Protein AF-A0A0S8FT26-F1 (afdb_monomer)

Structure (mmCIF, N/CA/C/O backbone):
data_AF-A0A0S8FT26-F1
#
_entry.id   AF-A0A0S8FT26-F1
#
loop_
_atom_site.group_PDB
_atom_site.id
_atom_site.type_symbol
_atom_site.label_atom_id
_atom_site.label_alt_id
_atom_site.label_comp_id
_atom_site.label_asym_id
_atom_site.label_entity_id
_atom_site.label_seq_id
_atom_site.pdbx_PDB_ins_code
_atom_site.Cartn_x
_atom_site.Cartn_y
_atom_site.Cartn_z
_atom_site.occupancy
_atom_site.B_iso_or_equiv
_atom_site.auth_seq_id
_atom_site.auth_comp_id
_atom_site.auth_asym_id
_atom_site.auth_atom_id
_atom_site.pdbx_PDB_model_num
ATOM 1 N N . ALA A 1 1 ? 29.404 -15.515 -12.990 1.00 63.25 1 ALA A N 1
ATOM 2 C CA . ALA A 1 1 ? 28.163 -16.103 -12.450 1.00 63.25 1 ALA A CA 1
ATOM 3 C C . ALA A 1 1 ? 27.074 -15.040 -12.361 1.00 63.25 1 ALA A C 1
ATOM 5 O O . ALA A 1 1 ? 26.160 -15.132 -13.162 1.00 63.25 1 ALA A O 1
ATOM 6 N N . ALA A 1 2 ? 27.235 -13.999 -11.527 1.00 69.50 2 ALA A N 1
ATOM 7 C CA . ALA A 1 2 ? 26.258 -12.911 -11.349 1.00 69.50 2 ALA A CA 1
ATOM 8 C C . ALA A 1 2 ? 25.700 -12.316 -12.660 1.00 69.50 2 ALA A C 1
ATOM 10 O O . ALA A 1 2 ? 24.502 -12.395 -12.868 1.00 69.50 2 ALA A O 1
ATOM 11 N N . TYR A 1 3 ? 26.560 -11.869 -13.591 1.00 80.81 3 TYR A N 1
ATOM 12 C CA . TYR A 1 3 ? 26.139 -11.350 -14.911 1.00 80.81 3 TYR A CA 1
ATOM 13 C C . TYR A 1 3 ? 25.117 -12.257 -15.625 1.00 80.81 3 TYR A C 1
ATOM 15 O O . TYR A 1 3 ? 24.054 -11.819 -16.036 1.00 80.81 3 TYR A O 1
ATOM 23 N N . ARG A 1 4 ? 25.397 -13.565 -15.711 1.00 79.81 4 ARG A N 1
ATOM 24 C CA . ARG A 1 4 ? 24.479 -14.516 -16.359 1.00 79.81 4 ARG A CA 1
ATOM 25 C C . ARG A 1 4 ? 23.239 -14.801 -15.512 1.00 79.81 4 ARG A C 1
ATOM 27 O O . ARG A 1 4 ? 22.174 -14.992 -16.074 1.00 79.81 4 ARG A O 1
ATOM 34 N N . ALA A 1 5 ? 23.389 -14.846 -14.188 1.00 74.00 5 ALA A N 1
ATOM 35 C CA . ALA A 1 5 ? 22.290 -15.108 -13.262 1.00 74.00 5 ALA A CA 1
ATOM 36 C C . ALA A 1 5 ? 21.260 -13.968 -13.226 1.00 74.00 5 ALA A C 1
ATOM 38 O O . ALA A 1 5 ? 20.099 -14.224 -12.952 1.00 74.00 5 ALA A O 1
ATOM 39 N N . HIS A 1 6 ? 21.672 -12.732 -13.513 1.00 72.88 6 HIS A N 1
ATOM 40 C CA . HIS A 1 6 ? 20.776 -11.575 -13.595 1.00 72.88 6 HIS A CA 1
ATOM 41 C C . HIS A 1 6 ? 20.150 -11.388 -14.989 1.00 72.88 6 HIS A C 1
ATOM 43 O O . HIS A 1 6 ? 19.424 -10.422 -15.205 1.00 72.88 6 HIS A O 1
ATOM 49 N N . GLY A 1 7 ? 20.460 -12.261 -15.957 1.00 74.38 7 GLY A N 1
ATOM 50 C CA . GLY A 1 7 ? 20.040 -12.070 -17.348 1.00 74.38 7 GLY A CA 1
ATOM 51 C C . GLY A 1 7 ? 20.713 -10.873 -18.038 1.00 74.38 7 GLY A C 1
ATOM 52 O O . GLY A 1 7 ? 20.240 -10.422 -19.091 1.00 74.38 7 GLY A O 1
ATOM 53 N N . ASP A 1 8 ? 21.818 -10.361 -17.475 1.00 82.69 8 ASP A N 1
ATOM 54 C CA . ASP A 1 8 ? 22.544 -9.224 -18.034 1.00 82.69 8 ASP A CA 1
ATOM 55 C C . ASP A 1 8 ? 23.086 -9.578 -19.419 1.00 82.69 8 ASP A C 1
ATOM 57 O O . ASP A 1 8 ? 23.632 -10.657 -19.669 1.00 82.69 8 ASP A O 1
ATOM 61 N N . ARG A 1 9 ? 22.950 -8.622 -20.336 1.00 83.81 9 ARG A N 1
ATOM 62 C CA . ARG A 1 9 ? 23.401 -8.737 -21.733 1.00 83.81 9 ARG A CA 1
ATOM 63 C C . ARG A 1 9 ? 24.252 -7.561 -22.180 1.00 83.81 9 ARG A C 1
ATOM 65 O O . ARG A 1 9 ? 24.762 -7.547 -23.295 1.00 83.81 9 ARG A O 1
ATOM 72 N N . PHE A 1 10 ? 24.420 -6.578 -21.302 1.00 86.81 10 PHE A N 1
ATOM 73 C CA . PHE A 1 10 ? 25.171 -5.369 -21.574 1.00 86.81 10 PHE A CA 1
ATOM 74 C C . PHE A 1 10 ? 25.684 -4.778 -20.262 1.00 86.81 10 PHE A C 1
ATOM 76 O O . PHE A 1 10 ? 24.894 -4.376 -19.414 1.00 86.81 10 PHE A O 1
ATOM 83 N N . HIS A 1 11 ? 27.004 -4.740 -20.084 1.00 88.25 11 HIS A N 1
ATOM 84 C CA . HIS A 1 11 ? 27.632 -4.280 -18.845 1.00 88.25 11 HIS A CA 1
ATOM 85 C C . HIS A 1 11 ? 28.187 -2.857 -18.959 1.00 88.25 11 HIS A C 1
ATOM 87 O O . HIS A 1 11 ? 28.677 -2.439 -20.012 1.00 88.25 11 HIS A O 1
ATOM 93 N N . ARG A 1 12 ? 28.192 -2.103 -17.857 1.00 87.69 12 ARG A N 1
ATOM 94 C CA . ARG A 1 12 ? 28.931 -0.834 -17.770 1.00 87.69 12 ARG A CA 1
ATOM 95 C C . ARG A 1 12 ? 30.356 -1.104 -17.292 1.00 87.69 12 ARG A C 1
ATOM 97 O O . ARG A 1 12 ? 30.591 -1.302 -16.104 1.00 87.69 12 ARG A O 1
ATOM 104 N N . ILE A 1 13 ? 31.328 -1.046 -18.198 1.00 88.31 13 ILE A N 1
ATOM 105 C CA . ILE A 1 13 ? 32.745 -1.231 -17.871 1.00 88.31 13 ILE A CA 1
ATOM 106 C C . ILE A 1 13 ? 33.342 0.125 -17.467 1.00 88.31 13 ILE A C 1
ATOM 108 O O . ILE A 1 13 ? 33.761 0.927 -18.306 1.00 88.31 13 ILE A O 1
ATOM 112 N N . ALA A 1 14 ? 33.344 0.390 -16.160 1.00 81.19 14 ALA A N 1
ATOM 113 C CA . ALA A 1 14 ? 33.815 1.636 -15.544 1.00 81.19 14 ALA A CA 1
ATOM 114 C C . ALA A 1 14 ? 35.090 1.452 -14.695 1.00 81.19 14 ALA A C 1
ATOM 116 O O . ALA A 1 14 ? 35.590 0.338 -14.534 1.00 81.19 14 ALA A O 1
ATOM 117 N N . SER A 1 15 ? 35.599 2.548 -14.127 1.00 74.31 15 SER A N 1
ATOM 118 C CA . SER A 1 15 ? 36.839 2.600 -13.335 1.00 74.31 15 SER A CA 1
ATOM 119 C C . SER A 1 15 ? 36.843 1.738 -12.069 1.00 74.31 15 SER A C 1
ATOM 121 O O . SER A 1 15 ? 37.915 1.354 -11.608 1.00 74.31 15 SER A O 1
ATOM 123 N N . ASP A 1 16 ? 35.685 1.377 -11.513 1.00 75.06 16 ASP A N 1
ATOM 124 C CA . ASP A 1 16 ? 35.623 0.505 -10.331 1.00 75.06 16 ASP A CA 1
ATOM 125 C C . ASP A 1 16 ? 36.179 -0.901 -10.601 1.00 75.06 16 ASP A C 1
ATOM 127 O O . ASP A 1 16 ? 36.764 -1.525 -9.715 1.00 75.06 16 ASP A O 1
ATOM 131 N N . HIS A 1 17 ? 36.102 -1.373 -11.848 1.00 81.75 17 HIS A N 1
ATOM 132 C CA . HIS A 1 17 ? 36.715 -2.636 -12.259 1.00 81.75 17 HIS A CA 1
ATOM 133 C C . HIS A 1 17 ? 38.247 -2.537 -12.215 1.00 81.75 17 HIS A C 1
ATOM 135 O O . HIS A 1 17 ? 38.922 -3.480 -11.813 1.00 81.75 17 HIS A O 1
ATOM 141 N N . ASP A 1 18 ? 38.821 -1.371 -12.507 1.00 80.94 18 ASP A N 1
ATOM 142 C CA . ASP A 1 18 ? 40.273 -1.178 -12.420 1.00 80.94 18 ASP A CA 1
ATOM 143 C C . ASP A 1 18 ? 40.769 -1.415 -10.989 1.00 80.94 18 ASP A C 1
ATOM 145 O O . ASP A 1 18 ? 41.869 -1.918 -10.795 1.00 80.94 18 ASP A O 1
ATOM 149 N N . ARG A 1 19 ? 39.946 -1.121 -9.974 1.00 77.56 19 ARG A N 1
ATOM 150 C CA . ARG A 1 19 ? 40.279 -1.406 -8.570 1.00 77.56 19 ARG A CA 1
ATOM 151 C C . ARG A 1 19 ? 40.225 -2.897 -8.253 1.00 77.56 19 ARG A C 1
ATOM 153 O O . ARG A 1 19 ? 41.081 -3.380 -7.519 1.00 77.56 19 ARG A O 1
ATOM 160 N N . LEU A 1 20 ? 39.242 -3.615 -8.799 1.00 83.31 20 LEU A N 1
ATOM 161 C CA . LEU A 1 20 ? 39.056 -5.044 -8.536 1.00 83.31 20 LEU A CA 1
ATOM 162 C C . LEU A 1 20 ? 40.100 -5.917 -9.259 1.00 83.31 20 LEU A C 1
ATOM 164 O O . LEU A 1 20 ? 40.584 -6.887 -8.683 1.00 83.31 20 LEU A O 1
ATOM 168 N N . TRP A 1 21 ? 40.490 -5.554 -10.486 1.00 84.75 21 TRP A N 1
ATOM 169 C CA . TRP A 1 21 ? 41.477 -6.289 -11.299 1.00 84.75 21 TRP A CA 1
ATOM 170 C C . TRP A 1 21 ? 42.876 -5.646 -11.324 1.00 84.75 21 TRP A C 1
ATOM 172 O O . TRP A 1 21 ? 43.796 -6.170 -11.950 1.00 84.75 21 TRP A O 1
ATOM 182 N N . GLY A 1 22 ? 43.058 -4.512 -10.647 1.00 87.12 22 GLY A N 1
ATOM 183 C CA . GLY A 1 22 ? 44.309 -3.750 -10.570 1.00 87.12 22 GLY A CA 1
ATOM 184 C C . GLY A 1 22 ? 44.547 -2.785 -11.740 1.00 87.12 22 GLY A C 1
ATOM 185 O O . GLY A 1 22 ? 45.150 -1.731 -11.536 1.00 87.12 22 GLY A O 1
ATOM 186 N N . TYR A 1 23 ? 44.089 -3.114 -12.954 1.00 87.50 23 TYR A N 1
ATOM 187 C CA . TYR A 1 23 ? 44.150 -2.238 -14.132 1.00 87.50 23 TYR A CA 1
ATOM 188 C C . TYR A 1 23 ? 43.130 -2.640 -15.212 1.00 87.50 23 TYR A C 1
ATOM 190 O O . TYR A 1 23 ? 42.612 -3.758 -15.218 1.00 87.50 23 TYR A O 1
ATOM 198 N N . ARG A 1 24 ? 42.865 -1.717 -16.147 1.00 90.31 24 ARG A N 1
ATOM 199 C CA . ARG A 1 24 ? 41.780 -1.819 -17.139 1.00 90.31 24 ARG A CA 1
ATOM 200 C C . ARG A 1 24 ? 41.914 -2.987 -18.112 1.00 90.31 24 ARG A C 1
ATOM 202 O O . ARG A 1 24 ? 40.934 -3.683 -18.350 1.00 90.31 24 ARG A O 1
ATOM 209 N N . GLU A 1 25 ? 43.105 -3.199 -18.664 1.00 92.88 25 GLU A N 1
ATOM 210 C CA . GLU A 1 25 ? 43.366 -4.275 -19.633 1.00 92.88 25 GLU A CA 1
ATOM 211 C C . GLU A 1 25 ? 43.026 -5.651 -19.037 1.00 92.88 25 GLU A C 1
ATOM 213 O O . GLU A 1 25 ? 42.312 -6.427 -19.658 1.00 92.88 25 GLU A O 1
ATOM 218 N N . ALA A 1 26 ? 43.427 -5.922 -17.788 1.00 93.38 26 ALA A N 1
ATOM 219 C CA . ALA A 1 26 ? 43.102 -7.183 -17.117 1.00 93.38 26 ALA A CA 1
ATOM 220 C C . ALA A 1 26 ? 41.588 -7.395 -16.939 1.00 93.38 26 ALA A C 1
ATOM 222 O O . ALA A 1 26 ? 41.102 -8.520 -17.073 1.00 93.38 26 ALA A O 1
ATOM 223 N N . ALA A 1 27 ? 40.833 -6.328 -16.655 1.00 92.31 27 ALA A N 1
ATOM 224 C CA . ALA A 1 27 ? 39.375 -6.405 -16.592 1.00 92.31 27 ALA A CA 1
ATOM 225 C C . ALA A 1 27 ? 38.770 -6.718 -17.975 1.00 92.31 27 ALA A C 1
ATOM 227 O O . ALA A 1 27 ? 37.893 -7.572 -18.086 1.00 92.31 27 ALA A O 1
ATOM 228 N N . LEU A 1 28 ? 39.264 -6.080 -19.040 1.00 94.75 28 LEU A N 1
ATOM 229 C CA . LEU A 1 28 ? 38.792 -6.309 -20.410 1.00 94.75 28 LEU A CA 1
ATOM 230 C C . LEU A 1 28 ? 39.144 -7.707 -20.933 1.00 94.75 28 LEU A C 1
ATOM 232 O O . LEU A 1 28 ? 38.274 -8.381 -21.475 1.00 94.75 28 LEU A O 1
ATOM 236 N N . GLU A 1 29 ? 40.359 -8.202 -20.687 1.00 95.44 29 GLU A N 1
ATOM 237 C CA . GLU A 1 29 ? 40.740 -9.587 -20.998 1.00 95.44 29 GLU A CA 1
ATOM 238 C C . GLU A 1 29 ? 39.828 -10.601 -20.293 1.00 95.44 29 GLU A C 1
ATOM 240 O O . GLU A 1 29 ? 39.476 -11.646 -20.854 1.00 95.44 29 GLU A O 1
ATOM 245 N N . PHE A 1 30 ? 39.431 -10.303 -19.051 1.00 93.62 30 PHE A N 1
ATOM 246 C CA . PHE A 1 30 ? 38.455 -11.111 -18.335 1.00 93.62 30 PHE A CA 1
ATOM 247 C C . PHE A 1 30 ? 37.093 -11.079 -19.039 1.00 93.62 30 PHE A C 1
ATOM 249 O O . PHE A 1 30 ? 36.515 -12.144 -19.267 1.00 93.62 30 PHE A O 1
ATOM 256 N N . PHE A 1 31 ? 36.587 -9.904 -19.411 1.00 94.50 31 PHE A N 1
ATOM 257 C CA . PHE A 1 31 ? 35.301 -9.783 -20.100 1.00 94.50 31 PHE A CA 1
ATOM 258 C C . PHE A 1 31 ? 35.296 -10.462 -21.472 1.00 94.50 31 PHE A C 1
ATOM 260 O O . PHE A 1 31 ? 34.348 -11.186 -21.781 1.00 94.50 31 PHE A O 1
ATOM 267 N N . ASP A 1 32 ? 36.375 -10.334 -22.244 1.00 96.12 32 ASP A N 1
ATOM 268 C CA . ASP A 1 32 ? 36.550 -11.017 -23.527 1.00 96.12 32 ASP A CA 1
ATOM 269 C C . ASP A 1 32 ? 36.473 -12.538 -23.364 1.00 96.12 32 ASP A C 1
ATOM 271 O O . ASP A 1 32 ? 35.710 -13.212 -24.057 1.00 96.12 32 ASP A O 1
ATOM 275 N N . ARG A 1 33 ? 37.231 -13.090 -22.406 1.00 95.56 33 ARG A N 1
ATOM 276 C CA . ARG A 1 33 ? 37.303 -14.541 -22.171 1.00 95.56 33 ARG A CA 1
ATOM 277 C C . ARG A 1 33 ? 35.963 -15.139 -21.745 1.00 95.56 33 ARG A C 1
ATOM 279 O O . ARG A 1 33 ? 35.708 -16.310 -22.018 1.00 95.56 33 ARG A O 1
ATOM 286 N N . HIS A 1 34 ? 35.126 -14.362 -21.060 1.00 92.69 34 HIS A N 1
ATOM 287 C CA . HIS A 1 34 ? 33.859 -14.841 -20.501 1.00 92.69 34 HIS A CA 1
ATOM 288 C C . HIS A 1 34 ? 32.625 -14.437 -21.319 1.00 92.69 34 HIS A C 1
ATOM 290 O O . HIS A 1 34 ? 31.519 -14.884 -20.986 1.00 92.69 34 HIS A O 1
ATOM 296 N N . GLY A 1 35 ? 32.812 -13.654 -22.387 1.00 91.12 35 GLY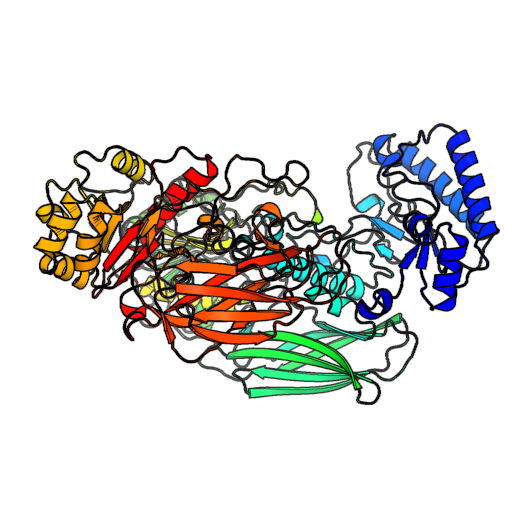 A N 1
ATOM 297 C CA . GLY A 1 35 ? 31.737 -13.173 -23.250 1.00 91.12 35 GLY A CA 1
ATOM 298 C C . GLY A 1 35 ? 30.814 -12.199 -22.526 1.00 91.12 35 GLY A C 1
ATOM 299 O O . GLY A 1 35 ? 29.605 -12.403 -22.522 1.00 91.12 35 GLY A O 1
ATOM 300 N N . ILE A 1 36 ? 31.386 -11.189 -21.868 1.00 92.44 36 ILE A N 1
ATOM 301 C CA . ILE A 1 36 ? 30.647 -10.140 -21.154 1.00 92.44 36 ILE A CA 1
ATOM 302 C C . ILE A 1 36 ? 30.734 -8.852 -21.984 1.00 92.44 36 ILE A C 1
ATOM 304 O O . ILE A 1 36 ? 31.684 -8.086 -21.822 1.00 92.44 36 ILE A O 1
ATOM 308 N N . PRO A 1 37 ? 29.803 -8.626 -22.925 1.00 91.44 37 PRO A N 1
ATOM 309 C CA . PRO A 1 37 ? 29.766 -7.398 -23.702 1.00 91.44 37 PRO A CA 1
ATOM 310 C C . PRO A 1 37 ? 29.329 -6.194 -22.863 1.00 91.44 37 PRO A C 1
ATOM 312 O O . PRO A 1 37 ? 28.535 -6.316 -21.926 1.00 91.44 37 PRO A O 1
ATOM 315 N N . GLY A 1 38 ? 29.789 -5.006 -23.244 1.00 91.69 38 GLY A N 1
ATOM 316 C CA . GLY A 1 38 ? 29.405 -3.780 -22.565 1.00 91.69 38 GLY A CA 1
ATOM 317 C C . GLY A 1 38 ? 29.852 -2.490 -23.237 1.00 91.69 38 GLY A C 1
ATOM 318 O O . GLY A 1 38 ? 30.436 -2.478 -24.323 1.00 91.69 38 GLY A O 1
ATOM 319 N N . ARG A 1 39 ? 29.591 -1.377 -22.550 1.00 92.50 39 ARG A N 1
ATOM 320 C CA . ARG A 1 39 ? 30.171 -0.068 -22.874 1.00 92.50 39 ARG A CA 1
ATOM 321 C C . ARG A 1 39 ? 31.450 0.158 -22.085 1.00 92.50 39 ARG A C 1
ATOM 323 O O . ARG A 1 39 ? 31.453 -0.061 -20.875 1.00 92.50 39 ARG A O 1
ATOM 330 N N . LEU A 1 40 ? 32.496 0.670 -22.734 1.00 94.25 40 LEU A N 1
ATOM 331 C CA . LEU A 1 40 ? 33.676 1.160 -22.022 1.00 94.25 40 LEU A CA 1
ATOM 332 C C . LEU A 1 40 ? 33.522 2.644 -21.701 1.00 94.25 40 LEU A C 1
ATOM 334 O O . LEU A 1 40 ? 33.454 3.470 -22.614 1.00 94.25 40 LEU A O 1
ATOM 338 N N . SER A 1 41 ? 33.512 2.987 -20.414 1.0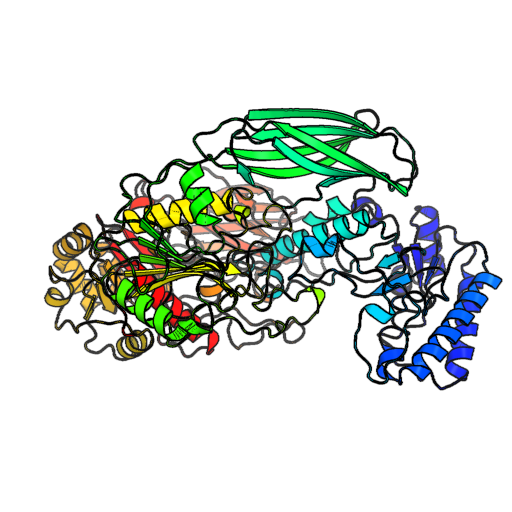0 91.69 41 SER A N 1
ATOM 339 C CA . SER A 1 41 ? 33.506 4.379 -19.964 1.00 91.69 41 SER A CA 1
ATOM 340 C C . SER A 1 41 ? 34.926 4.940 -19.876 1.00 91.69 41 SER A C 1
ATOM 342 O O . SER A 1 41 ? 35.835 4.302 -19.324 1.00 91.69 41 SER A O 1
ATOM 344 N N . THR A 1 42 ? 35.119 6.147 -20.414 1.00 92.44 42 THR A N 1
ATOM 345 C CA . THR A 1 42 ? 36.350 6.922 -20.198 1.00 92.44 42 THR A CA 1
ATOM 346 C C . THR A 1 42 ? 36.398 7.466 -18.757 1.00 92.44 42 THR A C 1
ATOM 348 O O . THR A 1 42 ? 35.547 7.153 -17.929 1.00 92.44 42 THR A O 1
ATOM 351 N N . CYS A 1 43 ? 37.407 8.284 -18.445 1.00 88.38 43 CYS A N 1
ATOM 352 C CA . CYS A 1 43 ? 37.570 8.910 -17.127 1.00 88.38 43 CYS A CA 1
ATOM 353 C C . CYS A 1 43 ? 37.063 10.360 -17.108 1.00 88.38 43 CYS A C 1
ATOM 355 O O . CYS A 1 43 ? 37.394 11.112 -16.194 1.00 88.38 43 CYS A O 1
ATOM 357 N N . ILE A 1 44 ? 36.334 10.778 -18.145 1.00 92.38 44 ILE A N 1
ATOM 358 C CA . ILE A 1 44 ? 35.686 12.087 -18.188 1.00 92.38 44 ILE A CA 1
ATOM 359 C C . ILE A 1 44 ? 34.400 11.960 -17.373 1.00 92.38 44 ILE A C 1
ATOM 361 O O . ILE A 1 44 ? 33.477 11.269 -17.796 1.00 92.38 44 ILE A O 1
ATOM 365 N N . ASP A 1 45 ? 34.352 12.587 -16.201 1.00 90.12 45 ASP A N 1
ATOM 366 C CA . ASP A 1 45 ? 33.255 12.435 -15.245 1.00 90.12 45 ASP A CA 1
ATOM 367 C C . ASP A 1 45 ? 32.822 13.797 -14.702 1.00 90.12 45 ASP A C 1
ATOM 369 O O . ASP A 1 45 ? 33.646 14.571 -14.224 1.00 90.12 45 ASP A O 1
ATOM 373 N N . GLY A 1 46 ? 31.529 14.087 -14.800 1.00 88.56 46 GLY A N 1
ATOM 374 C CA . GLY A 1 46 ? 30.915 15.328 -14.353 1.00 88.56 46 GLY A CA 1
ATOM 375 C C . GLY A 1 46 ? 30.175 15.229 -13.020 1.00 88.56 46 GLY A C 1
ATOM 376 O O . GLY A 1 46 ? 29.623 16.244 -12.595 1.00 88.56 46 GLY A O 1
ATOM 377 N N . MET A 1 47 ? 30.136 14.047 -12.393 1.00 83.69 47 MET A N 1
ATOM 378 C CA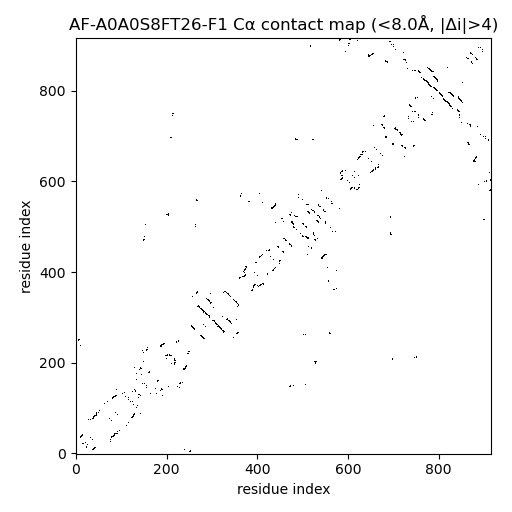 . MET A 1 47 ? 29.485 13.797 -11.103 1.00 83.69 47 MET A CA 1
ATOM 379 C C . MET A 1 47 ? 30.442 14.073 -9.944 1.00 83.69 47 MET A C 1
ATOM 381 O O . MET A 1 47 ? 30.105 14.776 -8.993 1.00 83.69 47 MET A O 1
ATOM 385 N N . PHE A 1 48 ? 31.656 13.533 -10.038 1.00 81.75 48 PHE A N 1
ATOM 386 C CA . PHE A 1 48 ? 32.693 13.639 -9.016 1.00 81.75 48 PHE A CA 1
ATOM 387 C C . PHE A 1 48 ? 33.683 14.778 -9.282 1.00 81.75 48 PHE A C 1
ATOM 389 O O . PHE A 1 48 ? 34.411 15.179 -8.370 1.00 81.75 48 PHE A O 1
ATOM 396 N N . ILE A 1 49 ? 33.739 15.295 -10.516 1.00 81.75 49 ILE A N 1
ATOM 397 C CA . ILE A 1 49 ? 34.659 16.362 -10.920 1.00 81.75 49 ILE A CA 1
ATOM 398 C C . ILE A 1 49 ? 33.887 17.474 -11.635 1.00 81.75 49 ILE A C 1
ATOM 400 O O . ILE A 1 49 ? 33.291 17.269 -12.686 1.00 81.75 49 ILE A O 1
ATOM 404 N N . THR A 1 50 ? 33.957 18.698 -11.109 1.00 81.38 50 THR A N 1
ATOM 405 C CA . THR A 1 50 ? 33.409 19.875 -11.797 1.00 81.38 50 THR A CA 1
ATOM 406 C C . THR A 1 50 ? 34.452 20.462 -12.742 1.00 81.38 50 THR A C 1
ATOM 408 O O . THR A 1 50 ? 35.457 21.031 -12.307 1.00 81.38 50 THR A O 1
ATOM 411 N N . HIS A 1 51 ? 34.217 20.363 -14.049 1.00 87.06 51 HIS A N 1
ATOM 412 C CA . HIS A 1 51 ? 35.104 20.936 -15.063 1.00 87.06 51 HIS A CA 1
ATOM 413 C C . HIS A 1 51 ? 34.715 22.372 -15.447 1.00 87.06 51 HIS A C 1
ATOM 415 O O . HIS A 1 51 ? 33.541 22.694 -15.604 1.00 87.06 51 HIS A O 1
ATOM 421 N N . ASN A 1 52 ? 35.707 23.235 -15.700 1.00 89.56 52 ASN A N 1
ATOM 422 C CA . ASN A 1 52 ? 35.466 24.518 -16.368 1.00 89.56 52 ASN A CA 1
ATOM 423 C C . ASN A 1 52 ? 35.411 24.314 -17.891 1.00 89.56 52 ASN A C 1
ATOM 425 O O . ASN A 1 52 ? 36.439 24.365 -18.567 1.00 89.56 52 ASN A O 1
ATOM 429 N N . LEU A 1 53 ? 34.210 24.115 -18.433 1.00 90.38 53 LEU A N 1
ATOM 430 C CA . LEU A 1 53 ? 33.995 23.835 -19.857 1.00 90.38 53 LEU A CA 1
ATOM 431 C C . LEU A 1 53 ? 34.245 25.041 -20.790 1.00 90.38 53 LEU A C 1
ATOM 433 O O . LEU A 1 53 ? 34.293 24.867 -22.013 1.00 90.38 53 LEU A O 1
ATOM 437 N N . HIS A 1 54 ? 34.467 26.249 -20.257 1.00 90.25 54 HIS A N 1
ATOM 438 C CA . HIS A 1 54 ? 34.948 27.388 -21.050 1.00 90.25 54 HIS A CA 1
ATOM 439 C C . HIS A 1 54 ? 36.453 27.318 -21.329 1.00 90.25 54 HIS A C 1
ATOM 441 O O . HIS A 1 54 ? 36.924 27.929 -22.287 1.00 90.25 54 HIS A O 1
ATOM 447 N N . ASN A 1 55 ? 37.215 26.580 -20.518 1.00 92.81 55 ASN A N 1
ATOM 448 C CA . ASN A 1 55 ? 38.652 26.449 -20.706 1.00 92.81 55 ASN A CA 1
ATOM 449 C C . ASN A 1 55 ? 38.944 25.504 -21.891 1.00 92.81 55 ASN A C 1
ATOM 451 O O . ASN A 1 55 ? 38.640 24.313 -21.797 1.00 92.81 55 ASN A O 1
ATOM 455 N N . PRO A 1 56 ? 39.554 25.979 -22.995 1.00 93.94 56 PRO A N 1
ATOM 456 C CA . PRO A 1 56 ? 39.860 25.124 -24.142 1.00 93.94 56 PRO A CA 1
ATOM 457 C C . PRO A 1 56 ? 40.789 23.956 -23.781 1.00 93.94 56 PRO A C 1
ATOM 459 O O . PRO A 1 56 ? 40.586 22.860 -24.292 1.00 93.94 56 PRO A O 1
ATOM 462 N N . LEU A 1 57 ? 41.700 24.131 -22.813 1.00 96.19 57 LEU A N 1
ATOM 463 C CA . LEU A 1 57 ? 42.606 23.064 -22.369 1.00 96.19 57 LEU A CA 1
ATOM 464 C C . LEU A 1 57 ? 41.865 21.851 -21.795 1.00 96.19 57 LEU A C 1
ATOM 466 O O . LEU A 1 57 ? 42.383 20.738 -21.841 1.00 96.19 57 LEU A O 1
ATOM 470 N N . VAL A 1 58 ? 40.668 22.046 -21.231 1.00 94.81 58 VAL A N 1
ATOM 471 C CA . VAL A 1 58 ? 39.838 20.933 -20.747 1.00 94.81 58 VAL A CA 1
ATOM 472 C C . VAL A 1 58 ? 39.407 20.060 -21.924 1.00 94.81 58 VAL A C 1
ATOM 474 O O . VAL A 1 58 ? 39.579 18.847 -21.870 1.00 94.81 58 VAL A O 1
ATOM 477 N N . TRP A 1 59 ? 38.936 20.675 -23.009 1.00 95.75 59 TRP A N 1
ATOM 478 C CA . TRP A 1 59 ? 38.520 19.963 -24.217 1.00 95.75 59 TRP A CA 1
ATOM 479 C C . TRP A 1 59 ? 39.700 19.320 -24.951 1.00 95.75 59 TRP A C 1
ATOM 481 O O . TRP A 1 59 ? 39.585 18.170 -25.364 1.00 95.75 59 TRP A O 1
ATOM 491 N N . ASP A 1 60 ? 40.853 19.994 -25.020 1.00 97.62 60 ASP A N 1
ATOM 492 C CA . ASP A 1 60 ? 42.083 19.413 -25.582 1.00 97.62 60 ASP A CA 1
ATOM 493 C C . ASP A 1 60 ? 42.513 18.159 -24.801 1.00 97.62 60 ASP A C 1
ATOM 495 O O . ASP A 1 60 ? 42.916 17.141 -25.372 1.00 97.62 60 ASP A O 1
ATOM 499 N N . ASN A 1 61 ? 42.406 18.209 -23.468 1.00 96.81 61 ASN A N 1
ATOM 500 C CA . ASN A 1 61 ? 42.698 17.066 -22.609 1.00 96.81 61 ASN A CA 1
ATOM 501 C C . ASN A 1 61 ? 41.670 15.941 -22.780 1.00 96.81 61 ASN A C 1
ATOM 503 O O . ASN A 1 61 ? 42.070 14.778 -22.791 1.00 96.81 61 ASN A O 1
ATOM 507 N N . PHE A 1 62 ? 40.382 16.265 -22.930 1.00 97.19 62 PHE A N 1
ATOM 508 C CA . PHE A 1 62 ? 39.336 15.281 -23.212 1.00 97.19 62 PHE A CA 1
ATOM 509 C C . PHE A 1 62 ? 39.577 14.572 -24.538 1.00 97.19 62 PHE A C 1
ATOM 511 O O . PHE A 1 62 ? 39.585 13.344 -24.565 1.00 97.19 62 PHE A O 1
ATOM 518 N N . GLU A 1 63 ? 39.858 15.313 -25.611 1.00 98.25 63 GLU A N 1
ATOM 519 C CA . GLU A 1 63 ? 40.188 14.717 -26.904 1.00 98.25 63 GLU A CA 1
ATOM 520 C C . GLU A 1 63 ? 41.407 13.798 -26.781 1.00 98.25 63 GLU A C 1
ATOM 522 O O . GLU A 1 63 ? 41.363 12.640 -27.203 1.00 98.25 63 GLU A O 1
ATOM 527 N N . ARG A 1 64 ? 42.489 14.278 -26.152 1.00 98.25 64 ARG A N 1
ATOM 528 C CA . ARG A 1 64 ? 43.690 13.461 -25.936 1.00 98.25 64 ARG A CA 1
ATOM 529 C C . ARG A 1 64 ? 43.363 12.174 -25.178 1.00 98.25 64 ARG A C 1
ATOM 531 O O . ARG A 1 64 ? 43.850 11.117 -25.573 1.00 98.25 64 ARG A O 1
ATOM 538 N N . HIS A 1 65 ? 42.543 12.258 -24.131 1.00 96.62 65 HIS A N 1
ATOM 539 C CA . HIS A 1 65 ? 42.129 11.104 -23.333 1.00 96.62 65 HIS A CA 1
ATOM 540 C C . HIS A 1 65 ? 41.300 10.107 -24.145 1.00 96.62 65 HIS A C 1
ATOM 542 O O . HIS A 1 65 ? 41.603 8.916 -24.137 1.00 96.62 65 HIS A O 1
ATOM 548 N N . VAL A 1 66 ? 40.312 10.580 -24.913 1.00 97.94 66 VAL A N 1
ATOM 549 C CA . VAL A 1 66 ? 39.514 9.734 -25.818 1.00 97.94 66 VAL A CA 1
ATOM 550 C C . VAL A 1 66 ? 40.427 9.000 -26.799 1.00 97.94 66 VAL A C 1
ATOM 552 O O . VAL A 1 66 ? 40.348 7.777 -26.915 1.00 97.94 66 VAL A O 1
ATOM 555 N N . ARG A 1 67 ? 41.377 9.706 -27.430 1.00 98.44 67 ARG A N 1
ATOM 556 C CA . ARG A 1 67 ? 42.348 9.079 -28.340 1.00 98.44 67 ARG A CA 1
ATOM 557 C C . ARG A 1 67 ? 43.201 8.018 -27.645 1.00 98.44 67 ARG A C 1
ATOM 559 O O . ARG A 1 67 ? 43.505 6.999 -28.259 1.00 98.44 67 ARG A O 1
ATOM 566 N N . GLN A 1 68 ? 43.612 8.252 -26.399 1.00 96.81 68 GLN A N 1
ATOM 567 C CA . GLN A 1 68 ? 44.394 7.291 -25.616 1.00 96.81 68 GLN A CA 1
ATOM 568 C C . GLN A 1 68 ? 43.583 6.032 -25.300 1.00 96.81 68 GLN A C 1
ATOM 570 O O . GLN A 1 68 ? 44.067 4.933 -25.552 1.00 96.81 68 GLN A O 1
ATOM 575 N N . VAL A 1 69 ? 42.355 6.190 -24.802 1.00 95.38 69 VAL A N 1
ATOM 576 C CA . VAL A 1 69 ? 41.474 5.079 -24.412 1.00 95.38 69 VAL A CA 1
ATOM 577 C C . VAL A 1 69 ? 41.095 4.220 -25.618 1.00 95.38 69 VAL A C 1
ATOM 579 O O . VAL A 1 69 ? 41.284 3.007 -25.572 1.00 95.38 69 VAL A O 1
ATOM 582 N N . VAL A 1 70 ? 40.631 4.829 -26.714 1.00 97.25 70 VAL A N 1
ATOM 583 C CA . VAL A 1 70 ? 40.198 4.078 -27.905 1.00 97.25 70 VAL A CA 1
ATOM 584 C C . VAL A 1 70 ? 41.369 3.320 -28.536 1.00 97.25 70 VAL A C 1
ATOM 586 O O . VAL A 1 70 ? 41.233 2.150 -28.882 1.00 97.25 70 VAL A O 1
ATOM 589 N N . ARG A 1 71 ? 42.558 3.936 -28.623 1.00 96.75 71 ARG A N 1
ATOM 590 C CA . ARG A 1 71 ? 43.756 3.258 -29.153 1.00 96.75 71 ARG A CA 1
ATOM 591 C C . ARG A 1 71 ? 44.255 2.134 -28.257 1.00 96.75 71 ARG A C 1
ATOM 593 O O . ARG A 1 71 ? 44.730 1.134 -28.781 1.00 96.75 71 ARG A O 1
ATOM 600 N N . ALA A 1 72 ? 44.208 2.325 -26.939 1.00 95.69 72 ALA A N 1
ATOM 601 C CA . ALA A 1 72 ? 44.668 1.314 -25.997 1.00 95.69 72 ALA A CA 1
ATOM 602 C C . ALA A 1 72 ? 43.775 0.071 -26.048 1.00 95.69 72 ALA A C 1
ATOM 604 O O . ALA A 1 72 ? 44.291 -1.036 -26.105 1.00 95.69 72 ALA A O 1
ATOM 605 N N . TYR A 1 73 ? 42.453 0.264 -26.095 1.00 96.12 73 TYR A N 1
ATOM 606 C CA . TYR A 1 73 ? 41.505 -0.813 -25.814 1.00 96.12 73 TYR A CA 1
ATOM 607 C C . TYR A 1 73 ? 40.640 -1.247 -27.008 1.00 96.12 73 TYR A C 1
ATOM 609 O O . TYR A 1 73 ? 39.871 -2.194 -26.886 1.00 96.12 73 TYR A O 1
ATOM 617 N N . GLY A 1 74 ? 40.751 -0.620 -28.184 1.00 95.38 74 GLY A N 1
ATOM 618 C CA . GLY A 1 74 ? 39.871 -0.897 -29.336 1.00 95.38 74 GLY A CA 1
ATOM 619 C C . GLY A 1 74 ? 39.922 -2.326 -29.904 1.00 95.38 74 GLY A C 1
ATOM 620 O O . GLY A 1 74 ? 39.041 -2.715 -30.675 1.00 95.38 74 GLY A O 1
ATOM 621 N N . ASN A 1 75 ? 40.911 -3.130 -29.500 1.00 96.12 75 ASN A N 1
ATOM 622 C CA . ASN A 1 75 ? 41.035 -4.535 -29.896 1.00 96.12 75 ASN A CA 1
ATOM 623 C C . ASN A 1 75 ? 40.201 -5.501 -29.037 1.00 96.12 75 ASN A C 1
ATOM 625 O O . ASN A 1 75 ? 40.088 -6.668 -29.407 1.00 96.12 75 ASN A O 1
ATOM 629 N N . HIS A 1 76 ? 39.606 -5.045 -27.931 1.00 97.19 76 HIS A N 1
ATOM 630 C CA . HIS A 1 76 ? 38.786 -5.902 -27.075 1.00 97.19 76 HIS A CA 1
ATOM 631 C C . HIS A 1 76 ? 37.380 -6.104 -27.670 1.00 97.19 76 HIS A C 1
ATOM 633 O O . HIS A 1 76 ? 36.636 -5.130 -27.845 1.00 97.19 76 HIS A O 1
ATOM 639 N N . PRO A 1 77 ? 36.971 -7.345 -27.997 1.00 95.62 77 PRO A N 1
ATOM 640 C CA . PRO A 1 77 ? 35.632 -7.632 -28.512 1.00 95.62 77 PRO A CA 1
ATOM 641 C C . PRO A 1 77 ? 34.512 -7.437 -27.480 1.00 95.62 77 PRO A C 1
ATOM 643 O O . PRO A 1 77 ? 33.367 -7.247 -27.880 1.00 95.62 77 PRO A O 1
ATOM 646 N N . SER A 1 78 ? 34.808 -7.459 -26.176 1.00 94.94 78 SER A N 1
ATOM 647 C CA . SER A 1 78 ? 33.825 -7.154 -25.121 1.00 94.94 78 SER A CA 1
ATOM 648 C C . SER A 1 78 ? 33.317 -5.711 -25.168 1.00 94.94 78 SER A C 1
ATOM 650 O O . SER A 1 78 ? 32.224 -5.424 -24.680 1.00 94.94 78 SER A O 1
ATOM 652 N N . ILE A 1 79 ? 34.060 -4.792 -25.787 1.00 95.94 79 ILE A N 1
ATOM 653 C CA . ILE A 1 79 ? 33.603 -3.418 -25.985 1.00 95.94 79 ILE A CA 1
ATOM 654 C C . ILE A 1 79 ? 32.637 -3.407 -27.168 1.00 95.94 79 ILE A C 1
ATOM 656 O O . ILE A 1 79 ? 33.035 -3.669 -28.299 1.00 95.94 79 ILE A O 1
ATOM 660 N N . MET A 1 80 ? 31.374 -3.069 -26.922 1.00 93.00 80 MET A N 1
ATOM 661 C CA . MET A 1 80 ? 30.372 -2.854 -27.971 1.00 93.00 80 MET A CA 1
ATOM 662 C C . MET A 1 80 ? 30.135 -1.372 -28.259 1.00 93.00 80 MET A C 1
ATOM 664 O O . MET A 1 80 ? 29.740 -1.020 -29.366 1.00 93.00 80 MET A O 1
ATOM 668 N N . MET A 1 81 ? 30.348 -0.503 -27.267 1.00 94.38 81 MET A N 1
ATOM 669 C CA . MET A 1 81 ? 30.085 0.934 -27.375 1.00 94.38 81 MET A CA 1
ATOM 670 C C . MET A 1 81 ? 31.093 1.748 -26.559 1.00 94.38 81 MET A C 1
ATOM 672 O O . MET A 1 81 ? 31.549 1.311 -25.498 1.00 94.38 81 MET A O 1
ATOM 676 N N . TRP A 1 82 ? 31.380 2.968 -27.009 1.00 95.88 82 TRP A N 1
ATOM 677 C CA . TRP A 1 82 ? 32.223 3.919 -26.283 1.00 95.88 82 TRP A CA 1
ATOM 678 C C . TRP A 1 82 ? 31.375 4.924 -25.494 1.00 95.88 82 TRP A C 1
ATOM 680 O O . TRP A 1 82 ? 30.652 5.733 -26.070 1.00 95.88 82 TRP A O 1
ATOM 690 N N . SER A 1 83 ? 31.495 4.912 -24.167 1.00 94.44 83 SER A N 1
ATOM 691 C CA . SER A 1 83 ? 30.890 5.911 -23.280 1.00 94.44 83 SER A CA 1
ATOM 692 C C . SER A 1 83 ? 31.922 7.002 -22.996 1.00 94.44 83 SER A C 1
ATOM 694 O O . SER A 1 83 ? 32.771 6.865 -22.112 1.00 94.44 83 SER A O 1
ATOM 696 N N . LEU A 1 84 ? 31.879 8.086 -23.767 1.00 95.06 84 LEU A N 1
ATOM 697 C CA . LEU A 1 84 ? 32.964 9.067 -23.831 1.00 95.06 84 LEU A CA 1
ATOM 698 C C . LEU A 1 84 ? 33.041 10.010 -22.634 1.00 95.06 84 LEU A C 1
ATOM 700 O O . LEU A 1 84 ? 34.120 10.528 -22.368 1.00 95.06 84 LEU A O 1
ATOM 704 N N . GLY A 1 85 ? 31.957 10.179 -21.889 1.00 91.38 85 GLY A N 1
ATOM 705 C CA . GLY A 1 85 ? 31.939 10.887 -20.615 1.00 91.38 85 GLY A CA 1
ATOM 706 C C . GLY A 1 85 ? 30.717 10.496 -19.796 1.00 91.38 85 GLY A C 1
ATOM 707 O O . GLY A 1 85 ? 29.722 10.060 -20.371 1.00 91.38 85 GLY A O 1
ATOM 708 N N . ASN A 1 86 ? 30.805 10.635 -18.476 1.00 91.25 86 ASN A N 1
ATOM 709 C CA . ASN A 1 86 ? 29.714 10.396 -17.537 1.00 91.25 86 ASN A CA 1
ATOM 710 C C . ASN A 1 86 ? 29.215 11.711 -16.949 1.00 91.25 86 ASN A C 1
ATOM 712 O O . ASN A 1 86 ? 30.019 12.471 -16.423 1.00 91.25 86 ASN A O 1
ATOM 716 N N . GLU A 1 87 ? 27.922 12.010 -17.061 1.00 89.25 87 GLU A N 1
ATOM 717 C CA . GLU A 1 87 ? 27.261 13.177 -16.451 1.00 89.25 87 GLU A CA 1
ATOM 718 C C . GLU A 1 87 ? 27.924 14.545 -16.717 1.00 89.25 87 GLU A C 1
ATOM 720 O O . GLU A 1 87 ? 27.578 15.559 -16.106 1.00 89.25 87 GLU A O 1
ATOM 725 N N . MET A 1 88 ? 28.828 14.624 -17.697 1.00 89.94 88 MET A N 1
ATOM 726 C CA . MET A 1 88 ? 29.439 15.878 -18.133 1.00 89.94 88 MET A CA 1
ATOM 727 C C . MET A 1 88 ? 28.354 16.823 -18.651 1.00 89.94 88 MET A C 1
ATOM 729 O O . MET A 1 88 ? 28.303 17.984 -18.255 1.00 89.94 88 MET A O 1
ATOM 733 N N . MET A 1 89 ? 27.454 16.310 -19.493 1.00 87.06 89 MET A N 1
ATOM 734 C CA . MET A 1 89 ? 26.315 17.069 -20.011 1.00 87.06 89 MET A CA 1
ATOM 735 C C . MET A 1 89 ? 25.153 17.137 -19.006 1.00 87.06 89 MET A C 1
ATOM 737 O O . MET A 1 89 ? 24.447 18.142 -18.949 1.00 87.06 89 MET A O 1
ATOM 741 N N . PHE A 1 90 ? 24.971 16.103 -18.178 1.00 83.31 90 PHE A N 1
ATOM 742 C CA . PHE A 1 90 ? 23.865 16.030 -17.218 1.00 83.31 90 PHE A CA 1
ATOM 743 C C . PHE A 1 90 ? 24.048 16.961 -16.002 1.00 83.31 90 PHE A C 1
ATOM 745 O O . PHE A 1 90 ? 23.108 17.655 -15.605 1.00 83.31 90 PHE A O 1
ATOM 752 N N . ILE A 1 91 ? 25.260 17.016 -15.434 1.00 83.06 91 ILE A N 1
ATOM 753 C CA . ILE A 1 91 ? 25.595 17.775 -14.217 1.00 83.06 91 ILE A CA 1
ATOM 754 C C . ILE A 1 91 ? 26.522 18.951 -14.519 1.00 83.06 91 ILE A C 1
ATOM 756 O O . ILE A 1 91 ? 26.151 20.097 -14.269 1.00 83.06 91 ILE A O 1
ATOM 760 N N . THR A 1 92 ? 27.727 18.710 -15.043 1.00 83.56 92 THR A N 1
ATOM 761 C CA . THR A 1 92 ? 28.757 19.767 -15.128 1.00 83.56 92 THR A CA 1
ATOM 762 C C . THR A 1 92 ? 28.351 20.901 -16.074 1.00 83.56 92 THR A C 1
ATOM 764 O O . THR A 1 92 ? 28.408 22.070 -15.698 1.00 83.56 92 THR A O 1
ATOM 767 N N . SER A 1 93 ? 27.872 20.561 -17.271 1.00 79.00 93 SER A N 1
ATOM 768 C CA . SER A 1 93 ? 27.291 21.493 -18.244 1.00 79.00 93 SER A CA 1
ATOM 769 C C . SER A 1 93 ? 26.152 22.295 -17.606 1.00 79.00 93 SER A C 1
ATOM 771 O O . SER A 1 93 ? 26.119 23.523 -17.637 1.00 79.00 93 SER A O 1
ATOM 773 N N . ARG A 1 94 ? 25.254 21.603 -16.907 1.00 71.44 94 ARG A N 1
ATOM 774 C CA . ARG A 1 94 ? 24.119 22.215 -16.220 1.00 71.44 94 ARG A CA 1
ATOM 775 C C . ARG A 1 94 ? 24.524 23.246 -15.160 1.00 71.44 94 ARG A C 1
ATOM 777 O O . ARG A 1 94 ? 23.865 24.274 -15.043 1.00 71.44 94 ARG A O 1
ATOM 784 N N . LEU A 1 95 ? 25.526 22.948 -14.335 1.00 68.94 95 LEU A N 1
ATOM 785 C CA . LEU A 1 95 ? 25.910 23.813 -13.213 1.00 68.94 95 LEU A CA 1
ATOM 786 C C . LEU A 1 95 ? 26.665 25.067 -13.665 1.00 68.94 95 LEU A C 1
ATOM 788 O O . LEU A 1 95 ? 26.705 26.049 -12.926 1.00 68.94 95 LEU A O 1
ATOM 792 N N . ALA A 1 96 ? 27.287 25.021 -14.844 1.00 61.38 96 ALA A N 1
ATOM 793 C CA . ALA A 1 96 ? 28.280 26.005 -15.240 1.00 61.38 96 ALA A CA 1
ATOM 794 C C . ALA A 1 96 ? 27.759 27.113 -16.173 1.00 61.38 96 ALA A C 1
ATOM 796 O O . ALA A 1 96 ? 28.347 28.195 -16.132 1.00 61.38 96 ALA A O 1
ATOM 797 N N . SER A 1 97 ? 26.698 26.909 -16.978 1.00 64.88 97 SER A N 1
ATOM 798 C CA . SER A 1 97 ? 26.373 27.891 -18.036 1.00 64.88 97 SER A CA 1
ATOM 799 C C . SER A 1 97 ? 24.914 28.010 -18.491 1.00 64.88 97 SER A C 1
ATOM 801 O O . SER A 1 97 ? 24.026 27.243 -18.129 1.00 64.88 97 SER A O 1
ATOM 803 N N . ASN A 1 98 ? 24.682 29.042 -19.310 1.00 75.94 98 ASN A N 1
ATOM 804 C CA . ASN A 1 98 ? 23.421 29.336 -19.981 1.00 75.94 98 ASN A CA 1
ATOM 805 C C . ASN A 1 98 ? 23.134 28.359 -21.145 1.00 75.94 98 ASN A C 1
ATOM 807 O O . ASN A 1 98 ? 23.951 27.524 -21.532 1.00 75.94 98 ASN A O 1
ATOM 811 N N . ALA A 1 99 ? 21.946 28.487 -21.731 1.00 74.81 99 ALA A N 1
ATOM 812 C CA . ALA A 1 99 ? 21.467 27.587 -22.771 1.00 74.81 99 ALA A CA 1
ATOM 813 C C . ALA A 1 99 ? 22.251 27.648 -24.104 1.00 74.81 99 ALA A C 1
ATOM 815 O O . ALA A 1 99 ? 22.322 26.632 -24.797 1.00 74.81 99 ALA A O 1
ATOM 816 N N . GLU A 1 100 ? 22.863 28.783 -24.463 1.00 80.25 100 GLU A N 1
ATOM 817 C CA . GLU A 1 100 ? 23.699 28.885 -25.671 1.00 80.25 100 GLU A CA 1
ATOM 818 C C . GLU A 1 100 ? 25.021 28.130 -25.507 1.00 80.25 100 GLU A C 1
ATOM 820 O O . GLU A 1 100 ? 25.456 27.422 -26.418 1.00 80.25 100 GLU A O 1
ATOM 825 N N . ASP A 1 101 ? 25.646 28.233 -24.334 1.00 85.19 101 ASP A N 1
ATOM 826 C CA . ASP A 1 101 ? 26.867 27.492 -24.018 1.00 85.19 101 ASP A CA 1
ATOM 827 C C . ASP A 1 101 ? 26.625 25.977 -24.029 1.00 85.19 101 ASP A C 1
ATOM 829 O O . ASP A 1 101 ? 27.441 25.236 -24.578 1.00 85.19 101 ASP A O 1
ATOM 833 N N . ASN A 1 102 ? 25.469 25.512 -23.539 1.00 83.12 102 ASN A N 1
ATOM 834 C CA . ASN A 1 102 ? 25.088 24.097 -23.615 1.00 83.12 102 ASN A CA 1
ATOM 835 C C . ASN A 1 102 ? 25.063 23.573 -25.061 1.00 83.12 102 ASN A C 1
ATOM 837 O O . ASN A 1 102 ? 25.591 22.491 -25.321 1.00 83.12 102 ASN A O 1
ATOM 841 N N . LEU A 1 103 ? 24.515 24.335 -26.018 1.00 85.31 103 LEU A N 1
ATOM 842 C CA . LEU A 1 103 ? 24.547 23.951 -27.437 1.00 85.31 103 LEU A CA 1
ATOM 843 C C . LEU A 1 103 ? 25.984 23.864 -27.971 1.00 85.31 103 LEU A C 1
ATOM 845 O O . LEU A 1 103 ? 26.327 22.899 -28.654 1.00 85.31 103 LEU A O 1
ATOM 849 N N . ARG A 1 104 ? 26.845 24.828 -27.620 1.00 88.62 104 ARG A N 1
ATOM 850 C CA . ARG A 1 104 ? 28.265 24.815 -28.016 1.00 88.62 104 ARG A CA 1
ATOM 851 C C . ARG A 1 104 ? 29.012 23.620 -27.431 1.00 88.62 104 ARG A C 1
ATOM 853 O O . ARG A 1 104 ? 29.882 23.050 -28.082 1.00 88.62 104 ARG A O 1
ATOM 860 N N . TRP A 1 105 ? 28.710 23.227 -26.200 1.00 90.62 105 TRP A N 1
ATOM 861 C CA . TRP A 1 105 ? 29.343 22.063 -25.589 1.00 90.62 105 TRP A CA 1
ATOM 862 C C . TRP A 1 105 ? 28.808 20.744 -26.128 1.00 90.62 105 TRP A C 1
ATOM 864 O O . TRP A 1 105 ? 29.591 19.811 -26.249 1.00 90.62 105 TRP A O 1
ATOM 874 N N . MET A 1 106 ? 27.536 20.669 -26.531 1.00 90.62 106 MET A N 1
ATOM 875 C CA . MET A 1 106 ? 27.030 19.525 -27.298 1.00 90.62 106 MET A CA 1
ATOM 876 C C . MET A 1 106 ? 27.789 19.352 -28.615 1.00 90.62 106 MET A C 1
ATOM 878 O O . MET A 1 106 ? 28.123 18.230 -28.976 1.00 90.62 106 MET A O 1
ATOM 882 N N . GLU A 1 107 ? 28.114 20.446 -29.311 1.00 93.31 107 GLU A N 1
ATOM 883 C CA . GLU A 1 107 ? 28.955 20.405 -30.517 1.00 93.31 107 GLU A CA 1
ATOM 884 C C . GLU A 1 107 ? 30.369 19.905 -30.216 1.00 93.31 107 GLU A C 1
ATOM 886 O O . GLU A 1 107 ? 30.887 19.045 -30.922 1.00 93.31 107 GLU A O 1
ATOM 891 N N . LYS A 1 108 ? 30.987 20.372 -29.127 1.00 95.25 108 LYS A N 1
ATOM 892 C CA . LYS A 1 108 ? 32.301 19.863 -28.707 1.00 95.25 108 LYS A CA 1
ATOM 893 C C . LYS A 1 108 ? 32.259 18.399 -28.259 1.00 95.25 108 LYS A C 1
ATOM 895 O O . LYS A 1 108 ? 33.189 17.649 -28.531 1.00 95.25 108 LYS A O 1
ATOM 900 N N . ALA A 1 109 ? 31.192 17.974 -27.591 1.00 95.06 109 ALA A N 1
ATOM 901 C CA . ALA A 1 109 ? 30.992 16.584 -27.200 1.00 95.06 109 ALA A CA 1
ATOM 902 C C . ALA A 1 109 ? 30.728 15.676 -28.416 1.00 95.06 109 ALA A C 1
ATOM 904 O O . ALA A 1 109 ? 31.147 14.516 -28.413 1.00 95.06 109 ALA A O 1
ATOM 905 N N . GLN A 1 110 ? 30.097 16.211 -29.468 1.00 96.19 110 GLN A N 1
ATOM 906 C CA . GLN A 1 110 ? 29.992 15.541 -30.762 1.00 96.19 110 GLN A CA 1
ATOM 907 C C . GLN A 1 110 ? 31.373 15.371 -31.393 1.00 96.19 110 GLN A C 1
ATOM 909 O O . GLN A 1 110 ? 31.699 14.268 -31.803 1.00 96.19 110 GLN A O 1
ATOM 914 N N . HIS A 1 111 ? 32.222 16.403 -31.373 1.00 97.38 111 HIS A N 1
ATOM 915 C CA . HIS A 1 111 ? 33.597 16.293 -31.879 1.00 97.38 111 HIS A CA 1
ATOM 916 C C . HIS A 1 111 ? 34.390 15.169 -31.191 1.00 97.38 111 HIS A C 1
ATOM 918 O O . HIS A 1 111 ? 35.119 14.431 -31.845 1.00 97.38 111 HIS A O 1
ATOM 924 N N . LEU A 1 112 ? 34.208 14.954 -29.881 1.00 97.69 112 LEU A N 1
ATOM 925 C CA . LEU A 1 112 ? 34.809 13.795 -29.199 1.00 97.69 112 LEU A CA 1
ATOM 926 C C . LEU A 1 112 ? 34.301 12.452 -29.753 1.00 97.69 112 LEU A C 1
ATOM 928 O O . LEU A 1 112 ? 35.067 11.490 -29.815 1.00 97.69 112 LEU A O 1
ATOM 932 N N . SER A 1 113 ? 33.029 12.397 -30.151 1.00 96.62 113 SER A N 1
ATOM 933 C CA . SER A 1 113 ? 32.407 11.226 -30.784 1.00 96.62 113 SER A CA 1
ATOM 934 C C . SER A 1 113 ? 32.969 10.990 -32.184 1.00 96.62 113 SER A C 1
ATOM 936 O O . SER A 1 113 ? 33.324 9.860 -32.513 1.00 96.62 113 SER A O 1
ATOM 938 N N . ASP A 1 114 ? 33.158 12.060 -32.960 1.00 97.44 114 ASP A N 1
ATOM 939 C CA . ASP A 1 114 ? 33.793 12.013 -34.280 1.00 97.44 114 ASP A CA 1
ATOM 940 C C . ASP A 1 114 ? 35.234 11.484 -34.167 1.00 97.44 114 ASP A C 1
ATOM 942 O O . ASP A 1 114 ? 35.626 10.569 -34.886 1.00 97.44 114 ASP A O 1
ATOM 946 N N . VAL A 1 115 ? 36.003 11.970 -33.184 1.00 97.88 115 VAL A N 1
ATOM 947 C CA . VAL A 1 115 ? 37.369 11.497 -32.896 1.00 97.88 115 VAL A CA 1
ATOM 948 C C . VAL A 1 115 ? 37.409 10.014 -32.516 1.00 97.88 115 VAL A C 1
ATOM 950 O O . VAL A 1 115 ? 38.343 9.307 -32.904 1.00 97.88 115 VAL A O 1
ATOM 953 N N . ALA A 1 116 ? 36.432 9.533 -31.743 1.00 97.50 116 ALA A N 1
ATOM 954 C CA . ALA A 1 116 ? 36.326 8.115 -31.419 1.00 97.50 116 ALA A CA 1
ATOM 955 C C . ALA A 1 116 ? 36.016 7.285 -32.675 1.00 97.50 116 ALA A C 1
ATOM 957 O O . ALA A 1 116 ? 36.709 6.300 -32.919 1.00 97.50 116 ALA A O 1
ATOM 958 N N . GLY A 1 117 ? 35.059 7.720 -33.503 1.00 96.88 117 GLY A N 1
ATOM 959 C CA . GLY A 1 117 ? 34.682 7.046 -34.750 1.00 96.88 117 GLY A CA 1
ATOM 960 C C . GLY A 1 117 ? 35.782 7.044 -35.819 1.00 96.88 117 GLY A C 1
ATOM 961 O O . GLY A 1 117 ? 35.924 6.071 -36.554 1.00 96.88 117 GLY A O 1
ATOM 962 N N . GLU A 1 118 ? 36.622 8.083 -35.878 1.00 97.31 118 GLU A N 1
ATOM 963 C CA . GLU A 1 118 ? 37.823 8.107 -36.729 1.00 97.31 118 GLU A CA 1
ATOM 964 C C . GLU A 1 118 ? 38.832 7.016 -36.346 1.00 97.31 118 GLU A C 1
ATOM 966 O O . GLU A 1 118 ? 39.516 6.460 -37.209 1.00 97.31 118 GLU A O 1
ATOM 971 N N . LEU A 1 119 ? 38.973 6.744 -35.046 1.00 97.69 119 LEU A N 1
ATOM 972 C CA . LEU A 1 119 ? 39.911 5.752 -34.522 1.00 97.69 119 LEU A CA 1
ATOM 973 C C . LEU A 1 119 ? 39.332 4.336 -34.524 1.00 97.69 119 LEU A C 1
ATOM 975 O O . LEU A 1 119 ? 40.080 3.381 -34.727 1.00 97.69 119 LEU A O 1
ATOM 979 N N . ASP A 1 120 ? 38.030 4.212 -34.290 1.00 97.50 120 ASP A N 1
ATOM 980 C CA . ASP A 1 120 ? 37.293 2.958 -34.271 1.00 97.50 120 ASP A CA 1
ATOM 981 C C . ASP A 1 120 ? 35.922 3.126 -34.950 1.00 97.50 120 ASP A C 1
ATOM 983 O O . ASP A 1 120 ? 34.916 3.362 -34.279 1.00 97.50 120 ASP A O 1
ATOM 987 N N . PRO A 1 121 ? 35.844 2.959 -36.283 1.00 95.19 121 PRO A N 1
ATOM 988 C CA . PRO A 1 121 ? 34.587 3.076 -37.019 1.00 95.19 121 PRO A CA 1
ATOM 989 C C . PRO A 1 121 ? 33.663 1.863 -36.826 1.00 95.19 121 PRO A C 1
ATOM 991 O O . PRO A 1 121 ? 32.605 1.793 -37.447 1.00 95.19 121 PRO A O 1
ATOM 994 N N . THR A 1 122 ? 34.066 0.864 -36.031 1.00 95.75 122 THR A N 1
ATOM 995 C CA . THR A 1 122 ? 33.308 -0.385 -35.864 1.00 95.75 122 THR A CA 1
ATOM 996 C C . THR A 1 122 ? 32.299 -0.329 -34.719 1.00 95.75 122 THR A C 1
ATOM 998 O O . THR A 1 122 ? 31.462 -1.226 -34.609 1.00 95.75 122 THR A O 1
ATOM 1001 N N . ARG A 1 123 ? 32.358 0.709 -33.872 1.00 94.94 123 ARG A N 1
ATOM 1002 C CA . ARG A 1 123 ? 31.547 0.824 -32.654 1.00 94.94 123 ARG A CA 1
ATOM 1003 C C . ARG A 1 123 ? 30.994 2.241 -32.484 1.00 94.94 123 ARG A C 1
ATOM 1005 O O . ARG A 1 123 ? 31.754 3.199 -32.619 1.00 94.94 123 ARG A O 1
ATOM 1012 N N . PRO A 1 124 ? 29.710 2.396 -32.120 1.00 95.12 124 PRO A N 1
ATOM 1013 C CA . PRO A 1 124 ? 29.141 3.705 -31.838 1.00 95.12 124 PRO A CA 1
ATOM 1014 C C . PRO A 1 124 ? 29.691 4.280 -30.528 1.00 95.12 124 PRO A C 1
ATOM 1016 O O . PRO A 1 124 ? 30.160 3.559 -29.636 1.00 95.12 124 PRO A O 1
ATOM 1019 N N . SER A 1 125 ? 29.570 5.598 -30.384 1.00 95.44 125 SER A N 1
ATOM 1020 C CA . SER A 1 125 ? 29.951 6.323 -29.173 1.00 95.44 125 SER A CA 1
ATOM 1021 C C . SER A 1 125 ? 28.842 7.262 -28.696 1.00 95.44 125 SER A C 1
ATOM 1023 O O . SER A 1 125 ? 27.974 7.663 -29.473 1.00 95.44 125 SER A O 1
ATOM 1025 N N . PHE A 1 126 ? 28.832 7.577 -27.400 1.00 95.31 126 PHE A N 1
ATOM 1026 C CA . PHE A 1 126 ? 27.864 8.499 -26.807 1.00 95.31 126 PHE A CA 1
ATOM 1027 C C . PHE A 1 126 ? 28.372 9.151 -25.520 1.00 95.31 126 PHE A C 1
ATOM 1029 O O . PHE A 1 126 ? 29.384 8.750 -24.945 1.00 95.31 126 PHE A O 1
ATOM 1036 N N . GLN A 1 127 ? 27.632 10.160 -25.057 1.00 93.25 127 GLN A N 1
ATOM 1037 C CA . GLN A 1 127 ? 27.825 10.814 -23.763 1.00 93.25 127 GLN A CA 1
ATOM 1038 C C . GLN A 1 127 ? 26.800 10.265 -22.766 1.00 93.25 127 GLN A C 1
ATOM 1040 O O . GLN A 1 127 ? 25.597 10.397 -22.996 1.00 93.25 127 GLN A O 1
ATOM 1045 N N . ASP A 1 128 ? 27.252 9.646 -21.677 1.00 91.06 128 ASP A N 1
ATOM 1046 C CA . ASP A 1 128 ? 26.379 9.066 -20.651 1.00 91.06 128 ASP A CA 1
ATOM 1047 C C . ASP A 1 128 ? 25.634 10.192 -19.916 1.00 91.06 128 ASP A C 1
ATOM 1049 O O . ASP A 1 128 ? 26.251 11.102 -19.351 1.00 91.06 128 ASP A O 1
ATOM 1053 N N . GLY A 1 129 ? 24.304 10.197 -20.026 1.00 89.25 129 GLY A N 1
ATOM 1054 C CA . GLY A 1 129 ? 23.453 11.289 -19.542 1.00 89.25 129 GLY A CA 1
ATOM 1055 C C . GLY A 1 129 ? 23.445 12.548 -20.425 1.00 89.25 129 GLY A C 1
ATOM 1056 O O . GLY A 1 129 ? 22.957 13.592 -19.995 1.00 89.25 129 GLY A O 1
ATOM 1057 N N . GLY A 1 130 ? 23.984 12.491 -21.650 1.00 89.06 130 GLY A N 1
ATOM 1058 C CA . GLY A 1 130 ? 24.021 13.622 -22.592 1.00 89.06 130 GLY A CA 1
ATOM 1059 C C . GLY A 1 130 ? 22.907 13.666 -23.641 1.00 89.06 130 GLY A C 1
ATOM 1060 O O . GLY A 1 130 ? 22.900 14.562 -24.491 1.00 89.06 130 GLY A O 1
ATOM 1061 N N . GLY A 1 131 ? 21.973 12.716 -23.604 1.00 90.31 131 GLY A N 1
ATOM 1062 C CA . GLY A 1 131 ? 20.961 12.500 -24.633 1.00 90.31 131 GLY A CA 1
ATOM 1063 C C . GLY A 1 131 ? 21.591 12.209 -25.993 1.00 90.31 131 GLY A C 1
ATOM 1064 O O . GLY A 1 131 ? 22.586 11.498 -26.081 1.00 90.31 131 GLY A O 1
ATOM 1065 N N . ASP A 1 132 ? 21.018 12.771 -27.058 1.00 91.00 132 ASP A N 1
ATOM 1066 C CA . ASP A 1 132 ? 21.521 12.661 -28.436 1.00 91.00 132 ASP A CA 1
ATOM 1067 C C . ASP A 1 132 ? 22.335 13.889 -28.893 1.00 91.00 132 ASP A C 1
ATOM 1069 O O . ASP A 1 132 ? 22.479 14.134 -30.094 1.00 91.00 132 ASP A O 1
ATOM 1073 N N . LEU A 1 133 ? 22.821 14.708 -27.949 1.00 90.94 133 LEU A N 1
ATOM 1074 C CA . LEU A 1 133 ? 23.547 15.958 -28.228 1.00 90.94 133 LEU A CA 1
ATOM 1075 C C . LEU A 1 133 ? 22.779 16.901 -29.172 1.00 90.94 133 LEU A C 1
ATOM 1077 O O . LEU A 1 133 ? 23.337 17.520 -30.086 1.00 90.94 133 LEU A O 1
ATOM 1081 N N . ASN A 1 134 ? 21.462 16.984 -28.954 1.00 88.69 134 ASN A N 1
ATOM 1082 C CA . ASN A 1 134 ? 20.524 17.727 -29.789 1.00 88.69 134 ASN A CA 1
ATOM 1083 C C . ASN A 1 134 ? 20.583 17.253 -31.254 1.00 88.69 134 ASN A C 1
ATOM 1085 O O . ASN A 1 134 ? 20.819 18.037 -32.174 1.00 88.69 134 ASN A O 1
ATOM 1089 N N . ARG A 1 135 ? 20.367 15.941 -31.432 1.00 89.44 135 ARG A N 1
ATOM 1090 C CA . ARG A 1 135 ? 20.322 15.190 -32.704 1.00 89.44 135 ARG A CA 1
ATOM 1091 C C . ARG A 1 135 ? 21.654 15.032 -33.445 1.00 89.44 135 ARG A C 1
ATOM 1093 O O . ARG A 1 135 ? 21.642 14.649 -34.616 1.00 89.44 135 ARG A O 1
ATOM 1100 N N . ARG A 1 136 ? 22.782 15.314 -32.795 1.00 90.94 136 ARG A N 1
ATOM 1101 C CA . ARG A 1 136 ? 24.121 15.149 -33.386 1.00 90.94 136 ARG A CA 1
ATOM 1102 C C . ARG A 1 136 ? 24.669 13.738 -33.175 1.00 90.94 136 ARG A C 1
ATOM 1104 O O . ARG A 1 136 ? 25.199 13.161 -34.116 1.00 90.94 136 ARG A O 1
ATOM 1111 N N . GLY A 1 137 ? 24.479 13.187 -31.976 1.00 90.50 137 GLY A N 1
ATOM 1112 C CA . GLY A 1 137 ? 24.997 11.874 -31.602 1.00 90.50 137 GLY A CA 1
ATOM 1113 C C . GLY A 1 137 ? 24.244 10.732 -32.277 1.00 90.50 137 GLY A C 1
ATOM 1114 O O . GLY A 1 137 ? 23.095 10.888 -32.690 1.00 90.50 137 GLY A O 1
ATOM 1115 N N . GLU A 1 138 ? 24.881 9.567 -32.372 1.00 91.69 138 GLU A N 1
ATOM 1116 C CA . GLU A 1 138 ? 24.294 8.358 -32.969 1.00 91.69 138 GLU A CA 1
ATOM 1117 C C . GLU A 1 138 ? 23.354 7.615 -32.010 1.00 91.69 138 GLU A C 1
ATOM 1119 O O . GLU A 1 138 ? 22.432 6.931 -32.449 1.00 91.69 138 GLU A O 1
ATOM 1124 N N . VAL A 1 139 ? 23.558 7.780 -30.700 1.00 94.19 139 VAL A N 1
ATOM 1125 C CA . VAL A 1 139 ? 22.804 7.130 -29.620 1.00 94.19 139 VAL A CA 1
ATOM 1126 C C . VAL A 1 139 ? 22.286 8.202 -28.670 1.00 94.19 139 VAL A C 1
ATOM 1128 O O . VAL A 1 139 ? 23.008 9.139 -28.331 1.00 94.19 139 VAL A O 1
ATOM 1131 N N . ASN A 1 140 ? 21.036 8.064 -28.232 1.00 93.50 140 ASN A N 1
ATOM 1132 C CA . ASN A 1 140 ? 20.465 8.906 -27.190 1.00 93.50 140 ASN A CA 1
ATOM 1133 C C . ASN A 1 140 ? 20.677 8.214 -25.835 1.00 93.50 140 ASN A C 1
ATOM 1135 O O . ASN A 1 140 ? 20.012 7.217 -25.569 1.00 93.50 140 ASN A O 1
ATOM 1139 N N . CYS A 1 141 ? 21.602 8.699 -24.999 1.00 93.19 141 CYS A N 1
ATOM 1140 C CA . CYS A 1 141 ? 21.812 8.139 -23.658 1.00 93.19 141 CYS A CA 1
ATOM 1141 C C . CYS A 1 141 ? 21.309 9.081 -22.559 1.00 93.19 141 CYS A C 1
ATOM 1143 O O . CYS A 1 141 ? 21.794 10.204 -22.426 1.00 93.19 141 CYS A O 1
ATOM 1145 N N . GLN A 1 142 ? 20.362 8.623 -21.743 1.00 90.06 142 GLN A N 1
ATOM 1146 C CA . GLN A 1 142 ? 19.686 9.429 -20.725 1.00 90.06 142 GLN A CA 1
ATOM 1147 C C . GLN A 1 142 ? 19.921 8.884 -19.324 1.00 90.06 142 GLN A C 1
ATOM 1149 O O . GLN A 1 142 ? 20.007 7.673 -19.133 1.00 90.06 142 GLN A O 1
ATOM 1154 N N . HIS A 1 143 ? 19.968 9.787 -18.347 1.00 88.62 143 HIS A N 1
ATOM 1155 C CA . HIS A 1 143 ? 19.987 9.456 -16.925 1.00 88.62 143 HIS A CA 1
ATOM 1156 C C . HIS A 1 143 ? 18.673 9.896 -16.277 1.00 88.62 143 HIS A C 1
ATOM 1158 O O . HIS A 1 143 ? 18.166 10.980 -16.576 1.00 88.62 143 HIS A O 1
ATOM 1164 N N . TYR A 1 144 ? 18.142 9.056 -15.388 1.00 84.56 144 TYR A N 1
ATOM 1165 C CA . TYR A 1 144 ? 16.949 9.315 -14.576 1.00 84.56 144 TYR A CA 1
ATOM 1166 C C . TYR A 1 144 ? 15.714 9.733 -15.400 1.00 84.56 144 TYR A C 1
ATOM 1168 O O . TYR A 1 144 ? 14.912 10.559 -14.968 1.00 84.56 144 TYR A O 1
ATOM 1176 N N . SER A 1 145 ? 15.552 9.145 -16.595 1.00 81.44 145 SER A N 1
ATOM 1177 C CA . SER A 1 145 ? 14.347 9.245 -17.439 1.00 81.44 145 SER A CA 1
ATOM 1178 C C . SER A 1 145 ? 13.354 8.104 -17.187 1.00 81.44 145 SER A C 1
ATOM 1180 O O . SER A 1 145 ? 12.660 7.644 -18.095 1.00 81.44 145 SER A O 1
ATOM 1182 N N . TRP A 1 146 ? 13.315 7.635 -15.941 1.00 85.06 146 TRP A N 1
ATOM 1183 C CA . TRP A 1 146 ? 12.342 6.661 -15.460 1.00 85.06 146 TRP A CA 1
ATOM 1184 C C . TRP A 1 146 ? 10.935 7.292 -15.430 1.00 85.06 146 TRP A C 1
ATOM 1186 O O . TRP A 1 146 ? 10.849 8.513 -15.249 1.00 85.06 146 TRP A O 1
ATOM 1196 N N . PRO A 1 147 ? 9.841 6.521 -15.615 1.00 83.06 147 PRO A N 1
ATOM 1197 C CA . PRO A 1 147 ? 8.479 7.032 -15.421 1.00 83.06 147 PRO A CA 1
ATOM 1198 C C . PRO A 1 147 ? 8.320 7.738 -14.064 1.00 83.06 147 PRO A C 1
ATOM 1200 O O . PRO A 1 147 ? 9.105 7.527 -13.144 1.00 83.06 147 PRO A O 1
ATOM 1203 N N . SER A 1 148 ? 7.336 8.629 -13.938 1.00 81.06 148 SER A N 1
ATOM 1204 C CA . SER A 1 148 ? 6.979 9.200 -12.633 1.00 81.06 148 SER A CA 1
ATOM 1205 C C . SER A 1 148 ? 6.018 8.254 -11.924 1.00 81.06 148 SER A C 1
ATOM 1207 O O . SER A 1 148 ? 5.082 7.770 -12.545 1.00 81.06 148 SER A O 1
ATOM 1209 N N . GLY A 1 149 ? 6.175 8.041 -10.617 1.00 76.25 149 GLY A N 1
ATOM 1210 C CA . GLY A 1 149 ? 5.302 7.122 -9.880 1.00 76.25 149 GLY A CA 1
ATOM 1211 C C . GLY A 1 149 ? 3.801 7.429 -10.014 1.00 76.25 149 GLY A C 1
ATOM 1212 O O . GLY A 1 149 ? 3.000 6.537 -10.260 1.00 76.25 149 GLY A O 1
ATOM 1213 N N . GLY A 1 150 ? 3.406 8.704 -9.946 1.00 73.69 150 GLY A N 1
ATOM 1214 C CA . GLY A 1 150 ? 1.999 9.130 -9.992 1.00 73.69 150 GLY A CA 1
ATOM 1215 C C . GLY A 1 150 ? 1.239 8.806 -11.283 1.00 73.69 150 GLY A C 1
ATOM 1216 O O . GLY A 1 150 ? 0.019 8.935 -11.311 1.00 73.69 150 GLY A O 1
ATOM 1217 N N . SER A 1 151 ? 1.940 8.393 -12.334 1.00 77.12 151 SER A N 1
ATOM 1218 C CA . SER A 1 151 ? 1.403 8.083 -13.661 1.00 77.12 151 SER A CA 1
ATOM 1219 C C . SER A 1 151 ? 1.661 6.632 -14.091 1.00 77.12 151 SER A C 1
ATOM 1221 O O . SER A 1 151 ? 1.347 6.255 -15.222 1.00 77.12 151 SER A O 1
ATOM 1223 N N . VAL A 1 152 ? 2.225 5.811 -13.200 1.00 88.31 152 VAL A N 1
ATOM 1224 C CA . VAL A 1 152 ? 2.385 4.361 -13.378 1.00 88.31 152 VAL A CA 1
ATOM 1225 C C . VAL A 1 152 ? 1.016 3.680 -13.232 1.00 88.31 152 VAL A C 1
ATOM 1227 O O . VAL A 1 152 ? 0.265 4.052 -12.329 1.00 88.31 152 VAL A O 1
ATOM 1230 N N . PRO A 1 153 ? 0.682 2.678 -14.070 1.00 91.19 153 PRO A N 1
ATOM 1231 C CA . PRO A 1 153 ? 1.542 2.058 -15.085 1.00 91.19 153 PRO A CA 1
ATOM 1232 C C . PRO A 1 153 ? 1.613 2.808 -16.422 1.00 91.19 153 PRO A C 1
ATOM 1234 O O . PRO A 1 153 ? 2.572 2.616 -17.167 1.00 91.19 153 PRO A O 1
ATOM 1237 N N . THR A 1 154 ? 0.665 3.694 -16.712 1.00 86.75 154 THR A N 1
ATOM 1238 C CA . THR A 1 154 ? 0.422 4.241 -18.055 1.00 86.75 154 THR A CA 1
ATOM 1239 C C . THR A 1 154 ? 1.637 4.909 -18.693 1.00 86.75 154 THR A C 1
ATOM 1241 O O . THR A 1 154 ? 1.978 4.616 -19.842 1.00 86.75 154 THR A O 1
ATOM 1244 N N . GLU A 1 155 ? 2.329 5.792 -17.968 1.00 83.88 155 GLU A N 1
ATOM 1245 C CA . GLU A 1 155 ? 3.493 6.507 -18.512 1.00 83.88 155 GLU A CA 1
ATOM 1246 C C . GLU A 1 155 ? 4.693 5.592 -18.778 1.00 83.88 155 GLU A C 1
ATOM 1248 O O . GLU A 1 155 ? 5.510 5.902 -19.649 1.00 83.88 155 GLU A O 1
ATOM 1253 N N . SER A 1 156 ? 4.770 4.428 -18.124 1.00 90.69 156 SER A N 1
ATOM 1254 C CA . SER A 1 156 ? 5.817 3.435 -18.394 1.00 90.69 156 SER A CA 1
ATOM 1255 C C . SER A 1 156 ? 5.758 2.920 -19.833 1.00 90.69 156 SER A C 1
ATOM 1257 O O . SER A 1 156 ? 6.788 2.540 -20.383 1.00 90.69 156 SER A O 1
ATOM 1259 N N . TYR A 1 157 ? 4.583 2.963 -20.470 1.00 91.06 157 TYR A N 1
ATOM 1260 C CA . TYR A 1 157 ? 4.348 2.520 -21.848 1.00 91.06 157 TYR A CA 1
ATOM 1261 C C . TYR A 1 157 ? 4.211 3.681 -22.851 1.00 91.06 157 TYR A C 1
ATOM 1263 O O . TYR A 1 157 ? 3.948 3.437 -24.030 1.00 91.06 157 TYR A O 1
ATOM 1271 N N . ALA A 1 158 ? 4.376 4.933 -22.408 1.00 85.38 158 ALA A N 1
ATOM 1272 C CA . ALA A 1 158 ? 4.090 6.135 -23.196 1.00 85.38 158 ALA A CA 1
ATOM 1273 C C . ALA A 1 158 ? 5.211 7.187 -23.095 1.00 85.38 158 ALA A C 1
ATOM 1275 O O . ALA A 1 158 ? 5.015 8.319 -22.651 1.00 85.38 158 ALA A O 1
ATOM 1276 N N . TYR A 1 159 ? 6.408 6.821 -23.541 1.00 83.25 159 TYR A N 1
ATOM 1277 C CA . TYR A 1 159 ? 7.565 7.700 -23.625 1.00 83.25 159 TYR A CA 1
ATOM 1278 C C . TYR A 1 159 ? 7.275 8.872 -24.564 1.00 83.25 159 TYR A C 1
ATOM 1280 O O . TYR A 1 159 ? 6.896 8.716 -25.729 1.00 83.25 159 TYR A O 1
ATOM 1288 N N . ARG A 1 160 ? 7.512 10.084 -24.066 1.00 78.19 160 ARG A N 1
ATOM 1289 C CA . ARG A 1 160 ? 7.275 11.312 -24.818 1.00 78.19 160 ARG A CA 1
ATOM 1290 C C . ARG A 1 160 ? 8.367 11.546 -25.863 1.00 78.19 160 ARG A C 1
ATOM 1292 O O . ARG A 1 160 ? 9.502 11.879 -25.522 1.00 78.19 160 ARG A O 1
ATOM 1299 N N . LEU A 1 161 ? 8.001 11.441 -27.139 1.00 84.62 161 LEU A N 1
ATOM 1300 C CA . LEU A 1 161 ? 8.908 11.720 -28.252 1.00 84.62 161 LEU A CA 1
ATOM 1301 C C . LEU A 1 161 ? 9.102 13.223 -28.499 1.00 84.62 161 LEU A C 1
ATOM 1303 O O . LEU A 1 161 ? 8.214 14.042 -28.253 1.00 84.62 161 LEU A O 1
ATOM 1307 N N . ARG A 1 162 ? 10.270 13.577 -29.040 1.00 83.62 162 ARG A N 1
ATOM 1308 C CA . ARG A 1 162 ? 10.633 14.940 -29.440 1.00 83.62 162 ARG A CA 1
ATOM 1309 C C . ARG A 1 162 ? 10.517 15.148 -30.951 1.00 83.62 162 ARG A C 1
ATOM 1311 O O . ARG A 1 162 ? 11.277 14.563 -31.724 1.00 83.62 162 ARG A O 1
ATOM 1318 N N . GLU A 1 163 ? 9.658 16.077 -31.371 1.00 78.56 163 GLU A N 1
ATOM 1319 C CA . GLU A 1 163 ? 9.416 16.384 -32.791 1.00 78.56 163 GLU A CA 1
ATOM 1320 C C . GLU A 1 163 ? 10.544 17.192 -33.463 1.00 78.56 163 GLU A C 1
ATOM 1322 O O . GLU A 1 163 ? 10.944 16.887 -34.594 1.00 78.56 163 GLU A O 1
ATOM 1327 N N . GLY A 1 164 ? 11.139 18.168 -32.764 1.00 80.31 164 GLY A N 1
ATOM 1328 C CA . GLY A 1 164 ? 12.170 19.089 -33.282 1.00 80.31 164 GLY A CA 1
ATOM 1329 C C . GLY A 1 164 ? 13.513 19.046 -32.532 1.00 80.31 164 GLY A C 1
ATOM 1330 O O . GLY A 1 164 ? 13.632 18.359 -31.523 1.00 80.31 164 GLY A O 1
ATOM 1331 N N . PRO A 1 165 ? 14.569 19.730 -33.012 1.00 79.38 165 PRO A N 1
ATOM 1332 C CA . PRO A 1 165 ? 15.719 20.014 -32.157 1.00 79.38 165 PRO A CA 1
ATOM 1333 C C . PRO A 1 165 ? 15.266 20.864 -30.964 1.00 79.38 165 PRO A C 1
ATOM 1335 O O . PRO A 1 165 ? 14.348 21.675 -31.086 1.00 79.38 165 PRO A O 1
ATOM 1338 N N . TRP A 1 166 ? 15.917 20.692 -29.819 1.00 80.44 166 TRP A N 1
ATOM 1339 C CA . TRP A 1 166 ? 15.653 21.539 -28.661 1.00 80.44 166 TRP A CA 1
ATOM 1340 C C . TRP A 1 166 ? 16.077 22.987 -28.950 1.00 80.44 166 TRP A C 1
ATOM 1342 O O . TRP A 1 166 ? 17.167 23.225 -29.484 1.00 80.44 166 TRP A O 1
ATOM 1352 N N . VAL A 1 167 ? 15.209 23.940 -28.590 1.00 74.25 167 VAL A N 1
ATOM 1353 C CA . VAL A 1 167 ? 15.424 25.383 -28.756 1.00 74.25 167 VAL A CA 1
ATOM 1354 C C . VAL A 1 167 ? 15.507 26.042 -27.373 1.00 74.25 167 VAL A C 1
ATOM 1356 O O . VAL A 1 167 ? 14.546 25.968 -26.610 1.00 74.25 167 VAL A O 1
ATOM 1359 N N . PRO A 1 168 ? 16.625 26.709 -27.039 1.00 70.31 168 PRO A N 1
ATOM 1360 C CA . PRO A 1 168 ? 16.764 27.502 -25.820 1.00 70.31 168 PRO A CA 1
ATOM 1361 C C . PRO A 1 168 ? 15.659 28.551 -25.622 1.00 70.31 168 PRO A C 1
ATOM 1363 O O . PRO A 1 168 ? 15.470 29.412 -26.477 1.00 70.31 168 PRO A O 1
ATOM 1366 N N . THR A 1 169 ? 14.990 28.556 -24.465 1.00 63.59 169 THR A N 1
ATOM 1367 C CA . THR A 1 169 ? 13.959 29.558 -24.106 1.00 63.59 169 THR A CA 1
ATOM 1368 C C . THR A 1 169 ? 14.437 30.618 -23.100 1.00 63.59 169 THR A C 1
ATOM 1370 O O . THR A 1 169 ? 13.647 31.425 -22.619 1.00 63.59 169 THR A O 1
ATOM 1373 N N . GLY A 1 170 ? 15.738 30.666 -22.789 1.00 55.12 170 GLY A N 1
ATOM 1374 C CA . GLY A 1 170 ? 16.353 31.705 -21.944 1.00 55.12 170 GLY A CA 1
ATOM 1375 C C . GLY A 1 170 ? 16.233 31.491 -20.428 1.00 55.12 170 GLY A C 1
ATOM 1376 O O . GLY A 1 170 ? 17.027 32.058 -19.680 1.00 55.12 170 GLY A O 1
ATOM 1377 N N . THR A 1 171 ? 15.332 30.626 -19.961 1.00 50.72 171 THR A N 1
ATOM 1378 C CA . THR A 1 171 ? 15.305 30.107 -18.585 1.00 50.72 171 THR A CA 1
ATOM 1379 C C . THR A 1 171 ? 15.568 28.606 -18.602 1.00 50.72 171 THR A C 1
ATOM 1381 O O . THR A 1 171 ? 15.012 27.864 -19.408 1.00 50.72 171 THR A O 1
ATOM 1384 N N . TRP A 1 172 ? 16.487 28.159 -17.746 1.00 48.00 172 TRP A N 1
ATOM 1385 C CA . TRP A 1 172 ? 16.900 26.761 -17.695 1.00 48.00 172 TRP A CA 1
ATOM 1386 C C . TRP A 1 172 ? 15.952 25.971 -16.779 1.00 48.00 172 TRP A C 1
ATOM 1388 O O . TRP A 1 172 ? 15.854 26.245 -15.583 1.00 48.00 172 TRP A O 1
ATOM 1398 N N . ASP A 1 173 ? 15.250 25.002 -17.359 1.00 49.00 173 ASP A N 1
ATOM 1399 C CA . ASP A 1 173 ? 14.365 24.031 -16.711 1.00 49.00 173 ASP A CA 1
ATOM 1400 C C . ASP A 1 173 ? 15.055 22.654 -16.786 1.00 49.00 173 ASP A C 1
ATOM 1402 O O . ASP A 1 173 ? 15.732 22.359 -17.770 1.00 49.00 173 ASP A O 1
ATOM 1406 N N . ARG A 1 174 ? 14.874 21.787 -15.776 1.00 51.94 174 ARG A N 1
ATOM 1407 C CA . ARG A 1 174 ? 15.207 20.347 -15.842 1.00 51.94 174 ARG A CA 1
ATOM 1408 C C . ARG A 1 174 ? 14.324 19.610 -16.879 1.00 51.94 174 ARG A C 1
ATOM 1410 O O . ARG A 1 174 ? 13.916 18.476 -16.623 1.00 51.94 174 ARG A O 1
ATOM 1417 N N . SER A 1 175 ? 13.956 20.232 -17.998 1.00 52.38 175 SER A N 1
ATOM 1418 C CA . SER A 1 175 ? 12.924 19.695 -18.870 1.00 52.38 175 SER A CA 1
ATOM 1419 C C . SER A 1 175 ? 13.452 18.445 -19.565 1.00 52.38 175 SER A C 1
ATOM 1421 O O . SER A 1 175 ? 14.511 18.442 -20.196 1.00 52.38 175 SER A O 1
ATOM 1423 N N . ALA A 1 176 ? 12.673 17.366 -19.476 1.00 58.53 176 ALA A N 1
ATOM 1424 C CA . ALA A 1 176 ? 12.905 16.135 -20.226 1.00 58.53 176 ALA A CA 1
ATOM 1425 C C . ALA A 1 176 ? 13.037 16.395 -21.741 1.00 58.53 176 ALA A C 1
ATOM 1427 O O . ALA A 1 176 ? 13.627 15.595 -22.456 1.00 58.53 176 ALA A O 1
ATOM 1428 N N . GLU A 1 177 ? 12.543 17.533 -22.237 1.00 63.59 177 GLU A N 1
ATOM 1429 C CA . GLU A 1 177 ? 12.539 17.911 -23.649 1.00 63.59 177 GLU A CA 1
ATOM 1430 C C . GLU A 1 177 ? 13.939 18.044 -24.277 1.00 63.59 177 GLU A C 1
ATOM 1432 O O . GLU A 1 177 ? 14.114 17.679 -25.440 1.00 63.59 177 GLU A O 1
ATOM 1437 N N . GLN A 1 178 ? 14.958 18.512 -23.544 1.00 71.75 178 GLN A N 1
ATOM 1438 C CA . GLN A 1 178 ? 16.322 18.631 -24.091 1.00 71.75 178 GLN A CA 1
ATOM 1439 C C . GLN A 1 178 ? 16.894 17.266 -24.500 1.00 71.75 178 GLN A C 1
ATOM 1441 O O . GLN A 1 178 ? 17.577 17.153 -25.523 1.00 71.75 178 GLN A O 1
ATOM 1446 N N . TYR A 1 179 ? 16.601 16.239 -23.704 1.00 77.62 179 TYR A N 1
ATOM 1447 C CA . TYR A 1 179 ? 17.131 14.893 -23.886 1.00 77.62 179 TYR A CA 1
ATOM 1448 C C . TYR A 1 179 ? 16.126 13.924 -24.510 1.00 77.62 179 TYR A C 1
ATOM 1450 O O . TYR A 1 179 ? 16.542 12.855 -24.947 1.00 77.62 179 TYR A O 1
ATOM 1458 N N . ALA A 1 180 ? 14.853 14.316 -24.629 1.00 82.12 180 ALA A N 1
ATOM 1459 C CA . ALA A 1 180 ? 13.766 13.493 -25.139 1.00 82.12 180 ALA A CA 1
ATOM 1460 C C . ALA A 1 180 ? 14.118 12.796 -26.460 1.00 82.12 180 ALA A C 1
ATOM 1462 O O . ALA A 1 180 ? 14.670 13.381 -27.399 1.00 82.12 180 ALA A O 1
ATOM 1463 N N . TRP A 1 181 ? 13.789 11.509 -26.499 1.00 88.50 181 TRP A N 1
ATOM 1464 C CA . TRP A 1 181 ? 14.056 10.626 -27.622 1.00 88.50 181 TRP A CA 1
ATOM 1465 C C . TRP A 1 181 ? 13.252 11.021 -28.862 1.00 88.50 181 TRP A C 1
ATOM 1467 O O . TRP A 1 181 ? 12.102 11.437 -28.766 1.00 88.50 181 TRP A O 1
ATOM 1477 N N . ASP A 1 182 ? 13.844 10.889 -30.046 1.00 86.88 182 ASP A N 1
ATOM 1478 C CA . ASP A 1 182 ? 13.177 11.188 -31.316 1.00 86.88 182 ASP A CA 1
ATOM 1479 C C . ASP A 1 182 ? 12.601 9.944 -32.012 1.00 86.88 182 ASP A C 1
ATOM 1481 O O . ASP A 1 182 ? 12.082 10.051 -33.123 1.00 86.88 182 ASP A O 1
ATOM 1485 N N . GLY A 1 183 ? 12.719 8.769 -31.382 1.00 88.44 183 GLY A N 1
ATOM 1486 C CA . GLY A 1 183 ? 12.230 7.494 -31.908 1.00 88.44 183 GLY A CA 1
ATOM 1487 C C . GLY A 1 183 ? 13.069 6.914 -33.051 1.00 88.44 183 GLY A C 1
ATOM 1488 O O . GLY A 1 183 ? 12.674 5.909 -33.634 1.00 88.44 183 GLY A O 1
ATOM 1489 N N . LYS A 1 184 ? 14.196 7.543 -33.423 1.00 88.38 184 LYS A N 1
ATOM 1490 C CA . LYS A 1 184 ? 14.993 7.145 -34.600 1.00 88.38 184 LYS A CA 1
ATOM 1491 C C . LYS A 1 184 ? 16.314 6.488 -34.232 1.00 88.38 184 LYS A C 1
ATOM 1493 O O . LYS A 1 184 ? 16.727 5.534 -34.883 1.00 88.38 184 LYS A O 1
ATOM 1498 N N . ARG A 1 185 ? 16.996 7.030 -33.225 1.00 91.31 185 ARG A N 1
ATOM 1499 C CA . ARG A 1 185 ? 18.286 6.519 -32.736 1.00 91.31 185 ARG A CA 1
ATOM 1500 C C . ARG A 1 185 ? 18.074 5.481 -31.637 1.00 91.31 185 ARG A C 1
ATOM 1502 O O . ARG A 1 185 ? 17.047 5.554 -30.972 1.00 91.31 185 ARG A O 1
ATOM 1509 N N . PRO A 1 186 ? 19.018 4.568 -31.373 1.00 93.31 186 PRO A N 1
ATOM 1510 C CA . PRO A 1 186 ? 18.973 3.752 -30.166 1.00 93.31 186 PRO A CA 1
ATOM 1511 C C . PRO A 1 186 ? 18.842 4.624 -28.909 1.00 93.31 186 PRO A C 1
ATOM 1513 O O . PRO A 1 186 ? 19.545 5.631 -28.777 1.00 93.31 186 PRO A O 1
ATOM 1516 N N . LEU A 1 187 ? 17.940 4.240 -28.005 1.00 92.88 187 LEU A N 1
ATOM 1517 C CA . LEU A 1 187 ? 17.766 4.876 -26.700 1.00 92.88 187 LEU A CA 1
ATOM 1518 C C . LEU A 1 187 ? 18.394 3.989 -25.628 1.00 92.88 187 LEU A C 1
ATOM 1520 O O . LEU A 1 187 ? 18.029 2.824 -25.491 1.00 92.88 187 LEU A O 1
ATOM 1524 N N . VAL A 1 188 ? 19.321 4.554 -24.863 1.00 92.94 188 VAL A N 1
ATOM 1525 C CA . VAL A 1 188 ? 19.940 3.914 -23.704 1.00 92.94 188 VAL A CA 1
ATOM 1526 C C . VAL A 1 188 ? 19.539 4.691 -22.456 1.00 92.94 188 VAL A C 1
ATOM 1528 O O . VAL A 1 188 ? 19.806 5.884 -22.332 1.00 92.94 188 VAL A O 1
ATOM 1531 N N . GLN A 1 189 ? 18.900 4.014 -21.514 1.00 91.88 189 GLN A N 1
ATOM 1532 C CA . GLN A 1 189 ? 18.711 4.492 -20.151 1.00 91.88 189 GLN A CA 1
ATOM 1533 C C . GLN A 1 189 ? 19.971 4.130 -19.358 1.00 91.88 189 GLN A C 1
ATOM 1535 O O . GLN A 1 189 ? 20.083 3.034 -18.818 1.00 91.88 189 GLN A O 1
ATOM 1540 N N . GLY A 1 190 ? 20.961 5.026 -19.385 1.00 90.31 190 GLY A N 1
ATOM 1541 C CA . GLY A 1 190 ? 22.334 4.773 -18.939 1.00 90.31 190 GLY A CA 1
ATOM 1542 C C . GLY A 1 190 ? 22.515 4.677 -17.428 1.00 90.31 190 GLY A C 1
ATOM 1543 O O . GLY A 1 190 ? 23.429 3.977 -16.991 1.00 90.31 190 GLY A O 1
ATOM 1544 N N . GLU A 1 191 ? 21.633 5.330 -16.671 1.00 89.19 191 GLU A N 1
ATOM 1545 C CA . GLU A 1 191 ? 21.474 5.221 -15.220 1.00 89.19 191 GLU A CA 1
ATOM 1546 C C . GLU A 1 191 ? 20.010 5.500 -14.871 1.00 89.19 191 GLU A C 1
ATOM 1548 O O . GLU A 1 191 ? 19.503 6.594 -15.131 1.00 89.19 191 GLU A O 1
ATOM 1553 N N . VAL A 1 192 ? 19.311 4.525 -14.295 1.00 89.44 192 VAL A N 1
ATOM 1554 C CA . VAL A 1 192 ? 17.906 4.669 -13.884 1.00 89.44 192 VAL A CA 1
ATOM 1555 C C . VAL A 1 192 ? 17.623 3.937 -12.577 1.00 89.44 192 VAL A C 1
ATOM 1557 O O . VAL A 1 192 ? 18.443 3.151 -12.111 1.00 89.44 192 VAL A O 1
ATOM 1560 N N . PHE A 1 193 ? 16.471 4.223 -11.971 1.00 88.88 193 PHE A N 1
ATOM 1561 C CA . PHE A 1 193 ? 15.925 3.487 -10.833 1.00 88.88 193 PHE A CA 1
ATOM 1562 C C . PHE A 1 193 ? 16.932 3.265 -9.689 1.00 88.88 193 PHE A C 1
ATOM 1564 O O . PHE A 1 193 ? 17.376 2.150 -9.409 1.00 88.88 193 PHE A O 1
ATOM 1571 N N . TYR A 1 194 ? 17.327 4.353 -9.026 1.00 87.25 194 TYR A N 1
ATOM 1572 C CA . TYR A 1 194 ? 18.134 4.253 -7.809 1.00 87.25 194 TYR A CA 1
ATOM 1573 C C . TYR A 1 194 ? 17.224 4.117 -6.594 1.00 87.25 194 TYR A C 1
ATOM 1575 O O . TYR A 1 194 ? 16.512 5.057 -6.236 1.00 87.25 194 TYR A O 1
ATOM 1583 N N . TYR A 1 195 ? 17.314 2.981 -5.913 1.00 87.31 195 TYR A N 1
ATOM 1584 C CA . TYR A 1 195 ? 16.560 2.708 -4.699 1.00 87.31 195 TYR A CA 1
ATOM 1585 C C . TYR A 1 195 ? 17.493 2.268 -3.569 1.00 87.31 195 TYR A C 1
ATOM 1587 O O . TYR A 1 195 ? 18.306 1.363 -3.737 1.00 87.31 195 TYR A O 1
ATOM 1595 N N . SER A 1 196 ? 17.372 2.912 -2.406 1.00 82.12 196 SER A N 1
ATOM 1596 C CA . SER A 1 196 ? 18.217 2.652 -1.231 1.00 82.12 196 SER A CA 1
ATOM 1597 C C . SER A 1 196 ? 17.454 2.104 -0.021 1.00 82.12 196 SER A C 1
ATOM 1599 O O . SER A 1 196 ? 18.040 1.969 1.056 1.00 82.12 196 SER A O 1
ATOM 1601 N N . GLY A 1 197 ? 16.165 1.772 -0.171 1.00 80.69 197 GLY A N 1
ATOM 1602 C CA . GLY A 1 197 ? 15.360 1.225 0.926 1.00 80.69 197 GLY A CA 1
ATOM 1603 C C . GLY A 1 197 ? 14.433 2.192 1.651 1.00 80.69 197 GLY A C 1
ATOM 1604 O O . GLY A 1 197 ? 14.054 1.889 2.776 1.00 80.69 197 GLY A O 1
ATOM 1605 N N . ASN A 1 198 ? 14.119 3.364 1.091 1.00 82.75 198 ASN A N 1
ATOM 1606 C CA . ASN A 1 198 ? 13.209 4.292 1.764 1.00 82.75 198 ASN A CA 1
ATOM 1607 C C . ASN A 1 198 ? 11.779 3.722 1.764 1.00 82.75 198 ASN A C 1
ATOM 1609 O O . ASN A 1 198 ? 11.251 3.366 0.709 1.00 82.75 198 ASN A O 1
ATOM 1613 N N . VAL A 1 199 ? 11.183 3.628 2.954 1.00 85.38 199 VAL A N 1
ATOM 1614 C CA . VAL A 1 199 ? 9.840 3.086 3.183 1.00 85.38 199 VAL A CA 1
ATOM 1615 C C . VAL A 1 199 ? 8.756 4.016 2.633 1.00 85.38 199 VAL A C 1
ATOM 1617 O O . VAL A 1 199 ? 7.931 3.582 1.830 1.00 85.38 199 VAL A O 1
ATOM 1620 N N . GLY A 1 200 ? 8.782 5.300 3.009 1.00 82.62 200 GLY A N 1
ATOM 1621 C CA . GLY A 1 200 ? 7.740 6.266 2.634 1.00 82.62 200 GLY A CA 1
ATOM 1622 C C . GLY A 1 200 ? 7.659 6.509 1.124 1.00 82.62 200 GLY A C 1
ATOM 1623 O O . GLY A 1 200 ? 6.564 6.608 0.567 1.00 82.62 200 GLY A O 1
ATOM 1624 N N . ASP A 1 201 ? 8.809 6.484 0.439 1.00 85.12 201 ASP A N 1
ATOM 1625 C CA . ASP A 1 201 ? 8.899 6.668 -1.018 1.00 85.12 201 ASP A CA 1
ATOM 1626 C C . ASP A 1 201 ? 8.144 5.587 -1.810 1.00 85.12 201 ASP A C 1
ATOM 1628 O O . ASP A 1 201 ? 7.795 5.818 -2.969 1.00 85.12 201 ASP A O 1
ATOM 1632 N N . MET A 1 202 ? 7.884 4.420 -1.209 1.00 91.00 202 MET A N 1
ATOM 1633 C CA . MET A 1 202 ? 7.229 3.283 -1.865 1.00 91.00 202 MET A CA 1
ATOM 1634 C C . MET A 1 202 ? 5.762 3.100 -1.466 1.00 91.00 202 MET A C 1
ATOM 1636 O O . MET A 1 202 ? 5.079 2.263 -2.053 1.00 91.00 202 MET A O 1
ATOM 1640 N N . ALA A 1 203 ? 5.239 3.887 -0.522 1.00 91.31 203 ALA A N 1
ATOM 1641 C CA . ALA A 1 203 ? 3.873 3.724 -0.016 1.00 91.31 203 ALA A CA 1
ATOM 1642 C C . ALA A 1 203 ? 2.794 3.879 -1.104 1.00 91.31 203 ALA A C 1
ATOM 1644 O O . ALA A 1 203 ? 1.764 3.216 -1.056 1.00 91.31 203 ALA A O 1
ATOM 1645 N N . TRP A 1 204 ? 3.041 4.703 -2.126 1.00 90.50 204 TRP A N 1
ATOM 1646 C CA . TRP A 1 204 ? 2.089 4.938 -3.219 1.00 90.50 204 TRP A CA 1
ATOM 1647 C C . TRP A 1 204 ? 1.877 3.721 -4.136 1.00 90.50 204 TRP A C 1
ATOM 1649 O O . TRP A 1 204 ? 0.866 3.670 -4.830 1.00 90.50 204 TRP A O 1
ATOM 1659 N N . ILE A 1 205 ? 2.810 2.759 -4.152 1.00 92.69 205 ILE A N 1
ATOM 1660 C CA . ILE A 1 205 ? 2.711 1.516 -4.940 1.00 92.69 205 ILE A CA 1
ATOM 1661 C C . ILE A 1 205 ? 2.610 0.261 -4.064 1.00 92.69 205 ILE A C 1
ATOM 1663 O O . ILE A 1 205 ? 1.982 -0.717 -4.466 1.00 92.69 205 ILE A O 1
ATOM 1667 N N . GLY A 1 206 ? 3.203 0.287 -2.870 1.00 92.88 206 GLY A N 1
ATOM 1668 C CA . GLY A 1 206 ? 3.181 -0.821 -1.914 1.00 92.88 206 GLY A CA 1
ATOM 1669 C C . GLY A 1 206 ? 2.074 -0.749 -0.867 1.00 92.88 206 GLY A C 1
ATOM 1670 O O . GLY A 1 206 ? 1.913 -1.696 -0.106 1.00 92.88 206 GLY A O 1
ATOM 1671 N N . GLY A 1 207 ? 1.334 0.358 -0.799 1.00 93.81 207 GLY A N 1
ATOM 1672 C CA . GLY A 1 207 ? 0.250 0.529 0.160 1.00 93.81 207 GLY A CA 1
ATOM 1673 C C . GLY A 1 207 ? 0.731 0.609 1.609 1.00 93.81 207 GLY A C 1
ATOM 1674 O O . GLY A 1 207 ? 1.907 0.888 1.866 1.00 93.81 207 GLY A O 1
ATOM 1675 N N . PRO A 1 208 ? -0.171 0.379 2.579 1.00 93.00 208 PRO A N 1
ATOM 1676 C CA . PRO A 1 208 ? 0.160 0.413 4.003 1.00 93.00 208 PRO A CA 1
ATOM 1677 C C . PRO A 1 208 ? 1.281 -0.546 4.418 1.00 93.00 208 PRO A C 1
ATOM 1679 O O . PRO A 1 208 ? 2.014 -0.258 5.362 1.00 93.00 208 PRO A O 1
ATOM 1682 N N . ASP A 1 209 ? 1.448 -1.662 3.709 1.00 92.31 209 ASP A N 1
ATOM 1683 C CA . ASP A 1 209 ? 2.394 -2.727 4.052 1.00 92.31 209 ASP A CA 1
ATOM 1684 C C . ASP A 1 209 ? 3.846 -2.265 4.082 1.00 92.31 209 ASP A C 1
ATOM 1686 O O . ASP A 1 209 ? 4.636 -2.816 4.846 1.00 92.31 209 ASP A O 1
ATOM 1690 N N . VAL A 1 210 ? 4.211 -1.223 3.327 1.00 93.50 210 VAL A N 1
ATOM 1691 C CA . VAL A 1 210 ? 5.590 -0.711 3.339 1.00 93.50 210 VAL A CA 1
ATOM 1692 C C . VAL A 1 210 ? 6.027 -0.279 4.741 1.00 93.50 210 VAL A C 1
ATOM 1694 O O . VAL A 1 210 ? 7.194 -0.439 5.094 1.00 93.50 210 VAL A O 1
ATOM 1697 N N . TYR A 1 211 ? 5.094 0.196 5.575 1.00 92.19 211 TYR A N 1
ATOM 1698 C CA . TYR A 1 211 ? 5.365 0.636 6.947 1.00 92.19 211 TYR A CA 1
ATOM 1699 C C . TYR A 1 211 ? 5.660 -0.517 7.915 1.00 92.19 211 TYR A C 1
ATOM 1701 O O . TYR A 1 211 ? 6.043 -0.274 9.059 1.00 92.19 211 TYR A O 1
ATOM 1709 N N . ARG A 1 212 ? 5.545 -1.771 7.464 1.00 89.31 212 ARG A N 1
ATOM 1710 C CA . ARG A 1 212 ? 5.981 -2.949 8.223 1.00 89.31 212 ARG A CA 1
ATOM 1711 C C . ARG A 1 212 ? 7.492 -3.190 8.145 1.00 89.31 212 ARG A C 1
ATOM 1713 O O . ARG A 1 212 ? 7.992 -4.011 8.903 1.00 89.31 212 ARG A O 1
ATOM 1720 N N . GLY A 1 213 ? 8.211 -2.503 7.252 1.00 88.56 213 GLY A N 1
ATOM 1721 C CA . GLY A 1 213 ? 9.675 -2.553 7.174 1.00 88.56 213 GLY A CA 1
ATOM 1722 C C . GLY A 1 213 ? 10.229 -2.441 5.753 1.00 88.56 213 GLY A C 1
ATOM 1723 O O . GLY A 1 213 ? 9.506 -2.544 4.756 1.00 88.56 213 GLY A O 1
ATOM 1724 N N . LYS A 1 214 ? 11.554 -2.285 5.639 1.00 88.19 214 LYS A N 1
ATOM 1725 C CA . LYS A 1 214 ? 12.254 -2.086 4.355 1.00 88.19 214 LYS A CA 1
ATOM 1726 C C . LYS A 1 214 ? 12.013 -3.226 3.371 1.00 88.19 214 LYS A C 1
ATOM 1728 O O . LYS A 1 214 ? 11.968 -2.989 2.164 1.00 88.19 214 LYS A O 1
ATOM 1733 N N . ARG A 1 215 ? 11.837 -4.457 3.854 1.00 87.81 215 ARG A N 1
ATOM 1734 C CA . ARG A 1 215 ? 11.540 -5.615 2.999 1.00 87.81 215 ARG A CA 1
ATOM 1735 C C . ARG A 1 215 ? 10.274 -5.397 2.164 1.00 87.81 215 ARG A C 1
ATOM 1737 O O . ARG A 1 215 ? 10.311 -5.595 0.954 1.00 87.81 215 ARG A O 1
ATOM 1744 N N . PHE A 1 216 ? 9.190 -4.937 2.785 1.00 91.19 216 PHE A N 1
ATOM 1745 C CA . PHE A 1 216 ? 7.922 -4.664 2.099 1.00 91.19 216 PHE A CA 1
ATOM 1746 C C . PHE A 1 216 ? 8.063 -3.496 1.118 1.00 91.19 216 PHE A C 1
ATOM 1748 O O . PHE A 1 216 ? 7.613 -3.571 -0.024 1.00 91.19 216 PHE A O 1
ATOM 1755 N N . ALA A 1 217 ? 8.784 -2.444 1.517 1.00 92.44 217 ALA A N 1
ATOM 1756 C CA . ALA A 1 217 ? 9.118 -1.344 0.617 1.00 92.44 217 ALA A CA 1
ATOM 1757 C C . ALA A 1 217 ? 9.979 -1.800 -0.580 1.00 92.44 217 ALA A C 1
ATOM 1759 O O . ALA A 1 217 ? 9.806 -1.299 -1.686 1.00 92.44 217 ALA A O 1
ATOM 1760 N N . THR A 1 218 ? 10.868 -2.778 -0.389 1.00 92.06 218 THR A N 1
ATOM 1761 C CA . THR A 1 218 ? 11.715 -3.334 -1.456 1.00 92.06 218 THR A CA 1
ATOM 1762 C C . THR A 1 218 ? 10.895 -4.152 -2.449 1.00 92.06 218 THR A C 1
ATOM 1764 O O . THR A 1 218 ? 11.111 -4.020 -3.648 1.00 92.06 218 THR A O 1
ATOM 1767 N N . GLN A 1 219 ? 9.904 -4.919 -1.988 1.00 92.69 219 GLN A N 1
ATOM 1768 C CA . GLN A 1 219 ? 8.958 -5.619 -2.868 1.00 92.69 219 GLN A CA 1
ATOM 1769 C C . GLN A 1 219 ? 8.132 -4.631 -3.702 1.00 92.69 219 GLN A C 1
ATOM 1771 O O . GLN A 1 219 ? 7.971 -4.798 -4.911 1.00 92.69 219 GLN A O 1
ATOM 1776 N N . ALA A 1 220 ? 7.670 -3.548 -3.077 1.00 94.19 220 ALA A N 1
ATOM 1777 C CA . ALA A 1 220 ? 6.973 -2.461 -3.756 1.00 94.19 220 ALA A CA 1
ATOM 1778 C C . ALA A 1 220 ? 7.872 -1.753 -4.792 1.00 94.19 220 ALA A C 1
ATOM 1780 O O . ALA A 1 220 ? 7.453 -1.506 -5.926 1.00 94.19 220 ALA A O 1
ATOM 1781 N N . ALA A 1 221 ? 9.137 -1.502 -4.443 1.00 94.00 221 ALA A N 1
ATOM 1782 C CA . ALA A 1 221 ? 10.144 -0.986 -5.364 1.00 94.00 221 ALA A CA 1
ATOM 1783 C C . ALA A 1 221 ? 10.404 -1.960 -6.522 1.00 94.00 221 ALA A C 1
ATOM 1785 O O . ALA A 1 221 ? 10.526 -1.524 -7.662 1.00 94.00 221 ALA A O 1
ATOM 1786 N N . ALA A 1 222 ? 10.438 -3.269 -6.270 1.00 94.50 222 ALA A N 1
ATOM 1787 C CA . ALA A 1 222 ? 10.623 -4.278 -7.306 1.00 94.50 222 ALA A CA 1
ATOM 1788 C C . ALA A 1 222 ? 9.441 -4.304 -8.282 1.00 94.50 222 ALA A C 1
ATOM 1790 O O . ALA A 1 222 ? 9.653 -4.318 -9.492 1.00 94.50 222 ALA A O 1
ATOM 1791 N N . ARG A 1 223 ? 8.202 -4.187 -7.784 1.00 94.19 223 ARG A N 1
ATOM 1792 C CA . ARG A 1 223 ? 7.012 -4.009 -8.631 1.00 94.19 223 ARG A CA 1
ATOM 1793 C C . ARG A 1 223 ? 7.136 -2.768 -9.516 1.00 94.19 223 ARG A C 1
ATOM 1795 O O . ARG A 1 223 ? 6.859 -2.837 -10.710 1.00 94.19 223 ARG A O 1
ATOM 1802 N N . TYR A 1 224 ? 7.596 -1.648 -8.959 1.00 94.12 224 TYR A N 1
ATOM 1803 C CA . TYR A 1 224 ? 7.802 -0.426 -9.736 1.00 94.12 224 TYR A CA 1
ATOM 1804 C C . TYR A 1 224 ? 8.904 -0.591 -10.796 1.00 94.12 224 TYR A C 1
ATOM 1806 O O . TYR A 1 224 ? 8.711 -0.237 -11.962 1.00 94.12 224 TYR A O 1
ATOM 1814 N N . ALA A 1 225 ? 10.041 -1.167 -10.401 1.00 93.94 225 ALA A N 1
ATOM 1815 C CA . ALA A 1 225 ? 11.158 -1.464 -11.287 1.00 93.94 225 ALA A CA 1
ATOM 1816 C C . ALA A 1 225 ? 10.689 -2.316 -12.470 1.00 93.94 225 ALA A C 1
ATOM 1818 O O . ALA A 1 225 ? 10.913 -1.959 -13.623 1.00 93.94 225 ALA A O 1
ATOM 1819 N N . ARG A 1 226 ? 9.963 -3.397 -12.173 1.00 95.06 226 ARG A N 1
ATOM 1820 C CA . ARG A 1 226 ? 9.401 -4.327 -13.149 1.00 95.06 226 ARG A CA 1
ATOM 1821 C C . ARG A 1 226 ? 8.534 -3.609 -14.184 1.00 95.06 226 ARG A C 1
ATOM 1823 O O . ARG A 1 226 ? 8.833 -3.696 -15.371 1.00 95.06 226 ARG A O 1
ATOM 1830 N N . ILE A 1 227 ? 7.542 -2.828 -13.746 1.00 95.31 227 ILE A N 1
ATOM 1831 C CA . ILE A 1 227 ? 6.650 -2.085 -14.655 1.00 95.31 227 ILE A CA 1
ATOM 1832 C C . ILE A 1 227 ? 7.445 -1.119 -15.548 1.00 95.31 227 ILE A C 1
ATOM 1834 O O . ILE A 1 227 ? 7.163 -0.994 -16.740 1.00 95.31 227 ILE A O 1
ATOM 1838 N N . GLY A 1 228 ? 8.448 -0.433 -14.991 1.00 93.94 228 GLY A N 1
ATOM 1839 C CA . GLY A 1 228 ? 9.280 0.487 -15.765 1.00 93.94 228 GLY A CA 1
ATOM 1840 C C . GLY A 1 228 ? 10.181 -0.219 -16.787 1.00 93.94 228 GLY A C 1
ATOM 1841 O O . GLY A 1 228 ? 10.292 0.261 -17.916 1.00 93.94 228 GLY A O 1
ATOM 1842 N N . VAL A 1 229 ? 10.772 -1.373 -16.446 1.00 94.31 229 VAL A N 1
ATOM 1843 C CA . VAL A 1 229 ? 11.574 -2.184 -17.384 1.00 94.31 229 VAL A CA 1
ATOM 1844 C C . VAL A 1 229 ? 10.698 -2.757 -18.495 1.00 94.31 229 VAL A C 1
ATOM 1846 O O . VAL A 1 229 ? 11.046 -2.632 -19.670 1.00 94.31 229 VAL A O 1
ATOM 1849 N N . GLU A 1 230 ? 9.556 -3.354 -18.151 1.00 95.44 230 GLU A N 1
ATOM 1850 C CA . GLU A 1 230 ? 8.600 -3.896 -19.123 1.00 95.44 230 GLU A CA 1
ATOM 1851 C C . GLU A 1 230 ? 8.134 -2.807 -20.090 1.00 95.44 230 GLU A C 1
ATOM 1853 O O . GLU A 1 230 ? 8.196 -2.988 -21.307 1.00 95.44 230 GLU A O 1
ATOM 1858 N N . GLY A 1 231 ? 7.764 -1.637 -19.563 1.00 94.75 231 GLY A N 1
ATOM 1859 C CA . GLY A 1 231 ? 7.381 -0.474 -20.352 1.00 94.75 231 GLY A CA 1
ATOM 1860 C C . GLY A 1 231 ? 8.500 0.042 -21.264 1.00 94.75 231 GLY A C 1
ATOM 1861 O O . GLY A 1 231 ? 8.268 0.319 -22.443 1.00 94.75 231 GLY A O 1
ATOM 1862 N N . ALA A 1 232 ? 9.742 0.102 -20.778 1.00 93.06 232 ALA A N 1
ATOM 1863 C CA . ALA A 1 232 ? 10.902 0.469 -21.590 1.00 93.06 232 ALA A CA 1
ATOM 1864 C C . ALA A 1 232 ? 11.143 -0.537 -22.735 1.00 93.06 232 ALA A C 1
ATOM 1866 O O . ALA A 1 232 ? 11.304 -0.136 -23.895 1.00 93.06 232 ALA A O 1
ATOM 1867 N N . ARG A 1 233 ? 11.087 -1.847 -22.453 1.00 94.19 233 ARG A N 1
ATOM 1868 C CA . ARG A 1 233 ? 11.188 -2.907 -23.476 1.00 94.19 233 ARG A CA 1
ATOM 1869 C C . ARG A 1 233 ? 10.042 -2.818 -24.480 1.00 94.19 233 ARG A C 1
ATOM 1871 O O . ARG A 1 233 ? 10.267 -2.913 -25.691 1.00 94.19 233 ARG A O 1
ATOM 1878 N N . TRP A 1 234 ? 8.818 -2.573 -24.012 1.00 95.12 234 TRP A N 1
ATOM 1879 C CA . TRP A 1 234 ? 7.633 -2.433 -24.861 1.00 95.12 234 TRP A CA 1
ATOM 1880 C C . TRP A 1 234 ? 7.824 -1.371 -25.944 1.00 95.12 234 TRP A C 1
ATOM 1882 O O . TRP A 1 234 ? 7.414 -1.563 -27.092 1.00 95.12 234 TRP A O 1
ATOM 1892 N N . GLN A 1 235 ? 8.512 -0.289 -25.594 1.00 91.75 235 GLN A N 1
ATOM 1893 C CA . GLN A 1 235 ? 8.760 0.864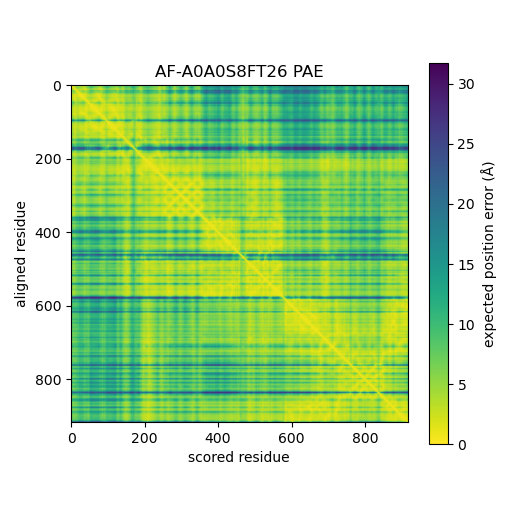 -26.452 1.00 91.75 235 GLN A CA 1
ATOM 1894 C C . GLN A 1 235 ? 10.033 0.756 -27.299 1.00 91.75 235 GLN A C 1
ATOM 1896 O O . GLN A 1 235 ? 10.304 1.632 -28.119 1.00 91.75 235 GLN A O 1
ATOM 1901 N N . GLY A 1 236 ? 10.802 -0.324 -27.143 1.00 91.56 236 GLY A N 1
ATOM 1902 C CA . GLY A 1 236 ? 12.028 -0.551 -27.905 1.00 91.56 236 GLY A CA 1
ATOM 1903 C C . GLY A 1 236 ? 13.238 0.227 -27.386 1.00 91.56 236 GLY A C 1
ATOM 1904 O O . GLY A 1 236 ? 14.154 0.504 -28.164 1.00 91.56 236 GLY A O 1
ATOM 1905 N N . VAL A 1 237 ? 13.265 0.576 -26.092 1.00 92.06 237 VAL A N 1
ATOM 1906 C CA . VAL A 1 237 ? 14.490 1.058 -25.434 1.00 92.06 237 VAL A CA 1
ATOM 1907 C C . VAL A 1 237 ? 15.585 0.007 -25.625 1.00 92.06 237 VAL A C 1
ATOM 1909 O O . VAL A 1 237 ? 15.383 -1.174 -25.360 1.00 92.06 237 VAL A O 1
ATOM 1912 N N . THR A 1 238 ? 16.741 0.432 -26.132 1.00 90.38 238 THR A N 1
ATOM 1913 C CA . THR A 1 238 ? 17.822 -0.463 -26.572 1.00 90.38 238 THR A CA 1
ATOM 1914 C C . THR A 1 238 ? 18.668 -0.984 -25.412 1.00 90.38 238 THR A C 1
ATOM 1916 O O . THR A 1 238 ? 19.151 -2.110 -25.469 1.00 90.38 238 THR A O 1
ATOM 1919 N N . GLY A 1 239 ? 18.863 -0.179 -24.366 1.00 90.50 239 GLY A N 1
ATOM 1920 C CA . GLY A 1 239 ? 19.614 -0.575 -23.174 1.00 90.50 239 GLY A CA 1
ATOM 1921 C C . GLY A 1 239 ? 19.044 0.072 -21.920 1.00 90.50 239 GLY A C 1
ATOM 1922 O O . GLY A 1 239 ? 18.696 1.252 -21.947 1.00 90.50 239 GLY A O 1
ATOM 1923 N N . ILE A 1 240 ? 18.949 -0.700 -20.839 1.00 91.81 240 ILE A N 1
ATOM 1924 C CA . ILE A 1 240 ? 18.392 -0.276 -19.552 1.00 91.81 240 ILE A CA 1
ATOM 1925 C C . ILE A 1 240 ? 19.416 -0.636 -18.478 1.00 91.81 240 ILE A C 1
ATOM 1927 O O . ILE A 1 240 ? 19.704 -1.811 -18.271 1.00 91.81 240 ILE A O 1
ATOM 1931 N N . CYS A 1 241 ? 19.976 0.372 -17.818 1.00 90.69 241 CYS A N 1
ATOM 1932 C CA . CYS A 1 241 ? 21.007 0.215 -16.798 1.00 90.69 241 CYS A CA 1
ATOM 1933 C C . CYS A 1 241 ? 20.472 0.728 -15.451 1.00 90.69 241 CYS A C 1
ATOM 1935 O O . CYS A 1 241 ? 20.744 1.879 -15.084 1.00 90.69 241 CYS A O 1
ATOM 1937 N N . PRO A 1 242 ? 19.670 -0.071 -14.723 1.00 90.06 242 PRO A N 1
ATOM 1938 C CA . PRO A 1 242 ? 19.221 0.322 -13.401 1.00 90.06 242 PRO A CA 1
ATOM 1939 C C . PRO A 1 242 ? 20.377 0.249 -12.394 1.00 90.06 242 PRO A C 1
ATOM 1941 O O . PRO A 1 242 ? 21.277 -0.580 -12.521 1.00 90.06 242 PRO A O 1
ATOM 1944 N N . TRP A 1 243 ? 20.344 1.091 -11.363 1.00 87.25 243 TRP A N 1
ATOM 1945 C CA . TRP A 1 243 ? 21.315 1.025 -10.263 1.00 87.25 243 TRP A CA 1
ATOM 1946 C C . TRP A 1 243 ? 21.178 -0.249 -9.429 1.00 87.25 243 TRP A C 1
ATOM 1948 O O . TRP A 1 243 ? 22.159 -0.724 -8.858 1.00 87.25 243 TRP A O 1
ATOM 1958 N N . VAL A 1 244 ? 19.959 -0.782 -9.341 1.00 85.69 244 VAL A N 1
ATOM 1959 C CA . VAL A 1 244 ? 19.644 -2.008 -8.612 1.00 85.69 244 VAL A CA 1
ATOM 1960 C C . VAL A 1 244 ? 18.735 -2.895 -9.454 1.00 85.69 244 VAL A C 1
ATOM 1962 O O . VAL A 1 244 ? 17.769 -2.417 -10.048 1.00 85.69 244 VAL A O 1
ATOM 1965 N N . ILE A 1 245 ? 19.027 -4.195 -9.479 1.00 83.44 245 ILE A N 1
ATOM 1966 C CA . ILE A 1 245 ? 18.093 -5.219 -9.953 1.00 83.44 245 ILE A CA 1
ATOM 1967 C C . ILE A 1 245 ? 17.542 -5.893 -8.705 1.00 83.44 245 ILE A C 1
ATOM 1969 O O . ILE A 1 245 ? 18.279 -6.538 -7.959 1.00 83.44 245 ILE A O 1
ATOM 1973 N N . LEU A 1 246 ? 16.258 -5.674 -8.445 1.00 88.81 246 LEU A N 1
ATOM 1974 C CA . LEU A 1 246 ? 15.571 -6.272 -7.306 1.00 88.81 246 LEU A CA 1
ATOM 1975 C C . LEU A 1 246 ? 15.068 -7.672 -7.700 1.00 88.81 246 LEU A C 1
ATOM 1977 O O . LEU A 1 246 ? 14.643 -7.831 -8.846 1.00 88.81 246 LEU A O 1
ATOM 1981 N N . PRO A 1 247 ? 15.110 -8.677 -6.804 1.00 83.88 247 PRO A N 1
ATOM 1982 C CA . PRO A 1 247 ? 14.794 -10.065 -7.150 1.00 83.88 247 PRO A CA 1
ATOM 1983 C C . PRO A 1 247 ? 13.455 -10.243 -7.876 1.00 83.88 247 PRO A C 1
ATOM 1985 O O . PRO A 1 247 ? 13.411 -10.862 -8.934 1.00 83.88 247 PRO A O 1
ATOM 1988 N N . GLU A 1 248 ? 12.382 -9.626 -7.383 1.00 86.00 248 GLU A N 1
ATOM 1989 C CA . GLU A 1 248 ? 11.038 -9.731 -7.966 1.00 86.00 248 GLU A CA 1
ATOM 1990 C C . GLU A 1 248 ? 10.894 -8.957 -9.293 1.00 86.00 248 GLU A C 1
ATOM 1992 O O . GLU A 1 248 ? 9.940 -9.162 -10.040 1.00 86.00 248 GLU A O 1
ATOM 1997 N N . ALA A 1 249 ? 11.854 -8.087 -9.617 1.00 91.56 249 ALA A N 1
ATOM 1998 C CA . ALA A 1 249 ? 11.932 -7.396 -10.900 1.00 91.56 249 ALA A CA 1
ATOM 1999 C C . ALA A 1 249 ? 12.826 -8.120 -11.915 1.00 91.56 249 ALA A C 1
ATOM 2001 O O . ALA A 1 249 ? 12.772 -7.791 -13.100 1.00 91.56 249 ALA A O 1
ATOM 2002 N N . ALA A 1 250 ? 13.644 -9.090 -11.492 1.00 88.81 250 ALA A N 1
ATOM 2003 C CA . ALA A 1 250 ? 14.639 -9.737 -12.350 1.00 88.81 250 ALA A CA 1
ATOM 2004 C C . ALA A 1 250 ? 14.008 -10.442 -13.561 1.00 88.81 250 ALA A C 1
ATOM 2006 O O . ALA A 1 250 ? 14.566 -10.389 -14.654 1.00 88.81 250 ALA A O 1
ATOM 2007 N N . VAL A 1 251 ? 12.796 -10.989 -13.407 1.00 90.56 251 VAL A N 1
ATOM 2008 C CA . VAL A 1 251 ? 12.032 -11.622 -14.498 1.00 90.56 251 VAL A CA 1
ATOM 2009 C C . VAL A 1 251 ? 11.811 -10.682 -15.697 1.00 90.56 251 VAL A C 1
ATOM 2011 O O . VAL A 1 251 ? 11.800 -11.114 -16.849 1.00 90.56 251 VAL A O 1
ATOM 2014 N N . SER A 1 252 ? 11.743 -9.363 -15.464 1.00 92.75 252 SER A N 1
ATOM 2015 C CA . SER A 1 252 ? 11.609 -8.362 -16.536 1.00 92.75 252 SER A CA 1
ATOM 2016 C C . SER A 1 252 ? 12.856 -8.229 -17.421 1.00 92.75 252 SER A C 1
ATOM 2018 O O . SER A 1 252 ? 12.780 -7.636 -18.501 1.00 92.75 252 SER A O 1
ATOM 2020 N N . PHE A 1 253 ? 13.989 -8.813 -17.014 1.00 91.44 253 PHE A N 1
ATOM 2021 C CA . PHE A 1 253 ? 15.240 -8.857 -17.773 1.00 91.44 253 PHE A CA 1
ATOM 2022 C C . PHE A 1 253 ? 15.452 -10.157 -18.553 1.00 91.44 253 PHE A C 1
ATOM 2024 O O . PHE A 1 253 ? 16.411 -10.221 -19.331 1.00 91.44 253 PHE A O 1
ATOM 2031 N N . GLU A 1 254 ? 14.556 -11.145 -18.440 1.00 92.38 254 GLU A N 1
ATOM 2032 C CA . GLU A 1 254 ? 14.681 -12.398 -19.188 1.00 92.38 254 GLU A CA 1
ATOM 2033 C C . GLU A 1 254 ? 14.769 -12.133 -20.706 1.00 92.38 254 GLU A C 1
ATOM 2035 O O . GLU A 1 254 ? 14.002 -11.326 -21.262 1.00 92.38 254 GLU A O 1
ATOM 2040 N N . PRO A 1 255 ? 15.727 -12.765 -21.414 1.00 92.06 255 PRO A N 1
ATOM 2041 C CA . PRO A 1 255 ? 16.038 -12.440 -22.803 1.00 92.06 255 PRO A CA 1
ATOM 2042 C C . PRO A 1 255 ? 14.935 -12.867 -23.769 1.00 92.06 255 PRO A C 1
ATOM 2044 O O . PRO A 1 255 ? 14.751 -12.243 -24.814 1.00 92.06 255 PRO A O 1
ATOM 2047 N N . ARG A 1 256 ? 14.201 -13.922 -23.424 1.00 94.62 256 ARG A N 1
ATOM 2048 C CA . ARG A 1 256 ? 13.004 -14.378 -24.124 1.00 94.62 256 ARG A CA 1
ATOM 2049 C C . ARG A 1 256 ? 11.878 -14.299 -23.119 1.00 94.62 256 ARG A C 1
ATOM 2051 O O . ARG A 1 256 ? 11.951 -14.972 -22.107 1.00 94.62 256 ARG A O 1
ATOM 2058 N N . ALA A 1 257 ? 10.904 -13.439 -23.364 1.00 96.75 257 ALA A N 1
ATOM 2059 C CA . ALA A 1 257 ? 9.876 -13.129 -22.380 1.00 96.75 257 ALA A CA 1
ATOM 2060 C C . ALA A 1 257 ? 8.551 -12.820 -23.066 1.00 96.75 257 ALA A C 1
ATOM 2062 O O . ALA A 1 257 ? 8.524 -12.452 -24.243 1.00 96.75 257 ALA A O 1
ATOM 2063 N N . VAL A 1 258 ? 7.459 -12.932 -22.322 1.00 98.12 258 VAL A N 1
ATOM 2064 C CA . VAL A 1 258 ? 6.146 -12.432 -22.724 1.00 98.12 258 VAL A CA 1
ATOM 2065 C C . VAL A 1 258 ? 5.608 -11.556 -21.602 1.00 98.12 258 VAL A C 1
ATOM 2067 O O . VAL A 1 258 ? 5.625 -11.960 -20.448 1.00 98.12 258 VAL A O 1
ATOM 2070 N N . PHE A 1 259 ? 5.143 -10.352 -21.930 1.00 97.81 259 PHE A N 1
ATOM 2071 C CA . PHE A 1 259 ? 4.547 -9.445 -20.944 1.00 97.81 259 PHE A CA 1
ATOM 2072 C C . PHE A 1 259 ? 3.143 -9.041 -21.363 1.00 97.81 259 PHE A C 1
ATOM 2074 O O . PHE A 1 259 ? 2.865 -8.920 -22.559 1.00 97.81 259 PHE A O 1
ATOM 2081 N N . VAL A 1 260 ? 2.289 -8.804 -20.370 1.00 97.12 260 VAL A N 1
ATOM 2082 C CA . VAL A 1 260 ? 0.938 -8.257 -20.525 1.00 97.12 260 VAL A CA 1
ATOM 2083 C C . VAL A 1 260 ? 0.996 -6.745 -20.344 1.00 97.12 260 VAL A C 1
ATOM 2085 O O . VAL A 1 260 ? 1.634 -6.253 -19.418 1.00 97.12 260 VAL A O 1
ATOM 2088 N N . ARG A 1 261 ? 0.334 -5.997 -21.231 1.00 95.31 261 ARG A N 1
ATOM 2089 C CA . ARG A 1 261 ? 0.309 -4.533 -21.155 1.00 95.31 261 ARG A CA 1
ATOM 2090 C C . ARG A 1 261 ? -0.622 -4.023 -20.064 1.00 95.31 261 ARG A C 1
ATOM 2092 O O . ARG A 1 261 ? -0.255 -3.094 -19.357 1.00 95.31 261 ARG A O 1
ATOM 2099 N N . GLU A 1 262 ? -1.841 -4.550 -20.006 1.00 94.56 262 GLU A N 1
ATOM 2100 C CA . GLU A 1 262 ? -2.895 -4.036 -19.134 1.00 94.56 262 GLU A CA 1
ATOM 2101 C C . GLU A 1 262 ? -2.717 -4.511 -17.687 1.00 94.56 262 GLU A C 1
ATOM 2103 O O . GLU A 1 262 ? -2.550 -5.704 -17.437 1.00 94.56 262 GLU A O 1
ATOM 2108 N N . HIS A 1 263 ? -2.819 -3.582 -16.731 1.00 94.56 263 HIS A N 1
ATOM 2109 C CA . HIS A 1 263 ? -2.618 -3.861 -15.299 1.00 94.56 263 HIS A CA 1
ATOM 2110 C C . HIS A 1 263 ? -3.910 -4.052 -14.495 1.00 94.56 263 HIS A C 1
ATOM 2112 O O . HIS A 1 263 ? -3.835 -4.461 -13.339 1.00 94.56 263 HIS A O 1
ATOM 2118 N N . ASN A 1 264 ? -5.085 -3.780 -15.077 1.00 94.75 264 ASN A N 1
ATOM 2119 C CA . ASN A 1 264 ? -6.364 -4.018 -14.401 1.00 94.75 264 ASN A CA 1
ATOM 2120 C C . ASN A 1 264 ? -6.561 -5.521 -14.173 1.00 94.75 264 ASN A C 1
ATOM 2122 O O . ASN A 1 264 ? -6.334 -6.299 -15.094 1.00 94.75 264 ASN A O 1
ATOM 2126 N N . SER A 1 265 ? -7.018 -5.948 -12.999 1.00 95.44 265 SER A N 1
ATOM 2127 C CA . SER A 1 265 ? -7.126 -7.374 -12.639 1.00 95.44 265 SER A CA 1
ATOM 2128 C C . SER A 1 265 ? -8.553 -7.926 -12.700 1.00 95.44 265 SER A C 1
ATOM 2130 O O . SER A 1 265 ? -8.728 -9.130 -12.871 1.00 95.44 265 SER A O 1
ATOM 2132 N N . CYS A 1 266 ? -9.573 -7.074 -12.601 1.00 96.31 266 CYS A N 1
ATOM 2133 C CA . CYS A 1 266 ? -10.956 -7.510 -12.431 1.00 96.31 266 CYS A CA 1
ATOM 2134 C C . CYS A 1 266 ? -11.816 -7.398 -13.694 1.00 96.31 266 CYS A C 1
ATOM 2136 O O . CYS A 1 266 ? -11.682 -6.476 -14.501 1.00 96.31 266 CYS A O 1
ATOM 2138 N N . PHE A 1 267 ? -12.729 -8.359 -13.837 1.00 96.56 267 PHE A N 1
ATOM 2139 C CA . PHE A 1 267 ? -13.653 -8.504 -14.957 1.00 96.56 267 PHE A CA 1
ATOM 2140 C C . PHE A 1 267 ? -15.053 -8.883 -14.490 1.00 96.56 267 PHE A C 1
ATOM 2142 O O . PHE A 1 267 ? -15.239 -9.448 -13.414 1.00 96.56 267 PHE A O 1
ATOM 2149 N N . ARG A 1 268 ? -16.055 -8.569 -15.312 1.00 95.44 268 ARG A N 1
ATOM 2150 C CA . ARG A 1 268 ? -17.436 -8.970 -15.049 1.00 95.44 268 ARG A CA 1
ATOM 2151 C C . ARG A 1 268 ? -17.608 -10.449 -15.393 1.00 95.44 268 ARG A C 1
ATOM 2153 O O . ARG A 1 268 ? -17.062 -10.920 -16.390 1.00 95.44 268 ARG A O 1
ATOM 2160 N N . ALA A 1 269 ? -18.403 -11.155 -14.599 1.00 95.50 269 ALA A N 1
ATOM 2161 C CA . ALA A 1 269 ? -18.908 -12.481 -14.933 1.00 95.50 269 ALA A CA 1
ATOM 2162 C C . ALA A 1 269 ? -19.488 -12.526 -16.358 1.00 95.50 269 ALA A C 1
ATOM 2164 O O . ALA A 1 269 ? -20.157 -11.584 -16.792 1.00 95.50 269 ALA A O 1
ATOM 2165 N N . GLY A 1 270 ? -19.182 -13.596 -17.094 1.00 94.25 270 GLY A N 1
ATOM 2166 C CA . GLY A 1 270 ? -19.625 -13.793 -18.478 1.00 94.25 270 GLY A CA 1
ATOM 2167 C C . GLY A 1 270 ? -18.975 -12.864 -19.516 1.00 94.25 270 GLY A C 1
ATOM 2168 O O . GLY A 1 270 ? -19.303 -12.945 -20.702 1.00 94.25 270 GLY A O 1
ATOM 2169 N N . ALA A 1 271 ? -18.069 -11.963 -19.113 1.00 94.94 271 ALA A N 1
ATOM 2170 C CA . ALA A 1 271 ? -17.385 -11.070 -20.043 1.00 94.94 271 ALA A CA 1
ATOM 2171 C C . ALA A 1 271 ? -16.280 -11.784 -20.840 1.00 94.94 271 ALA A C 1
ATOM 2173 O O . ALA A 1 271 ? -15.868 -12.904 -20.551 1.00 94.94 271 ALA A O 1
ATOM 2174 N N . GLU A 1 272 ? -15.758 -11.097 -21.851 1.00 95.31 272 GLU A N 1
ATOM 2175 C CA . GLU A 1 272 ? -14.566 -11.517 -22.581 1.00 95.31 272 GLU A CA 1
ATOM 2176 C C . GLU A 1 272 ? -13.342 -10.779 -22.022 1.00 95.31 272 GLU A C 1
ATOM 2178 O O . GLU A 1 272 ? -13.268 -9.549 -22.082 1.00 95.31 272 GLU A O 1
ATOM 2183 N N . MET A 1 273 ? -12.367 -11.521 -21.499 1.00 96.38 273 MET A N 1
ATOM 2184 C CA . MET A 1 273 ? -11.068 -10.976 -21.118 1.00 96.38 273 MET A CA 1
ATOM 2185 C C . MET A 1 273 ? -10.214 -10.747 -22.366 1.00 96.38 273 MET A C 1
ATOM 2187 O O . MET A 1 273 ? -10.067 -11.645 -23.197 1.00 96.38 273 MET A O 1
ATOM 2191 N N . LYS A 1 274 ? -9.582 -9.571 -22.453 1.00 97.00 274 LYS A N 1
ATOM 2192 C CA . LYS A 1 274 ? -8.564 -9.248 -23.464 1.00 97.00 274 LYS A CA 1
ATOM 2193 C C . LYS A 1 274 ? -7.280 -8.802 -22.793 1.00 97.00 274 LYS A C 1
ATOM 2195 O O . LYS A 1 274 ? -7.313 -7.880 -21.983 1.00 97.00 274 LYS A O 1
ATOM 2200 N N . ARG A 1 275 ? -6.162 -9.423 -23.169 1.00 97.69 275 ARG A N 1
ATOM 2201 C CA . ARG A 1 275 ? -4.812 -9.027 -22.750 1.00 97.69 275 ARG A CA 1
ATOM 2202 C C . ARG A 1 275 ? -3.929 -8.816 -23.957 1.00 97.69 275 ARG A C 1
ATOM 2204 O O . ARG A 1 275 ? -3.665 -9.763 -24.695 1.00 97.69 275 ARG A O 1
ATOM 2211 N N . THR A 1 276 ? -3.460 -7.591 -24.149 1.00 98.00 276 THR A N 1
ATOM 2212 C CA . THR A 1 276 ? -2.418 -7.314 -25.129 1.00 98.00 276 THR A CA 1
ATOM 2213 C C . THR A 1 276 ? -1.114 -7.861 -24.581 1.00 98.00 276 THR A C 1
ATOM 2215 O O . THR A 1 276 ? -0.647 -7.437 -23.523 1.00 98.00 276 THR A O 1
ATOM 2218 N N . ILE A 1 277 ? -0.509 -8.777 -25.322 1.00 98.50 277 ILE A N 1
ATOM 2219 C CA . ILE A 1 277 ? 0.789 -9.345 -24.988 1.00 98.50 277 ILE A CA 1
ATOM 2220 C C . ILE A 1 277 ? 1.841 -8.908 -25.992 1.00 98.50 277 ILE A C 1
ATOM 2222 O O . ILE A 1 277 ? 1.542 -8.599 -27.149 1.00 98.50 277 ILE A O 1
ATOM 2226 N N . LYS A 1 278 ? 3.098 -8.923 -25.563 1.00 98.56 278 LYS A N 1
ATOM 2227 C CA . LYS A 1 278 ? 4.236 -8.788 -26.466 1.00 98.56 278 LYS A CA 1
ATOM 2228 C C . LYS A 1 278 ? 5.265 -9.861 -26.150 1.00 98.56 278 LYS A C 1
ATOM 2230 O O . LYS A 1 278 ? 5.697 -9.981 -25.009 1.00 98.56 278 LYS A O 1
ATOM 2235 N N . VAL A 1 279 ? 5.621 -10.646 -27.163 1.00 98.44 279 VAL A N 1
ATOM 2236 C CA . VAL A 1 279 ? 6.614 -11.722 -27.095 1.00 98.44 279 VAL A CA 1
ATOM 2237 C C . VAL A 1 279 ? 7.949 -11.166 -27.569 1.00 98.44 279 VAL A C 1
ATOM 2239 O O . VAL A 1 279 ? 8.064 -10.684 -28.696 1.00 98.44 279 VAL A O 1
ATOM 2242 N N . PHE A 1 280 ? 8.956 -11.218 -26.708 1.00 97.56 280 PHE A N 1
ATOM 2243 C CA . PHE A 1 280 ? 10.283 -10.655 -26.928 1.00 97.56 280 PHE A CA 1
ATOM 2244 C C . PHE A 1 280 ? 11.290 -11.760 -27.235 1.00 97.56 280 PHE A C 1
ATOM 2246 O O . PHE A 1 280 ? 11.345 -12.770 -26.534 1.00 97.56 280 PHE A O 1
ATOM 2253 N N . ASN A 1 281 ? 12.132 -11.535 -28.244 1.00 96.19 281 ASN A N 1
ATOM 2254 C CA . ASN A 1 281 ? 13.353 -12.297 -28.458 1.00 96.19 281 ASN A CA 1
ATOM 2255 C C . ASN A 1 281 ? 14.535 -11.339 -28.510 1.00 96.19 281 ASN A C 1
ATOM 2257 O O . ASN A 1 281 ? 14.979 -10.924 -29.576 1.00 96.19 281 ASN A O 1
ATOM 2261 N N . ASP A 1 282 ? 15.085 -11.028 -27.352 1.00 92.19 282 ASP A N 1
ATOM 2262 C CA . ASP A 1 282 ? 16.274 -10.196 -27.241 1.00 92.19 282 ASP A CA 1
ATOM 2263 C C . ASP A 1 282 ? 17.565 -11.043 -27.163 1.00 92.19 282 ASP A C 1
ATOM 2265 O O . ASP A 1 282 ? 18.622 -10.558 -26.750 1.00 92.19 282 ASP A O 1
ATOM 2269 N N . GLY A 1 283 ? 17.473 -12.336 -27.498 1.00 88.31 283 GLY A N 1
ATOM 2270 C CA . GLY A 1 283 ? 18.615 -13.233 -27.643 1.00 88.31 283 GLY A CA 1
ATOM 2271 C C . GLY A 1 283 ? 19.267 -13.131 -29.026 1.00 88.31 283 GLY A C 1
ATOM 2272 O O . GLY A 1 283 ? 18.914 -12.291 -29.848 1.00 88.31 283 GLY A O 1
ATOM 2273 N N . HIS A 1 284 ? 20.221 -14.025 -29.304 1.00 87.44 284 HIS A N 1
ATOM 2274 C CA . HIS A 1 284 ? 20.953 -14.072 -30.583 1.00 87.44 284 HIS A CA 1
ATOM 2275 C C . HIS A 1 284 ? 20.465 -15.153 -31.554 1.00 87.44 284 HIS A C 1
ATOM 2277 O O . HIS A 1 284 ? 20.984 -15.257 -32.663 1.00 87.44 284 HIS A O 1
ATOM 2283 N N . ARG A 1 285 ? 19.513 -15.988 -31.131 1.00 91.44 285 ARG A N 1
ATOM 2284 C CA . ARG A 1 285 ? 19.001 -17.120 -31.911 1.00 91.44 285 ARG A CA 1
ATOM 2285 C C . ARG A 1 285 ? 17.535 -16.914 -32.244 1.00 91.44 285 ARG A C 1
ATOM 2287 O O . ARG A 1 285 ? 16.782 -16.419 -31.406 1.00 91.44 285 ARG A O 1
ATOM 2294 N N . ASP A 1 286 ? 17.148 -17.343 -33.432 1.00 94.00 286 ASP A N 1
ATOM 2295 C CA . ASP A 1 286 ? 15.803 -17.285 -34.003 1.00 94.00 286 ASP A CA 1
ATOM 2296 C C . ASP A 1 286 ? 15.018 -18.590 -33.791 1.00 94.00 286 ASP A C 1
ATOM 2298 O O . ASP A 1 286 ? 14.149 -18.928 -34.591 1.00 94.00 286 ASP A O 1
ATOM 2302 N N . ASP A 1 287 ? 15.311 -19.335 -32.720 1.00 95.56 287 ASP A N 1
ATOM 2303 C CA . ASP A 1 287 ? 14.528 -20.522 -32.365 1.00 95.56 287 ASP A CA 1
ATOM 2304 C C . ASP A 1 287 ? 13.033 -20.152 -32.217 1.00 95.56 287 ASP A C 1
ATOM 2306 O O . ASP A 1 287 ? 12.736 -19.106 -31.625 1.00 95.56 287 ASP A O 1
ATOM 2310 N N . PRO A 1 288 ? 12.089 -20.980 -32.709 1.00 97.38 288 PRO A N 1
ATOM 2311 C CA . PRO A 1 288 ? 10.661 -20.739 -32.512 1.00 97.38 288 PRO A CA 1
ATOM 2312 C C . PRO A 1 288 ? 10.303 -20.640 -31.024 1.00 97.38 288 PRO A C 1
ATOM 2314 O O . PRO A 1 288 ? 10.739 -21.469 -30.221 1.00 97.38 288 PRO A O 1
ATOM 2317 N N . LEU A 1 289 ? 9.482 -19.650 -30.668 1.00 98.44 289 LEU A N 1
ATOM 2318 C CA . LEU A 1 289 ? 9.019 -19.413 -29.299 1.00 98.44 289 LEU A CA 1
ATOM 2319 C C . LEU A 1 289 ? 7.565 -19.863 -29.177 1.00 98.44 289 LEU A C 1
ATOM 2321 O O . LEU A 1 289 ? 6.704 -19.304 -29.851 1.00 98.44 289 LEU A O 1
ATOM 2325 N N . THR A 1 290 ? 7.266 -20.849 -28.336 1.00 98.62 290 THR A N 1
ATOM 2326 C CA . THR A 1 290 ? 5.883 -21.311 -28.126 1.00 98.62 290 THR A CA 1
ATOM 2327 C C . THR A 1 290 ? 5.346 -20.776 -26.813 1.00 98.62 290 THR A C 1
ATOM 2329 O O . THR A 1 290 ? 5.823 -21.163 -25.753 1.00 98.62 290 THR A O 1
ATOM 2332 N N . LEU A 1 291 ? 4.362 -19.885 -26.879 1.00 98.69 291 LEU A N 1
ATOM 2333 C CA . LEU A 1 291 ? 3.611 -19.432 -25.717 1.00 98.69 291 LEU A CA 1
ATOM 2334 C C . LEU A 1 291 ? 2.524 -20.452 -25.399 1.00 98.69 291 LEU A C 1
ATOM 2336 O O . LEU A 1 291 ? 1.690 -20.740 -26.257 1.00 98.69 291 LEU A O 1
ATOM 2340 N N . ARG A 1 292 ? 2.497 -20.930 -24.160 1.00 98.62 292 ARG A N 1
ATOM 2341 C CA . ARG A 1 292 ? 1.347 -21.598 -23.554 1.00 98.62 292 ARG A CA 1
ATOM 2342 C C . ARG A 1 292 ? 0.809 -20.692 -22.459 1.00 98.62 292 ARG A C 1
ATOM 2344 O O . ARG A 1 292 ? 1.587 -20.136 -21.688 1.00 98.62 292 ARG A O 1
ATOM 2351 N N . TRP A 1 293 ? -0.502 -20.529 -22.401 1.00 98.62 293 TRP A N 1
ATOM 2352 C CA . TRP A 1 293 ? -1.148 -19.780 -21.333 1.00 98.62 293 TRP A CA 1
ATOM 2353 C C . TRP A 1 293 ? -2.317 -20.564 -20.759 1.00 98.62 293 TRP A C 1
ATOM 2355 O O . TRP A 1 293 ? -2.963 -21.350 -21.459 1.00 98.62 293 TRP A O 1
ATOM 2365 N N . ARG A 1 294 ? -2.587 -20.328 -19.478 1.00 98.25 294 ARG A N 1
ATOM 2366 C CA . ARG A 1 294 ? -3.669 -20.954 -18.726 1.00 98.25 294 ARG A CA 1
ATOM 2367 C C . ARG A 1 294 ? -4.320 -19.908 -17.836 1.00 98.25 294 ARG A C 1
ATOM 2369 O O . ARG A 1 294 ? -3.644 -19.212 -17.096 1.00 98.25 294 ARG A O 1
ATOM 2376 N N . LEU A 1 295 ? -5.635 -19.787 -17.926 1.00 98.50 295 LEU A N 1
ATOM 2377 C CA . LEU A 1 295 ? -6.441 -18.993 -17.013 1.00 98.50 295 LEU A CA 1
ATOM 2378 C C . LEU A 1 295 ? -7.019 -19.933 -15.958 1.00 98.50 295 LEU A C 1
ATOM 2380 O O . LEU A 1 295 ? -7.909 -20.732 -16.264 1.00 98.50 295 LEU A O 1
ATOM 2384 N N . ALA A 1 296 ? -6.518 -19.833 -14.732 1.00 97.62 296 ALA A N 1
ATOM 2385 C CA . ALA A 1 296 ? -7.072 -20.522 -13.578 1.00 97.62 296 ALA A CA 1
ATOM 2386 C C . ALA A 1 296 ? -7.993 -19.565 -12.811 1.00 97.62 296 ALA A C 1
ATOM 2388 O O . ALA A 1 296 ? -7.596 -18.440 -12.535 1.00 97.62 296 ALA A O 1
ATOM 2389 N N . LEU A 1 297 ? -9.210 -19.988 -12.464 1.00 96.94 297 LEU A N 1
ATOM 2390 C CA . LEU A 1 297 ? -10.181 -19.222 -11.675 1.00 96.94 297 LEU A CA 1
ATOM 2391 C C . LEU A 1 297 ? -10.836 -20.140 -10.642 1.00 96.94 297 LEU A C 1
ATOM 2393 O O . LEU A 1 297 ? -11.267 -21.243 -10.966 1.00 96.94 297 LEU A O 1
ATOM 2397 N N . GLY A 1 298 ? -10.905 -19.708 -9.382 1.00 92.12 298 GLY A N 1
ATOM 2398 C CA . GLY A 1 298 ? -11.486 -20.509 -8.300 1.00 92.12 298 GLY A CA 1
ATOM 2399 C C . GLY A 1 298 ? -10.764 -21.841 -8.048 1.00 92.12 298 GLY A C 1
ATOM 2400 O O . GLY A 1 298 ? -11.364 -22.760 -7.497 1.00 92.12 298 GLY A O 1
ATOM 2401 N N . GLY A 1 299 ? -9.496 -21.952 -8.463 1.00 89.94 299 GLY A N 1
ATOM 2402 C CA . GLY A 1 299 ? -8.700 -23.183 -8.400 1.00 89.94 299 GLY A CA 1
ATOM 2403 C C . GLY A 1 299 ? -8.899 -24.150 -9.577 1.00 89.94 299 GLY A C 1
ATOM 2404 O O . GLY A 1 299 ? -8.261 -25.201 -9.600 1.00 89.94 299 GLY A O 1
ATOM 2405 N N . GLU A 1 300 ? -9.736 -23.809 -10.559 1.00 92.31 300 GLU A N 1
ATOM 2406 C CA . GLU A 1 300 ? -10.003 -24.628 -11.747 1.00 92.31 300 GLU A CA 1
ATOM 2407 C C . GLU A 1 300 ? -9.507 -23.942 -13.026 1.00 92.31 300 GLU A C 1
ATOM 2409 O O . GLU A 1 300 ? -9.384 -22.723 -13.089 1.00 92.31 300 GLU A O 1
ATOM 2414 N N . GLU A 1 301 ? -9.211 -24.721 -14.068 1.00 96.38 301 GLU A N 1
ATOM 2415 C CA . GLU A 1 301 ? -8.870 -24.161 -15.379 1.00 96.38 301 GLU A CA 1
ATOM 2416 C C . GLU A 1 301 ? -10.134 -23.661 -16.085 1.00 96.38 301 GLU A C 1
ATOM 2418 O O . GLU A 1 301 ? -11.014 -24.452 -16.419 1.00 96.38 301 GLU A O 1
ATOM 2423 N N . ALA A 1 302 ? -10.204 -22.355 -16.335 1.00 96.19 302 ALA A N 1
ATOM 2424 C CA . ALA A 1 302 ? -11.301 -21.718 -17.056 1.00 96.19 302 ALA A CA 1
ATOM 2425 C C . ALA A 1 302 ? -11.039 -21.639 -18.569 1.00 96.19 302 ALA A C 1
ATOM 2427 O O . ALA A 1 302 ? -11.965 -21.773 -19.367 1.00 96.19 302 ALA A O 1
ATOM 2428 N N . ALA A 1 303 ? -9.784 -21.423 -18.973 1.00 97.50 303 ALA A N 1
ATOM 2429 C CA . ALA A 1 303 ? -9.372 -21.392 -20.375 1.00 97.50 303 ALA A CA 1
ATOM 2430 C C . ALA A 1 303 ? -7.869 -21.668 -20.515 1.00 97.50 303 ALA A C 1
ATOM 2432 O O . ALA A 1 303 ? -7.098 -21.448 -19.583 1.00 97.50 303 ALA A O 1
ATOM 2433 N N . SER A 1 304 ? -7.435 -22.089 -21.698 1.00 98.06 304 SER A N 1
ATOM 2434 C CA . SER A 1 304 ? -6.018 -22.237 -22.034 1.00 98.06 304 SER A CA 1
ATOM 2435 C C . SER A 1 304 ? -5.790 -22.042 -23.532 1.00 98.06 304 SER A C 1
ATOM 2437 O O . SER A 1 304 ? -6.725 -22.093 -24.339 1.00 98.06 304 SER A O 1
ATOM 2439 N N . GLY A 1 305 ? -4.541 -21.796 -23.921 1.00 98.12 305 GLY A N 1
ATOM 2440 C CA . GLY A 1 305 ? -4.172 -21.661 -25.323 1.00 98.12 305 GLY A CA 1
ATOM 2441 C C . GLY A 1 305 ? -2.683 -21.836 -25.574 1.00 98.12 305 GLY A C 1
ATOM 2442 O O . GLY A 1 305 ? -1.853 -21.708 -24.677 1.00 98.12 305 GLY A O 1
ATOM 2443 N N . GLU A 1 306 ? -2.353 -22.131 -26.829 1.00 98.31 306 GLU A N 1
ATOM 2444 C CA . GLU A 1 306 ? -0.984 -22.310 -27.304 1.00 98.31 306 GLU A CA 1
ATOM 2445 C C . GLU A 1 306 ? -0.798 -21.594 -28.645 1.00 98.31 306 GLU A C 1
ATOM 2447 O O . GLU A 1 306 ? -1.651 -21.686 -29.534 1.00 98.31 306 GLU A O 1
ATOM 2452 N N . LYS A 1 307 ? 0.322 -20.884 -28.803 1.00 98.50 307 LYS A N 1
ATOM 2453 C CA . LYS A 1 307 ? 0.716 -20.274 -30.076 1.00 98.50 307 LYS A CA 1
ATOM 2454 C C . LYS A 1 307 ? 2.233 -20.194 -30.212 1.00 98.50 307 LYS A C 1
ATOM 2456 O O . LYS A 1 307 ? 2.928 -19.763 -29.297 1.00 98.50 307 LYS A O 1
ATOM 2461 N N . THR A 1 308 ? 2.742 -20.563 -31.384 1.00 98.50 308 THR A N 1
ATOM 2462 C CA . THR A 1 308 ? 4.164 -20.441 -31.731 1.00 98.50 308 THR A CA 1
ATOM 2463 C C . THR A 1 308 ? 4.425 -19.180 -32.550 1.00 98.50 308 THR A C 1
ATOM 2465 O O . THR A 1 308 ? 3.708 -18.890 -33.508 1.00 98.50 308 THR A O 1
ATOM 2468 N N . TYR A 1 309 ? 5.488 -18.464 -32.193 1.00 98.31 309 TYR A N 1
ATOM 2469 C CA . TYR A 1 309 ? 5.952 -17.231 -32.816 1.00 98.31 309 TYR A CA 1
ATOM 2470 C C . TYR A 1 309 ? 7.348 -17.417 -33.408 1.00 98.31 309 TYR A C 1
ATOM 2472 O O . TYR A 1 309 ? 8.198 -18.113 -32.847 1.00 98.31 309 TYR A O 1
ATOM 2480 N N . GLN A 1 310 ? 7.600 -16.732 -34.523 1.00 97.56 310 GLN A N 1
ATOM 2481 C CA . GLN A 1 310 ? 8.906 -16.684 -35.175 1.00 97.56 310 GLN A CA 1
ATOM 2482 C C . GLN A 1 310 ? 9.484 -15.272 -35.035 1.00 97.56 310 GLN A C 1
ATOM 2484 O O . GLN A 1 310 ? 9.462 -14.478 -35.974 1.00 97.56 310 GLN A O 1
ATOM 2489 N N . VAL A 1 311 ? 9.985 -14.950 -33.841 1.00 97.44 311 VAL A N 1
ATOM 2490 C CA . VAL A 1 311 ? 10.484 -13.607 -33.510 1.00 97.44 311 VAL A CA 1
ATOM 2491 C C . VAL A 1 311 ? 11.993 -13.534 -33.774 1.00 97.44 311 VAL A C 1
ATOM 2493 O O . VAL A 1 311 ? 12.750 -14.256 -33.121 1.00 97.44 311 VAL A O 1
ATOM 2496 N N . PRO A 1 312 ? 12.481 -12.683 -34.697 1.00 97.06 312 PRO A N 1
ATOM 2497 C CA . PRO A 1 312 ? 13.917 -12.558 -34.942 1.00 97.06 312 PRO A CA 1
ATOM 2498 C C . PRO A 1 312 ? 14.694 -12.033 -33.716 1.00 97.06 312 PRO A C 1
ATOM 2500 O O . PRO A 1 312 ? 14.122 -11.310 -32.902 1.00 97.06 312 PRO A O 1
ATOM 2503 N N . PRO A 1 313 ? 16.007 -12.310 -33.616 1.00 94.81 313 PRO A N 1
ATOM 2504 C CA . PRO A 1 313 ? 16.898 -11.714 -32.621 1.00 94.81 313 PRO A CA 1
ATOM 2505 C C . PRO A 1 313 ? 16.779 -10.185 -32.527 1.00 94.81 313 PRO A C 1
ATOM 2507 O O . PRO A 1 313 ? 16.816 -9.484 -33.542 1.00 94.81 313 PRO A O 1
ATOM 2510 N N . GLY A 1 314 ? 16.658 -9.669 -31.305 1.00 91.25 314 GLY A N 1
ATOM 2511 C CA . GLY A 1 314 ? 16.474 -8.247 -30.998 1.00 91.25 314 GLY A CA 1
ATOM 2512 C C . GLY A 1 314 ? 15.118 -7.672 -31.422 1.00 91.25 314 GLY A C 1
ATOM 2513 O O . GLY A 1 314 ? 14.995 -6.454 -31.579 1.00 91.25 314 GLY A O 1
ATOM 2514 N N . ARG A 1 315 ? 14.117 -8.519 -31.691 1.00 95.31 315 ARG A N 1
ATOM 2515 C CA . ARG A 1 315 ? 12.766 -8.104 -32.096 1.00 95.31 315 ARG A CA 1
ATOM 2516 C C . ARG A 1 315 ? 11.724 -8.603 -31.105 1.00 95.31 315 ARG A C 1
ATOM 2518 O O . ARG A 1 315 ? 11.993 -9.416 -30.227 1.00 95.31 315 ARG A O 1
ATOM 2525 N N . ALA A 1 316 ? 10.514 -8.089 -31.270 1.00 97.12 316 ALA A N 1
ATOM 2526 C CA . ALA A 1 316 ? 9.361 -8.489 -30.492 1.00 97.12 316 ALA A CA 1
ATOM 2527 C C . ALA A 1 316 ? 8.101 -8.446 -31.362 1.00 97.12 316 ALA A C 1
ATOM 2529 O O . ALA A 1 316 ? 8.018 -7.638 -32.291 1.00 97.12 316 ALA A O 1
ATOM 2530 N N . GLU A 1 317 ? 7.130 -9.294 -31.047 1.00 98.06 317 GLU A N 1
ATOM 2531 C CA . GLU A 1 317 ? 5.850 -9.408 -31.746 1.00 98.06 317 GLU A CA 1
ATOM 2532 C C . GLU A 1 317 ? 4.703 -9.170 -30.760 1.00 98.06 317 GLU A C 1
ATOM 2534 O O . GLU A 1 317 ? 4.734 -9.682 -29.644 1.00 98.06 317 GLU A O 1
ATOM 2539 N N . GLN A 1 318 ? 3.719 -8.355 -31.146 1.00 98.38 318 GLN A N 1
ATOM 2540 C CA . GLN A 1 318 ? 2.548 -8.060 -30.319 1.00 98.38 318 GLN A CA 1
ATOM 2541 C C . GLN A 1 318 ? 1.370 -8.938 -30.745 1.00 98.38 318 GLN A C 1
ATOM 2543 O O . GLN A 1 318 ? 1.137 -9.122 -31.939 1.00 98.38 318 GLN A O 1
ATOM 2548 N N . ASP A 1 319 ? 0.607 -9.421 -29.772 1.00 98.38 319 ASP A N 1
ATOM 2549 C CA . ASP A 1 319 ? -0.584 -10.244 -29.974 1.00 98.38 319 ASP A CA 1
ATOM 2550 C C . ASP A 1 319 ? -1.633 -9.953 -28.888 1.00 98.38 319 ASP A C 1
ATOM 2552 O O . ASP A 1 319 ? -1.409 -9.115 -28.011 1.00 98.38 319 ASP A O 1
ATOM 2556 N N . VAL A 1 320 ? -2.790 -10.616 -28.942 1.00 98.50 320 VAL A N 1
ATOM 2557 C CA . VAL A 1 320 ? -3.848 -10.481 -27.932 1.00 98.50 320 VAL A CA 1
ATOM 2558 C C . VAL A 1 320 ? -4.339 -11.856 -27.489 1.00 98.50 320 VAL A C 1
ATOM 2560 O O . VAL A 1 320 ? -4.786 -12.655 -28.310 1.00 98.50 320 VAL A O 1
ATOM 2563 N N . ILE A 1 321 ? -4.311 -12.109 -26.180 1.00 98.50 321 ILE A N 1
ATOM 2564 C CA . ILE A 1 321 ? -5.017 -13.237 -25.568 1.00 98.50 321 ILE A CA 1
ATOM 2565 C C . ILE A 1 321 ? -6.476 -12.833 -25.380 1.00 98.50 321 ILE A C 1
ATOM 2567 O O . ILE A 1 321 ? -6.766 -11.771 -24.822 1.00 98.50 321 ILE A O 1
ATOM 2571 N N . VAL A 1 322 ? -7.381 -13.695 -25.837 1.00 97.88 322 VAL A N 1
ATOM 2572 C CA . VAL A 1 322 ? -8.827 -13.544 -25.676 1.00 97.88 322 VAL A CA 1
ATOM 2573 C C . VAL A 1 322 ? -9.364 -14.797 -24.998 1.00 97.88 322 VAL A C 1
ATOM 2575 O O . VAL A 1 322 ? -9.130 -15.902 -25.486 1.00 97.88 322 VAL A O 1
ATOM 2578 N N . ALA A 1 323 ? -10.077 -14.628 -23.888 1.00 97.38 323 ALA A N 1
ATOM 2579 C CA . ALA A 1 323 ? -10.698 -15.730 -23.160 1.00 97.38 323 ALA A CA 1
ATOM 2580 C C . ALA A 1 323 ? -12.101 -15.335 -22.694 1.00 97.38 323 ALA A C 1
ATOM 2582 O O . ALA A 1 323 ? -12.294 -14.256 -22.134 1.00 97.38 323 ALA A O 1
ATOM 2583 N N . ALA A 1 324 ? -13.077 -16.214 -22.914 1.00 95.88 324 ALA A N 1
ATOM 2584 C CA . ALA A 1 324 ? -14.399 -16.062 -22.321 1.00 95.88 324 ALA A CA 1
ATOM 2585 C C . ALA A 1 324 ? -14.314 -16.380 -20.825 1.00 95.88 324 ALA A C 1
ATOM 2587 O O . ALA A 1 324 ? -13.729 -17.393 -20.438 1.00 95.88 324 ALA A O 1
ATOM 2588 N N . LEU A 1 325 ? -14.883 -15.513 -19.997 1.00 96.81 325 LEU A N 1
ATOM 2589 C CA . LEU A 1 325 ? -14.939 -15.708 -18.557 1.00 96.81 325 LEU A CA 1
ATOM 2590 C C . LEU A 1 325 ? -16.233 -16.430 -18.179 1.00 96.81 325 LEU A C 1
ATOM 2592 O O . LEU A 1 325 ? -17.262 -16.215 -18.824 1.00 96.81 325 LEU A O 1
ATOM 2596 N N . PRO A 1 326 ? -16.200 -17.282 -17.144 1.00 94.75 326 PRO A N 1
ATOM 2597 C CA . PRO A 1 326 ? -17.396 -17.966 -16.688 1.00 94.75 326 PRO A CA 1
ATOM 2598 C C . PRO A 1 326 ? -18.418 -16.968 -16.133 1.00 94.75 326 PRO A C 1
ATOM 2600 O O . PRO A 1 326 ? -18.068 -15.907 -15.604 1.00 94.75 326 PRO A O 1
ATOM 2603 N N . ASP A 1 327 ? -19.692 -17.340 -16.212 1.00 94.19 327 ASP A N 1
ATOM 2604 C CA . ASP A 1 327 ? -20.706 -16.741 -15.352 1.00 94.19 327 ASP A CA 1
ATOM 2605 C C . ASP A 1 327 ? -20.392 -17.086 -13.888 1.00 94.19 327 ASP A C 1
ATOM 2607 O O . ASP A 1 327 ? -19.936 -18.189 -13.576 1.00 94.19 327 ASP A O 1
ATOM 2611 N N . ALA A 1 328 ? -20.633 -16.140 -12.984 1.00 93.19 328 ALA A N 1
ATOM 2612 C CA . ALA A 1 328 ? -20.372 -16.301 -11.563 1.00 93.19 328 ALA A CA 1
ATOM 2613 C C . ALA A 1 328 ? -21.358 -15.461 -10.744 1.00 93.19 328 ALA A C 1
ATOM 2615 O O . ALA A 1 328 ? -21.614 -14.297 -11.054 1.00 93.19 328 ALA A O 1
ATOM 2616 N N . ASP A 1 329 ? -21.892 -16.059 -9.683 1.00 92.06 329 ASP A N 1
ATOM 2617 C CA . ASP A 1 329 ? -22.759 -15.424 -8.683 1.00 92.06 329 ASP A CA 1
ATOM 2618 C C . ASP A 1 329 ? -21.973 -14.899 -7.468 1.00 92.06 329 ASP A C 1
ATOM 2620 O O . ASP A 1 329 ? -22.505 -14.176 -6.626 1.00 92.06 329 ASP A O 1
ATOM 2624 N N . ARG A 1 330 ? -20.681 -15.226 -7.401 1.00 92.75 330 ARG A N 1
ATOM 2625 C CA . ARG A 1 330 ? -19.728 -14.804 -6.376 1.00 92.75 330 ARG A CA 1
ATOM 2626 C C . ARG A 1 330 ? -18.386 -14.457 -7.007 1.00 92.75 330 ARG A C 1
ATOM 2628 O O . ARG A 1 330 ? -18.111 -14.833 -8.143 1.00 92.75 330 ARG A O 1
ATOM 2635 N N . ARG A 1 331 ? -17.529 -13.782 -6.240 1.00 95.12 331 ARG A N 1
ATOM 2636 C CA . ARG A 1 331 ? -16.144 -13.514 -6.638 1.00 95.12 331 ARG A CA 1
ATOM 2637 C C . ARG A 1 331 ? -15.400 -14.821 -6.937 1.00 95.12 331 ARG A C 1
ATOM 2639 O O . ARG A 1 331 ? -15.436 -15.748 -6.124 1.00 95.12 331 ARG A O 1
ATOM 2646 N N . LEU A 1 332 ? -14.703 -14.862 -8.071 1.00 96.62 332 LEU A N 1
ATOM 2647 C CA . LEU A 1 332 ? -13.719 -15.893 -8.403 1.00 96.62 332 LEU A CA 1
ATOM 2648 C C . LEU A 1 332 ? -12.348 -15.235 -8.560 1.00 96.62 332 LEU A C 1
ATOM 2650 O O . LEU A 1 332 ? -12.163 -14.409 -9.450 1.00 96.62 332 LEU A O 1
ATOM 2654 N N . ASP A 1 333 ? -11.401 -15.609 -7.708 1.00 97.12 333 ASP A N 1
ATOM 2655 C CA . ASP A 1 333 ? -10.002 -15.193 -7.815 1.00 97.12 333 ASP A CA 1
ATOM 2656 C C . ASP A 1 333 ? -9.178 -16.241 -8.563 1.00 97.12 333 ASP A C 1
ATOM 2658 O O . ASP A 1 333 ? -9.467 -17.441 -8.502 1.00 97.12 333 ASP A O 1
ATOM 2662 N N . GLY A 1 334 ? -8.135 -15.791 -9.249 1.00 96.94 334 GLY A N 1
ATOM 2663 C CA . GLY A 1 334 ? -7.196 -16.656 -9.936 1.00 96.94 334 GLY A CA 1
ATOM 2664 C C . GLY A 1 334 ? -6.144 -15.875 -10.713 1.00 96.94 334 GLY A C 1
ATOM 2665 O O . GLY A 1 334 ? -5.858 -14.718 -10.404 1.00 96.94 334 GLY A O 1
ATOM 2666 N N . GLU A 1 335 ? -5.539 -16.520 -11.705 1.00 97.94 335 GLU A N 1
ATOM 2667 C CA . GLU A 1 335 ? -4.376 -15.998 -12.419 1.00 97.94 335 GLU A CA 1
ATOM 2668 C C . GLU A 1 335 ? -4.399 -16.410 -13.896 1.00 97.94 335 GLU A C 1
ATOM 2670 O O . GLU A 1 335 ? -4.862 -17.494 -14.262 1.00 97.94 335 GLU A O 1
ATOM 2675 N N . LEU A 1 336 ? -3.882 -15.530 -14.754 1.00 98.44 336 LEU A N 1
ATOM 2676 C CA . LEU A 1 336 ? -3.455 -15.870 -16.106 1.00 98.44 336 LEU A CA 1
ATOM 2677 C C . LEU A 1 336 ? -1.965 -16.218 -16.053 1.00 98.44 336 LEU A C 1
ATOM 2679 O O . LEU A 1 336 ? -1.113 -15.332 -15.985 1.00 98.44 336 LEU A O 1
ATOM 2683 N N . GLU A 1 337 ? -1.683 -17.512 -16.091 1.00 98.44 337 GLU A N 1
ATOM 2684 C CA . GLU A 1 337 ? -0.350 -18.101 -16.151 1.00 98.44 337 GLU A CA 1
ATOM 2685 C C . GLU A 1 337 ? 0.165 -18.049 -17.599 1.00 98.44 337 GLU A C 1
ATOM 2687 O O . GLU A 1 337 ? -0.550 -18.400 -18.546 1.00 98.44 337 GLU A O 1
ATOM 2692 N N . LEU A 1 338 ? 1.412 -17.620 -17.781 1.00 98.56 338 LEU A N 1
ATOM 2693 C CA . LEU A 1 338 ? 2.101 -17.492 -19.062 1.00 98.56 338 LEU A CA 1
ATOM 2694 C C . LEU A 1 338 ? 3.409 -18.277 -19.002 1.00 98.56 338 LEU A C 1
ATOM 2696 O O . LEU A 1 338 ? 4.224 -18.049 -18.114 1.00 98.56 338 LEU A O 1
ATOM 2700 N N . ALA A 1 339 ? 3.650 -19.144 -19.981 1.00 98.50 339 ALA A N 1
ATOM 2701 C CA . ALA A 1 339 ? 4.902 -19.879 -20.106 1.00 98.50 339 ALA A CA 1
ATOM 2702 C C . ALA A 1 339 ? 5.395 -19.865 -21.556 1.00 98.50 339 ALA A C 1
ATOM 2704 O O . ALA A 1 339 ? 4.661 -20.202 -22.489 1.00 98.50 339 ALA A O 1
ATOM 2705 N N . LEU A 1 340 ? 6.650 -19.472 -21.761 1.00 98.25 340 LEU A N 1
ATOM 2706 C CA . LEU A 1 340 ? 7.289 -19.438 -23.073 1.00 98.25 340 LEU A CA 1
ATOM 2707 C C . LEU A 1 340 ? 8.279 -20.595 -23.190 1.00 98.25 340 LEU A C 1
ATOM 2709 O O . LEU A 1 340 ? 9.156 -20.752 -22.345 1.00 98.25 340 LEU A O 1
ATOM 2713 N N . TYR A 1 341 ? 8.173 -21.368 -24.265 1.00 98.44 341 TYR A N 1
ATOM 2714 C CA . TYR A 1 341 ? 8.976 -22.564 -24.499 1.00 98.44 341 TYR A CA 1
ATOM 2715 C C . TYR A 1 341 ? 9.872 -22.433 -25.724 1.00 98.44 341 TYR A C 1
ATOM 2717 O O . TYR A 1 341 ? 9.477 -21.868 -26.749 1.00 98.44 341 TYR A O 1
ATOM 2725 N N . VAL A 1 342 ? 11.050 -23.050 -25.643 1.00 96.69 342 VAL A N 1
ATOM 2726 C CA . VAL A 1 342 ? 11.957 -23.286 -26.770 1.00 96.69 342 VAL A CA 1
ATOM 2727 C C . VAL A 1 342 ? 12.341 -24.753 -26.773 1.00 96.69 342 VAL A C 1
ATOM 2729 O O . VAL A 1 342 ? 12.913 -25.234 -25.804 1.00 96.69 342 VAL A O 1
ATOM 2732 N N . ALA A 1 343 ? 12.029 -25.466 -27.858 1.00 93.88 343 ALA A N 1
ATOM 2733 C CA . ALA A 1 343 ? 12.250 -26.914 -27.947 1.00 93.88 343 ALA A CA 1
ATOM 2734 C C . ALA A 1 343 ? 11.709 -27.682 -26.714 1.00 93.88 343 ALA A C 1
ATOM 2736 O O . ALA A 1 343 ? 12.387 -28.553 -26.175 1.00 93.88 343 ALA A O 1
ATOM 2737 N N . ASP A 1 344 ? 10.497 -27.317 -26.273 1.00 92.69 344 ASP A N 1
ATOM 2738 C CA . ASP A 1 344 ? 9.786 -27.852 -25.098 1.00 92.69 344 ASP A CA 1
ATOM 2739 C C . ASP A 1 344 ? 10.428 -27.584 -23.721 1.00 92.69 344 ASP A C 1
ATOM 2741 O O . ASP A 1 344 ? 9.907 -28.040 -22.704 1.00 92.69 344 ASP A O 1
ATOM 2745 N N . GLU A 1 345 ? 11.487 -26.775 -23.646 1.00 96.69 345 GLU A N 1
ATOM 2746 C CA . GLU A 1 345 ? 12.036 -26.255 -22.388 1.00 96.69 345 GLU A CA 1
ATOM 2747 C C . GLU A 1 345 ? 11.424 -24.885 -22.070 1.00 96.69 345 GLU A C 1
ATOM 2749 O O . GLU A 1 345 ? 11.417 -23.998 -22.928 1.00 96.69 345 GLU A O 1
ATOM 2754 N N . ALA A 1 346 ? 10.893 -24.710 -20.855 1.00 96.69 346 ALA A N 1
ATOM 2755 C CA . ALA A 1 346 ? 10.382 -23.421 -20.395 1.00 96.69 346 ALA A CA 1
ATOM 2756 C C . ALA A 1 346 ? 11.554 -22.447 -20.207 1.00 96.69 346 ALA A C 1
ATOM 2758 O O . ALA A 1 346 ? 12.478 -22.714 -19.442 1.00 96.69 346 ALA A O 1
ATOM 2759 N N . VAL A 1 347 ? 11.522 -21.327 -20.927 1.00 95.31 347 VAL A N 1
ATOM 2760 C CA . VAL A 1 347 ? 12.548 -20.270 -20.864 1.00 95.31 347 VAL A CA 1
ATOM 2761 C C . VAL A 1 347 ? 12.056 -19.011 -20.157 1.00 95.31 347 VAL A C 1
ATOM 2763 O O . VAL A 1 347 ? 12.851 -18.111 -19.910 1.00 95.31 347 VAL A O 1
ATOM 2766 N N . PHE A 1 348 ? 10.756 -18.929 -19.877 1.00 96.81 348 PHE A N 1
ATOM 2767 C CA . PHE A 1 348 ? 10.123 -17.832 -19.158 1.00 96.81 348 PHE A CA 1
ATOM 2768 C C . PHE A 1 348 ? 8.785 -18.292 -18.601 1.00 96.81 348 PHE A C 1
ATOM 2770 O O . PHE A 1 348 ? 8.028 -18.957 -19.312 1.00 96.81 348 PHE A O 1
ATOM 2777 N N . GLU A 1 349 ? 8.488 -17.881 -17.376 1.00 97.38 349 GLU A N 1
ATOM 2778 C CA . GLU A 1 349 ? 7.210 -18.104 -16.711 1.00 97.38 349 GLU A CA 1
ATOM 2779 C C . GLU A 1 349 ? 6.816 -16.839 -15.952 1.00 97.38 349 GLU A C 1
ATOM 2781 O O . GLU A 1 349 ? 7.667 -16.155 -15.380 1.00 97.38 349 GLU A O 1
ATOM 2786 N N . ASP A 1 350 ? 5.527 -16.524 -15.970 1.00 96.81 350 ASP A N 1
ATOM 2787 C CA . ASP A 1 350 ? 4.951 -15.397 -15.248 1.00 96.81 350 ASP A CA 1
ATOM 2788 C C . ASP A 1 350 ? 3.460 -15.636 -15.001 1.00 96.81 350 ASP A C 1
ATOM 2790 O O . ASP A 1 350 ? 2.829 -16.450 -15.677 1.00 96.81 350 ASP A O 1
ATOM 2794 N N . ALA A 1 351 ? 2.886 -14.914 -14.045 1.00 96.31 351 ALA A N 1
ATOM 2795 C CA . ALA A 1 351 ? 1.464 -14.978 -13.746 1.00 96.31 351 ALA A CA 1
ATOM 2796 C C . ALA A 1 351 ? 0.934 -13.579 -13.436 1.00 96.31 351 ALA A C 1
ATOM 2798 O O . ALA A 1 351 ? 1.573 -12.799 -12.726 1.00 96.31 351 ALA A O 1
ATOM 2799 N N . VAL A 1 352 ? -0.247 -13.260 -13.969 1.00 95.56 352 VAL A N 1
ATOM 2800 C CA . VAL A 1 352 ? -0.944 -12.005 -13.665 1.00 95.56 352 VAL A CA 1
ATOM 2801 C C . VAL A 1 352 ? -2.283 -12.290 -12.988 1.00 95.56 352 VAL A C 1
ATOM 2803 O O . VAL A 1 352 ? -3.017 -13.166 -13.451 1.00 95.56 352 VAL A O 1
ATOM 2806 N N . PRO A 1 353 ? -2.639 -11.563 -11.915 1.00 96.31 353 PRO A N 1
ATOM 2807 C CA . PRO A 1 353 ? -3.883 -11.803 -11.197 1.00 96.31 353 PRO A CA 1
ATOM 2808 C C . PRO A 1 353 ? -5.096 -11.498 -12.079 1.00 96.31 353 PRO A C 1
ATOM 2810 O O . PRO A 1 353 ? -5.135 -10.493 -12.798 1.00 96.31 353 PRO A O 1
ATOM 2813 N N . VAL A 1 354 ? -6.105 -12.362 -11.990 1.00 97.12 354 VAL A N 1
ATOM 2814 C CA . VAL A 1 354 ? -7.403 -12.200 -12.644 1.00 97.12 354 VAL A CA 1
ATOM 2815 C C . VAL A 1 354 ? -8.508 -12.458 -11.630 1.00 97.12 354 VAL A C 1
ATOM 2817 O O . VAL A 1 354 ? -8.524 -13.470 -10.937 1.00 97.12 354 VAL A O 1
ATOM 2820 N N . CYS A 1 355 ? -9.455 -11.534 -11.566 1.00 97.12 355 CYS A N 1
ATOM 2821 C CA . CYS A 1 355 ? -10.618 -11.605 -10.700 1.00 97.12 355 CYS A CA 1
ATOM 2822 C C . CYS A 1 355 ? -11.888 -11.520 -11.554 1.00 97.12 355 CYS A C 1
ATOM 2824 O O . CYS A 1 355 ? -11.958 -10.741 -12.507 1.00 97.12 355 CYS A O 1
ATOM 2826 N N . VAL A 1 356 ? -12.903 -12.315 -11.220 1.00 97.56 356 VAL A N 1
ATOM 2827 C CA . VAL A 1 356 ? -14.239 -12.228 -11.818 1.00 97.56 356 VAL A CA 1
ATOM 2828 C C . VAL A 1 356 ? -15.225 -11.812 -10.738 1.00 97.56 356 VAL A C 1
ATOM 2830 O O . VAL A 1 356 ? -15.405 -12.527 -9.751 1.00 97.56 356 VAL A O 1
ATOM 2833 N N . LEU A 1 357 ? -15.857 -10.654 -10.924 1.00 96.69 357 LEU A N 1
ATOM 2834 C CA . LEU A 1 357 ? -16.908 -10.138 -10.053 1.00 96.69 357 LEU A CA 1
ATOM 2835 C C . LEU A 1 357 ? -18.292 -10.440 -10.643 1.00 96.69 357 LEU A C 1
ATOM 2837 O O . LEU A 1 357 ? -18.477 -10.338 -11.862 1.00 96.69 357 LEU A O 1
ATOM 2841 N N . PRO A 1 358 ? -19.282 -10.787 -9.801 1.00 93.50 358 PRO A N 1
ATOM 2842 C CA . PRO A 1 358 ? -20.647 -10.989 -10.262 1.00 93.50 358 PRO A CA 1
ATOM 2843 C C . PRO A 1 358 ? -21.212 -9.685 -10.836 1.00 93.50 358 PRO A C 1
ATOM 2845 O O . PRO A 1 358 ? -20.893 -8.598 -10.357 1.00 93.50 358 PRO A O 1
ATOM 2848 N N . ALA A 1 359 ? -22.086 -9.791 -11.840 1.00 82.19 359 ALA A N 1
ATOM 2849 C CA . ALA A 1 359 ? -22.709 -8.627 -12.480 1.00 82.19 359 ALA A CA 1
ATOM 2850 C C . ALA A 1 359 ? -23.608 -7.802 -11.531 1.00 82.19 359 ALA A C 1
ATOM 2852 O O . ALA A 1 359 ? -23.914 -6.654 -11.837 1.00 82.19 359 ALA A O 1
ATOM 2853 N N . GLY A 1 360 ? -23.988 -8.366 -10.377 1.00 80.88 360 GLY A N 1
ATOM 2854 C CA . GLY A 1 360 ? -24.907 -7.746 -9.424 1.00 80.88 360 GLY A CA 1
ATOM 2855 C C . GLY A 1 360 ? -26.363 -7.776 -9.896 1.00 80.88 360 GLY A C 1
ATOM 2856 O O . GLY A 1 360 ? -26.671 -8.204 -11.008 1.00 80.88 360 GLY A O 1
ATOM 2857 N N . GLY A 1 361 ? -27.265 -7.344 -9.019 1.00 87.75 361 GLY A N 1
ATOM 2858 C CA . GLY A 1 361 ? -28.684 -7.131 -9.302 1.00 87.75 361 GLY A CA 1
ATOM 2859 C C . GLY A 1 361 ? -29.169 -5.873 -8.585 1.00 87.75 361 GLY A C 1
ATOM 2860 O O . GLY A 1 361 ? -28.365 -5.187 -7.954 1.00 87.75 361 GLY A O 1
ATOM 2861 N N . ALA A 1 362 ? -30.462 -5.561 -8.685 1.00 92.81 362 ALA A N 1
ATOM 2862 C CA . ALA A 1 362 ? -31.047 -4.464 -7.916 1.00 92.81 362 ALA A CA 1
ATOM 2863 C C . ALA A 1 362 ? -30.757 -4.638 -6.414 1.00 92.81 362 ALA A C 1
ATOM 2865 O O . ALA A 1 362 ? -30.745 -5.757 -5.894 1.00 92.81 362 ALA A O 1
ATOM 2866 N N . VAL A 1 363 ? -30.525 -3.523 -5.730 1.00 92.50 363 VAL A N 1
ATOM 2867 C CA . VAL A 1 363 ? -30.314 -3.483 -4.287 1.00 92.50 363 VAL A CA 1
ATOM 2868 C C . VAL A 1 363 ? -31.624 -3.849 -3.601 1.00 92.50 363 VAL A C 1
ATOM 2870 O O . VAL A 1 363 ? -32.651 -3.198 -3.792 1.00 92.50 363 VAL A O 1
ATOM 2873 N N . GLU A 1 364 ? -31.594 -4.906 -2.794 1.00 89.19 364 GLU A N 1
ATOM 2874 C CA . GLU A 1 364 ? -32.775 -5.355 -2.063 1.00 89.19 364 GLU A CA 1
ATOM 2875 C C . GLU A 1 364 ? -33.252 -4.285 -1.070 1.00 89.19 364 GLU A C 1
ATOM 2877 O O . GLU A 1 364 ? -32.471 -3.776 -0.267 1.00 89.19 364 GLU A O 1
ATOM 2882 N N . GLY A 1 365 ? -34.554 -3.983 -1.098 1.00 85.69 365 GLY A N 1
ATOM 2883 C CA . GLY A 1 365 ? -35.200 -3.105 -0.120 1.00 85.69 365 GLY A CA 1
ATOM 2884 C C . GLY A 1 365 ? -34.970 -1.606 -0.318 1.00 85.69 365 GLY A C 1
ATOM 2885 O O . GLY A 1 365 ? -35.244 -0.863 0.614 1.00 85.69 365 GLY A O 1
ATOM 2886 N N . LEU A 1 366 ? -34.474 -1.175 -1.484 1.00 91.00 366 LEU A N 1
ATOM 2887 C CA . LEU A 1 366 ? -34.354 0.238 -1.845 1.00 91.00 366 LEU A CA 1
ATOM 2888 C C . LEU A 1 366 ? -35.338 0.571 -2.974 1.00 91.00 366 LEU A C 1
ATOM 2890 O O . LEU A 1 366 ? -35.133 0.163 -4.121 1.00 91.00 366 LEU A O 1
ATOM 2894 N N . GLU A 1 367 ? -36.408 1.292 -2.645 1.00 92.50 367 GLU A N 1
ATOM 2895 C CA . GLU A 1 367 ? -37.510 1.592 -3.569 1.00 92.50 367 GLU A CA 1
ATOM 2896 C C . GLU A 1 367 ? -37.290 2.898 -4.363 1.00 92.50 367 GLU A C 1
ATOM 2898 O O . GLU A 1 367 ? -36.399 3.703 -4.072 1.00 92.50 367 GLU A O 1
ATOM 2903 N N . ALA A 1 368 ? -38.119 3.133 -5.391 1.00 92.00 368 ALA A N 1
ATOM 2904 C CA . ALA A 1 368 ? -37.977 4.282 -6.294 1.00 92.00 368 ALA A CA 1
ATOM 2905 C C . ALA A 1 368 ? -38.058 5.633 -5.568 1.00 92.00 368 ALA A C 1
ATOM 2907 O O . ALA A 1 368 ? -37.364 6.579 -5.943 1.00 92.00 368 ALA A O 1
ATOM 2908 N N . GLU A 1 369 ? -38.932 5.738 -4.569 1.00 91.38 369 GLU A N 1
ATOM 2909 C CA . GLU A 1 369 ? -39.171 6.957 -3.798 1.00 91.38 369 GLU A CA 1
ATOM 2910 C C . GLU A 1 369 ? -38.030 7.267 -2.817 1.00 91.38 369 GLU A C 1
ATOM 2912 O O . GLU A 1 369 ? -37.830 8.428 -2.460 1.00 91.38 369 GLU A O 1
ATOM 2917 N N . GLU A 1 370 ? -37.276 6.244 -2.407 1.00 93.88 370 GLU A N 1
ATOM 2918 C CA . GLU A 1 370 ? -36.179 6.344 -1.441 1.00 93.88 370 GLU A CA 1
ATOM 2919 C C . GLU A 1 370 ? -34.857 6.720 -2.115 1.00 93.88 370 GLU A C 1
ATOM 2921 O O . GLU A 1 370 ? -34.076 7.487 -1.545 1.00 93.88 370 GLU A O 1
ATOM 2926 N N . LEU A 1 371 ? -34.619 6.215 -3.333 1.00 97.25 371 LEU A N 1
ATOM 2927 C CA . LEU A 1 371 ? -33.418 6.476 -4.124 1.00 97.25 371 LEU A CA 1
ATOM 2928 C C . LEU A 1 371 ? -33.634 7.601 -5.142 1.00 97.25 371 LEU A C 1
ATOM 2930 O O . LEU A 1 371 ? -34.205 7.393 -6.214 1.00 97.25 371 LEU A O 1
ATOM 2934 N N . CYS A 1 372 ? -33.078 8.776 -4.859 1.00 97.75 372 CYS A N 1
ATOM 2935 C CA . CYS A 1 372 ? -33.042 9.887 -5.806 1.00 97.75 372 CYS A CA 1
ATOM 2936 C C . CYS A 1 372 ? -31.686 10.016 -6.496 1.00 97.75 372 CYS A C 1
ATOM 2938 O O . CYS A 1 372 ? -30.636 9.810 -5.885 1.00 97.75 372 CYS A O 1
ATOM 2940 N N . VAL A 1 373 ? -31.699 10.451 -7.756 1.00 98.06 373 VAL A N 1
ATOM 2941 C CA . VAL A 1 373 ? -30.478 10.617 -8.554 1.00 98.06 373 VAL A CA 1
ATOM 2942 C C . VAL A 1 373 ? -30.446 11.993 -9.210 1.00 98.06 373 VAL A C 1
ATOM 2944 O O . VAL A 1 373 ? -31.329 12.330 -9.997 1.00 98.06 373 VAL A O 1
ATOM 2947 N N . VAL A 1 374 ? -29.403 12.771 -8.918 1.00 97.31 374 VAL A N 1
ATOM 2948 C CA . VAL A 1 374 ? -29.054 14.001 -9.645 1.00 97.31 374 VAL A CA 1
ATOM 2949 C C . VAL A 1 374 ? -27.824 13.690 -10.490 1.00 97.31 374 VAL A C 1
ATOM 2951 O O . VAL A 1 374 ? -26.701 13.693 -9.994 1.00 97.31 374 VAL A O 1
ATOM 2954 N N . ASP A 1 375 ? -28.041 13.374 -11.762 1.00 96.69 375 ASP A N 1
ATOM 2955 C CA . ASP A 1 375 ? -26.998 12.885 -12.668 1.00 96.69 375 ASP A CA 1
ATOM 2956 C C . ASP A 1 375 ? -27.194 13.474 -14.075 1.00 96.69 375 ASP A C 1
ATOM 2958 O O . ASP A 1 375 ? -27.868 12.866 -14.909 1.00 96.69 375 ASP A O 1
ATOM 2962 N N . PRO A 1 376 ? -26.673 14.685 -14.341 1.00 92.88 376 PRO A N 1
ATOM 2963 C CA . PRO A 1 376 ? -26.859 15.359 -15.622 1.00 92.88 376 PRO A CA 1
ATOM 2964 C C . PRO A 1 376 ? -26.104 14.684 -16.777 1.00 92.88 376 PRO A C 1
ATOM 2966 O O . PRO A 1 376 ? -26.481 14.886 -17.930 1.00 92.88 376 PRO A O 1
ATOM 2969 N N . GLU A 1 377 ? -25.055 13.899 -16.497 1.00 92.88 377 GLU A N 1
ATOM 2970 C CA . GLU A 1 377 ? -24.339 13.122 -17.521 1.00 92.88 377 GLU A CA 1
ATOM 2971 C C . GLU A 1 377 ? -25.070 11.816 -17.881 1.00 92.88 377 GLU A C 1
ATOM 2973 O O . GLU A 1 377 ? -24.925 11.323 -19.000 1.00 92.88 377 GLU A O 1
ATOM 2978 N N . GLY A 1 378 ? -25.891 11.285 -16.969 1.00 95.88 378 GLY A N 1
ATOM 2979 C CA . GLY A 1 378 ? -26.765 10.132 -17.196 1.00 95.88 378 GLY A CA 1
ATOM 2980 C C . GLY A 1 378 ? -26.089 8.766 -17.036 1.00 95.88 378 GLY A C 1
ATOM 2981 O O . GLY A 1 378 ? -26.734 7.748 -17.297 1.00 95.88 378 GLY A O 1
ATOM 2982 N N . SER A 1 379 ? -24.813 8.707 -16.630 1.00 96.19 379 SER A N 1
ATOM 2983 C CA . SER A 1 379 ? -24.094 7.435 -16.479 1.00 96.19 379 SER A CA 1
ATOM 2984 C C . SER A 1 379 ? -24.605 6.601 -15.304 1.00 96.19 379 SER A C 1
ATOM 2986 O O . SER A 1 379 ? -24.708 5.381 -15.426 1.00 96.19 379 SER A O 1
ATOM 2988 N N . VAL A 1 380 ? -24.988 7.241 -14.196 1.00 98.00 380 VAL A N 1
ATOM 2989 C CA . VAL A 1 380 ? -25.597 6.577 -13.035 1.00 98.00 380 VAL A CA 1
ATOM 2990 C C . VAL A 1 380 ? -27.004 6.114 -13.385 1.00 98.00 380 VAL A C 1
ATOM 2992 O O . VAL A 1 380 ? -27.342 4.962 -13.130 1.00 98.00 380 VAL A O 1
ATOM 2995 N N . GLN A 1 381 ? -27.815 6.980 -14.003 1.00 97.75 381 GLN A N 1
ATOM 2996 C CA . GLN A 1 381 ? -29.187 6.629 -14.392 1.00 97.75 381 GLN A CA 1
ATOM 2997 C C . GLN A 1 381 ? -29.202 5.437 -15.356 1.00 97.75 381 GLN A C 1
ATOM 2999 O O . GLN A 1 381 ? -29.889 4.451 -15.100 1.00 97.75 381 GLN A O 1
ATOM 3004 N N . GLY A 1 382 ? -28.377 5.472 -16.408 1.00 97.38 382 GLY A N 1
ATOM 3005 C CA . GLY A 1 382 ? -28.276 4.367 -17.365 1.00 97.38 382 GLY A CA 1
ATOM 3006 C C . GLY A 1 382 ? -27.765 3.065 -16.738 1.00 97.38 382 GLY A C 1
ATOM 3007 O O . GLY A 1 382 ? -28.203 1.980 -17.120 1.00 97.38 382 GLY A O 1
ATOM 3008 N N . TRP A 1 383 ? -26.874 3.153 -15.747 1.00 97.00 383 TRP A N 1
ATOM 3009 C CA . TRP A 1 383 ? -26.407 1.985 -15.001 1.00 97.00 383 TRP A CA 1
ATOM 3010 C C . TRP A 1 383 ? -27.502 1.382 -14.108 1.00 97.00 383 TRP A C 1
ATOM 3012 O O . TRP A 1 383 ? -27.695 0.167 -14.123 1.00 97.00 383 TRP A O 1
ATOM 3022 N N . LEU A 1 384 ? -28.270 2.210 -13.391 1.00 97.62 384 LEU A N 1
ATOM 3023 C CA . LEU A 1 384 ? -29.402 1.760 -12.569 1.00 97.62 384 LEU A CA 1
ATOM 3024 C C . LEU A 1 384 ? -30.498 1.110 -13.424 1.00 97.62 384 LEU A C 1
ATOM 3026 O O . LEU A 1 384 ? -31.013 0.053 -13.059 1.00 97.62 384 LEU A O 1
ATOM 3030 N N . GLU A 1 385 ? -30.808 1.689 -14.589 1.00 96.81 385 GLU A N 1
ATOM 3031 C CA . GLU A 1 385 ? -31.740 1.107 -15.564 1.00 96.81 385 GLU A CA 1
ATOM 3032 C C . GLU A 1 385 ? -31.271 -0.273 -16.044 1.00 96.81 385 GLU A C 1
ATOM 3034 O O . GLU A 1 385 ? -32.068 -1.212 -16.096 1.00 96.81 385 GLU A O 1
ATOM 3039 N N . ALA A 1 386 ? -29.978 -0.422 -16.353 1.00 94.88 386 ALA A N 1
ATOM 3040 C CA . ALA A 1 386 ? -29.397 -1.697 -16.770 1.00 94.88 386 ALA A CA 1
ATOM 3041 C C . ALA A 1 386 ? -29.428 -2.759 -15.656 1.00 94.88 386 ALA A C 1
ATOM 3043 O O . ALA A 1 386 ? -29.598 -3.944 -15.945 1.00 94.88 386 ALA A O 1
ATOM 3044 N N . LEU A 1 387 ? -29.297 -2.334 -14.397 1.00 93.38 387 LEU A N 1
ATOM 3045 C CA . LEU A 1 387 ? -29.398 -3.188 -13.212 1.00 93.38 387 LEU A CA 1
ATOM 3046 C C . LEU A 1 387 ? -30.852 -3.564 -12.867 1.00 93.38 387 LEU A C 1
ATOM 3048 O O . LEU A 1 387 ? -31.091 -4.507 -12.112 1.00 93.38 387 LEU A O 1
ATOM 3052 N N . GLY A 1 388 ? -31.828 -2.824 -13.405 1.00 95.62 388 GLY A N 1
ATOM 3053 C CA . GLY A 1 388 ? -33.233 -2.918 -13.012 1.00 95.62 388 GLY A CA 1
ATOM 3054 C C . GLY A 1 388 ? -33.520 -2.321 -11.631 1.00 95.62 388 GLY A C 1
ATOM 3055 O O . GLY A 1 388 ? -34.513 -2.697 -11.011 1.00 95.62 388 GLY A O 1
ATOM 3056 N N . GLN A 1 389 ? -32.665 -1.419 -11.140 1.00 96.56 389 GLN A N 1
ATOM 3057 C CA . GLN A 1 389 ? -32.856 -0.734 -9.863 1.00 96.56 389 GLN A CA 1
ATOM 3058 C C . GLN A 1 389 ? -33.886 0.396 -10.027 1.00 96.56 389 GLN A C 1
ATOM 3060 O O . GLN A 1 389 ? -33.650 1.309 -10.822 1.00 96.56 389 GLN A O 1
ATOM 3065 N N . PRO A 1 390 ? -35.009 0.389 -9.288 1.00 96.12 390 PRO A N 1
ATOM 3066 C CA . PRO A 1 390 ? -35.925 1.525 -9.269 1.00 96.12 390 PRO A CA 1
ATOM 3067 C C . PRO A 1 390 ? -35.260 2.765 -8.646 1.00 96.12 390 PRO A C 1
ATOM 3069 O O . PRO A 1 390 ? -34.572 2.663 -7.632 1.00 96.12 390 PRO A O 1
ATOM 3072 N N . PHE A 1 391 ? -35.470 3.937 -9.253 1.00 97.56 391 PHE A N 1
ATOM 3073 C CA . PHE A 1 391 ? -34.995 5.231 -8.748 1.00 97.56 391 PHE A CA 1
ATOM 3074 C C . PHE A 1 391 ? -35.878 6.384 -9.242 1.00 97.56 391 PHE A C 1
ATOM 3076 O O . PHE A 1 391 ? -36.576 6.260 -10.253 1.00 97.56 391 PHE A O 1
ATOM 3083 N N . THR A 1 392 ? -35.793 7.530 -8.566 1.00 97.44 392 THR A N 1
ATOM 3084 C CA . THR A 1 392 ? -36.420 8.784 -8.993 1.00 97.44 392 THR A CA 1
ATOM 3085 C C . THR A 1 392 ? -35.367 9.780 -9.497 1.00 97.44 392 THR A C 1
ATOM 3087 O O . THR A 1 392 ? -34.529 10.242 -8.717 1.00 97.44 392 THR A O 1
ATOM 3090 N N . PRO A 1 393 ? -35.383 10.178 -10.784 1.00 96.31 393 PRO A N 1
ATOM 3091 C CA . PRO A 1 393 ? -34.513 11.245 -11.264 1.00 96.31 393 PRO A CA 1
ATOM 3092 C C . PRO A 1 393 ? -34.940 12.592 -10.668 1.00 96.31 393 PRO A C 1
ATOM 3094 O O . PRO A 1 393 ? -36.122 12.943 -10.661 1.00 96.31 393 PRO A O 1
ATOM 3097 N N . ALA A 1 394 ? -33.969 13.375 -10.208 1.00 94.06 394 ALA A N 1
ATOM 3098 C CA . ALA A 1 394 ? -34.172 14.716 -9.678 1.00 94.06 394 ALA A CA 1
ATOM 3099 C C . ALA A 1 394 ? -33.358 15.737 -10.482 1.00 94.06 394 ALA A C 1
ATOM 3101 O O . ALA A 1 394 ? -32.204 15.505 -10.837 1.00 94.06 394 ALA A O 1
ATOM 3102 N N . ALA A 1 395 ? -33.959 16.898 -10.756 1.00 86.75 395 ALA A N 1
ATOM 3103 C CA . ALA A 1 395 ? -33.291 17.965 -11.504 1.00 86.75 395 ALA A CA 1
ATOM 3104 C C . ALA A 1 395 ? -32.197 18.667 -10.681 1.00 86.75 395 ALA A C 1
ATOM 3106 O O . ALA A 1 395 ? -31.214 19.138 -11.243 1.00 86.75 395 ALA A O 1
ATOM 3107 N N . SER A 1 396 ? -32.369 18.751 -9.358 1.00 87.38 396 SER A N 1
ATOM 3108 C CA . SER A 1 396 ? -31.377 19.300 -8.434 1.00 87.38 396 SER A CA 1
ATOM 3109 C C . SER A 1 396 ? -31.637 18.827 -7.004 1.00 87.38 396 SER A C 1
ATOM 3111 O O . SER A 1 396 ? -32.730 18.364 -6.670 1.00 87.38 396 SER A O 1
ATOM 3113 N N . VAL A 1 397 ? -30.648 19.014 -6.126 1.00 86.12 397 VAL A N 1
ATOM 3114 C CA . VAL A 1 397 ? -30.764 18.678 -4.694 1.00 86.12 397 VAL A CA 1
ATOM 3115 C C . VAL A 1 397 ? -31.795 19.552 -3.970 1.00 86.12 397 VAL A C 1
ATOM 3117 O O . VAL A 1 397 ? -32.318 19.178 -2.926 1.00 86.12 397 VAL A O 1
ATOM 3120 N N . ALA A 1 398 ? -32.132 20.719 -4.520 1.00 82.44 398 ALA A N 1
ATOM 3121 C CA . ALA A 1 398 ? -33.137 21.603 -3.935 1.00 82.44 398 ALA A CA 1
ATOM 3122 C C . ALA A 1 398 ? -34.585 21.140 -4.195 1.00 82.44 398 ALA A C 1
ATOM 3124 O O . ALA A 1 398 ? -35.508 21.691 -3.597 1.00 82.44 398 ALA A O 1
ATOM 3125 N N . ALA A 1 399 ? -34.791 20.162 -5.082 1.00 84.12 399 ALA A N 1
ATOM 3126 C CA . ALA A 1 399 ? -36.103 19.721 -5.553 1.00 84.12 399 ALA A CA 1
ATOM 3127 C C . ALA A 1 399 ? -36.280 18.196 -5.434 1.00 84.12 399 ALA A C 1
ATOM 3129 O O . ALA A 1 399 ? -36.739 17.544 -6.373 1.00 84.12 399 ALA A O 1
ATOM 3130 N N . LEU A 1 400 ? -35.894 17.625 -4.290 1.00 90.62 400 LEU A N 1
ATOM 3131 C CA . LEU A 1 400 ? -36.072 16.199 -4.009 1.00 90.62 400 LEU A CA 1
ATOM 3132 C C . LEU A 1 400 ? -37.535 15.878 -3.642 1.00 90.62 400 LEU A C 1
ATOM 3134 O O . LEU A 1 400 ? -38.179 16.690 -2.969 1.00 90.62 400 LEU A O 1
ATOM 3138 N N . PRO A 1 401 ? -38.070 14.719 -4.066 1.00 88.75 401 PRO A N 1
ATOM 3139 C CA . PRO A 1 401 ? -39.400 14.263 -3.672 1.00 88.75 401 PRO A CA 1
ATOM 3140 C C . PRO A 1 401 ? -39.480 13.956 -2.168 1.00 88.75 401 PRO A C 1
ATOM 3142 O O . PRO A 1 401 ? -38.484 13.620 -1.524 1.00 88.75 401 PRO A O 1
ATOM 3145 N N . GLU A 1 402 ? -40.691 14.042 -1.611 1.00 85.62 402 GLU A N 1
ATOM 3146 C CA . GLU A 1 402 ? -40.968 13.546 -0.258 1.00 85.62 402 GLU A CA 1
ATOM 3147 C C . GLU A 1 402 ? -40.732 12.025 -0.215 1.00 85.62 402 GLU A C 1
ATOM 3149 O O . GLU A 1 402 ? -41.271 11.303 -1.050 1.00 85.62 402 GLU A O 1
ATOM 3154 N N . GLY A 1 403 ? -39.931 11.546 0.744 1.00 88.75 403 GLY A N 1
ATOM 3155 C CA . GLY A 1 403 ? -39.571 10.125 0.889 1.00 88.75 403 GLY A CA 1
ATOM 3156 C C . GLY A 1 403 ? -38.130 9.778 0.504 1.00 88.75 403 GLY A C 1
ATOM 3157 O O . GLY A 1 403 ? -37.664 8.701 0.854 1.00 88.75 403 GLY A O 1
ATOM 3158 N N . CYS A 1 404 ? -37.404 10.702 -0.128 1.00 94.69 404 CYS A N 1
ATOM 3159 C CA . CYS A 1 404 ? -36.005 10.499 -0.493 1.00 94.69 404 CYS A CA 1
ATOM 3160 C C . CYS A 1 404 ? -35.108 10.331 0.747 1.00 94.69 404 CYS A C 1
ATOM 3162 O O . CYS A 1 404 ? -34.992 11.266 1.543 1.00 94.69 404 CYS A O 1
ATOM 3164 N N . THR A 1 405 ? -34.442 9.183 0.885 1.00 94.06 405 THR A N 1
ATOM 3165 C CA . THR A 1 405 ? -33.529 8.861 2.005 1.00 94.06 405 THR A CA 1
ATOM 3166 C C . THR A 1 405 ? -32.106 8.550 1.541 1.00 94.06 405 THR A C 1
ATOM 3168 O O . THR A 1 405 ? -31.143 8.710 2.299 1.00 94.06 405 THR A O 1
ATOM 3171 N N . VAL A 1 406 ? -31.947 8.184 0.268 1.00 96.44 406 VAL A N 1
ATOM 3172 C CA . VAL A 1 406 ? -30.664 7.953 -0.393 1.00 96.44 406 VAL A CA 1
ATOM 3173 C C . VAL A 1 406 ? -30.574 8.843 -1.627 1.00 96.44 406 VAL A C 1
ATOM 3175 O O . VAL A 1 406 ? -31.408 8.783 -2.526 1.00 96.44 406 VAL A O 1
ATOM 3178 N N . LEU A 1 407 ? -29.536 9.672 -1.689 1.00 97.69 407 LEU A N 1
ATOM 3179 C CA . LEU A 1 407 ? -29.293 10.577 -2.808 1.00 97.69 407 LEU A CA 1
ATOM 3180 C C . LEU A 1 407 ? -27.965 10.253 -3.480 1.00 97.69 407 LEU A C 1
ATOM 3182 O O . LEU A 1 407 ? -26.922 10.310 -2.832 1.00 97.69 407 LEU A O 1
ATOM 3186 N N . VAL A 1 408 ? -27.984 10.002 -4.787 1.00 98.44 408 VAL A N 1
ATOM 3187 C CA . VAL A 1 408 ? -26.765 9.923 -5.598 1.00 98.44 408 VAL A CA 1
ATOM 3188 C C . VAL A 1 408 ? -26.560 11.231 -6.347 1.00 98.44 408 VAL A C 1
ATOM 3190 O O . VAL A 1 408 ? -27.414 11.665 -7.120 1.00 98.44 408 VAL A O 1
ATOM 3193 N N . ILE A 1 409 ? -25.398 11.841 -6.134 1.00 98.12 409 ILE A N 1
ATOM 3194 C CA . ILE A 1 409 ? -24.901 12.966 -6.921 1.00 98.12 409 ILE A CA 1
ATOM 3195 C C . ILE A 1 409 ? -23.914 12.399 -7.934 1.00 98.12 409 ILE A C 1
ATOM 3197 O O . ILE A 1 409 ? -22.814 11.975 -7.572 1.00 98.12 409 ILE A O 1
ATOM 3201 N N . GLY A 1 410 ? -24.345 12.353 -9.193 1.00 97.44 410 GLY A N 1
ATOM 3202 C CA . GLY A 1 410 ? -23.559 11.872 -10.320 1.00 97.44 410 GLY A CA 1
ATOM 3203 C C . GLY A 1 410 ? -22.365 12.771 -10.627 1.00 97.44 410 GLY A C 1
ATOM 3204 O O . GLY A 1 410 ? -22.131 13.802 -9.986 1.00 97.44 410 GLY A O 1
ATOM 3205 N N . ARG A 1 411 ? -21.592 12.372 -11.633 1.00 95.44 411 ARG A N 1
ATOM 3206 C CA . ARG A 1 411 ? -20.392 13.100 -12.034 1.00 95.44 411 ARG A CA 1
ATOM 3207 C C . ARG A 1 411 ? -20.715 14.535 -12.437 1.00 95.44 411 ARG A C 1
ATOM 3209 O O . ARG A 1 411 ? -21.647 14.772 -13.198 1.00 95.44 411 ARG A O 1
ATOM 3216 N N . ASP A 1 412 ? -19.903 15.473 -11.948 1.00 93.94 412 ASP A N 1
ATOM 3217 C CA . ASP A 1 412 ? -19.985 16.900 -12.297 1.00 93.94 412 ASP A CA 1
ATOM 3218 C C . ASP A 1 412 ? -21.390 17.514 -12.100 1.00 93.94 412 ASP A C 1
ATOM 3220 O O . ASP A 1 412 ? -21.745 18.514 -12.726 1.00 93.94 412 ASP A O 1
ATOM 3224 N N . ALA A 1 413 ? -22.186 16.930 -11.201 1.00 95.00 413 ALA A N 1
ATOM 3225 C CA . ALA A 1 413 ? -23.560 17.324 -10.915 1.00 95.00 413 ALA A CA 1
ATOM 3226 C C . ALA A 1 413 ? -23.681 18.526 -9.962 1.00 95.00 413 ALA A C 1
ATOM 3228 O O . ALA A 1 413 ? -24.793 18.972 -9.695 1.00 95.00 413 ALA A O 1
ATOM 3229 N N . LEU A 1 414 ? -22.564 19.056 -9.447 1.00 92.50 414 LEU A N 1
ATOM 3230 C CA . LEU A 1 414 ? -22.515 20.254 -8.598 1.00 92.50 414 LEU A CA 1
ATOM 3231 C C . LEU A 1 414 ? -21.897 21.446 -9.357 1.00 92.50 414 LEU A C 1
ATOM 3233 O O . LEU A 1 414 ? -20.719 21.757 -9.138 1.00 92.50 414 LEU A O 1
ATOM 3237 N N . PRO A 1 415 ? -22.647 22.109 -10.258 1.00 88.75 415 PRO A N 1
ATOM 3238 C CA . PRO A 1 415 ? -22.132 23.221 -11.046 1.00 88.75 415 PRO A CA 1
ATOM 3239 C C . PRO A 1 415 ? -21.870 24.465 -10.182 1.00 88.75 415 PRO A C 1
ATOM 3241 O O . PRO A 1 415 ? -22.483 24.673 -9.135 1.00 88.75 415 PRO A O 1
ATOM 3244 N N . GLU A 1 416 ? -20.930 25.301 -10.628 1.00 87.00 416 GLU A N 1
ATOM 3245 C CA . GLU A 1 416 ? -20.418 26.442 -9.855 1.00 87.00 416 GLU A CA 1
ATOM 3246 C C . GLU A 1 416 ? -21.487 27.510 -9.566 1.00 87.00 416 GLU A C 1
ATOM 3248 O O . GLU A 1 416 ? -21.473 28.137 -8.511 1.00 87.00 416 GLU A O 1
ATOM 3253 N N . ASP A 1 417 ? -22.434 27.715 -10.480 1.00 87.81 417 ASP A N 1
ATOM 3254 C CA . ASP A 1 417 ? -23.478 28.739 -10.385 1.00 87.81 417 ASP A CA 1
ATOM 3255 C C . ASP A 1 417 ? -24.591 28.410 -9.375 1.00 87.81 417 ASP A C 1
ATOM 3257 O O . ASP A 1 417 ? -25.219 29.330 -8.849 1.00 87.81 417 ASP A O 1
ATOM 3261 N N . GLU A 1 418 ? -24.795 27.133 -9.040 1.00 87.25 418 GLU A N 1
ATOM 3262 C CA . GLU A 1 418 ? -25.776 26.679 -8.035 1.00 87.25 418 GLU A CA 1
ATOM 3263 C C . GLU A 1 418 ? -25.128 26.135 -6.751 1.00 87.25 418 GLU A C 1
ATOM 3265 O O . GLU A 1 418 ? -25.812 25.690 -5.822 1.00 87.25 418 GLU A O 1
ATOM 3270 N N . ARG A 1 419 ? -23.798 26.200 -6.674 1.00 89.50 419 ARG A N 1
ATOM 3271 C CA . ARG A 1 419 ? -22.981 25.481 -5.700 1.00 89.50 419 ARG A CA 1
ATOM 3272 C C . ARG A 1 419 ? -23.375 25.713 -4.248 1.00 89.50 419 ARG A C 1
ATOM 3274 O O . ARG A 1 419 ? -23.644 24.748 -3.535 1.00 89.50 419 ARG A O 1
ATOM 3281 N N . ASP A 1 420 ? -23.448 26.969 -3.819 1.00 88.00 420 ASP A N 1
ATOM 3282 C CA . ASP A 1 420 ? -23.787 27.307 -2.432 1.00 88.00 420 ASP A CA 1
ATOM 3283 C C . ASP A 1 420 ? -25.184 26.794 -2.061 1.00 88.00 420 ASP A C 1
ATOM 3285 O O . ASP A 1 420 ? -25.407 26.286 -0.960 1.00 88.00 420 ASP A O 1
ATOM 3289 N N . GLY A 1 421 ? -26.141 26.905 -2.984 1.00 89.19 421 GLY A N 1
ATOM 3290 C CA . GLY A 1 421 ? -27.502 26.413 -2.788 1.00 89.19 421 GLY A CA 1
ATOM 3291 C C . GLY A 1 421 ? -27.536 24.895 -2.628 1.00 89.19 421 GLY A C 1
ATOM 3292 O O . GLY A 1 421 ? -28.132 24.390 -1.674 1.00 89.19 421 GLY A O 1
ATOM 3293 N N . MET A 1 422 ? -26.852 24.175 -3.518 1.00 91.06 422 MET A N 1
ATOM 3294 C CA . MET A 1 422 ? -26.800 22.713 -3.513 1.00 91.06 422 MET A CA 1
ATOM 3295 C C . MET A 1 422 ? -26.024 22.156 -2.319 1.00 91.06 422 MET A C 1
ATOM 3297 O O . MET A 1 422 ? -26.508 21.225 -1.684 1.00 91.06 422 MET A O 1
ATOM 3301 N N . ALA A 1 423 ? -24.880 22.742 -1.956 1.00 91.56 423 ALA A N 1
ATOM 3302 C CA . ALA A 1 423 ? -24.112 22.336 -0.778 1.00 91.56 423 ALA A CA 1
ATOM 3303 C C . ALA A 1 423 ? -24.931 22.517 0.512 1.00 91.56 423 ALA A C 1
ATOM 3305 O O . ALA A 1 423 ? -24.994 21.621 1.352 1.00 91.56 423 ALA A O 1
ATOM 3306 N N . ASN A 1 424 ? -25.650 23.638 0.643 1.00 90.94 424 ASN A N 1
ATOM 3307 C CA . ASN A 1 424 ? -26.550 23.856 1.777 1.00 90.94 424 ASN A CA 1
ATOM 3308 C C . ASN A 1 424 ? -27.737 22.876 1.791 1.00 90.94 424 ASN A C 1
ATOM 3310 O O . ASN A 1 424 ? -28.153 22.443 2.867 1.00 90.94 424 ASN A O 1
ATOM 3314 N N . ALA A 1 425 ? -28.299 22.538 0.626 1.00 92.50 425 ALA A N 1
ATOM 3315 C CA . ALA A 1 425 ? -29.384 21.564 0.515 1.00 92.50 425 ALA A CA 1
ATOM 3316 C C . ALA A 1 425 ? -28.910 20.142 0.858 1.00 92.50 425 ALA A C 1
ATOM 3318 O O . ALA A 1 425 ? -29.572 19.465 1.639 1.00 92.50 425 ALA A O 1
ATOM 3319 N N . LEU A 1 426 ? -27.732 19.736 0.369 1.00 93.44 426 LEU A N 1
ATOM 3320 C CA . LEU A 1 426 ? -27.067 18.484 0.737 1.00 93.44 426 LEU A CA 1
ATOM 3321 C C . LEU A 1 426 ? -26.832 18.398 2.243 1.00 93.44 426 LEU A C 1
ATOM 3323 O O . LEU A 1 426 ? -27.183 17.396 2.863 1.00 93.44 426 LEU A O 1
ATOM 3327 N N . ARG A 1 427 ? -26.317 19.473 2.852 1.00 91.00 427 ARG A N 1
ATOM 3328 C CA . ARG A 1 427 ? -26.104 19.520 4.300 1.00 91.00 427 ARG A CA 1
ATOM 3329 C C . ARG A 1 427 ? -27.393 19.303 5.072 1.00 91.00 427 ARG A C 1
ATOM 3331 O O . ARG A 1 427 ? -27.411 18.445 5.942 1.00 91.00 427 ARG A O 1
ATOM 3338 N N . ARG A 1 428 ? -28.480 19.985 4.701 1.00 90.44 428 ARG A N 1
ATOM 3339 C CA . ARG A 1 428 ? -29.797 19.775 5.327 1.00 90.44 428 ARG A CA 1
ATOM 3340 C C . ARG A 1 428 ? -30.336 18.364 5.112 1.00 90.44 428 ARG A C 1
ATOM 3342 O O . ARG A 1 428 ? -30.929 17.807 6.026 1.00 90.44 428 ARG A O 1
ATOM 3349 N N . PHE A 1 429 ? -30.148 17.807 3.918 1.00 92.19 429 PHE A N 1
ATOM 3350 C CA . PHE A 1 429 ? -30.574 16.451 3.592 1.00 92.19 429 PHE A CA 1
ATOM 3351 C C . PHE A 1 429 ? -29.880 15.430 4.498 1.00 92.19 429 PHE A C 1
ATOM 3353 O O . PHE A 1 429 ? -30.551 14.610 5.117 1.00 92.19 429 PHE A O 1
ATOM 3360 N N . VAL A 1 430 ? -28.558 15.537 4.641 1.00 91.38 430 VAL A N 1
ATOM 3361 C CA . VAL A 1 430 ? -27.768 14.648 5.495 1.00 91.38 430 VAL A CA 1
ATOM 3362 C C . VAL A 1 430 ? -28.021 14.905 6.988 1.00 91.38 430 VAL A C 1
ATOM 3364 O O . VAL A 1 430 ? -28.171 13.959 7.755 1.00 91.38 430 VAL A O 1
ATOM 3367 N N . GLU A 1 431 ? -28.139 16.162 7.423 1.00 87.69 431 GLU A N 1
ATOM 3368 C CA . GLU A 1 431 ? -28.492 16.513 8.812 1.00 87.69 431 GLU A CA 1
ATOM 3369 C C . GLU A 1 431 ? -29.870 15.973 9.225 1.00 87.69 431 GLU A C 1
ATOM 3371 O O . GLU A 1 431 ? -30.095 15.730 10.409 1.00 87.69 431 GLU A O 1
ATOM 3376 N N . ALA A 1 432 ? -30.774 15.749 8.265 1.00 88.25 432 ALA A N 1
ATOM 3377 C CA . ALA A 1 432 ? -32.070 15.113 8.488 1.00 88.25 432 ALA A CA 1
ATOM 3378 C C . ALA A 1 432 ? -32.003 13.577 8.621 1.00 88.25 432 ALA A C 1
ATOM 3380 O O . ALA A 1 432 ? -33.049 12.943 8.684 1.00 88.25 432 ALA A O 1
ATOM 3381 N N . GLY A 1 433 ? -30.804 12.983 8.656 1.00 88.62 433 GLY A N 1
ATOM 3382 C CA . GLY A 1 433 ? -30.599 11.542 8.849 1.00 88.62 433 GLY A CA 1
ATOM 3383 C C . GLY A 1 433 ? -30.348 10.747 7.568 1.00 88.62 433 GLY A C 1
ATOM 3384 O O . GLY A 1 433 ? -30.040 9.559 7.637 1.00 88.62 433 GLY A O 1
ATOM 3385 N N . ASN A 1 434 ? -30.407 11.396 6.406 1.00 92.06 434 ASN A N 1
ATOM 3386 C CA . ASN A 1 434 ? -30.301 10.730 5.110 1.00 92.06 434 ASN A CA 1
ATOM 3387 C C . ASN A 1 434 ? -28.844 10.516 4.664 1.00 92.06 434 ASN A C 1
ATOM 3389 O O . ASN A 1 434 ? -27.899 11.088 5.223 1.00 92.06 434 ASN A O 1
ATOM 3393 N N . THR A 1 435 ? -28.656 9.706 3.618 1.00 94.31 435 THR A N 1
ATOM 3394 C CA . THR A 1 435 ? -27.327 9.389 3.073 1.00 94.31 435 THR A CA 1
ATOM 3395 C C . THR A 1 435 ? -27.138 9.958 1.670 1.00 94.31 435 THR A C 1
ATOM 3397 O O . THR A 1 435 ? -27.920 9.676 0.765 1.00 94.31 435 THR A O 1
ATOM 3400 N N . ALA A 1 436 ? -26.064 10.724 1.467 1.00 96.50 436 ALA A N 1
ATOM 3401 C CA . ALA A 1 436 ? -25.667 11.232 0.157 1.00 96.50 436 ALA A CA 1
ATOM 3402 C C . ALA A 1 436 ? -24.414 10.505 -0.362 1.00 96.50 436 ALA A C 1
ATOM 3404 O O . ALA A 1 436 ? -23.344 10.585 0.242 1.00 96.50 436 ALA A O 1
ATOM 3405 N N . VAL A 1 437 ? -24.523 9.830 -1.505 1.00 98.19 437 VAL A N 1
ATOM 3406 C CA . VAL A 1 437 ? -23.387 9.273 -2.251 1.00 98.19 437 VAL A CA 1
ATOM 3407 C C . VAL A 1 437 ? -22.970 10.298 -3.300 1.00 98.19 437 VAL A C 1
ATOM 3409 O O . VAL A 1 437 ? -23.668 10.509 -4.290 1.00 98.19 437 VAL A O 1
ATOM 3412 N N . VAL A 1 438 ? -21.842 10.968 -3.073 1.00 98.00 438 VAL A N 1
ATOM 3413 C CA . VAL A 1 438 ? -21.334 12.027 -3.953 1.00 98.00 438 VAL A CA 1
ATOM 3414 C C . VAL A 1 438 ? -20.165 11.486 -4.758 1.00 98.00 438 VAL A C 1
ATOM 3416 O O . VAL A 1 438 ? -19.088 11.249 -4.211 1.00 98.00 438 VAL A O 1
ATOM 3419 N N . LEU A 1 439 ? -20.393 11.276 -6.054 1.00 98.31 439 LEU A N 1
ATOM 3420 C CA . LEU A 1 439 ? -19.389 10.772 -6.989 1.00 98.31 439 LEU A CA 1
ATOM 3421 C C . LEU A 1 439 ? -18.476 11.906 -7.478 1.00 98.31 439 LEU A C 1
ATOM 3423 O O . LEU A 1 439 ? -18.623 13.062 -7.075 1.00 98.31 439 LEU A O 1
ATOM 3427 N N . GLU A 1 440 ? -17.506 11.577 -8.326 1.00 95.19 440 GLU A N 1
ATOM 3428 C CA . GLU A 1 440 ? -16.441 12.486 -8.766 1.00 95.19 440 GLU A CA 1
ATOM 3429 C C . GLU A 1 440 ? -16.927 13.874 -9.251 1.00 95.19 440 GLU A C 1
ATOM 3431 O O . GLU A 1 440 ? -17.881 13.995 -10.018 1.00 95.19 440 GLU A O 1
ATOM 3436 N N . GLN A 1 441 ? -16.241 14.952 -8.853 1.00 94.81 441 GLN A N 1
ATOM 3437 C CA . GLN A 1 441 ? -16.622 16.325 -9.224 1.00 94.81 441 GLN A CA 1
ATOM 3438 C C . GLN A 1 441 ? -15.392 17.111 -9.676 1.00 94.81 441 GLN A C 1
ATOM 3440 O O . GLN A 1 441 ? -14.335 17.016 -9.059 1.00 94.81 441 GLN A O 1
ATOM 3445 N N . ARG A 1 442 ? -15.537 17.992 -10.671 1.00 91.50 442 ARG A N 1
ATOM 3446 C CA . ARG A 1 442 ? -14.511 18.996 -11.031 1.00 91.50 442 ARG A CA 1
ATOM 3447 C C . ARG A 1 442 ? -14.138 19.931 -9.879 1.00 91.50 442 ARG A C 1
ATOM 3449 O O . ARG A 1 442 ? -13.014 20.426 -9.845 1.00 91.50 442 ARG A O 1
ATOM 3456 N N . ARG A 1 443 ? -15.072 20.173 -8.957 1.00 91.12 443 ARG A N 1
ATOM 3457 C CA . ARG A 1 443 ? -14.856 20.868 -7.682 1.00 91.12 443 ARG A CA 1
ATOM 3458 C C . ARG A 1 443 ? -15.448 19.995 -6.571 1.00 91.12 443 ARG A C 1
ATOM 3460 O O . ARG A 1 443 ? -16.653 20.073 -6.345 1.00 91.12 443 ARG A O 1
ATOM 3467 N N . PRO A 1 444 ? -14.673 19.124 -5.909 1.00 93.81 444 PRO A N 1
ATOM 3468 C CA . PRO A 1 444 ? -15.196 18.318 -4.803 1.00 93.81 444 PRO A CA 1
ATOM 3469 C C . PRO A 1 444 ? -15.710 19.199 -3.649 1.00 93.81 444 PRO A C 1
ATOM 3471 O O . PRO A 1 444 ? -15.329 20.365 -3.547 1.00 93.81 444 PRO A O 1
ATOM 3474 N N . LEU A 1 445 ? -16.620 18.679 -2.816 1.00 93.62 445 LEU A N 1
ATOM 3475 C CA . LEU A 1 445 ? -17.100 19.371 -1.605 1.00 93.62 445 LEU A CA 1
ATOM 3476 C C . LEU A 1 445 ? -15.983 19.457 -0.567 1.00 93.62 445 LEU A C 1
ATOM 3478 O O . LEU A 1 445 ? -15.373 18.429 -0.284 1.00 93.62 445 LEU A O 1
ATOM 3482 N N . GLU A 1 446 ? -15.740 20.627 0.021 1.00 91.75 446 GLU A N 1
ATOM 3483 C CA . GLU A 1 446 ? -14.692 20.812 1.034 1.00 91.75 446 GLU A CA 1
ATOM 3484 C C . GLU A 1 446 ? -15.014 21.911 2.057 1.00 91.75 446 GLU A C 1
ATOM 3486 O O . GLU A 1 446 ? -15.890 22.751 1.853 1.00 91.75 446 GLU A O 1
ATOM 3491 N N . GLY A 1 447 ? -14.280 21.917 3.173 1.00 88.19 447 GLY A N 1
ATOM 3492 C CA . GLY A 1 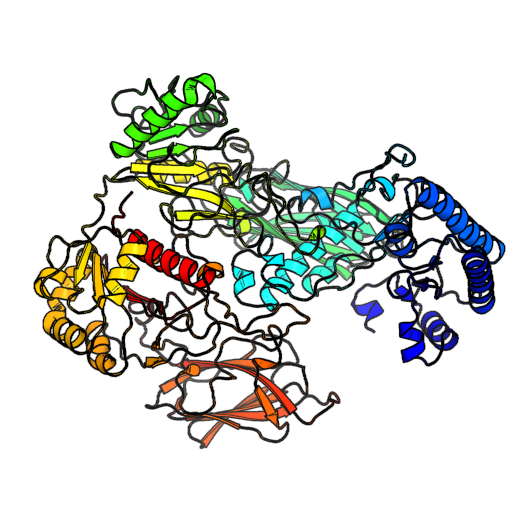447 ? -14.394 22.938 4.212 1.00 88.19 447 GLY A CA 1
ATOM 3493 C C . GLY A 1 447 ? -15.820 23.073 4.747 1.00 88.19 447 GLY A C 1
ATOM 3494 O O . GLY A 1 447 ? -16.461 22.081 5.086 1.00 88.19 447 GLY A O 1
ATOM 3495 N N . ASP A 1 448 ? -16.315 24.310 4.794 1.00 87.44 448 ASP A N 1
ATOM 3496 C CA . ASP A 1 448 ? -17.621 24.662 5.372 1.00 87.44 448 ASP A CA 1
ATOM 3497 C C . ASP A 1 448 ? -18.827 24.177 4.534 1.00 87.44 448 ASP A C 1
ATOM 3499 O O . ASP A 1 448 ? -19.984 24.302 4.951 1.00 87.44 448 ASP A O 1
ATOM 3503 N N . GLU A 1 449 ? -18.580 23.610 3.347 1.00 90.38 449 GLU A N 1
ATOM 3504 C CA . GLU A 1 449 ? -19.609 22.927 2.552 1.00 90.38 449 GLU A CA 1
ATOM 3505 C C . GLU A 1 449 ? -20.010 21.582 3.174 1.00 90.38 449 GLU A C 1
ATOM 3507 O O . GLU A 1 449 ? -21.079 21.053 2.869 1.00 90.38 449 GLU A O 1
ATOM 3512 N N . LEU A 1 450 ? -19.173 21.044 4.064 1.00 89.06 450 LEU A N 1
ATOM 3513 C CA . LEU A 1 450 ? -19.394 19.797 4.778 1.00 89.06 450 LEU A CA 1
ATOM 3514 C C . LEU A 1 450 ? -19.607 20.065 6.277 1.00 89.06 450 LEU A C 1
ATOM 3516 O O . LEU A 1 450 ? -19.073 21.022 6.833 1.00 89.06 450 LEU A O 1
ATOM 3520 N N . PRO A 1 451 ? -20.370 19.206 6.971 1.00 76.56 451 PRO A N 1
ATOM 3521 C CA . PRO A 1 451 ? -20.589 19.334 8.413 1.00 76.56 451 PRO A CA 1
ATOM 3522 C C . PRO A 1 451 ? -19.346 18.986 9.248 1.00 76.56 451 PRO A C 1
ATOM 3524 O O . PRO A 1 451 ? -19.261 19.377 10.409 1.00 76.56 451 PRO A O 1
ATOM 3527 N N . ALA A 1 452 ? -18.388 18.249 8.680 1.00 73.62 452 ALA A N 1
ATOM 3528 C CA . ALA A 1 452 ? -17.142 17.886 9.342 1.00 73.62 452 ALA A CA 1
ATOM 3529 C C . ALA A 1 452 ? -16.022 18.864 8.959 1.00 73.62 452 ALA A C 1
ATOM 3531 O O . ALA A 1 452 ? -15.584 18.907 7.807 1.00 73.62 452 ALA A O 1
ATOM 3532 N N . ALA A 1 453 ? -15.526 19.621 9.939 1.00 68.25 453 ALA A N 1
ATOM 3533 C CA . ALA A 1 453 ? -14.410 20.535 9.733 1.00 68.25 453 ALA A CA 1
ATOM 3534 C C . ALA A 1 453 ? -13.122 19.787 9.339 1.00 68.25 453 ALA A C 1
ATOM 3536 O O . ALA A 1 453 ? -12.811 18.727 9.881 1.00 68.25 453 ALA A O 1
ATOM 3537 N N . GLY A 1 454 ? -12.323 20.387 8.451 1.00 77.88 454 GLY A N 1
ATOM 3538 C CA . GLY A 1 454 ? -10.982 19.895 8.108 1.00 77.88 454 GLY A CA 1
ATOM 3539 C C . GLY A 1 454 ? -10.910 18.918 6.931 1.00 77.88 454 GLY A C 1
ATOM 3540 O O . GLY A 1 454 ? -9.816 18.454 6.615 1.00 77.88 454 GLY A O 1
ATOM 3541 N N . ILE A 1 455 ? -12.028 18.636 6.255 1.00 89.19 455 ILE A N 1
ATOM 3542 C CA . ILE A 1 455 ? -12.015 17.936 4.964 1.00 89.19 455 ILE A CA 1
ATOM 3543 C C . ILE A 1 455 ? -11.621 18.937 3.877 1.00 89.19 455 ILE A C 1
ATOM 3545 O O . ILE A 1 455 ? -12.293 19.950 3.691 1.00 89.19 455 ILE A O 1
ATOM 3549 N N . ALA A 1 456 ? -10.531 18.657 3.167 1.00 90.75 456 ALA A N 1
ATOM 3550 C CA . ALA A 1 456 ? -9.997 19.523 2.121 1.00 90.75 456 ALA A CA 1
ATOM 3551 C C . ALA A 1 456 ? -9.557 18.703 0.909 1.00 90.75 456 ALA A C 1
ATOM 3553 O O . ALA A 1 456 ? -9.010 17.602 1.055 1.00 90.75 456 ALA A O 1
ATOM 3554 N N . VAL A 1 457 ? -9.761 19.250 -0.288 1.00 91.44 457 VAL A N 1
ATOM 3555 C CA . VAL A 1 457 ? -9.179 18.685 -1.505 1.00 91.44 457 VAL A CA 1
ATOM 3556 C C . VAL A 1 457 ? -7.662 18.824 -1.420 1.00 91.44 457 VAL A C 1
ATOM 3558 O O . VAL A 1 457 ? -7.134 19.864 -1.018 1.00 91.44 457 VAL A O 1
ATOM 3561 N N . ALA A 1 458 ? -6.931 17.765 -1.766 1.00 88.94 458 ALA A N 1
ATOM 3562 C CA . ALA A 1 458 ? -5.480 17.837 -1.772 1.00 88.94 458 ALA A CA 1
ATOM 3563 C C . ALA A 1 458 ? -5.028 18.833 -2.849 1.00 88.94 458 ALA A C 1
ATOM 3565 O O . ALA A 1 458 ? -5.399 18.730 -4.020 1.00 88.94 458 ALA A O 1
ATOM 3566 N N . GLY A 1 459 ? -4.228 19.823 -2.446 1.00 77.81 459 GLY A N 1
ATOM 3567 C CA . GLY A 1 459 ? -3.728 20.834 -3.370 1.00 77.81 459 GLY A CA 1
ATOM 3568 C C . GLY A 1 459 ? -2.872 20.208 -4.479 1.00 77.81 459 GLY A C 1
ATOM 3569 O O . GLY A 1 459 ? -2.209 19.206 -4.234 1.00 77.81 459 GLY A O 1
ATOM 3570 N N . PRO A 1 460 ? -2.780 20.838 -5.666 1.00 63.19 460 PRO A N 1
ATOM 3571 C CA . PRO A 1 460 ? -2.033 20.323 -6.822 1.00 63.19 460 PRO A CA 1
ATOM 3572 C C . PRO A 1 460 ? -0.504 20.347 -6.633 1.00 63.19 460 PRO A C 1
ATOM 3574 O O . PRO A 1 460 ? 0.253 20.228 -7.601 1.00 63.19 460 PRO A O 1
ATOM 3577 N N . GLY A 1 461 ? -0.039 20.607 -5.408 1.00 56.31 461 GLY A N 1
ATOM 3578 C CA . GLY A 1 461 ? 1.371 20.667 -5.072 1.00 56.31 461 GLY A CA 1
ATOM 3579 C C . GLY A 1 461 ? 2.037 19.352 -5.447 1.00 56.31 461 GLY A C 1
ATOM 3580 O O . GLY A 1 461 ? 1.513 18.272 -5.193 1.00 56.31 461 GLY A O 1
ATOM 3581 N N . ARG A 1 462 ? 3.206 19.434 -6.082 1.00 52.72 462 ARG A N 1
ATOM 3582 C CA . ARG A 1 462 ? 4.013 18.236 -6.305 1.00 52.72 462 ARG A CA 1
ATOM 3583 C C . ARG A 1 462 ? 4.449 17.730 -4.939 1.00 52.72 462 ARG A C 1
ATOM 3585 O O . ARG A 1 462 ? 5.098 18.488 -4.219 1.00 52.72 462 ARG A O 1
ATOM 3592 N N . ASP A 1 463 ? 4.142 16.474 -4.631 1.00 56.00 463 ASP A N 1
ATOM 3593 C CA . ASP A 1 463 ? 4.698 15.813 -3.457 1.00 56.00 463 ASP A CA 1
ATOM 3594 C C . ASP A 1 463 ? 6.216 16.010 -3.423 1.00 56.00 463 ASP A C 1
ATOM 3596 O O . ASP A 1 463 ? 6.919 15.902 -4.443 1.00 56.00 463 ASP A O 1
ATOM 3600 N N . HIS A 1 464 ? 6.727 16.335 -2.238 1.00 56.22 464 HIS A N 1
ATOM 3601 C CA . HIS A 1 464 ? 8.153 16.498 -2.001 1.00 56.22 464 HIS A CA 1
ATOM 3602 C C . HIS A 1 464 ? 8.831 15.128 -1.883 1.00 56.22 464 HIS A C 1
ATOM 3604 O O . HIS A 1 464 ? 9.386 14.793 -0.848 1.00 56.22 464 HIS A O 1
ATOM 3610 N N . ALA A 1 465 ? 8.836 14.349 -2.966 1.00 59.34 465 ALA A N 1
ATOM 3611 C CA . ALA A 1 465 ? 9.737 13.208 -3.067 1.00 59.34 465 ALA A CA 1
ATOM 3612 C C . ALA A 1 465 ? 11.168 13.710 -3.358 1.00 59.34 465 ALA A C 1
ATOM 3614 O O . ALA A 1 465 ? 11.343 14.626 -4.181 1.00 59.34 465 ALA A O 1
ATOM 3615 N N . PRO A 1 466 ? 12.210 13.111 -2.749 1.00 59.78 466 PRO A N 1
ATOM 3616 C CA . PRO A 1 466 ? 13.602 13.498 -2.986 1.00 59.78 466 PRO A CA 1
ATOM 3617 C C . PRO A 1 466 ? 14.010 13.336 -4.459 1.00 59.78 466 PRO A C 1
ATOM 3619 O O . PRO A 1 466 ? 14.885 14.059 -4.946 1.00 59.78 466 PRO A O 1
ATOM 3622 N N . ARG A 1 467 ? 13.348 12.431 -5.199 1.00 68.06 467 ARG A N 1
ATOM 3623 C CA . ARG A 1 467 ? 13.569 12.197 -6.632 1.00 68.06 467 ARG A CA 1
ATOM 3624 C C . ARG A 1 467 ? 12.273 12.326 -7.440 1.00 68.06 467 ARG A C 1
ATOM 3626 O O . ARG A 1 467 ? 11.227 11.885 -6.970 1.00 68.06 467 ARG A O 1
ATOM 3633 N N . PRO A 1 468 ? 12.320 12.891 -8.666 1.00 70.69 468 PRO A N 1
ATOM 3634 C CA . PRO A 1 468 ? 11.146 13.008 -9.529 1.00 70.69 468 PRO A CA 1
ATOM 3635 C C . PRO A 1 468 ? 10.457 11.676 -9.848 1.00 70.69 468 PRO A C 1
ATOM 3637 O O . PRO A 1 468 ? 9.236 11.650 -9.875 1.00 70.69 468 PRO A O 1
ATOM 3640 N N . GLU A 1 469 ? 11.214 10.591 -10.036 1.00 73.69 469 GLU A N 1
ATOM 3641 C CA . GLU A 1 469 ? 10.679 9.256 -10.357 1.00 73.69 469 GLU A CA 1
ATOM 3642 C C . GLU A 1 469 ? 9.812 8.649 -9.238 1.00 73.69 469 GLU A C 1
ATOM 3644 O O . GLU A 1 469 ? 8.936 7.840 -9.519 1.00 73.69 469 GLU A O 1
ATOM 3649 N N . PHE A 1 470 ? 9.984 9.074 -7.982 1.00 77.94 470 PHE A N 1
ATOM 3650 C CA . PHE A 1 470 ? 9.163 8.630 -6.843 1.00 77.94 470 PHE A CA 1
ATOM 3651 C C . PHE A 1 470 ? 8.017 9.589 -6.511 1.00 77.94 470 PHE A C 1
ATOM 3653 O O . PHE A 1 470 ? 7.300 9.386 -5.532 1.00 77.94 470 PHE A O 1
ATOM 3660 N N . ARG A 1 471 ? 7.825 10.646 -7.311 1.00 77.38 471 ARG A N 1
ATOM 3661 C CA . ARG A 1 471 ? 6.675 11.536 -7.141 1.00 77.38 471 ARG A CA 1
ATOM 3662 C C . ARG A 1 471 ? 5.409 10.781 -7.499 1.00 77.38 471 ARG A C 1
ATOM 3664 O O . ARG A 1 471 ? 5.201 10.437 -8.664 1.00 77.38 471 ARG A O 1
ATOM 3671 N N . ALA A 1 472 ? 4.582 10.555 -6.491 1.00 74.81 472 ALA A N 1
ATOM 3672 C CA . ALA A 1 472 ? 3.246 10.018 -6.645 1.00 74.81 472 ALA A CA 1
ATOM 3673 C C . ALA A 1 472 ? 2.261 11.112 -7.095 1.00 74.81 472 ALA A C 1
ATOM 3675 O O . ALA A 1 472 ? 2.638 12.254 -7.379 1.00 74.81 472 ALA A O 1
ATOM 3676 N N . ALA A 1 473 ? 0.983 10.750 -7.171 1.00 70.06 473 ALA A N 1
ATOM 3677 C CA . ALA A 1 473 ? -0.091 11.704 -7.386 1.00 70.06 473 ALA A CA 1
ATOM 3678 C C . ALA A 1 473 ? -0.177 12.683 -6.200 1.00 70.06 473 ALA A C 1
ATOM 3680 O O . ALA A 1 473 ? -0.488 12.264 -5.092 1.00 70.06 473 ALA A O 1
ATOM 3681 N N . GLY A 1 474 ? 0.034 13.979 -6.450 1.00 61.19 474 GLY A N 1
ATOM 3682 C CA . GLY A 1 474 ? -0.153 15.062 -5.472 1.00 61.19 474 GLY A CA 1
ATOM 3683 C C . GLY A 1 474 ? -1.582 15.608 -5.495 1.00 61.19 474 GLY A C 1
ATOM 3684 O O . GLY A 1 474 ? -1.796 16.775 -5.794 1.00 61.19 474 GLY A O 1
ATOM 3685 N N . GLY A 1 475 ? -2.578 14.735 -5.335 1.00 61.09 475 GLY A N 1
ATOM 3686 C CA . GLY A 1 475 ? -3.999 15.110 -5.272 1.00 61.09 475 GLY A CA 1
ATOM 3687 C C . GLY A 1 475 ? -4.750 15.199 -6.606 1.00 61.09 475 GLY A C 1
ATOM 3688 O O . GLY A 1 475 ? -5.973 15.186 -6.601 1.00 61.09 475 GLY A O 1
ATOM 3689 N N . GLN A 1 476 ? -4.078 15.225 -7.763 1.00 74.12 476 GLN A N 1
ATOM 3690 C CA . GLN A 1 476 ? -4.761 15.460 -9.049 1.00 74.12 476 GLN A CA 1
ATOM 3691 C C . GLN A 1 476 ? -5.382 14.224 -9.707 1.00 74.12 476 GLN A C 1
ATOM 3693 O O . GLN A 1 476 ? -6.537 14.279 -10.110 1.00 74.12 476 GLN A O 1
ATOM 3698 N N . SER A 1 477 ? -4.647 13.132 -9.905 1.00 83.00 477 SER A N 1
ATOM 3699 C CA . SER A 1 477 ? -5.148 11.882 -10.506 1.00 83.00 477 SER A CA 1
ATOM 3700 C C . SER A 1 477 ? -4.141 10.768 -10.274 1.00 83.00 477 SER A C 1
ATOM 3702 O O . SER A 1 477 ? -2.947 11.053 -10.211 1.00 83.00 477 SER A O 1
ATOM 3704 N N . GLY A 1 478 ? -4.605 9.525 -10.184 1.00 89.31 478 GLY A N 1
ATOM 3705 C CA . GLY A 1 478 ? -3.731 8.364 -10.050 1.00 89.31 478 GLY A CA 1
ATOM 3706 C C . GLY A 1 478 ? -4.409 7.056 -10.446 1.00 89.31 478 GLY A C 1
ATOM 3707 O O . GLY A 1 478 ? -5.627 6.989 -10.632 1.00 89.31 478 GLY A O 1
ATOM 3708 N N . CYS A 1 479 ? -3.586 6.022 -10.599 1.00 91.88 479 CYS A N 1
ATOM 3709 C CA . CYS A 1 479 ? -4.007 4.680 -11.010 1.00 91.88 479 CYS A CA 1
ATOM 3710 C C . CYS A 1 479 ? -4.038 3.685 -9.843 1.00 91.88 479 CYS A C 1
ATOM 3712 O O . CYS A 1 479 ? -4.726 2.670 -9.916 1.00 91.88 479 CYS A O 1
ATOM 3714 N N . ILE A 1 480 ? -3.298 3.963 -8.767 1.00 94.19 480 ILE A N 1
ATOM 3715 C CA . ILE A 1 480 ? -3.067 3.022 -7.668 1.00 94.19 480 ILE A CA 1
ATOM 3716 C C . ILE A 1 480 ? -3.632 3.602 -6.376 1.00 94.19 480 ILE A C 1
ATOM 3718 O O . ILE A 1 480 ? -3.265 4.709 -5.971 1.00 94.19 480 ILE A O 1
ATOM 3722 N N . ALA A 1 481 ? -4.508 2.836 -5.738 1.00 94.81 481 ALA A N 1
ATOM 3723 C CA . ALA A 1 481 ? -5.094 3.148 -4.446 1.00 94.81 481 ALA A CA 1
ATOM 3724 C C . ALA A 1 481 ? -5.194 1.876 -3.587 1.00 94.81 481 ALA A C 1
ATOM 3726 O O . ALA A 1 481 ? -4.987 0.770 -4.080 1.00 94.81 481 ALA A O 1
ATOM 3727 N N . PHE A 1 482 ? -5.494 2.036 -2.299 1.00 95.31 482 PHE A N 1
ATOM 3728 C CA . PHE A 1 482 ? -5.500 0.953 -1.318 1.00 95.31 482 PHE A CA 1
ATOM 3729 C C . PHE A 1 482 ? -6.726 1.066 -0.409 1.00 95.31 482 PHE A C 1
ATOM 3731 O O . PHE A 1 482 ? -6.897 2.103 0.236 1.00 95.31 482 PHE A O 1
ATOM 3738 N N . PRO A 1 483 ? -7.580 0.036 -0.315 1.00 94.50 483 PRO A N 1
ATOM 3739 C CA . PRO A 1 483 ? -8.663 0.028 0.655 1.00 94.50 483 PRO A CA 1
ATOM 3740 C C . PRO A 1 483 ? -8.089 -0.086 2.075 1.00 94.50 483 PRO A C 1
ATOM 3742 O O . PRO A 1 483 ? -7.264 -0.952 2.353 1.00 94.50 483 PRO A O 1
ATOM 3745 N N . VAL A 1 484 ? -8.533 0.779 2.989 1.00 92.44 484 VAL A N 1
ATOM 3746 C CA . VAL A 1 484 ? -8.076 0.816 4.398 1.00 92.44 484 VAL A CA 1
ATOM 3747 C C . VAL A 1 484 ? -9.210 0.617 5.406 1.00 92.44 484 VAL A C 1
ATOM 3749 O O . VAL A 1 484 ? -9.010 0.688 6.616 1.00 92.44 484 VAL A O 1
ATOM 3752 N N . ALA A 1 485 ? -10.422 0.352 4.921 1.00 92.94 485 ALA A N 1
ATOM 3753 C CA . ALA A 1 485 ? -11.581 0.042 5.748 1.00 92.94 485 ALA A CA 1
ATOM 3754 C C . ALA A 1 485 ? -12.325 -1.183 5.203 1.00 92.94 485 ALA A C 1
ATOM 3756 O O . ALA A 1 485 ? -13.528 -1.123 4.994 1.00 92.94 485 ALA A O 1
ATOM 3757 N N . LEU A 1 486 ? -11.625 -2.299 4.962 1.00 90.06 486 LEU A N 1
ATOM 3758 C CA . LEU A 1 486 ? -12.205 -3.516 4.359 1.00 90.06 486 LEU A CA 1
ATOM 3759 C C . LEU A 1 486 ? -13.419 -4.087 5.120 1.00 90.06 486 LEU A C 1
ATOM 3761 O O . LEU A 1 486 ? -14.213 -4.814 4.540 1.00 90.06 486 LEU A O 1
ATOM 3765 N N . ALA A 1 487 ? -13.585 -3.748 6.402 1.00 91.44 487 ALA A N 1
ATOM 3766 C CA . ALA A 1 487 ? -14.772 -4.101 7.185 1.00 91.44 487 ALA A CA 1
ATOM 3767 C C . ALA A 1 487 ? -16.016 -3.248 6.855 1.00 91.44 487 ALA A C 1
ATOM 3769 O O . ALA A 1 487 ? -17.124 -3.580 7.275 1.00 91.44 487 ALA A O 1
ATOM 3770 N N . HIS A 1 488 ? -15.843 -2.123 6.159 1.00 93.00 488 HIS A N 1
ATOM 3771 C CA . HIS A 1 488 ? -16.925 -1.219 5.799 1.00 93.00 488 HIS A CA 1
ATOM 3772 C C . HIS A 1 488 ? -17.760 -1.829 4.661 1.00 93.00 488 HIS A C 1
ATOM 3774 O O . HIS A 1 488 ? -17.181 -2.195 3.638 1.00 93.00 488 HIS A O 1
ATOM 3780 N N . PRO A 1 489 ? -19.105 -1.869 4.753 1.00 93.75 489 PRO A N 1
ATOM 3781 C CA . PRO A 1 489 ? -19.945 -2.549 3.758 1.00 93.75 489 PRO A CA 1
ATOM 3782 C C . PRO A 1 489 ? -19.794 -2.040 2.318 1.00 93.75 489 PRO A C 1
ATOM 3784 O O . PRO A 1 489 ? -19.968 -2.798 1.373 1.00 93.75 489 PRO A O 1
ATOM 3787 N N . VAL A 1 490 ? -19.397 -0.776 2.134 1.00 95.69 490 VAL A N 1
ATOM 3788 C CA . VAL A 1 490 ? -19.067 -0.209 0.808 1.00 95.69 490 VAL A CA 1
ATOM 3789 C C . VAL A 1 490 ? -17.967 -1.009 0.088 1.00 95.69 490 VAL A C 1
ATOM 3791 O O . VAL A 1 490 ? -17.967 -1.097 -1.137 1.00 95.69 490 VAL A O 1
ATOM 3794 N N . LEU A 1 491 ? -17.046 -1.625 0.831 1.00 95.75 491 LEU A N 1
ATOM 3795 C CA . LEU A 1 491 ? -15.937 -2.415 0.294 1.00 95.75 491 LEU A CA 1
ATOM 3796 C C . LEU A 1 491 ? -16.219 -3.929 0.295 1.00 95.75 491 LEU A C 1
ATOM 3798 O O . LEU A 1 491 ? -15.318 -4.714 0.013 1.00 95.75 491 LEU A O 1
ATOM 3802 N N . ASP A 1 492 ? -17.452 -4.358 0.580 1.00 93.69 492 ASP A N 1
ATOM 3803 C CA . ASP A 1 492 ? -17.792 -5.778 0.675 1.00 93.69 492 ASP A CA 1
ATOM 3804 C C . ASP A 1 492 ? -17.537 -6.547 -0.637 1.00 93.69 492 ASP A C 1
ATOM 3806 O O . ASP A 1 492 ? -18.002 -6.169 -1.722 1.00 93.69 492 ASP A O 1
ATOM 3810 N N . GLY A 1 493 ? -16.813 -7.664 -0.528 1.00 92.50 493 GLY A N 1
ATOM 3811 C CA . GLY A 1 493 ? -16.382 -8.490 -1.660 1.00 92.50 493 GLY A CA 1
ATOM 3812 C C . GLY A 1 493 ? -15.194 -7.935 -2.462 1.00 92.50 493 GLY A C 1
ATOM 3813 O O . GLY A 1 493 ? -14.818 -8.545 -3.467 1.00 92.50 493 GLY A O 1
ATOM 3814 N N . LEU A 1 494 ? -14.603 -6.813 -2.034 1.00 95.19 494 LEU A N 1
ATOM 3815 C CA . LEU A 1 494 ? -13.411 -6.221 -2.642 1.00 95.19 494 LEU A CA 1
ATOM 3816 C C . LEU A 1 494 ? -12.151 -6.502 -1.812 1.00 95.19 494 LEU A C 1
ATOM 3818 O O . LEU A 1 494 ? -12.201 -6.705 -0.599 1.00 95.19 494 LEU A O 1
ATOM 3822 N N . THR A 1 495 ? -11.004 -6.501 -2.482 1.00 93.44 495 THR A N 1
ATOM 3823 C CA . THR A 1 495 ? -9.681 -6.777 -1.909 1.00 93.44 495 THR A CA 1
ATOM 3824 C C . THR A 1 495 ? -8.684 -5.675 -2.265 1.00 93.44 495 THR A C 1
ATOM 3826 O O . THR A 1 495 ? -8.952 -4.828 -3.117 1.00 93.44 495 THR A O 1
ATOM 3829 N N . GLU A 1 496 ? -7.502 -5.680 -1.639 1.00 90.94 496 GLU A N 1
ATOM 3830 C CA . GLU A 1 496 ? -6.445 -4.698 -1.927 1.00 90.94 496 GLU A CA 1
ATOM 3831 C C . GLU A 1 496 ? -6.033 -4.676 -3.413 1.00 90.94 496 GLU A C 1
ATOM 3833 O O . GLU A 1 496 ? -5.766 -3.608 -3.963 1.00 90.94 496 GLU A O 1
ATOM 3838 N N . GLY A 1 497 ? -6.037 -5.833 -4.088 1.00 91.31 497 GLY A N 1
ATOM 3839 C CA . GLY A 1 497 ? -5.632 -5.959 -5.493 1.00 91.31 497 GLY A CA 1
ATOM 3840 C C . GLY A 1 497 ? -6.585 -5.311 -6.504 1.00 91.31 497 GLY A C 1
ATOM 3841 O O . GLY A 1 497 ? -6.167 -5.024 -7.625 1.00 91.31 497 GLY A O 1
ATOM 3842 N N . ASP A 1 498 ? -7.831 -5.036 -6.115 1.00 95.56 498 ASP A N 1
ATOM 3843 C CA . ASP A 1 498 ? -8.883 -4.509 -7.003 1.00 95.56 498 ASP A CA 1
ATOM 3844 C C . ASP A 1 498 ? -8.716 -3.007 -7.306 1.00 95.56 498 ASP A C 1
ATOM 3846 O O . ASP A 1 498 ? -9.363 -2.442 -8.188 1.00 95.56 498 ASP A O 1
ATOM 3850 N N . PHE A 1 499 ? -7.838 -2.337 -6.559 1.00 95.44 499 PHE A N 1
ATOM 3851 C CA . PHE A 1 499 ? -7.581 -0.898 -6.654 1.00 95.44 499 PHE A CA 1
ATOM 3852 C C . PHE A 1 499 ? -6.257 -0.585 -7.370 1.00 95.44 499 PHE A C 1
ATOM 3854 O O . PHE A 1 499 ? -5.799 0.563 -7.381 1.00 95.44 499 PHE A O 1
ATOM 3861 N N . PHE A 1 500 ? -5.647 -1.600 -7.995 1.00 92.69 500 PHE A N 1
ATOM 3862 C CA . PHE A 1 500 ? -4.448 -1.460 -8.811 1.00 92.69 500 PHE A CA 1
ATOM 3863 C C . PHE A 1 500 ? -4.805 -1.349 -10.297 1.00 92.69 500 PHE A C 1
ATOM 3865 O O . PHE A 1 500 ? -4.925 -2.361 -10.976 1.00 92.69 500 PHE A O 1
ATOM 3872 N N . ALA A 1 501 ? -4.917 -0.111 -10.788 1.00 92.94 501 ALA A N 1
ATOM 3873 C CA . ALA A 1 501 ? -5.302 0.253 -12.152 1.00 92.94 501 ALA A CA 1
ATOM 3874 C C . ALA A 1 501 ? -6.686 -0.259 -12.600 1.00 92.94 501 ALA A C 1
ATOM 3876 O O . ALA A 1 501 ? -7.046 -1.418 -12.429 1.00 92.94 501 ALA A O 1
ATOM 3877 N N . TRP A 1 502 ? -7.477 0.605 -13.233 1.00 95.12 502 TRP A N 1
ATOM 3878 C CA . TRP A 1 502 ? -8.822 0.249 -13.713 1.00 95.12 502 TRP A CA 1
ATOM 3879 C C . TRP A 1 502 ? -8.909 0.222 -15.236 1.00 95.12 502 TRP A C 1
ATOM 3881 O O . TRP A 1 502 ? -8.166 0.919 -15.923 1.00 95.12 502 TRP A O 1
ATOM 3891 N N . ALA A 1 503 ? -9.842 -0.552 -15.783 1.00 93.31 503 ALA A N 1
ATOM 3892 C CA . ALA A 1 503 ? -10.025 -0.725 -17.220 1.00 93.31 503 ALA A CA 1
ATOM 3893 C C . ALA A 1 503 ? -10.096 0.613 -17.994 1.00 93.31 503 ALA A C 1
ATOM 3895 O O . ALA A 1 503 ? -10.568 1.637 -17.490 1.00 93.31 503 ALA A O 1
ATOM 3896 N N . GLY A 1 504 ? -9.623 0.613 -19.244 1.00 89.31 504 GLY A N 1
ATOM 3897 C CA . GLY A 1 504 ? -9.546 1.809 -20.088 1.00 89.31 504 GLY A CA 1
ATOM 3898 C C . GLY A 1 504 ? -8.187 2.502 -19.989 1.00 89.31 504 GLY A C 1
ATOM 3899 O O . GLY A 1 504 ? -7.202 1.992 -20.512 1.00 89.31 504 GLY A O 1
ATOM 3900 N N . ASP A 1 505 ? -8.135 3.673 -19.356 1.00 88.12 505 ASP A N 1
ATOM 3901 C CA . ASP A 1 505 ? -6.926 4.501 -19.228 1.00 88.12 505 ASP A CA 1
ATOM 3902 C C . ASP A 1 505 ? -6.105 4.236 -17.950 1.00 88.12 505 ASP A C 1
ATOM 3904 O O . ASP A 1 505 ? -5.276 5.064 -17.583 1.00 88.12 505 ASP A O 1
ATOM 3908 N N . GLU A 1 506 ? -6.353 3.117 -17.256 1.00 91.12 506 GLU A N 1
ATOM 3909 C CA . GLU A 1 506 ? -5.686 2.677 -16.013 1.00 91.12 506 GLU A CA 1
ATOM 3910 C C . GLU A 1 506 ? -5.942 3.543 -14.774 1.00 91.12 506 GLU A C 1
ATOM 3912 O O . GLU A 1 506 ? -5.704 3.091 -13.655 1.00 91.12 506 GLU A O 1
ATOM 3917 N N . ARG A 1 507 ? -6.493 4.750 -14.918 1.00 92.44 507 ARG A N 1
ATOM 3918 C CA . ARG A 1 507 ? -6.786 5.623 -13.776 1.00 92.44 507 ARG A CA 1
ATOM 3919 C C . ARG A 1 507 ? -7.919 5.069 -12.926 1.00 92.44 507 ARG A C 1
ATOM 3921 O O . ARG A 1 507 ? -8.900 4.554 -13.462 1.00 92.44 507 ARG A O 1
ATOM 3928 N N . SER A 1 508 ? -7.810 5.245 -11.613 1.00 94.00 508 SER A N 1
ATOM 3929 C CA . SER A 1 508 ? -8.831 4.843 -10.640 1.00 94.00 508 SER A CA 1
ATOM 3930 C C . SER A 1 508 ? -9.403 6.023 -9.854 1.00 94.00 508 SER A C 1
ATOM 3932 O O . SER A 1 508 ? -10.522 5.918 -9.363 1.00 94.00 508 SER A O 1
ATOM 3934 N N . PHE A 1 509 ? -8.718 7.174 -9.789 1.00 94.56 509 PHE A N 1
ATOM 3935 C CA . PHE A 1 509 ? -9.229 8.377 -9.115 1.00 94.56 509 PHE A CA 1
ATOM 3936 C C . PHE A 1 509 ? -8.699 9.701 -9.696 1.00 94.56 509 PHE A C 1
ATOM 3938 O O . PHE A 1 509 ? -7.678 9.734 -10.392 1.00 94.56 509 PHE A O 1
ATOM 3945 N N . ARG A 1 510 ? -9.369 10.813 -9.354 1.00 91.69 510 ARG A N 1
ATOM 3946 C CA . ARG A 1 510 ? -9.005 12.205 -9.700 1.00 91.69 510 ARG A CA 1
ATOM 3947 C C . ARG A 1 510 ? -9.414 13.198 -8.613 1.00 91.69 510 ARG A C 1
ATOM 3949 O O . ARG A 1 510 ? -10.431 12.991 -7.995 1.00 91.69 510 ARG A O 1
ATOM 3956 N N . LEU A 1 511 ? -8.677 14.290 -8.420 1.00 90.62 511 LEU A N 1
ATOM 3957 C CA . LEU A 1 511 ? -8.981 15.374 -7.469 1.00 90.62 511 LEU A CA 1
ATOM 3958 C C . LEU A 1 511 ? -9.244 14.874 -6.038 1.00 90.62 511 LEU A C 1
ATOM 3960 O O . LEU A 1 511 ? -10.193 15.289 -5.383 1.00 90.62 511 LEU A O 1
ATOM 3964 N N . SER A 1 512 ? -8.397 13.962 -5.557 1.00 93.56 512 SER A N 1
ATOM 3965 C CA . SER A 1 512 ? -8.558 13.322 -4.251 1.00 93.56 512 SER A CA 1
ATOM 3966 C C . SER A 1 512 ? -8.476 14.319 -3.094 1.00 93.56 512 SER A C 1
ATOM 3968 O O . SER A 1 512 ? -7.770 15.325 -3.147 1.00 93.56 512 SER A O 1
ATOM 3970 N N . TYR A 1 513 ? -9.118 13.967 -1.987 1.00 93.31 513 TYR A N 1
ATOM 3971 C CA . TYR A 1 513 ? -8.969 14.662 -0.717 1.00 93.31 513 TYR A CA 1
ATOM 3972 C C . TYR A 1 513 ? -7.618 14.379 -0.069 1.00 93.31 513 TYR A C 1
ATOM 3974 O O . TYR A 1 513 ? -7.036 13.313 -0.290 1.00 93.31 513 TYR A O 1
ATOM 3982 N N . ALA A 1 514 ? -7.140 15.310 0.757 1.00 91.19 514 ALA A N 1
ATOM 3983 C CA . ALA A 1 514 ? -6.069 15.027 1.705 1.00 91.19 514 ALA A CA 1
ATOM 3984 C C . ALA A 1 514 ? -6.605 14.100 2.806 1.00 91.19 514 ALA A C 1
ATOM 3986 O O . ALA A 1 514 ? -7.738 14.277 3.253 1.00 91.19 514 ALA A O 1
ATOM 3987 N N . THR A 1 515 ? -5.810 13.123 3.250 1.00 88.62 515 THR A N 1
ATOM 3988 C CA . THR A 1 515 ? -6.214 12.182 4.306 1.00 88.62 515 THR A CA 1
ATOM 3989 C C . THR A 1 515 ? -6.570 12.958 5.582 1.00 88.62 515 THR A C 1
ATOM 3991 O O . THR A 1 515 ? -5.686 13.594 6.167 1.00 88.62 515 THR A O 1
ATOM 3994 N N . PRO A 1 516 ? -7.840 12.932 6.024 1.00 83.12 516 PRO A N 1
ATOM 3995 C CA . PRO A 1 516 ? -8.294 13.716 7.157 1.00 83.12 516 PRO A CA 1
ATOM 3996 C C . PRO A 1 516 ? -7.777 13.113 8.462 1.00 83.12 516 PRO A C 1
ATOM 3998 O O . PRO A 1 516 ? -7.648 11.898 8.606 1.00 83.12 516 PRO A O 1
ATOM 4001 N N . THR A 1 517 ? -7.508 13.970 9.444 1.00 72.88 517 THR A N 1
ATOM 4002 C CA . THR A 1 517 ? -7.090 13.555 10.793 1.00 72.88 517 THR A CA 1
ATOM 4003 C C . THR A 1 517 ? -8.272 13.382 11.752 1.00 72.88 517 THR A C 1
ATOM 4005 O O . THR A 1 517 ? -8.116 12.815 12.834 1.00 72.88 517 THR A O 1
ATOM 4008 N N . SER A 1 518 ? -9.462 13.852 11.370 1.00 74.56 518 SER A N 1
ATOM 4009 C CA . SER A 1 518 ? -10.710 13.733 12.128 1.00 74.56 518 SER A CA 1
ATOM 4010 C C . SER A 1 518 ? -11.930 13.908 11.210 1.00 74.56 518 SER A C 1
ATOM 4012 O O . SER A 1 518 ? -11.791 14.207 10.028 1.00 74.56 518 SER A O 1
ATOM 4014 N N . GLY A 1 519 ? -13.138 13.676 11.735 1.00 77.69 519 GLY A N 1
ATOM 4015 C CA . GLY A 1 519 ? -14.399 13.955 11.029 1.00 77.69 519 GLY A CA 1
ATOM 4016 C C . GLY A 1 519 ? -14.830 12.940 9.961 1.00 77.69 519 GLY A C 1
ATOM 4017 O O . GLY A 1 519 ? -16.008 12.900 9.621 1.00 77.69 519 GLY A O 1
ATOM 4018 N N . ALA A 1 520 ? -13.927 12.080 9.484 1.00 87.31 520 ALA A N 1
ATOM 4019 C CA . ALA A 1 520 ? -14.225 11.089 8.452 1.00 87.31 520 ALA A CA 1
ATOM 4020 C C . ALA A 1 520 ? -13.470 9.769 8.662 1.00 87.31 520 ALA A C 1
ATOM 4022 O O . ALA A 1 520 ? -12.430 9.724 9.324 1.00 87.31 520 ALA A O 1
ATOM 4023 N N . ILE A 1 521 ? -14.001 8.699 8.073 1.00 90.12 521 ILE A N 1
ATOM 4024 C CA . ILE A 1 521 ? -13.346 7.397 7.934 1.00 90.12 521 ILE A CA 1
ATOM 4025 C C . ILE A 1 521 ? -12.847 7.301 6.496 1.00 90.12 521 ILE A C 1
ATOM 4027 O O . ILE A 1 521 ? -13.645 7.276 5.560 1.00 90.12 521 ILE A O 1
ATOM 4031 N N . SER A 1 522 ? -11.528 7.239 6.307 1.00 92.75 522 SER A N 1
ATOM 4032 C CA . SER A 1 522 ? -10.977 6.925 4.985 1.00 92.75 522 SER A CA 1
ATOM 4033 C C . SER A 1 522 ? -11.361 5.496 4.617 1.00 92.75 522 SER A C 1
ATOM 4035 O O . SER A 1 522 ? -11.089 4.577 5.384 1.00 92.75 522 SER A O 1
ATOM 4037 N N . LEU A 1 523 ? -11.989 5.309 3.458 1.00 95.62 523 LEU A N 1
ATOM 4038 C CA . LEU A 1 523 ? -12.294 3.981 2.924 1.00 95.62 523 LEU A CA 1
ATOM 4039 C C . LEU A 1 523 ? -11.160 3.505 2.017 1.00 95.62 523 LEU A C 1
ATOM 4041 O O . LEU A 1 523 ? -10.748 2.349 2.093 1.00 95.62 523 LEU A O 1
ATOM 4045 N N . VAL A 1 524 ? -10.617 4.419 1.211 1.00 95.94 524 VAL A N 1
ATOM 4046 C CA . VAL A 1 524 ? -9.526 4.171 0.265 1.00 95.94 524 VAL A CA 1
ATOM 4047 C C . VAL A 1 524 ? -8.463 5.254 0.437 1.00 95.94 524 VAL A C 1
ATOM 4049 O O . VAL A 1 524 ? -8.806 6.429 0.517 1.00 95.94 524 VAL A O 1
ATOM 4052 N N . GLN A 1 525 ? -7.185 4.877 0.470 1.00 94.44 525 GLN A N 1
ATOM 4053 C CA . GLN A 1 525 ? -6.037 5.787 0.518 1.00 94.44 525 GLN A CA 1
ATOM 4054 C C . GLN A 1 525 ? -5.162 5.677 -0.736 1.00 94.44 525 GLN A C 1
ATOM 4056 O O . GLN A 1 525 ? -5.135 4.644 -1.399 1.00 94.44 525 GLN A O 1
ATOM 4061 N N . ALA A 1 526 ? -4.432 6.741 -1.068 1.00 93.25 526 ALA A N 1
ATOM 4062 C CA . ALA A 1 526 ? -3.538 6.787 -2.224 1.00 93.25 526 ALA A CA 1
ATOM 4063 C C . ALA A 1 526 ? -2.431 7.847 -2.064 1.00 93.25 526 ALA A C 1
ATOM 4065 O O . ALA A 1 526 ? -2.367 8.576 -1.072 1.00 93.25 526 ALA A O 1
ATOM 4066 N N . GLY A 1 527 ? -1.584 7.972 -3.088 1.00 89.06 527 GLY A N 1
ATOM 4067 C CA . GLY A 1 527 ? -0.581 9.035 -3.187 1.00 89.06 527 GLY A CA 1
ATOM 4068 C C . GLY A 1 527 ? 0.650 8.819 -2.306 1.00 89.06 527 GLY A C 1
ATOM 4069 O O . GLY A 1 527 ? 0.827 7.768 -1.685 1.00 89.06 527 GLY A O 1
ATOM 4070 N N . HIS A 1 528 ? 1.542 9.811 -2.293 1.00 85.44 528 HIS A N 1
ATOM 4071 C CA . HIS A 1 528 ? 2.797 9.726 -1.551 1.00 85.44 528 HIS A CA 1
ATOM 4072 C C . HIS A 1 528 ? 2.509 9.602 -0.055 1.00 85.44 528 HIS A C 1
ATOM 4074 O O . HIS A 1 528 ? 1.681 10.338 0.486 1.00 85.44 528 HIS A O 1
ATOM 4080 N N . GLU A 1 529 ? 3.160 8.638 0.599 1.00 86.44 529 GLU A N 1
ATOM 4081 C CA . GLU A 1 529 ? 2.930 8.321 2.013 1.00 86.44 529 GLU A CA 1
ATOM 4082 C C . GLU A 1 529 ? 1.446 8.133 2.388 1.00 86.44 529 GLU A C 1
ATOM 4084 O O . GLU A 1 529 ? 1.070 8.415 3.522 1.00 86.44 529 GLU A O 1
ATOM 4089 N N . LEU A 1 530 ? 0.584 7.709 1.452 1.00 89.75 530 LEU A N 1
ATOM 4090 C CA . LEU A 1 530 ? -0.861 7.515 1.674 1.00 89.75 530 LEU A CA 1
ATOM 4091 C C . LEU A 1 530 ? -1.581 8.763 2.223 1.00 89.75 530 LEU A C 1
ATOM 4093 O O . LEU A 1 530 ? -2.511 8.684 3.033 1.00 89.75 530 LEU A O 1
ATOM 4097 N N . ARG A 1 531 ? -1.124 9.948 1.804 1.00 88.31 531 ARG A N 1
ATOM 4098 C CA . ARG A 1 531 ? -1.670 11.248 2.229 1.00 88.31 531 ARG A CA 1
ATOM 4099 C C . ARG A 1 531 ? -2.922 11.673 1.463 1.00 88.31 531 ARG A C 1
ATOM 4101 O O . ARG A 1 531 ? -3.439 12.757 1.732 1.00 88.31 531 ARG A O 1
ATOM 4108 N N . LEU A 1 532 ? -3.407 10.854 0.534 1.00 91.75 532 LEU A N 1
ATOM 4109 C CA . LEU A 1 532 ? -4.668 11.075 -0.161 1.00 91.75 532 LEU A CA 1
ATOM 4110 C C . LEU A 1 532 ? -5.730 10.077 0.286 1.00 91.75 532 LEU A C 1
ATOM 4112 O O . LEU A 1 532 ? -5.417 8.914 0.531 1.00 91.75 532 LEU A O 1
ATOM 4116 N N . THR A 1 533 ? -6.990 10.509 0.281 1.00 94.31 533 THR A N 1
ATOM 4117 C CA . THR A 1 533 ? -8.160 9.647 0.464 1.00 94.31 533 THR A CA 1
ATOM 4118 C C . THR A 1 533 ? -9.162 9.845 -0.684 1.00 94.31 533 THR A C 1
ATOM 4120 O O . THR A 1 533 ? -9.951 10.794 -0.694 1.00 94.31 533 THR A O 1
ATOM 4123 N N . PRO A 1 534 ? -9.101 9.010 -1.738 1.00 95.69 534 PRO A N 1
ATOM 4124 C CA . PRO A 1 534 ? -10.030 9.125 -2.858 1.00 95.69 534 PRO A CA 1
ATOM 4125 C C . PRO A 1 534 ? -11.477 8.792 -2.497 1.00 95.69 534 PRO A C 1
ATOM 4127 O O . PRO A 1 534 ? -12.380 9.172 -3.232 1.00 95.69 534 PRO A O 1
ATOM 4130 N N . MET A 1 535 ? -11.714 8.072 -1.398 1.00 97.25 535 MET A N 1
ATOM 4131 C CA . MET A 1 535 ? -13.058 7.706 -0.963 1.00 97.25 535 MET A CA 1
ATOM 4132 C C . MET A 1 535 ? -13.138 7.670 0.561 1.00 97.25 535 MET A C 1
ATOM 4134 O O . MET A 1 535 ? -12.304 7.035 1.211 1.00 97.25 535 MET A O 1
ATOM 4138 N N . MET A 1 536 ? -14.153 8.316 1.132 1.00 95.69 536 MET A N 1
ATOM 4139 C CA . MET A 1 536 ? -14.353 8.376 2.581 1.00 95.69 536 MET A CA 1
ATOM 4140 C C . MET A 1 536 ? -15.834 8.398 2.974 1.00 95.69 536 MET A C 1
ATOM 4142 O O . MET A 1 536 ? -16.687 8.831 2.201 1.00 95.69 536 MET A O 1
ATOM 4146 N N . ASP A 1 537 ? -16.112 7.975 4.205 1.00 93.25 537 ASP A N 1
ATOM 4147 C CA . ASP A 1 537 ? -17.403 8.133 4.882 1.00 93.25 537 ASP A CA 1
ATOM 4148 C C . ASP A 1 537 ? -17.311 9.296 5.883 1.00 93.25 537 ASP A C 1
ATOM 4150 O O . ASP A 1 537 ? -16.481 9.284 6.799 1.00 93.25 537 ASP A O 1
ATOM 4154 N N . VAL A 1 538 ? -18.158 10.310 5.703 1.00 90.50 538 VAL A N 1
ATOM 4155 C CA . VAL A 1 538 ? -18.272 11.479 6.583 1.00 90.50 538 VAL A CA 1
ATOM 4156 C C . VAL A 1 538 ? -19.581 11.390 7.350 1.00 90.50 538 VAL A C 1
ATOM 4158 O O . VAL A 1 538 ? -20.665 11.525 6.782 1.00 90.50 538 VAL A O 1
ATOM 4161 N N . ARG A 1 539 ? -19.490 11.207 8.667 1.00 81.94 539 ARG A N 1
ATOM 4162 C CA . ARG A 1 539 ? -20.665 11.111 9.540 1.00 81.94 539 ARG A CA 1
ATOM 4163 C C . ARG A 1 539 ? -21.139 12.493 9.973 1.00 81.94 539 ARG A C 1
ATOM 4165 O O . ARG A 1 539 ? -20.332 13.332 10.365 1.00 81.94 539 ARG A O 1
ATOM 4172 N N . ALA A 1 540 ? -22.452 12.701 9.943 1.00 79.38 540 ALA A N 1
ATOM 4173 C CA . ALA A 1 540 ? -23.079 13.972 10.284 1.00 79.38 540 ALA A CA 1
ATOM 4174 C C . ALA A 1 540 ? -24.408 13.730 11.006 1.00 79.38 540 ALA A C 1
ATOM 4176 O O . ALA A 1 540 ? -25.454 13.565 10.382 1.00 79.38 540 ALA A O 1
ATOM 4177 N N . GLY A 1 541 ? -24.351 13.662 12.339 1.00 74.94 541 GLY A N 1
ATOM 4178 C CA . GLY A 1 541 ? -25.491 13.208 13.136 1.00 74.94 541 GLY A CA 1
ATOM 4179 C C . GLY A 1 541 ? -25.903 11.790 12.730 1.00 74.94 541 GLY A C 1
ATOM 4180 O O . GLY A 1 541 ? -25.062 10.892 12.689 1.00 74.94 541 GLY A O 1
ATOM 4181 N N . GLN A 1 542 ? -27.180 11.611 12.399 1.00 77.88 542 GLN A N 1
ATOM 4182 C CA . GLN A 1 542 ? -27.734 10.336 11.934 1.00 77.88 542 GLN A CA 1
ATOM 4183 C C . GLN A 1 542 ? -27.407 10.037 10.458 1.00 77.88 542 GLN A C 1
ATOM 4185 O O . GLN A 1 542 ? -27.335 8.868 10.069 1.00 77.88 542 GLN A O 1
ATOM 4190 N N . GLY A 1 543 ? -27.134 11.065 9.648 1.00 87.06 543 GLY A N 1
ATOM 4191 C CA . GLY A 1 543 ? -26.840 10.921 8.224 1.00 87.06 543 GLY A CA 1
ATOM 4192 C C . GLY A 1 543 ? -25.365 10.673 7.908 1.00 87.06 543 GLY A C 1
ATOM 4193 O O . GLY A 1 543 ? -24.495 10.574 8.788 1.00 87.06 543 GLY A O 1
ATOM 4194 N N . SER A 1 544 ? -25.064 10.535 6.619 1.00 90.88 544 SER A N 1
ATOM 4195 C CA . SER A 1 544 ? -23.686 10.442 6.130 1.00 90.88 544 SER A CA 1
ATOM 4196 C C . SER A 1 544 ? -23.517 10.934 4.697 1.00 90.88 544 SER A C 1
ATOM 4198 O O . SER A 1 544 ? -24.445 10.906 3.888 1.00 90.88 544 SER A O 1
ATOM 4200 N N . TYR A 1 545 ? -22.287 11.336 4.392 1.00 94.62 545 TYR A N 1
ATOM 4201 C CA . TYR A 1 545 ? -21.780 11.378 3.034 1.00 94.62 545 TYR A CA 1
ATOM 4202 C C . TYR A 1 545 ? -20.865 10.190 2.759 1.00 94.62 545 TYR A C 1
ATOM 4204 O O . TYR A 1 545 ? -19.900 9.970 3.489 1.00 94.62 545 TYR A O 1
ATOM 4212 N N . VAL A 1 546 ? -21.069 9.528 1.624 1.00 96.56 546 VAL A N 1
ATOM 4213 C CA . VAL A 1 546 ? -19.999 8.785 0.951 1.00 96.56 546 VAL A CA 1
ATOM 4214 C C . VAL A 1 546 ? -19.423 9.714 -0.103 1.00 96.56 546 VAL A C 1
ATOM 4216 O O . VAL A 1 546 ? -20.018 9.901 -1.163 1.00 96.56 546 VAL A O 1
ATOM 4219 N N . LEU A 1 547 ? -18.288 10.337 0.206 1.00 97.50 547 LEU A N 1
ATOM 4220 C CA . LEU A 1 547 ? -17.586 11.202 -0.739 1.00 97.50 547 LEU A CA 1
ATOM 4221 C C . LEU A 1 547 ? -16.611 10.352 -1.542 1.00 97.50 547 LEU A C 1
ATOM 4223 O O . LEU A 1 547 ? -15.743 9.694 -0.965 1.00 97.50 547 LEU A O 1
ATOM 4227 N N . SER A 1 548 ? -16.737 10.384 -2.865 1.00 97.81 548 SER A N 1
ATOM 4228 C CA . SER A 1 548 ? -15.874 9.637 -3.767 1.00 97.81 548 SER A CA 1
ATOM 4229 C C . SER A 1 548 ? -15.323 10.519 -4.876 1.00 97.81 548 SER A C 1
ATOM 4231 O O . SER A 1 548 ? -16.027 11.266 -5.546 1.00 97.81 548 SER A O 1
ATOM 4233 N N . GLN A 1 549 ? -14.021 10.404 -5.053 1.00 97.06 549 GLN A N 1
ATOM 4234 C CA . GLN A 1 549 ? -13.219 10.915 -6.152 1.00 97.06 549 GLN A CA 1
ATOM 4235 C C . GLN A 1 549 ? -12.546 9.761 -6.918 1.00 97.06 549 GLN A C 1
ATOM 4237 O O . GLN A 1 549 ? -11.745 9.983 -7.832 1.00 97.06 549 GLN A O 1
ATOM 4242 N N . MET A 1 550 ? -12.903 8.518 -6.572 1.00 97.75 550 MET A N 1
ATOM 4243 C CA . MET A 1 550 ? -12.719 7.363 -7.445 1.00 97.75 550 MET A CA 1
ATOM 4244 C C . MET A 1 550 ? -13.532 7.576 -8.729 1.00 97.75 550 MET A C 1
ATOM 4246 O O . MET A 1 550 ? -14.599 8.183 -8.688 1.00 97.75 550 MET A O 1
ATOM 4250 N N . LEU A 1 551 ? -13.052 7.065 -9.862 1.00 96.75 551 LEU A N 1
ATOM 4251 C CA . LEU A 1 551 ? -13.689 7.197 -11.181 1.00 96.75 551 LEU A CA 1
ATOM 4252 C C . LEU A 1 551 ? -14.893 6.255 -11.336 1.00 96.75 551 LEU A C 1
ATOM 4254 O O . LEU A 1 551 ? -14.968 5.495 -12.298 1.00 96.75 551 LEU A O 1
ATOM 4258 N N . ILE A 1 552 ? -15.797 6.251 -10.354 1.00 97.94 552 ILE A N 1
ATOM 4259 C CA . ILE A 1 552 ? -16.935 5.333 -10.310 1.00 97.94 552 ILE A CA 1
ATOM 4260 C C . ILE A 1 552 ? -17.873 5.655 -11.467 1.00 97.94 552 ILE A C 1
ATOM 4262 O O . ILE A 1 552 ? -18.051 4.812 -12.340 1.00 97.94 552 ILE A O 1
ATOM 4266 N N . ALA A 1 553 ? -18.415 6.876 -11.523 1.00 97.38 553 ALA A N 1
ATOM 4267 C CA . ALA A 1 553 ? -19.411 7.257 -12.525 1.00 97.38 553 ALA A CA 1
ATOM 4268 C C . ALA A 1 553 ? -18.851 7.230 -13.953 1.00 97.38 553 ALA A C 1
ATOM 4270 O O . ALA A 1 553 ? -19.584 6.915 -14.888 1.00 97.38 553 ALA A O 1
ATOM 4271 N N . GLU A 1 554 ? -17.566 7.549 -14.134 1.00 96.25 554 GLU A N 1
ATOM 4272 C CA . GLU A 1 554 ? -16.892 7.452 -15.430 1.00 96.25 554 GLU A CA 1
ATOM 4273 C C . GLU A 1 554 ? -16.708 6.009 -15.916 1.00 96.25 554 GLU A C 1
ATOM 4275 O O . GLU A 1 554 ? -16.660 5.790 -17.127 1.00 96.25 554 GLU A O 1
ATOM 4280 N N . LYS A 1 555 ? -16.599 5.033 -15.004 1.00 96.25 555 LYS A N 1
ATOM 4281 C CA . LYS A 1 555 ? -16.288 3.638 -15.353 1.00 96.25 555 LYS A CA 1
ATOM 4282 C C . LYS A 1 555 ? -17.420 2.645 -15.094 1.00 96.25 555 LYS A C 1
ATOM 4284 O O . LYS A 1 555 ? -17.205 1.448 -15.289 1.00 96.25 555 LYS A O 1
ATOM 4289 N N . LEU A 1 556 ? -18.622 3.106 -14.744 1.00 95.75 556 LEU A N 1
ATOM 4290 C CA . LEU A 1 556 ? -19.814 2.253 -14.671 1.00 95.75 556 LEU A CA 1
ATOM 4291 C C . LEU A 1 556 ? -20.032 1.503 -15.989 1.00 95.75 556 LEU A C 1
ATOM 4293 O O . LEU A 1 556 ? -19.904 2.057 -17.082 1.00 95.75 556 LEU A O 1
ATOM 4297 N N . GLY A 1 557 ? -20.333 0.211 -15.892 1.00 92.00 557 GLY A N 1
ATOM 4298 C CA . GLY A 1 557 ? -20.502 -0.658 -17.053 1.00 92.00 557 GLY A CA 1
ATOM 4299 C C . GLY A 1 557 ? -19.189 -1.119 -17.704 1.00 92.00 557 GLY A C 1
ATOM 4300 O O . GLY A 1 557 ? -19.223 -2.088 -18.471 1.00 92.00 557 GLY A O 1
ATOM 4301 N N . VAL A 1 558 ? -18.042 -0.524 -17.357 1.00 93.06 558 VAL A N 1
ATOM 4302 C CA . VAL A 1 558 ? -16.713 -0.848 -17.908 1.00 93.06 558 VAL A CA 1
ATOM 4303 C C . VAL A 1 558 ? -15.817 -1.526 -16.873 1.00 93.06 558 VAL A C 1
ATOM 4305 O O . VAL A 1 558 ? -15.248 -2.573 -17.171 1.00 93.06 558 VAL A O 1
ATOM 4308 N N . GLU A 1 559 ? -15.697 -0.947 -15.676 1.00 96.12 559 GLU A N 1
ATOM 4309 C CA . GLU A 1 559 ? -14.884 -1.457 -14.569 1.00 96.12 559 GLU A CA 1
ATOM 4310 C C . GLU A 1 559 ? -15.786 -2.120 -13.510 1.00 96.12 559 GLU A C 1
ATOM 4312 O O . GLU A 1 559 ? -16.524 -1.425 -12.809 1.00 96.12 559 GLU A O 1
ATOM 4317 N N . PRO A 1 560 ? -15.729 -3.451 -13.344 1.00 96.19 560 PRO A N 1
ATOM 4318 C CA . PRO A 1 560 ? -16.544 -4.172 -12.364 1.00 96.19 560 PRO A CA 1
ATOM 4319 C C . PRO A 1 560 ? -16.344 -3.709 -10.918 1.00 96.19 560 PRO A C 1
ATOM 4321 O O . PRO A 1 560 ? -17.274 -3.782 -10.117 1.00 96.19 560 PRO A O 1
ATOM 4324 N N . VAL A 1 561 ? -15.151 -3.219 -10.567 1.00 97.62 561 VAL A N 1
ATOM 4325 C CA . VAL A 1 561 ? -14.897 -2.665 -9.228 1.00 97.62 561 VAL A CA 1
ATOM 4326 C C . VAL A 1 561 ? -15.699 -1.377 -9.013 1.00 97.62 561 VAL A C 1
ATOM 4328 O O . VAL A 1 561 ? -16.253 -1.179 -7.932 1.00 97.62 561 VAL A O 1
ATOM 4331 N N . ALA A 1 562 ? -15.837 -0.531 -10.040 1.00 97.44 562 ALA A N 1
ATOM 4332 C CA . ALA A 1 562 ? -16.677 0.666 -9.990 1.00 97.44 562 ALA A CA 1
ATOM 4333 C C . ALA A 1 562 ? -18.165 0.306 -9.838 1.00 97.44 562 ALA A C 1
ATOM 4335 O O . ALA A 1 562 ? -18.842 0.885 -8.985 1.00 97.44 562 ALA A O 1
ATOM 4336 N N . ASP A 1 563 ? -18.644 -0.692 -10.593 1.00 96.69 563 ASP A N 1
ATOM 4337 C CA . ASP A 1 563 ? -20.011 -1.221 -10.466 1.00 96.69 563 ASP A CA 1
ATOM 4338 C C . ASP A 1 563 ? -20.278 -1.704 -9.028 1.00 96.69 563 ASP A C 1
ATOM 4340 O O . ASP A 1 563 ? -21.272 -1.326 -8.401 1.00 96.69 563 ASP A O 1
ATOM 4344 N N . ARG A 1 564 ? -19.357 -2.507 -8.472 1.00 97.19 564 ARG A N 1
ATOM 4345 C CA . ARG A 1 564 ? -19.476 -3.063 -7.119 1.00 97.19 564 ARG A CA 1
ATOM 4346 C C . ARG A 1 564 ? -19.436 -1.979 -6.043 1.00 97.19 564 ARG A C 1
ATOM 4348 O O . ARG A 1 564 ? -20.223 -2.054 -5.103 1.00 97.19 564 ARG A O 1
ATOM 4355 N N . LEU A 1 565 ? -18.571 -0.970 -6.174 1.00 97.75 565 LEU A N 1
ATOM 4356 C CA . LEU A 1 565 ? -18.487 0.146 -5.226 1.00 97.75 565 LEU A CA 1
ATOM 4357 C C . LEU A 1 565 ? -19.798 0.932 -5.148 1.00 97.75 565 LEU A C 1
ATOM 4359 O O . LEU A 1 565 ? -20.268 1.206 -4.043 1.00 97.75 565 LEU A O 1
ATOM 4363 N N . LEU A 1 566 ? -20.401 1.279 -6.293 1.00 97.81 566 LEU A N 1
ATOM 4364 C CA . LEU A 1 566 ? -21.675 1.999 -6.293 1.00 97.81 566 LEU A CA 1
ATOM 4365 C C . LEU A 1 566 ? -22.805 1.123 -5.750 1.00 97.81 566 LEU A C 1
ATOM 4367 O O . LEU A 1 566 ? -23.545 1.569 -4.877 1.00 97.81 566 LEU A O 1
ATOM 4371 N N . HIS A 1 567 ? -22.895 -0.133 -6.195 1.00 97.00 567 HIS A N 1
ATOM 4372 C CA . HIS A 1 567 ? -23.869 -1.091 -5.672 1.00 97.00 567 HIS A CA 1
ATOM 4373 C C . HIS A 1 567 ? -23.781 -1.212 -4.142 1.00 97.00 567 HIS A C 1
ATOM 4375 O O . HIS A 1 567 ? -24.782 -1.078 -3.442 1.00 97.00 567 HIS A O 1
ATOM 4381 N N . ASN A 1 568 ? -22.578 -1.423 -3.605 1.00 96.69 568 ASN A N 1
ATOM 4382 C CA . ASN A 1 568 ? -22.365 -1.555 -2.168 1.00 96.69 568 ASN A CA 1
ATOM 4383 C C . ASN A 1 568 ? -22.665 -0.257 -1.410 1.00 96.69 568 ASN A C 1
ATOM 4385 O O . ASN A 1 568 ? -23.188 -0.313 -0.300 1.00 96.69 568 ASN A O 1
ATOM 4389 N N . ALA A 1 569 ? -22.350 0.908 -1.986 1.00 96.94 569 ALA A N 1
ATOM 4390 C CA . ALA A 1 569 ? -22.693 2.195 -1.389 1.00 96.94 569 ALA A CA 1
ATOM 4391 C C . ALA A 1 569 ? -24.208 2.401 -1.297 1.00 96.94 569 ALA A C 1
ATOM 4393 O O . ALA A 1 569 ? -24.683 2.867 -0.264 1.00 96.94 569 ALA A O 1
ATOM 4394 N N . LEU A 1 570 ? -24.962 1.995 -2.322 1.00 96.56 570 LEU A N 1
ATOM 4395 C CA . LEU A 1 570 ? -26.425 2.023 -2.313 1.00 96.56 570 LEU A CA 1
ATOM 4396 C C . LEU A 1 570 ? -27.013 1.027 -1.310 1.00 96.56 570 LEU A C 1
ATOM 4398 O O . LEU A 1 570 ? -27.865 1.407 -0.514 1.00 96.56 570 LEU A O 1
ATOM 4402 N N . ALA A 1 571 ? -26.519 -0.214 -1.291 1.00 94.62 571 ALA A N 1
ATOM 4403 C CA . ALA A 1 571 ? -26.949 -1.232 -0.332 1.00 94.62 571 ALA A CA 1
ATOM 4404 C C . ALA A 1 571 ? -26.688 -0.803 1.114 1.00 94.62 571 ALA A C 1
ATOM 4406 O O . ALA A 1 571 ? -27.553 -0.921 1.978 1.00 94.62 571 ALA A O 1
ATOM 4407 N N . TRP A 1 572 ? -25.509 -0.241 1.372 1.00 92.81 572 TRP A N 1
ATOM 4408 C CA . TRP A 1 572 ? -25.168 0.306 2.674 1.00 92.81 572 TRP A CA 1
ATOM 4409 C C . TRP A 1 572 ? -26.039 1.510 3.051 1.00 92.81 572 TRP A C 1
ATOM 4411 O O . TRP A 1 572 ? -26.475 1.599 4.196 1.00 92.81 572 TRP A O 1
ATOM 4421 N N . ALA A 1 573 ? -26.306 2.416 2.106 1.00 92.19 573 ALA A N 1
ATOM 4422 C CA . ALA A 1 573 ? -27.135 3.593 2.337 1.00 92.19 573 ALA A CA 1
ATOM 4423 C C . ALA A 1 573 ? -28.603 3.227 2.616 1.00 92.19 573 ALA A C 1
ATOM 4425 O O . ALA A 1 573 ? -29.184 3.776 3.546 1.00 92.19 573 ALA A O 1
ATOM 4426 N N . GLY A 1 574 ? -29.177 2.284 1.860 1.00 89.50 574 GLY A N 1
ATOM 4427 C CA . GLY A 1 574 ? -30.562 1.826 2.024 1.00 89.50 574 GLY A CA 1
ATOM 4428 C C . GLY A 1 574 ? -30.782 0.959 3.266 1.00 89.50 574 GLY A C 1
ATOM 4429 O O . GLY A 1 574 ? -31.811 1.060 3.922 1.00 89.50 574 GLY A O 1
ATOM 4430 N N . ALA A 1 575 ? -29.791 0.150 3.655 1.00 86.62 575 ALA A N 1
ATOM 4431 C CA . ALA A 1 575 ? -29.868 -0.674 4.866 1.00 86.62 575 ALA A CA 1
ATOM 4432 C C . ALA A 1 575 ? -29.560 0.099 6.161 1.00 86.62 575 ALA A C 1
ATOM 4434 O O . ALA A 1 575 ? -29.631 -0.465 7.260 1.00 86.62 575 ALA A O 1
ATOM 4435 N N . ARG A 1 576 ? -29.160 1.370 6.062 1.00 75.56 576 ARG A N 1
ATOM 4436 C CA . ARG A 1 576 ? -28.774 2.165 7.223 1.00 75.56 576 ARG A CA 1
ATOM 4437 C C . ARG A 1 576 ? -30.009 2.513 8.048 1.00 75.56 576 ARG A C 1
ATOM 4439 O O . ARG A 1 576 ? -30.784 3.393 7.695 1.00 75.56 576 ARG A O 1
ATOM 4446 N N . ALA A 1 577 ? -30.145 1.862 9.198 1.00 58.84 577 ALA A N 1
ATOM 4447 C CA . ALA A 1 577 ? -31.065 2.320 10.229 1.00 58.84 577 ALA A CA 1
ATOM 4448 C C . ALA A 1 577 ? -30.644 3.712 10.735 1.00 58.84 577 ALA A C 1
ATOM 4450 O O . ALA A 1 577 ? -29.446 4.010 10.789 1.00 58.84 577 ALA A O 1
ATOM 4451 N N . GLU A 1 578 ? -31.617 4.529 11.153 1.00 56.62 578 GLU A N 1
ATOM 4452 C CA . GLU A 1 578 ? -31.394 5.731 11.967 1.00 56.62 578 GLU A CA 1
ATOM 4453 C C . GLU A 1 578 ? -30.647 5.327 13.252 1.00 56.62 578 GLU A C 1
ATOM 4455 O O . GLU A 1 578 ? -31.240 4.975 14.270 1.00 56.62 578 GLU A O 1
ATOM 4460 N N . ALA A 1 579 ? -29.318 5.279 13.191 1.00 55.78 579 ALA A N 1
ATOM 4461 C CA . ALA A 1 579 ? -28.487 4.998 14.345 1.00 55.78 579 ALA A CA 1
ATOM 4462 C C . ALA A 1 579 ? -28.187 6.332 15.025 1.00 55.78 579 ALA A C 1
ATOM 4464 O O . ALA A 1 579 ? -27.425 7.150 14.502 1.00 55.78 579 ALA A O 1
ATOM 4465 N N . GLU A 1 580 ? -28.809 6.554 16.181 1.00 63.41 580 GLU A N 1
ATOM 4466 C CA . GLU A 1 580 ? -28.438 7.660 17.057 1.00 63.41 580 GLU A CA 1
ATOM 4467 C C . GLU A 1 580 ? -26.954 7.540 17.426 1.00 63.41 580 GLU A C 1
ATOM 4469 O O . GLU A 1 580 ? -26.494 6.439 17.754 1.00 63.41 580 GLU A O 1
ATOM 4474 N N . PRO A 1 581 ? -26.183 8.642 17.386 1.00 70.62 581 PRO A N 1
ATOM 4475 C CA . PRO A 1 581 ? -24.834 8.643 17.921 1.00 70.62 581 PRO A CA 1
ATOM 4476 C C . PRO A 1 581 ? -24.853 8.136 19.364 1.00 70.62 581 PRO A C 1
ATOM 4478 O O . PRO A 1 581 ? -25.606 8.643 20.199 1.00 70.62 581 PRO A O 1
ATOM 4481 N N . GLY A 1 582 ? -24.015 7.143 19.652 1.00 80.44 582 GLY A N 1
ATOM 4482 C CA . GLY A 1 582 ? -24.009 6.484 20.945 1.00 80.44 582 GLY A CA 1
ATOM 4483 C C . GLY A 1 582 ? -23.649 7.454 22.066 1.00 80.44 582 GLY A C 1
ATOM 4484 O O . GLY A 1 582 ? -22.703 8.251 21.961 1.00 80.44 582 GLY A O 1
ATOM 4485 N N . ARG A 1 583 ? -24.383 7.378 23.175 1.00 91.94 583 ARG A N 1
ATOM 4486 C CA . ARG A 1 583 ? -24.096 8.167 24.370 1.00 91.94 583 ARG A CA 1
ATOM 4487 C C . ARG A 1 583 ? -22.776 7.695 24.961 1.00 91.94 583 ARG A C 1
ATOM 4489 O O . ARG A 1 583 ? -22.643 6.557 25.417 1.00 91.94 583 ARG A O 1
ATOM 4496 N N . THR A 1 584 ? -21.795 8.595 24.964 1.00 95.12 584 THR A N 1
ATOM 4497 C CA . THR A 1 584 ? -20.475 8.331 25.539 1.00 95.12 584 THR A CA 1
ATOM 4498 C C . THR A 1 584 ? -20.387 8.888 26.952 1.00 95.12 584 THR A C 1
ATOM 4500 O O . THR A 1 584 ? -20.657 10.067 27.182 1.00 95.12 584 THR A O 1
ATOM 4503 N N . VAL A 1 585 ? -19.952 8.061 27.896 1.00 96.94 585 VAL A N 1
ATOM 4504 C CA . VAL A 1 585 ? -19.669 8.453 29.280 1.00 96.94 585 VAL A CA 1
ATOM 4505 C C . VAL A 1 585 ? -18.191 8.237 29.594 1.00 96.94 585 VAL A C 1
ATOM 4507 O O . VAL A 1 585 ? -17.574 7.280 29.127 1.00 96.94 585 VAL A O 1
ATOM 4510 N N . ALA A 1 586 ? -17.594 9.128 30.383 1.00 97.00 586 ALA A N 1
ATOM 4511 C CA . ALA A 1 586 ? -16.191 9.014 30.767 1.00 97.00 586 ALA A CA 1
ATOM 4512 C C . ALA A 1 586 ? -15.979 9.273 32.261 1.00 97.00 586 ALA A C 1
ATOM 4514 O O . ALA A 1 586 ? -16.371 10.318 32.784 1.00 97.00 586 ALA A O 1
ATOM 4515 N N . LEU A 1 587 ? -15.313 8.346 32.952 1.00 96.81 587 LEU A N 1
ATOM 4516 C CA . LEU A 1 587 ? -14.906 8.517 34.349 1.00 96.81 587 LEU A CA 1
ATOM 4517 C C . LEU A 1 587 ? -13.485 9.098 34.382 1.00 96.81 587 LEU A C 1
ATOM 4519 O O . LEU A 1 587 ? -12.505 8.383 34.187 1.00 96.81 587 LEU A O 1
ATOM 4523 N N . LEU A 1 588 ? -13.393 10.414 34.598 1.00 93.50 588 LEU A N 1
ATOM 4524 C CA . LEU A 1 588 ? -12.152 11.200 34.468 1.00 93.50 588 LEU A CA 1
ATOM 4525 C C . LEU A 1 588 ? -11.742 11.926 35.761 1.00 93.50 588 LEU A C 1
ATOM 4527 O O . LEU A 1 588 ? -10.945 12.865 35.727 1.00 93.50 588 LEU A O 1
ATOM 4531 N N . ALA A 1 589 ? -12.325 11.564 36.906 1.00 90.12 589 ALA A N 1
ATOM 4532 C CA . ALA A 1 589 ? -11.980 12.185 38.182 1.00 90.12 589 ALA A CA 1
ATOM 4533 C C . ALA A 1 589 ? -10.503 11.912 38.527 1.00 90.12 589 ALA A C 1
ATOM 4535 O O . ALA A 1 589 ? -10.127 10.766 38.747 1.00 90.12 589 ALA A O 1
ATOM 4536 N N . GLY A 1 590 ? -9.678 12.966 38.571 1.00 89.31 590 GLY A N 1
ATOM 4537 C CA . GLY A 1 590 ? -8.235 12.863 38.827 1.00 89.31 590 GLY A CA 1
ATOM 4538 C C . GLY A 1 590 ? -7.372 12.548 37.597 1.00 89.31 590 GLY A C 1
ATOM 4539 O O . GLY A 1 590 ? -6.156 12.463 37.732 1.00 89.31 590 GLY A O 1
ATOM 4540 N N . GLU A 1 591 ? -7.962 12.430 36.403 1.00 93.69 591 GLU A N 1
ATOM 4541 C CA . GLU A 1 591 ? -7.295 11.955 35.179 1.00 93.69 591 GLU A CA 1
ATOM 4542 C C . GLU A 1 591 ? -7.176 13.059 34.111 1.00 93.69 591 GLU A C 1
ATOM 4544 O O . GLU A 1 591 ? -7.662 12.935 32.982 1.00 93.69 591 GLU A O 1
ATOM 4549 N N . GLU A 1 592 ? -6.517 14.171 34.451 1.00 94.19 592 GLU A N 1
ATOM 4550 C CA . GLU A 1 592 ? -6.568 15.380 33.609 1.00 94.19 592 GLU A CA 1
ATOM 4551 C C . GLU A 1 592 ? -5.774 15.282 32.306 1.00 94.19 592 GLU A C 1
ATOM 4553 O O . GLU A 1 592 ? -6.142 15.916 31.316 1.00 94.19 592 GLU A O 1
ATOM 4558 N N . ALA A 1 593 ? -4.741 14.437 32.264 1.00 94.31 593 ALA A N 1
ATOM 4559 C CA . ALA A 1 593 ? -4.033 14.134 31.022 1.00 94.31 593 ALA A CA 1
ATOM 4560 C C . ALA A 1 593 ? -4.950 13.412 30.021 1.00 94.31 593 ALA A C 1
ATOM 4562 O O . ALA A 1 593 ? -4.996 13.786 28.849 1.00 94.31 593 ALA A O 1
ATOM 4563 N N . LEU A 1 594 ? -5.730 12.426 30.488 1.00 95.12 594 LEU A N 1
ATOM 4564 C CA . LEU A 1 594 ? -6.688 11.712 29.643 1.00 95.12 594 LEU A CA 1
ATOM 4565 C C . LEU A 1 594 ? -7.822 12.644 29.207 1.00 95.12 594 LEU A C 1
ATOM 4567 O O . LEU A 1 594 ? -8.150 12.677 28.026 1.00 95.12 594 LEU A O 1
ATOM 4571 N N . ARG A 1 595 ? -8.366 13.457 30.125 1.00 95.88 595 ARG A N 1
ATOM 4572 C CA . ARG A 1 595 ? -9.377 14.477 29.800 1.00 95.88 595 ARG A CA 1
ATOM 4573 C C . ARG A 1 595 ? -8.898 15.412 28.691 1.00 95.88 595 ARG A C 1
ATOM 4575 O O . ARG A 1 595 ? -9.562 15.538 27.668 1.00 95.88 595 ARG A O 1
ATOM 4582 N N . SER A 1 596 ? -7.720 16.014 28.872 1.00 94.81 596 SER A N 1
ATOM 4583 C CA . SER A 1 596 ? -7.138 16.935 27.894 1.00 94.81 596 SER A CA 1
ATOM 4584 C C . SER A 1 596 ? -6.929 16.267 26.536 1.00 94.81 596 SER A C 1
ATOM 4586 O O . SER A 1 596 ? -7.176 16.877 25.495 1.00 94.81 596 SER A O 1
ATOM 4588 N N . PHE A 1 597 ? -6.509 15.002 26.531 1.00 94.25 597 PHE A N 1
ATOM 4589 C CA . PHE A 1 597 ? -6.327 14.253 25.299 1.00 94.25 597 PHE A CA 1
ATOM 4590 C C . PHE A 1 597 ? -7.657 13.954 24.592 1.00 94.25 597 PHE A C 1
ATOM 4592 O O . PHE A 1 597 ? -7.776 14.212 23.396 1.00 94.25 597 PHE A O 1
ATOM 4599 N N . LEU A 1 598 ? -8.681 13.489 25.319 1.00 94.69 598 LEU A N 1
ATOM 4600 C CA . LEU A 1 598 ? -10.017 13.241 24.763 1.00 94.69 598 LEU A CA 1
ATOM 4601 C C . LEU A 1 598 ? -10.644 14.524 24.199 1.00 94.69 598 LEU A C 1
ATOM 4603 O O . LEU A 1 598 ? -11.185 14.497 23.095 1.00 94.69 598 LEU A O 1
ATOM 4607 N N . ASP A 1 599 ? -10.496 15.663 24.878 1.00 93.62 599 ASP A N 1
ATOM 4608 C CA . ASP A 1 599 ? -10.977 16.954 24.370 1.00 93.62 599 ASP A CA 1
ATOM 4609 C C . ASP A 1 599 ? -10.323 17.327 23.028 1.00 93.62 599 ASP A C 1
ATOM 4611 O O . ASP A 1 599 ? -10.996 17.816 22.118 1.00 93.62 599 ASP A O 1
ATOM 4615 N N . ARG A 1 600 ? -9.028 17.029 22.849 1.00 91.50 600 ARG A N 1
ATOM 4616 C CA . ARG A 1 600 ? -8.312 17.255 21.579 1.00 91.50 600 ARG A CA 1
ATOM 4617 C C . ARG A 1 600 ? -8.792 16.348 20.447 1.00 91.50 600 ARG A C 1
ATOM 4619 O O . ARG A 1 600 ? -8.690 16.745 19.290 1.00 91.50 600 ARG A O 1
ATOM 4626 N N . THR A 1 601 ? -9.344 15.172 20.758 1.00 89.69 601 THR A N 1
ATOM 4627 C CA . THR A 1 601 ? -10.014 14.319 19.755 1.00 89.69 601 THR A CA 1
ATOM 4628 C C . THR A 1 601 ? -11.388 14.853 19.342 1.00 89.69 601 THR A C 1
ATOM 4630 O O . THR A 1 601 ? -11.955 14.354 18.376 1.00 89.69 601 THR A O 1
ATOM 4633 N N . ARG A 1 602 ? -11.916 15.871 20.044 1.00 88.88 602 ARG A N 1
ATOM 4634 C CA . ARG A 1 602 ? -13.287 16.399 19.924 1.00 88.88 602 ARG A CA 1
ATOM 4635 C C . ARG A 1 602 ? -14.386 15.399 20.295 1.00 88.88 602 ARG A C 1
ATOM 4637 O O . ARG A 1 602 ? -15.525 15.555 19.858 1.00 88.88 602 ARG A O 1
ATOM 4644 N N . LEU A 1 603 ? -14.074 14.394 21.112 1.00 91.00 603 LEU A N 1
ATOM 4645 C CA . LEU A 1 603 ? -15.067 13.454 21.627 1.00 91.00 603 LEU A CA 1
ATOM 4646 C C . LEU A 1 603 ? -16.184 14.204 22.375 1.00 91.00 603 LEU A C 1
ATOM 4648 O O . LEU A 1 603 ? -15.927 15.046 23.242 1.00 91.00 603 LEU A O 1
ATOM 4652 N N . SER A 1 604 ? -17.437 13.888 22.060 1.00 91.19 604 SER A N 1
ATOM 4653 C CA . SER A 1 604 ? -18.580 14.312 22.864 1.00 91.19 604 SER A CA 1
ATOM 4654 C C . SER A 1 604 ? -18.836 13.261 23.938 1.00 91.19 604 SER A C 1
ATOM 4656 O O . SER A 1 604 ? -19.102 12.110 23.610 1.00 91.19 604 SER A O 1
ATOM 4658 N N . TYR A 1 605 ? -18.722 13.631 25.214 1.00 94.56 605 TYR A N 1
ATOM 4659 C CA . TYR A 1 605 ? -18.910 12.706 26.328 1.00 94.56 605 TYR A CA 1
ATOM 4660 C C . TYR A 1 605 ? -19.497 13.405 27.556 1.00 94.56 605 TYR A C 1
ATOM 4662 O O . TYR A 1 605 ? -19.285 14.601 27.774 1.00 94.56 605 TYR A O 1
ATOM 4670 N N . GLU A 1 606 ? -20.192 12.633 28.386 1.00 95.50 606 GLU A N 1
ATOM 4671 C CA . GLU A 1 606 ? -20.686 13.050 29.696 1.00 95.50 606 GLU A CA 1
ATOM 4672 C C . GLU A 1 606 ? -19.756 12.542 30.811 1.00 95.50 606 GLU A C 1
ATOM 4674 O O . GLU A 1 606 ? -19.304 11.394 30.769 1.00 95.50 606 GLU A O 1
ATOM 4679 N N . PRO A 1 607 ? -19.446 13.353 31.836 1.00 94.88 607 PRO A N 1
ATOM 4680 C CA . PRO A 1 607 ? -18.650 12.886 32.962 1.00 94.88 607 PRO A CA 1
ATOM 4681 C C . PRO A 1 607 ? -19.455 11.908 33.831 1.00 94.88 607 PRO A C 1
ATOM 4683 O O . PRO A 1 607 ? -20.517 12.252 34.348 1.00 94.88 607 PRO A O 1
ATOM 4686 N N . ALA A 1 608 ? -18.914 10.711 34.052 1.00 96.00 608 ALA A N 1
ATOM 4687 C CA . ALA A 1 608 ? -19.426 9.766 35.038 1.00 96.00 608 ALA A CA 1
ATOM 4688 C C . ALA A 1 608 ? -18.856 10.093 36.430 1.00 96.00 608 ALA A C 1
ATOM 4690 O O . ALA A 1 608 ? -17.663 10.370 36.569 1.00 96.00 608 ALA A O 1
ATOM 4691 N N . ALA A 1 609 ? -19.704 10.065 37.463 1.00 93.69 609 ALA A N 1
ATOM 4692 C CA . ALA A 1 609 ? -19.289 10.341 38.842 1.00 93.69 609 ALA A CA 1
ATOM 4693 C C . ALA A 1 609 ? -18.630 9.127 39.525 1.00 93.69 609 ALA A C 1
ATOM 4695 O O . ALA A 1 609 ? -17.770 9.296 40.388 1.00 93.69 609 ALA A O 1
ATOM 4696 N N . ASP A 1 610 ? -19.031 7.916 39.138 1.00 95.31 610 ASP A N 1
ATOM 4697 C CA . ASP A 1 610 ? -18.557 6.642 39.677 1.00 95.31 610 ASP A CA 1
ATOM 4698 C C . ASP A 1 610 ? -18.693 5.512 38.632 1.00 95.31 610 ASP A C 1
ATOM 4700 O O . ASP A 1 610 ? -19.057 5.750 37.477 1.00 95.31 610 ASP A O 1
ATOM 4704 N N . LEU A 1 611 ? -18.365 4.276 39.025 1.00 96.50 611 LEU A N 1
ATOM 4705 C CA . LEU A 1 611 ? -18.420 3.103 38.143 1.00 96.50 611 LEU A CA 1
ATOM 4706 C C . LEU A 1 611 ? -19.844 2.672 37.778 1.00 96.50 611 LEU A C 1
ATOM 4708 O O . LEU A 1 611 ? -20.033 2.066 36.728 1.00 96.50 611 LEU A O 1
ATOM 4712 N N . ASP A 1 612 ? -20.831 2.956 38.625 1.00 94.50 612 ASP A N 1
ATOM 4713 C CA . ASP A 1 612 ? -22.217 2.579 38.353 1.00 94.50 612 ASP A CA 1
ATOM 4714 C C . ASP A 1 612 ? -22.818 3.543 37.312 1.00 94.50 612 ASP A C 1
ATOM 4716 O O . ASP A 1 612 ? -23.479 3.100 36.375 1.00 94.50 612 ASP A O 1
ATOM 4720 N N . ALA A 1 613 ? -22.479 4.837 37.386 1.00 94.38 613 ALA A N 1
ATOM 4721 C CA . ALA A 1 613 ? -22.773 5.823 36.344 1.00 94.38 613 ALA A CA 1
ATOM 4722 C C . ALA A 1 613 ? -21.996 5.572 35.037 1.00 94.38 613 ALA A C 1
ATOM 4724 O O . ALA A 1 613 ? -22.514 5.840 33.955 1.00 94.38 613 ALA A O 1
ATOM 4725 N N . LEU A 1 614 ? -20.766 5.049 35.115 1.00 95.25 614 LEU A N 1
ATOM 4726 C CA . LEU A 1 614 ? -19.972 4.668 33.938 1.00 95.25 614 LEU A CA 1
ATOM 4727 C C . LEU A 1 614 ? -20.614 3.505 33.161 1.00 95.25 614 LEU A C 1
ATOM 4729 O O . LEU A 1 614 ? -20.518 3.456 31.940 1.00 95.25 614 LEU A O 1
ATOM 4733 N N . LEU A 1 615 ? -21.252 2.568 33.868 1.00 94.50 615 LEU A N 1
ATOM 4734 C CA . LEU A 1 615 ? -21.896 1.379 33.296 1.00 94.50 615 LEU A CA 1
ATOM 4735 C C . LEU A 1 615 ? -23.415 1.547 33.125 1.00 94.50 615 LEU A C 1
ATOM 4737 O O . LEU A 1 615 ? -24.129 0.549 32.965 1.00 94.50 615 LEU A O 1
ATOM 4741 N N . ASP A 1 616 ? -23.903 2.791 33.161 1.00 88.06 616 ASP A N 1
ATOM 4742 C CA . ASP A 1 616 ? -25.318 3.132 33.023 1.00 88.06 616 ASP A CA 1
ATOM 4743 C C . ASP A 1 616 ? -25.956 2.430 31.813 1.00 88.06 616 ASP A C 1
ATOM 4745 O O . ASP A 1 616 ? -25.331 2.242 30.767 1.00 88.06 616 ASP A O 1
ATOM 4749 N N . ALA A 1 617 ? -27.218 2.025 31.951 1.00 77.94 617 ALA A N 1
ATOM 4750 C CA . ALA A 1 617 ? -27.953 1.282 30.932 1.00 77.94 617 ALA A CA 1
ATOM 4751 C C . ALA A 1 617 ? -28.128 2.073 29.627 1.00 77.94 617 ALA A C 1
ATOM 4753 O O . ALA A 1 617 ? -28.221 1.463 28.565 1.00 77.94 617 ALA A O 1
ATOM 4754 N N . GLY A 1 618 ? -28.154 3.406 29.711 1.00 85.12 618 GLY A N 1
ATOM 4755 C CA . GLY A 1 618 ? -28.275 4.296 28.559 1.00 85.12 618 GLY A CA 1
ATOM 4756 C C . GLY A 1 618 ? -26.949 4.734 27.936 1.00 85.12 618 GLY A C 1
ATOM 4757 O O . GLY A 1 618 ? -26.976 5.646 27.121 1.00 85.12 618 GLY A O 1
ATOM 4758 N N . ALA A 1 619 ? -25.804 4.192 28.361 1.00 92.62 619 ALA A N 1
ATOM 4759 C CA . ALA A 1 619 ? -24.512 4.460 27.732 1.00 92.62 619 ALA A CA 1
ATOM 4760 C C . ALA A 1 619 ? -24.153 3.374 26.704 1.00 92.62 619 ALA A C 1
ATOM 4762 O O . ALA A 1 619 ? -24.363 2.182 26.961 1.00 92.62 619 ALA A O 1
ATOM 4763 N N . ASP A 1 620 ? -23.554 3.803 25.593 1.00 94.25 620 ASP A N 1
ATOM 4764 C CA . ASP A 1 620 ? -23.085 2.950 24.493 1.00 94.25 620 ASP A CA 1
ATOM 4765 C C . ASP A 1 620 ? -21.561 2.827 24.493 1.00 94.25 620 ASP A C 1
ATOM 4767 O O . ASP A 1 620 ? -21.013 1.763 24.218 1.00 94.25 620 ASP A O 1
ATOM 4771 N N . VAL A 1 621 ? -20.858 3.900 24.866 1.00 96.75 621 VAL A N 1
ATOM 4772 C CA . VAL A 1 621 ? -19.396 3.911 24.981 1.00 96.75 621 VAL A CA 1
ATOM 4773 C C . VAL A 1 621 ? -18.999 4.432 26.355 1.00 96.75 621 VAL A C 1
ATOM 4775 O O . VAL A 1 621 ? -19.438 5.494 26.787 1.00 96.75 621 VAL A O 1
ATOM 4778 N N . ALA A 1 622 ? -18.140 3.693 27.044 1.00 97.94 622 ALA A N 1
ATOM 4779 C CA . ALA A 1 622 ? -17.595 4.043 28.344 1.00 97.94 622 ALA A CA 1
ATOM 4780 C C . ALA A 1 622 ? -16.070 4.150 28.250 1.00 97.94 622 ALA A C 1
ATOM 4782 O O . ALA A 1 622 ? -15.407 3.217 27.800 1.00 97.94 622 ALA A O 1
ATOM 4783 N N . VAL A 1 623 ? -15.495 5.270 28.691 1.00 98.12 623 VAL A N 1
ATOM 4784 C CA . VAL A 1 623 ? -14.039 5.490 28.692 1.00 98.12 623 VAL A CA 1
ATOM 4785 C C . VAL A 1 623 ? -13.540 5.708 30.114 1.00 98.12 623 VAL A C 1
ATOM 4787 O O . VAL A 1 623 ? -14.067 6.544 30.850 1.00 98.12 623 VAL A O 1
ATOM 4790 N N . VAL A 1 624 ? -12.502 4.977 30.517 1.00 98.00 624 VAL A N 1
ATOM 4791 C CA . VAL A 1 624 ? -11.910 5.131 31.850 1.00 98.00 624 VAL A CA 1
ATOM 4792 C C . VAL A 1 624 ? -10.423 4.786 31.859 1.00 98.00 624 VAL A C 1
ATOM 4794 O O . VAL A 1 624 ? -9.952 3.931 31.105 1.00 98.00 624 VAL A O 1
ATOM 4797 N N . ARG A 1 625 ? -9.666 5.440 32.745 1.00 97.56 625 ARG A N 1
ATOM 4798 C CA . ARG A 1 625 ? -8.290 5.049 33.063 1.00 97.56 625 ARG A CA 1
ATOM 4799 C C . ARG A 1 625 ? -8.274 3.711 33.809 1.00 97.56 625 ARG A C 1
ATOM 4801 O O . ARG A 1 625 ? -8.957 3.542 34.813 1.00 97.56 625 ARG A O 1
ATOM 4808 N N . ALA A 1 626 ? -7.440 2.780 33.364 1.00 97.38 626 ALA A N 1
ATOM 4809 C CA . ALA A 1 626 ? -7.290 1.454 33.956 1.00 97.38 626 ALA A CA 1
ATOM 4810 C C . ALA A 1 626 ? -6.382 1.460 35.209 1.00 97.38 626 ALA A C 1
ATOM 4812 O O . ALA A 1 626 ? -5.365 0.764 35.255 1.00 97.38 626 ALA A O 1
ATOM 4813 N N . THR A 1 627 ? -6.718 2.268 36.221 1.00 97.38 627 THR A N 1
ATOM 4814 C CA . THR A 1 627 ? -6.005 2.269 37.513 1.00 97.38 627 THR A CA 1
ATOM 4815 C C . THR A 1 627 ? -6.338 1.012 38.331 1.00 97.38 627 THR A C 1
ATOM 4817 O O . THR A 1 627 ? -7.395 0.410 38.111 1.00 97.38 627 THR A O 1
ATOM 4820 N N . PRO A 1 628 ? -5.485 0.594 39.290 1.00 98.00 628 PRO A N 1
ATOM 4821 C CA . PRO A 1 628 ? -5.780 -0.552 40.154 1.00 98.00 628 PRO A CA 1
ATOM 4822 C C . PRO A 1 628 ? -7.135 -0.438 40.866 1.00 98.00 628 PRO A C 1
ATOM 4824 O O . PRO A 1 628 ? -7.893 -1.403 40.912 1.00 98.00 628 PRO A O 1
ATOM 4827 N N . GLU A 1 629 ? -7.488 0.751 41.359 1.00 97.12 629 GLU A N 1
ATOM 4828 C CA . GLU A 1 629 ? -8.748 1.001 42.061 1.00 97.12 629 GLU A CA 1
ATOM 4829 C C . GLU A 1 629 ? -9.961 0.837 41.134 1.00 97.12 629 GLU A C 1
ATOM 4831 O O . GLU A 1 629 ? -10.947 0.192 41.505 1.00 97.12 629 GLU A O 1
ATOM 4836 N N . VAL A 1 630 ? -9.882 1.380 39.913 1.00 97.75 630 VAL A N 1
ATOM 4837 C CA . VAL A 1 630 ? -10.937 1.245 38.898 1.00 97.75 630 VAL A CA 1
ATOM 4838 C C . VAL A 1 630 ? -11.101 -0.214 38.485 1.00 97.75 630 VAL A C 1
ATOM 4840 O O . VAL A 1 630 ? -12.221 -0.723 38.472 1.00 97.75 630 VAL A O 1
ATOM 4843 N N . LEU A 1 631 ? -10.002 -0.907 38.178 1.00 98.44 631 LEU A N 1
ATOM 4844 C CA . LEU A 1 631 ? -10.033 -2.300 37.729 1.00 98.44 631 LEU A CA 1
ATOM 4845 C C . LEU A 1 631 ? -10.579 -3.228 38.812 1.00 98.44 631 LEU A C 1
ATOM 4847 O O . LEU A 1 631 ? -11.407 -4.085 38.507 1.00 98.44 631 LEU A O 1
ATOM 4851 N N . SER A 1 632 ? -10.201 -3.014 40.073 1.00 98.25 632 SER A N 1
ATOM 4852 C CA . SER A 1 632 ? -10.762 -3.758 41.202 1.00 98.25 632 SER A CA 1
ATOM 4853 C C . SER A 1 632 ? -12.272 -3.552 41.322 1.00 98.25 632 SER A C 1
ATOM 4855 O O . SER A 1 632 ? -13.037 -4.510 41.463 1.00 98.25 632 SER A O 1
ATOM 4857 N N . GLY A 1 633 ? -12.724 -2.301 41.188 1.00 98.00 633 GLY A N 1
ATOM 4858 C CA . GLY A 1 633 ? -14.141 -1.954 41.225 1.00 98.00 633 GLY A CA 1
ATOM 4859 C C . GLY A 1 633 ? -14.951 -2.517 40.050 1.00 98.00 633 GLY A C 1
ATOM 4860 O O . GLY A 1 633 ? -16.090 -2.943 40.262 1.00 98.00 633 GLY A O 1
ATOM 4861 N N . LEU A 1 634 ? -14.374 -2.556 38.843 1.00 98.12 634 LEU A N 1
ATOM 4862 C CA . LEU A 1 634 ? -14.971 -3.168 37.650 1.00 98.12 634 LEU A CA 1
ATOM 4863 C C . LEU A 1 634 ? -15.008 -4.697 37.756 1.00 98.12 634 LEU A C 1
ATOM 4865 O O . LEU A 1 634 ? -16.034 -5.302 37.456 1.00 98.12 634 LEU A O 1
ATOM 4869 N N . ALA A 1 635 ? -13.937 -5.329 38.242 1.00 97.44 635 ALA A N 1
ATOM 4870 C CA . ALA A 1 635 ? -13.880 -6.775 38.461 1.00 97.44 635 ALA A CA 1
ATOM 4871 C C . ALA A 1 635 ? -14.901 -7.229 39.519 1.00 97.44 635 ALA A C 1
ATOM 4873 O O . ALA A 1 635 ? -15.560 -8.255 39.349 1.00 97.44 635 ALA A O 1
ATOM 4874 N N . ALA A 1 636 ? -15.108 -6.434 40.575 1.00 97.50 636 ALA A N 1
ATOM 4875 C CA . ALA A 1 636 ? -16.177 -6.656 41.552 1.00 97.50 636 ALA A CA 1
ATOM 4876 C C . ALA A 1 636 ? -17.594 -6.503 40.955 1.00 97.50 636 ALA A C 1
ATOM 4878 O O . ALA A 1 636 ? -18.560 -7.000 41.531 1.00 97.50 636 ALA A O 1
ATOM 4879 N N . ARG A 1 637 ? -17.717 -5.847 39.793 1.00 97.06 637 ARG A N 1
ATOM 4880 C CA . ARG A 1 637 ? -18.954 -5.617 39.028 1.00 97.06 637 ARG A CA 1
ATOM 4881 C C . ARG A 1 637 ? -18.956 -6.355 37.684 1.00 97.06 637 ARG A C 1
ATOM 4883 O O . ARG A 1 637 ? -19.616 -5.917 36.743 1.00 97.06 637 ARG A O 1
ATOM 4890 N N . ALA A 1 638 ? -18.245 -7.478 37.572 1.00 95.81 638 ALA A N 1
ATOM 4891 C CA . ALA A 1 638 ? -18.065 -8.171 36.294 1.00 95.81 638 ALA A CA 1
ATOM 4892 C C . ALA A 1 638 ? -19.391 -8.529 35.587 1.00 95.81 638 ALA A C 1
ATOM 4894 O O . ALA A 1 638 ? -19.459 -8.473 34.363 1.00 95.81 638 ALA A O 1
ATOM 4895 N N . ASP A 1 639 ? -20.460 -8.845 36.329 1.00 95.75 639 ASP A N 1
ATOM 4896 C CA . ASP A 1 639 ? -21.791 -9.085 35.747 1.00 95.75 639 ASP A CA 1
ATOM 4897 C C . ASP A 1 639 ? -22.408 -7.826 35.123 1.00 95.75 639 ASP A C 1
ATOM 4899 O O . ASP A 1 639 ? -23.021 -7.909 34.059 1.00 95.75 639 ASP A O 1
ATOM 4903 N N . ALA A 1 640 ? -22.210 -6.655 35.733 1.00 96.62 640 ALA A N 1
ATOM 4904 C CA . ALA A 1 640 ? -22.666 -5.385 35.175 1.00 96.62 640 ALA A CA 1
ATOM 4905 C C . ALA A 1 640 ? -21.872 -5.022 33.914 1.00 96.62 640 ALA A C 1
ATOM 4907 O O . ALA A 1 640 ? -22.475 -4.638 32.917 1.00 96.62 640 ALA A O 1
ATOM 4908 N N . VAL A 1 641 ? -20.549 -5.231 33.915 1.00 97.25 641 VAL A N 1
ATOM 4909 C CA . VAL A 1 641 ? -19.712 -5.041 32.715 1.00 97.25 641 VAL A CA 1
ATOM 4910 C C . VAL A 1 641 ? -20.142 -5.992 31.597 1.00 97.25 641 VAL A C 1
ATOM 4912 O O . VAL A 1 641 ? -20.314 -5.562 30.459 1.00 97.25 641 VAL A O 1
ATOM 4915 N N . ARG A 1 642 ? -20.389 -7.272 31.909 1.00 96.31 642 ARG A N 1
ATOM 4916 C CA . ARG A 1 642 ? -20.908 -8.241 30.931 1.00 96.31 642 ARG A CA 1
ATOM 4917 C C . ARG A 1 642 ? -22.270 -7.835 30.388 1.00 96.31 642 ARG A C 1
ATOM 4919 O O . ARG A 1 642 ? -22.473 -7.938 29.184 1.00 96.31 642 ARG A O 1
ATOM 4926 N N . SER A 1 643 ? -23.182 -7.379 31.242 1.00 96.06 643 SER A N 1
ATOM 4927 C CA . SER A 1 643 ? -24.505 -6.894 30.832 1.00 96.06 643 SER A CA 1
ATOM 4928 C C . SER A 1 643 ? -24.394 -5.663 29.926 1.00 96.06 643 SER A C 1
ATOM 4930 O O . SER A 1 643 ? -25.027 -5.617 28.874 1.00 96.06 643 SER A O 1
ATOM 4932 N N . PHE A 1 644 ? -23.521 -4.716 30.288 1.00 96.81 644 PHE A N 1
ATOM 4933 C CA . PHE A 1 644 ? -23.184 -3.537 29.492 1.00 96.81 644 PHE A CA 1
ATOM 4934 C C . PHE A 1 644 ? -22.664 -3.897 28.104 1.00 96.81 644 PHE A C 1
ATOM 4936 O O . PHE A 1 644 ? -23.190 -3.410 27.108 1.00 96.81 644 PHE A O 1
ATOM 4943 N N . CYS A 1 645 ? -21.705 -4.816 28.021 1.00 96.56 645 CYS A N 1
ATOM 4944 C CA . CYS A 1 645 ? -21.153 -5.205 26.732 1.00 96.56 645 CYS A CA 1
ATOM 4945 C C . CYS A 1 645 ? -22.126 -6.064 25.912 1.00 96.56 645 CYS A C 1
ATOM 4947 O O . CYS A 1 645 ? -22.266 -5.873 24.706 1.00 96.56 645 CYS A O 1
ATOM 4949 N N . SER A 1 646 ? -22.860 -6.979 26.559 1.00 95.44 646 SER A N 1
ATOM 4950 C CA . SER A 1 646 ? -23.728 -7.936 25.858 1.00 95.44 646 SER A CA 1
ATOM 4951 C C . SER A 1 646 ? -24.847 -7.263 25.067 1.00 95.44 646 SER A C 1
ATOM 4953 O O . SER A 1 646 ? -25.246 -7.792 24.032 1.00 95.44 646 SER A O 1
ATOM 4955 N N . ARG A 1 647 ? -25.320 -6.099 25.528 1.00 92.88 647 ARG A N 1
ATOM 4956 C CA . ARG A 1 647 ? -26.330 -5.278 24.841 1.00 92.88 647 ARG A CA 1
ATOM 4957 C C . ARG A 1 647 ? -25.763 -4.339 23.762 1.00 92.88 647 ARG A C 1
ATOM 4959 O O . ARG A 1 647 ? -26.531 -3.561 23.216 1.00 92.88 647 ARG A O 1
ATOM 4966 N N . GLY A 1 648 ? -24.451 -4.368 23.506 1.00 93.19 648 GLY A N 1
ATOM 4967 C CA . GLY A 1 648 ? -23.783 -3.536 22.495 1.00 93.19 648 GLY A CA 1
ATOM 4968 C C . GLY A 1 648 ? -22.781 -2.511 23.035 1.00 93.19 648 GLY A C 1
ATOM 4969 O O . GLY A 1 648 ? -22.072 -1.903 22.241 1.00 93.19 648 GLY A O 1
ATOM 4970 N N . GLY A 1 649 ? -22.679 -2.331 24.357 1.00 96.19 649 GLY A N 1
ATOM 4971 C CA . GLY A 1 649 ? -21.807 -1.316 24.949 1.00 96.19 649 GLY A CA 1
ATOM 4972 C C . GLY A 1 649 ? -20.308 -1.614 24.802 1.00 96.19 649 GLY A C 1
ATOM 4973 O O . GLY A 1 649 ? -19.867 -2.761 24.911 1.00 96.19 649 GLY A O 1
ATOM 4974 N N . TRP A 1 650 ? -19.500 -0.573 24.616 1.00 97.81 650 TRP A N 1
ATOM 4975 C CA . TRP A 1 650 ? -18.042 -0.663 24.532 1.00 97.81 650 TRP A CA 1
ATOM 4976 C C . TRP A 1 650 ? -17.347 0.007 25.712 1.00 97.81 650 TRP A C 1
ATOM 4978 O O . TRP A 1 650 ? -17.536 1.195 25.958 1.00 97.81 650 TRP A O 1
ATOM 4988 N N . LEU A 1 651 ? -16.517 -0.741 26.442 1.00 98.31 651 LEU A N 1
ATOM 4989 C CA . LEU A 1 651 ? -15.698 -0.218 27.538 1.00 98.31 651 LEU A CA 1
ATOM 4990 C C . LEU A 1 651 ? -14.239 -0.080 27.091 1.00 98.31 651 LEU A C 1
ATOM 4992 O O . LEU A 1 651 ? -13.524 -1.074 26.969 1.00 98.31 651 LEU A O 1
ATOM 4996 N N . MET A 1 652 ? -13.770 1.151 26.894 1.00 98.56 652 MET A N 1
ATOM 4997 C CA . MET A 1 652 ? -12.362 1.448 26.644 1.00 98.56 652 MET A CA 1
ATOM 4998 C C . MET A 1 652 ? -11.604 1.646 27.962 1.00 98.56 652 MET A C 1
ATOM 5000 O O . MET A 1 652 ? -11.868 2.578 28.725 1.00 98.56 652 MET A O 1
ATOM 5004 N N . LEU A 1 653 ? -10.606 0.794 28.186 1.00 98.50 653 LEU A N 1
ATOM 5005 C CA . LEU A 1 653 ? -9.668 0.852 29.301 1.00 98.50 653 LEU A CA 1
ATOM 5006 C C . LEU A 1 653 ? -8.351 1.480 28.832 1.00 98.50 653 LEU A C 1
ATOM 5008 O O . LEU A 1 653 ? -7.596 0.869 28.073 1.00 98.50 653 LEU A O 1
ATOM 5012 N N . ALA A 1 654 ? -8.078 2.705 29.283 1.00 97.94 654 ALA A N 1
ATOM 5013 C CA . ALA A 1 654 ? -6.883 3.452 28.909 1.00 97.94 654 ALA A CA 1
ATOM 5014 C C . ALA A 1 654 ? -5.713 3.153 29.859 1.00 97.94 654 ALA A C 1
ATOM 5016 O O . ALA A 1 654 ? -5.807 3.368 31.068 1.00 97.94 654 ALA A O 1
ATOM 5017 N N . GLY A 1 655 ? -4.612 2.697 29.267 1.00 96.06 655 GLY A N 1
ATOM 5018 C CA . GLY A 1 655 ? -3.305 2.375 29.837 1.00 96.06 655 GLY A CA 1
ATOM 5019 C C . GLY A 1 655 ? -3.264 1.538 31.122 1.00 96.06 655 GLY A C 1
ATOM 5020 O O . GLY A 1 655 ? -2.959 2.035 32.206 1.00 96.06 655 GLY A O 1
ATOM 5021 N N . LEU A 1 656 ? -3.517 0.240 30.989 1.00 98.06 656 LEU A N 1
ATOM 5022 C CA . LEU A 1 656 ? -3.341 -0.742 32.059 1.00 98.06 656 LEU A CA 1
ATOM 5023 C C . LEU A 1 656 ? -1.879 -0.793 32.537 1.00 98.06 656 LEU A C 1
ATOM 5025 O O . LEU A 1 656 ? -0.970 -1.002 31.735 1.00 98.06 656 LEU A O 1
ATOM 5029 N N . GLY A 1 657 ? -1.670 -0.673 33.850 1.00 97.06 657 GLY A N 1
ATOM 5030 C CA . GLY A 1 657 ? -0.380 -0.920 34.505 1.00 97.06 657 GLY A CA 1
ATOM 5031 C C . GLY A 1 657 ? -0.307 -2.287 35.196 1.00 97.06 657 GLY A C 1
ATOM 5032 O O . GLY A 1 657 ? -1.330 -2.910 35.479 1.00 97.06 657 GLY A O 1
ATOM 5033 N N . GLU A 1 658 ? 0.908 -2.727 35.536 1.00 96.44 658 GLU A N 1
ATOM 5034 C CA . GLU A 1 658 ? 1.173 -4.034 36.166 1.00 96.44 658 GLU A CA 1
ATOM 5035 C C . GLU A 1 658 ? 0.391 -4.253 37.470 1.00 96.44 658 GLU A C 1
ATOM 5037 O O . GLU A 1 658 ? -0.190 -5.317 37.675 1.00 96.44 658 GLU A O 1
ATOM 5042 N N . ALA A 1 659 ? 0.275 -3.220 38.310 1.00 97.44 659 ALA A N 1
ATOM 5043 C CA . ALA A 1 659 ? -0.455 -3.292 39.578 1.00 97.44 659 ALA A CA 1
ATOM 5044 C C . ALA A 1 659 ? -1.959 -3.607 39.421 1.00 97.44 659 ALA A C 1
ATOM 5046 O O . ALA A 1 659 ? -2.575 -4.103 40.359 1.00 97.44 659 ALA A O 1
ATOM 5047 N N . GLY A 1 660 ? -2.551 -3.330 38.253 1.00 97.56 660 GLY A N 1
ATOM 5048 C CA . GLY A 1 660 ? -3.956 -3.618 37.948 1.00 97.56 660 GLY A CA 1
ATOM 5049 C C . GLY A 1 660 ? -4.189 -4.934 37.196 1.00 97.56 660 GLY A C 1
ATOM 5050 O O . GLY A 1 660 ? -5.339 -5.327 36.998 1.00 97.56 660 GLY A O 1
ATOM 5051 N N . LEU A 1 661 ? -3.125 -5.628 36.772 1.00 98.06 661 LEU A N 1
ATOM 5052 C CA . LEU A 1 661 ? -3.206 -6.765 35.848 1.00 98.06 661 LEU A CA 1
ATOM 5053 C C . LEU A 1 661 ? -4.075 -7.910 36.374 1.00 98.06 661 LEU A C 1
ATOM 5055 O O . LEU A 1 661 ? -4.854 -8.484 35.621 1.00 98.06 661 LEU A O 1
ATOM 5059 N N . ALA A 1 662 ? -3.971 -8.238 37.663 1.00 97.94 662 ALA A N 1
ATOM 5060 C CA . ALA A 1 662 ? -4.740 -9.336 38.245 1.00 97.94 662 ALA A CA 1
ATOM 5061 C C . ALA A 1 662 ? -6.257 -9.099 38.123 1.00 97.94 662 ALA A C 1
ATOM 5063 O O . ALA A 1 662 ? -7.003 -10.009 37.761 1.00 97.94 662 ALA A O 1
ATOM 5064 N N . ASP A 1 663 ? -6.713 -7.872 38.374 1.00 98.56 663 ASP A N 1
ATOM 5065 C CA . ASP A 1 663 ? -8.129 -7.504 38.283 1.00 98.56 663 ASP A CA 1
ATOM 5066 C C . ASP A 1 663 ? -8.596 -7.385 36.835 1.00 98.56 663 ASP A C 1
ATOM 5068 O O . ASP A 1 663 ? -9.684 -7.855 36.499 1.00 98.56 663 ASP A O 1
ATOM 5072 N N . PHE A 1 664 ? -7.736 -6.865 35.961 1.00 98.44 664 PHE A N 1
ATOM 5073 C CA . PHE A 1 664 ? -7.960 -6.881 34.521 1.00 98.44 664 PHE A CA 1
ATOM 5074 C C . PHE A 1 664 ? -8.141 -8.308 33.978 1.00 98.44 664 PHE A C 1
ATOM 5076 O O . PHE A 1 664 ? -9.132 -8.579 33.305 1.00 98.44 664 PHE A O 1
ATOM 5083 N N . ASN A 1 665 ? -7.256 -9.242 34.336 1.00 97.56 665 ASN A N 1
ATOM 5084 C CA . ASN A 1 665 ? -7.323 -10.643 33.912 1.00 97.56 665 ASN A CA 1
ATOM 5085 C C . ASN A 1 665 ? -8.629 -11.316 34.359 1.00 97.56 665 ASN A C 1
ATOM 5087 O O . ASN A 1 665 ? -9.247 -12.058 33.593 1.00 97.56 665 ASN A O 1
ATOM 5091 N N . ARG A 1 666 ? -9.093 -11.023 35.585 1.00 96.69 666 ARG A N 1
ATOM 5092 C CA . ARG A 1 666 ? -10.406 -11.484 36.072 1.00 96.69 666 ARG A CA 1
ATOM 5093 C C . ARG A 1 666 ? -11.560 -10.910 35.251 1.00 96.69 666 ARG A C 1
ATOM 5095 O O . ARG A 1 666 ? -12.538 -11.617 35.021 1.00 96.69 666 ARG A O 1
ATOM 5102 N N . LEU A 1 667 ? -11.454 -9.650 34.830 1.00 96.44 667 LEU A N 1
ATOM 5103 C CA . LEU A 1 667 ? -12.484 -8.959 34.059 1.00 96.44 667 LEU A CA 1
ATOM 5104 C C . LEU A 1 667 ? -12.602 -9.501 32.628 1.00 96.44 667 LEU A C 1
ATOM 5106 O O . LEU A 1 667 ? -13.713 -9.784 32.183 1.00 96.44 667 LEU A O 1
ATOM 5110 N N . VAL A 1 668 ? -11.476 -9.668 31.926 1.00 95.88 668 VAL A N 1
ATOM 5111 C CA . VAL A 1 668 ? -11.455 -10.118 30.519 1.00 95.88 668 VAL A CA 1
ATOM 5112 C C . VAL A 1 668 ? -11.482 -11.641 30.359 1.00 95.88 668 VAL A C 1
ATOM 5114 O O . VAL A 1 668 ? -11.678 -12.145 29.258 1.00 95.88 668 VAL A O 1
ATOM 5117 N N . GLY A 1 669 ? -11.307 -12.391 31.451 1.00 93.19 669 GLY A N 1
ATOM 5118 C CA . GLY A 1 669 ? -11.374 -13.854 31.439 1.00 93.19 669 GLY A CA 1
ATOM 5119 C C . GLY A 1 669 ? -10.166 -14.531 30.785 1.00 93.19 669 GLY A C 1
ATOM 5120 O O . GLY A 1 669 ? -10.258 -15.692 30.387 1.00 93.19 669 GLY A O 1
ATOM 5121 N N . PHE A 1 67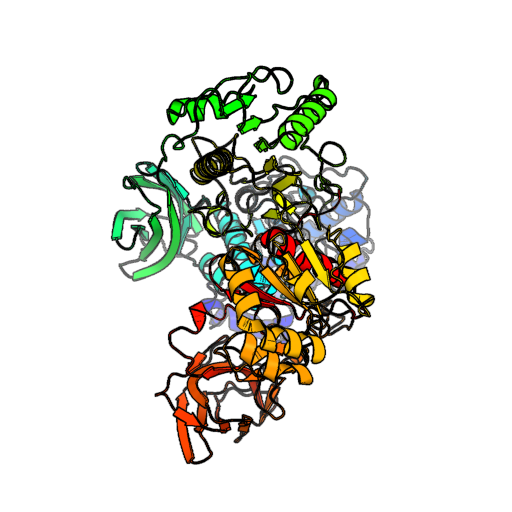0 ? -9.039 -13.827 30.678 1.00 94.25 670 PHE A N 1
ATOM 5122 C CA . PHE A 1 670 ? -7.773 -14.367 30.194 1.00 94.25 670 PHE A CA 1
ATOM 5123 C C . PHE A 1 670 ? -6.624 -13.890 31.082 1.00 94.25 670 PHE A C 1
ATOM 5125 O O . PHE A 1 670 ? -6.573 -12.729 31.483 1.00 94.25 670 PHE A O 1
ATOM 5132 N N . GLU A 1 671 ? -5.706 -14.798 31.407 1.00 94.25 671 GLU A N 1
ATOM 5133 C CA . GLU A 1 671 ? -4.562 -14.496 32.261 1.00 94.25 671 GLU A CA 1
ATOM 5134 C C . GLU A 1 671 ? -3.406 -13.925 31.432 1.00 94.25 671 GLU A C 1
ATOM 5136 O O . GLU A 1 671 ? -2.467 -14.634 31.070 1.00 94.25 671 GLU A O 1
ATOM 5141 N N . HIS A 1 672 ? -3.496 -12.632 31.116 1.00 95.94 672 HIS A N 1
ATOM 5142 C CA . HIS A 1 672 ? -2.424 -11.927 30.429 1.00 95.94 672 HIS A CA 1
ATOM 5143 C C . HIS A 1 672 ? -1.186 -11.758 31.304 1.00 95.94 672 HIS A C 1
ATOM 5145 O O . HIS A 1 672 ? -1.264 -11.633 32.530 1.00 95.94 672 HIS A O 1
ATOM 5151 N N . ARG A 1 673 ? -0.047 -11.650 30.625 1.00 95.50 673 ARG A N 1
ATOM 5152 C CA . ARG A 1 673 ? 1.179 -11.024 31.119 1.00 95.50 673 ARG A CA 1
ATOM 5153 C C . ARG A 1 673 ? 1.263 -9.613 30.562 1.00 95.50 673 ARG A C 1
ATOM 5155 O O . ARG A 1 673 ? 0.789 -9.345 29.461 1.00 95.50 673 ARG A O 1
ATOM 5162 N N . ILE A 1 674 ? 1.908 -8.723 31.304 1.00 97.12 674 ILE A N 1
ATOM 5163 C CA . ILE A 1 674 ? 2.154 -7.349 30.873 1.00 97.12 674 ILE A CA 1
ATOM 5164 C C . ILE A 1 674 ? 3.629 -7.012 31.013 1.00 97.12 674 ILE A C 1
ATOM 5166 O O . ILE A 1 674 ? 4.313 -7.508 31.907 1.00 97.12 674 ILE A O 1
ATOM 5170 N N . ARG A 1 675 ? 4.112 -6.144 30.133 1.00 96.06 675 ARG A N 1
ATOM 5171 C CA . ARG A 1 675 ? 5.422 -5.512 30.264 1.00 96.06 675 ARG A CA 1
ATOM 5172 C C . ARG A 1 675 ? 5.376 -4.077 29.747 1.00 96.06 675 ARG A C 1
ATOM 5174 O O . ARG A 1 675 ? 4.510 -3.771 28.922 1.00 96.06 675 ARG A O 1
ATOM 5181 N N . PRO A 1 676 ? 6.329 -3.219 30.145 1.00 97.06 676 PRO A N 1
ATOM 5182 C CA . PRO A 1 676 ? 6.541 -1.947 29.471 1.00 97.06 676 PRO A CA 1
ATOM 5183 C C . PRO A 1 676 ? 6.736 -2.143 27.963 1.00 97.06 676 PRO A C 1
ATOM 5185 O O . PRO A 1 676 ? 7.343 -3.131 27.515 1.00 97.06 676 PRO A O 1
ATOM 5188 N N . PHE A 1 677 ? 6.206 -1.204 27.184 1.00 97.12 677 PHE A N 1
ATOM 5189 C CA . PHE A 1 677 ? 6.538 -1.102 25.769 1.00 97.12 677 PHE A CA 1
ATOM 5190 C C . PHE A 1 677 ? 8.000 -0.673 25.629 1.00 97.12 677 PHE A C 1
ATOM 5192 O O . PHE A 1 677 ? 8.557 -0.015 26.511 1.00 97.12 677 PHE A O 1
ATOM 5199 N N . ARG A 1 678 ? 8.651 -1.117 24.558 1.00 94.94 678 ARG A N 1
ATOM 5200 C CA . ARG A 1 678 ? 10.062 -0.833 24.284 1.00 94.94 678 ARG A CA 1
ATOM 5201 C C . ARG A 1 678 ? 10.191 -0.281 22.867 1.00 94.94 678 ARG A C 1
ATOM 5203 O O . ARG A 1 678 ? 9.202 -0.104 22.168 1.00 94.94 678 ARG A O 1
ATOM 5210 N N . ARG A 1 679 ? 11.416 -0.021 22.420 1.00 93.50 679 ARG A N 1
ATOM 5211 C CA . ARG A 1 679 ? 11.695 0.264 21.010 1.00 93.50 679 ARG A CA 1
ATOM 5212 C C . ARG A 1 679 ? 11.466 -1.002 20.177 1.00 93.50 679 ARG A C 1
ATOM 5214 O O . ARG A 1 679 ? 12.351 -1.846 20.079 1.00 93.50 679 ARG A O 1
ATOM 5221 N N . GLU A 1 680 ? 10.264 -1.145 19.632 1.00 93.81 680 GLU A N 1
ATOM 5222 C CA . GLU A 1 680 ? 9.830 -2.319 18.874 1.00 93.81 680 GLU A CA 1
ATOM 5223 C C . GLU A 1 680 ? 8.836 -1.951 17.762 1.00 93.81 680 GLU A C 1
ATOM 5225 O O . GLU A 1 680 ? 8.160 -0.923 17.830 1.00 93.81 680 GLU A O 1
ATOM 5230 N N . ALA A 1 681 ? 8.773 -2.775 16.717 1.00 94.06 681 ALA A N 1
ATOM 5231 C CA . ALA A 1 681 ? 7.909 -2.565 15.568 1.00 94.06 681 ALA A CA 1
ATOM 5232 C C . ALA A 1 681 ? 6.442 -2.751 15.969 1.00 94.06 681 ALA A C 1
ATOM 5234 O O . ALA A 1 681 ? 6.092 -3.689 16.688 1.00 94.06 681 ALA A O 1
ATOM 5235 N N . VAL A 1 682 ? 5.579 -1.865 15.473 1.00 95.31 682 VAL A N 1
ATOM 5236 C CA . VAL A 1 682 ? 4.134 -1.921 15.697 1.00 95.31 682 VAL A CA 1
ATOM 5237 C C . VAL A 1 682 ? 3.434 -2.084 14.358 1.00 95.31 682 VAL A C 1
ATOM 5239 O O . VAL A 1 682 ? 3.650 -1.284 13.452 1.00 95.31 682 VAL A O 1
ATOM 5242 N N . GLY A 1 683 ? 2.574 -3.095 14.254 1.00 95.00 683 GLY A N 1
ATOM 5243 C CA . GLY A 1 683 ? 1.738 -3.303 13.074 1.00 95.00 683 GLY A CA 1
ATOM 5244 C C . GLY A 1 683 ? 0.338 -3.804 13.410 1.00 95.00 683 GLY A C 1
ATOM 5245 O O . GLY A 1 683 ? 0.131 -4.492 14.415 1.00 95.00 683 GLY A O 1
ATOM 5246 N N . LEU A 1 684 ? -0.629 -3.481 12.556 1.00 94.62 684 LEU A N 1
ATOM 5247 C CA . LEU A 1 684 ? -2.007 -3.958 12.637 1.00 94.62 684 LEU A CA 1
ATOM 5248 C C . LEU A 1 684 ? -2.082 -5.450 12.294 1.00 94.62 684 LEU A C 1
ATOM 5250 O O . LEU A 1 684 ? -1.499 -5.904 11.306 1.00 94.62 684 LEU A O 1
ATOM 5254 N N . GLN A 1 685 ? -2.820 -6.209 13.107 1.00 91.75 685 GLN A N 1
ATOM 5255 C CA . GLN A 1 685 ? -3.006 -7.658 12.937 1.00 91.75 685 GLN A CA 1
ATOM 5256 C C . GLN A 1 685 ? -4.399 -8.001 12.403 1.00 91.75 685 GLN A C 1
ATOM 5258 O O . GLN A 1 685 ? -4.523 -8.778 11.462 1.00 91.75 685 GLN A O 1
ATOM 5263 N N . ALA A 1 686 ? -5.446 -7.390 12.957 1.00 89.19 686 ALA A N 1
ATOM 5264 C CA . ALA A 1 686 ? -6.835 -7.683 12.612 1.00 89.19 686 ALA A CA 1
ATOM 5265 C C . ALA A 1 686 ? -7.415 -6.637 11.643 1.00 89.19 686 ALA A C 1
ATOM 5267 O O . ALA A 1 686 ? -8.419 -6.011 11.950 1.00 89.19 686 ALA A O 1
ATOM 5268 N N . ARG A 1 687 ? -6.776 -6.403 10.486 1.00 84.75 687 ARG A N 1
ATOM 5269 C CA . ARG A 1 687 ? -7.126 -5.302 9.551 1.00 84.75 687 ARG A CA 1
ATOM 5270 C C . ARG A 1 687 ? -8.588 -5.283 9.075 1.00 84.75 687 ARG A C 1
ATOM 5272 O O . ARG A 1 687 ? -9.083 -4.240 8.669 1.00 84.75 687 ARG A O 1
ATOM 5279 N N . THR A 1 688 ? -9.272 -6.423 9.119 1.00 88.62 688 THR A N 1
ATOM 5280 C CA . THR A 1 688 ? -10.697 -6.555 8.780 1.00 88.62 688 THR A CA 1
ATOM 5281 C C . THR A 1 688 ? -11.620 -6.400 9.994 1.00 88.62 688 THR A C 1
ATOM 5283 O O . THR A 1 688 ? -12.824 -6.607 9.873 1.00 88.62 688 THR A O 1
ATOM 5286 N N . ASP A 1 689 ? -11.092 -6.080 11.179 1.00 93.31 689 ASP A N 1
ATOM 5287 C CA . ASP A 1 689 ? -11.909 -5.796 12.356 1.00 93.31 689 ASP A CA 1
ATOM 5288 C C . ASP A 1 689 ? -12.575 -4.418 12.204 1.00 93.31 689 ASP A C 1
ATOM 5290 O O . ASP A 1 689 ? -11.879 -3.432 11.939 1.00 93.31 689 ASP A O 1
ATOM 5294 N N . PRO A 1 690 ? -13.898 -4.306 12.424 1.00 92.56 690 PRO A N 1
ATOM 5295 C CA . PRO A 1 690 ? -14.609 -3.034 12.334 1.00 92.56 690 PRO A CA 1
ATOM 5296 C C . PRO A 1 690 ? -14.025 -1.915 13.207 1.00 92.56 690 PRO A C 1
ATOM 5298 O O . PRO A 1 690 ? -14.130 -0.748 12.843 1.00 92.56 690 PRO A O 1
ATOM 5301 N N . LEU A 1 691 ? -13.366 -2.232 14.331 1.00 94.00 691 LEU A N 1
ATOM 5302 C CA . LEU A 1 691 ? -12.743 -1.204 15.172 1.00 94.00 691 LEU A CA 1
ATOM 5303 C C . LEU A 1 691 ? -11.559 -0.502 14.497 1.00 94.00 691 LEU A C 1
ATOM 5305 O O . LEU A 1 691 ? -11.246 0.630 14.864 1.00 94.00 691 LEU A O 1
ATOM 5309 N N . LEU A 1 692 ? -10.924 -1.131 13.506 1.00 93.38 692 LEU A N 1
ATOM 5310 C CA . LEU A 1 692 ? -9.775 -0.579 12.786 1.00 93.38 692 LEU A CA 1
ATOM 5311 C C . LEU A 1 692 ? -10.149 0.135 11.481 1.00 93.38 692 LEU A C 1
ATOM 5313 O O . LEU A 1 692 ? -9.249 0.564 10.766 1.00 93.38 692 LEU A O 1
ATOM 5317 N N . MET A 1 693 ? -11.439 0.306 11.162 1.00 90.44 693 MET A N 1
ATOM 5318 C CA . MET A 1 693 ? -11.845 1.030 9.952 1.00 90.44 693 MET A CA 1
ATOM 5319 C C . MET A 1 693 ? -11.203 2.422 9.890 1.00 90.44 693 MET A C 1
ATOM 5321 O O . MET A 1 693 ? -11.324 3.213 10.830 1.00 90.44 693 MET A O 1
ATOM 5325 N N . GLY A 1 694 ? -10.535 2.706 8.769 1.00 86.75 694 GLY A N 1
ATOM 5326 C CA . GLY A 1 694 ? -9.834 3.966 8.527 1.00 86.75 694 GLY A CA 1
ATOM 5327 C C . GLY A 1 694 ? -8.432 4.046 9.135 1.00 86.75 694 GLY A C 1
ATOM 5328 O O . GLY A 1 694 ? -7.802 5.095 9.011 1.00 86.75 694 GLY A O 1
ATOM 5329 N N . LEU A 1 695 ? -7.945 2.973 9.769 1.00 90.31 695 LEU A N 1
ATOM 5330 C CA . LEU A 1 695 ? -6.580 2.849 10.278 1.00 90.31 695 LEU A CA 1
ATOM 5331 C C . LEU A 1 695 ? -5.765 1.876 9.427 1.00 90.31 695 LEU A C 1
ATOM 5333 O O . LEU A 1 695 ? -6.244 0.838 8.976 1.00 90.31 695 LEU A O 1
ATOM 5337 N N . SER A 1 696 ? -4.492 2.200 9.262 1.00 91.56 696 SER A N 1
ATOM 5338 C CA . SER A 1 696 ? -3.530 1.452 8.463 1.00 91.56 696 SER A CA 1
ATOM 5339 C C . SER A 1 696 ? -2.191 1.320 9.202 1.00 91.56 696 SER A C 1
ATOM 5341 O O . SER A 1 696 ? -1.968 1.952 10.238 1.00 91.56 696 SER A O 1
ATOM 5343 N N . ASP A 1 697 ? -1.258 0.524 8.670 1.00 92.94 697 ASP A N 1
ATOM 5344 C CA . ASP A 1 697 ? 0.083 0.398 9.265 1.00 92.94 697 ASP A CA 1
ATOM 5345 C C . ASP A 1 697 ? 0.869 1.722 9.281 1.00 92.94 697 ASP A C 1
ATOM 5347 O O . ASP A 1 697 ? 1.726 1.919 10.140 1.00 92.94 697 ASP A O 1
ATOM 5351 N N . ARG A 1 698 ? 0.519 2.681 8.412 1.00 90.88 698 ARG A N 1
ATOM 5352 C CA . ARG A 1 698 ? 1.051 4.051 8.459 1.00 90.88 698 ARG A CA 1
ATOM 5353 C C . ARG A 1 698 ? 0.749 4.751 9.785 1.00 90.88 698 ARG A C 1
ATOM 5355 O O . ARG A 1 698 ? 1.572 5.527 10.276 1.00 90.88 698 ARG A O 1
ATOM 5362 N N . ASP A 1 699 ? -0.446 4.521 10.325 1.00 90.56 699 ASP A N 1
ATOM 5363 C CA . ASP A 1 699 ? -0.961 5.249 11.484 1.00 90.56 699 ASP A CA 1
ATOM 5364 C C . ASP A 1 699 ? -0.331 4.740 12.782 1.00 90.56 699 ASP A C 1
ATOM 5366 O O . ASP A 1 699 ? -0.051 5.526 13.684 1.00 90.56 699 ASP A O 1
ATOM 5370 N N . VAL A 1 700 ? -0.059 3.435 12.869 1.00 93.56 700 VAL A N 1
ATOM 5371 C CA . VAL A 1 700 ? 0.555 2.820 14.057 1.00 93.56 700 VAL A CA 1
ATOM 5372 C C . VAL A 1 700 ? 2.084 2.799 14.016 1.00 93.56 700 VAL A C 1
ATOM 5374 O O . VAL A 1 700 ? 2.709 2.656 15.068 1.00 93.56 700 VAL A O 1
ATOM 5377 N N . ASN A 1 701 ? 2.700 2.986 12.844 1.00 92.06 701 ASN A N 1
ATOM 5378 C CA . ASN A 1 701 ? 4.148 3.133 12.723 1.00 92.06 701 ASN A CA 1
ATOM 5379 C C . ASN A 1 701 ? 4.583 4.569 13.078 1.00 92.06 701 ASN A C 1
ATOM 5381 O O . ASN A 1 701 ? 4.247 5.539 12.391 1.00 92.06 701 ASN A O 1
ATOM 5385 N N . MET A 1 702 ? 5.334 4.702 14.173 1.00 93.12 702 MET A N 1
ATOM 5386 C CA . MET A 1 702 ? 5.797 5.979 14.723 1.00 93.12 702 MET A CA 1
ATOM 5387 C C . MET A 1 702 ? 7.323 5.989 14.831 1.00 93.12 702 MET A C 1
ATOM 5389 O O . MET A 1 702 ? 7.922 5.037 15.333 1.00 93.12 702 MET A O 1
ATOM 5393 N N . VAL A 1 703 ? 7.953 7.081 14.400 1.00 91.75 703 VAL A N 1
ATOM 5394 C CA . VAL A 1 703 ? 9.412 7.288 14.462 1.00 91.75 703 VAL A CA 1
ATOM 5395 C C . VAL A 1 703 ? 9.746 8.393 15.458 1.00 91.75 703 VAL A C 1
ATOM 5397 O O . VAL A 1 703 ? 8.976 9.339 15.609 1.00 91.75 703 VAL A O 1
ATOM 5400 N N . SER A 1 704 ? 10.860 8.275 16.174 1.00 91.88 704 SER A N 1
ATOM 5401 C CA . SER A 1 704 ? 11.321 9.309 17.101 1.00 91.88 704 SER A CA 1
ATOM 5402 C C . SER A 1 704 ? 12.028 10.455 16.365 1.00 91.88 704 SER A C 1
ATOM 5404 O O . SER A 1 704 ? 12.256 10.412 15.158 1.00 91.88 704 SER A O 1
ATOM 5406 N N . ASP A 1 705 ? 12.406 11.493 17.105 1.00 90.88 705 ASP A N 1
ATOM 5407 C CA . ASP A 1 705 ? 13.293 12.568 16.652 1.00 90.88 705 ASP A CA 1
ATOM 5408 C C . ASP A 1 705 ? 14.789 12.200 16.755 1.00 90.88 705 ASP A C 1
ATOM 5410 O O . ASP A 1 705 ? 15.658 12.955 16.309 1.00 90.88 705 ASP A O 1
ATOM 5414 N N . GLU A 1 706 ? 15.110 11.024 17.303 1.00 92.81 706 GLU A N 1
ATOM 5415 C CA . GLU A 1 706 ? 16.478 10.538 17.448 1.00 92.81 706 GLU A CA 1
ATOM 5416 C C . GLU A 1 706 ? 16.987 9.974 16.114 1.00 92.81 706 GLU A C 1
ATOM 5418 O O . GLU A 1 706 ? 16.456 9.004 15.568 1.00 92.81 706 GLU A O 1
ATOM 5423 N N . ILE A 1 707 ? 18.065 10.561 15.594 1.00 89.94 707 ILE A N 1
ATOM 5424 C CA . ILE A 1 707 ? 18.670 10.138 14.330 1.00 89.94 707 ILE A CA 1
ATOM 5425 C C . ILE A 1 707 ? 19.373 8.787 14.509 1.00 89.94 707 ILE A C 1
ATOM 5427 O O . ILE A 1 707 ? 20.359 8.669 15.238 1.00 89.94 707 ILE A O 1
ATOM 5431 N N . LEU A 1 708 ? 18.933 7.789 13.747 1.00 89.94 708 LEU A N 1
ATOM 5432 C CA . LEU A 1 708 ? 19.592 6.491 13.633 1.00 89.94 708 LEU A CA 1
ATOM 5433 C C . LEU A 1 708 ? 20.819 6.574 12.711 1.00 89.94 708 LEU A C 1
ATOM 5435 O O . LEU A 1 708 ? 21.902 6.093 13.057 1.00 89.94 708 LEU A O 1
ATOM 5439 N N . ALA A 1 709 ? 20.655 7.198 11.541 1.00 88.12 709 ALA A N 1
ATOM 5440 C CA . ALA A 1 709 ? 21.702 7.334 10.530 1.00 88.12 709 ALA A CA 1
ATOM 5441 C C . ALA A 1 709 ? 21.520 8.625 9.705 1.00 88.12 709 ALA A C 1
ATOM 5443 O O . ALA A 1 709 ? 20.697 8.653 8.785 1.00 88.12 709 ALA A O 1
ATOM 5444 N N . PRO A 1 710 ? 22.299 9.695 9.970 1.00 85.00 710 PRO A N 1
ATOM 5445 C CA . PRO A 1 710 ? 22.087 10.999 9.333 1.00 85.00 710 PRO A CA 1
ATOM 5446 C C . PRO A 1 710 ? 22.315 10.978 7.818 1.00 85.00 710 PRO A C 1
ATOM 5448 O O . PRO A 1 710 ? 21.621 11.674 7.088 1.00 85.00 710 PRO A O 1
ATOM 5451 N N . TRP A 1 711 ? 23.250 10.156 7.330 1.00 80.44 711 TRP A N 1
ATOM 5452 C CA . TRP A 1 711 ? 23.546 10.018 5.895 1.00 80.44 711 TRP A CA 1
ATOM 5453 C C . TRP A 1 711 ? 22.436 9.316 5.100 1.00 80.44 711 TRP A C 1
ATOM 5455 O O . TRP A 1 711 ? 22.456 9.357 3.874 1.00 80.44 711 TRP A O 1
ATOM 5465 N N . ALA A 1 712 ? 21.503 8.653 5.785 1.00 74.25 712 ALA A N 1
ATOM 5466 C CA . ALA A 1 712 ? 20.373 7.951 5.186 1.00 74.25 712 ALA A CA 1
ATOM 5467 C C . ALA A 1 712 ? 19.021 8.581 5.564 1.00 74.25 712 ALA A C 1
ATOM 5469 O O . ALA A 1 712 ? 17.988 8.052 5.169 1.00 74.25 712 ALA A O 1
ATOM 5470 N N . HIS A 1 713 ? 19.025 9.686 6.323 1.00 76.38 713 HIS A N 1
ATOM 5471 C CA . HIS A 1 713 ? 17.821 10.324 6.869 1.00 76.38 713 HIS A CA 1
ATOM 5472 C C . HIS A 1 713 ? 16.913 9.353 7.648 1.00 76.38 713 HIS A C 1
ATOM 5474 O O . HIS A 1 713 ? 15.692 9.454 7.591 1.00 76.38 713 HIS A O 1
ATOM 5480 N N . LEU A 1 714 ? 17.519 8.406 8.374 1.00 84.25 714 LEU A N 1
ATOM 5481 C CA . LEU A 1 714 ? 16.792 7.426 9.180 1.00 84.25 714 LEU A CA 1
ATOM 5482 C C . LEU A 1 714 ? 16.735 7.856 10.643 1.00 84.25 714 LEU A C 1
ATOM 5484 O O . LEU A 1 714 ? 17.736 8.315 11.207 1.00 84.25 714 LEU A O 1
ATOM 5488 N N . TYR A 1 715 ? 15.582 7.614 11.252 1.00 89.56 715 TYR A N 1
ATOM 5489 C CA . TYR A 1 715 ? 15.283 7.868 12.656 1.00 89.56 715 TYR A CA 1
ATOM 5490 C C . TYR A 1 715 ? 14.990 6.552 13.366 1.00 89.56 715 TYR A C 1
ATOM 5492 O O . TYR A 1 715 ? 14.612 5.565 12.732 1.00 89.56 715 TYR A O 1
ATOM 5500 N N . TRP A 1 716 ? 15.186 6.524 14.679 1.00 92.44 716 TRP A N 1
ATOM 5501 C CA . TRP A 1 716 ? 14.795 5.368 15.475 1.00 92.44 716 TRP A CA 1
ATOM 5502 C C . TRP A 1 716 ? 13.270 5.203 15.494 1.00 92.44 716 TRP A C 1
ATOM 5504 O O . TRP A 1 716 ? 12.524 6.173 15.376 1.00 92.44 716 TRP A O 1
ATOM 5514 N N . ILE A 1 717 ? 12.791 3.970 15.680 1.00 92.56 717 ILE A N 1
ATOM 5515 C CA . ILE A 1 717 ? 11.364 3.729 15.936 1.00 92.56 717 ILE A CA 1
ATOM 5516 C C . ILE A 1 717 ? 11.031 4.299 17.317 1.00 92.56 717 ILE A C 1
ATOM 5518 O O . ILE A 1 717 ? 11.855 4.236 18.236 1.00 92.56 717 ILE A O 1
ATOM 5522 N N . SER A 1 718 ? 9.841 4.880 17.457 1.00 94.38 718 SER A N 1
ATOM 5523 C CA . SER A 1 718 ? 9.406 5.485 18.710 1.00 94.38 718 SER A CA 1
ATOM 5524 C C . SER A 1 718 ? 9.200 4.425 19.792 1.00 94.38 718 SER A C 1
ATOM 5526 O O . SER A 1 718 ? 8.470 3.455 19.613 1.00 94.38 718 SER A O 1
ATOM 5528 N N . GLU A 1 719 ? 9.808 4.648 20.954 1.00 94.75 719 GLU A N 1
ATOM 5529 C CA . GLU A 1 719 ? 9.530 3.908 22.194 1.00 94.75 719 GLU A CA 1
ATOM 5530 C C . GLU A 1 719 ? 8.345 4.500 22.977 1.00 94.75 719 GLU A C 1
ATOM 5532 O O . GLU A 1 719 ? 8.014 4.026 24.058 1.00 94.75 719 GLU A O 1
ATOM 5537 N N . LYS A 1 720 ? 7.707 5.544 22.432 1.00 95.62 720 LYS A N 1
ATOM 5538 C CA . LYS A 1 720 ? 6.624 6.314 23.060 1.00 95.62 720 LYS A CA 1
ATOM 5539 C C . LYS A 1 720 ? 5.258 6.020 22.430 1.00 95.62 720 LYS A C 1
ATOM 5541 O O . LYS A 1 720 ? 4.337 6.829 22.541 1.00 95.62 720 LYS A O 1
ATOM 5546 N N . THR A 1 721 ? 5.124 4.901 21.718 1.00 96.69 721 THR A N 1
ATOM 5547 C CA . THR A 1 721 ? 3.865 4.510 21.065 1.00 96.69 721 THR A CA 1
ATOM 5548 C C . THR A 1 721 ? 2.850 4.024 22.096 1.00 96.69 721 THR A C 1
ATOM 5550 O O . THR A 1 721 ? 1.747 4.562 22.176 1.00 96.69 721 THR A O 1
ATOM 5553 N N . TYR A 1 722 ? 3.239 3.051 22.923 1.00 97.94 722 TYR A N 1
ATOM 5554 C CA . TYR A 1 722 ? 2.424 2.501 24.005 1.00 97.94 722 TYR A CA 1
ATOM 5555 C C . TYR A 1 722 ? 3.111 2.692 25.358 1.00 97.94 722 TYR A C 1
ATOM 5557 O O . TYR A 1 722 ? 4.328 2.802 25.432 1.00 97.94 722 TYR A O 1
ATOM 5565 N N . THR A 1 723 ? 2.333 2.669 26.437 1.00 97.38 723 THR A N 1
ATOM 5566 C CA . THR A 1 723 ? 2.863 2.635 27.813 1.00 97.38 723 THR A CA 1
ATOM 5567 C C . THR A 1 723 ? 3.295 1.219 28.215 1.00 97.38 723 THR A C 1
ATOM 5569 O O . THR A 1 723 ? 4.349 1.010 28.818 1.00 97.38 723 THR A O 1
ATOM 5572 N N . ALA A 1 724 ? 2.494 0.221 27.847 1.00 97.81 724 ALA A N 1
ATOM 5573 C CA . ALA A 1 724 ? 2.727 -1.193 28.104 1.00 97.81 724 ALA A CA 1
ATOM 5574 C C . ALA A 1 724 ? 2.063 -2.050 27.020 1.00 97.81 724 ALA A C 1
ATOM 5576 O O . ALA A 1 724 ? 1.254 -1.560 26.236 1.00 97.81 724 ALA A O 1
ATOM 5577 N N . VAL A 1 725 ? 2.385 -3.339 26.975 1.00 98.19 725 VAL A N 1
ATOM 5578 C CA . VAL A 1 725 ? 1.750 -4.303 26.065 1.00 98.19 725 VAL A CA 1
ATOM 5579 C C . VAL A 1 725 ? 1.413 -5.589 26.797 1.00 98.19 725 VAL A C 1
ATOM 5581 O O . VAL A 1 725 ? 2.121 -5.979 27.731 1.00 98.19 725 VAL A O 1
ATOM 5584 N N . VAL A 1 726 ? 0.336 -6.240 26.362 1.00 97.88 726 VAL A N 1
ATOM 5585 C CA . VAL A 1 726 ? -0.070 -7.559 26.857 1.00 97.88 726 VAL A CA 1
ATOM 5586 C C . VAL A 1 726 ? 0.268 -8.659 25.856 1.00 97.88 726 VAL A C 1
ATOM 5588 O O . VAL A 1 726 ? 0.442 -8.409 24.660 1.00 97.88 726 VAL A O 1
ATOM 5591 N N . ASP A 1 727 ? 0.434 -9.872 26.368 1.00 95.94 727 ASP A N 1
ATOM 5592 C CA . ASP A 1 727 ? 0.828 -11.048 25.595 1.00 95.94 727 ASP A CA 1
ATOM 5593 C C . ASP A 1 727 ? -0.323 -11.647 24.773 1.00 95.94 727 ASP A C 1
ATOM 5595 O O . ASP A 1 727 ? -1.501 -11.354 24.976 1.00 95.94 727 ASP A O 1
ATOM 5599 N N . GLY A 1 728 ? 0.031 -12.526 23.836 1.00 93.88 728 GLY A N 1
ATOM 5600 C CA . GLY A 1 728 ? -0.921 -13.278 23.028 1.00 93.88 728 GLY A CA 1
ATOM 5601 C C . GLY A 1 728 ? -0.530 -14.744 22.902 1.00 93.88 728 GLY A C 1
ATOM 5602 O O . GLY A 1 728 ? -0.104 -15.382 23.870 1.00 93.88 728 GLY A O 1
ATOM 5603 N N . ARG A 1 729 ? -0.688 -15.292 21.692 1.00 94.25 729 ARG A N 1
ATOM 5604 C CA . ARG A 1 729 ? -0.167 -16.624 21.348 1.00 94.25 729 ARG A CA 1
ATOM 5605 C C . ARG A 1 729 ? 1.358 -16.611 21.199 1.00 94.25 729 ARG A C 1
ATOM 5607 O O . ARG A 1 729 ? 2.010 -17.558 21.621 1.00 94.25 729 ARG A O 1
ATOM 5614 N N . GLU A 1 730 ? 1.903 -15.551 20.607 1.00 95.56 730 GLU A N 1
ATOM 5615 C CA . GLU A 1 730 ? 3.342 -15.265 20.593 1.00 95.56 730 GLU A CA 1
ATOM 5616 C C . GLU A 1 730 ? 3.736 -14.668 21.956 1.00 95.56 730 GLU A C 1
ATOM 5618 O O . GLU A 1 730 ? 3.017 -13.808 22.476 1.00 95.56 730 GLU A O 1
ATOM 5623 N N . ILE A 1 731 ? 4.816 -15.167 22.565 1.00 96.12 731 ILE A N 1
ATOM 5624 C CA . ILE A 1 731 ? 5.204 -14.818 23.938 1.00 96.12 731 ILE A CA 1
ATOM 5625 C C . ILE A 1 731 ? 6.707 -14.561 24.129 1.00 96.12 731 ILE A C 1
ATOM 5627 O O . ILE A 1 731 ? 7.107 -14.190 25.231 1.00 96.12 731 ILE A O 1
ATOM 5631 N N . ALA A 1 732 ? 7.562 -14.707 23.111 1.00 97.06 732 ALA A N 1
ATOM 5632 C CA . ALA A 1 732 ? 9.016 -14.583 23.274 1.00 97.06 732 ALA A CA 1
ATOM 5633 C C . ALA A 1 732 ? 9.418 -13.239 23.898 1.00 97.06 732 ALA A C 1
ATOM 5635 O O . ALA A 1 732 ? 10.239 -13.206 24.817 1.00 97.06 732 ALA A O 1
ATOM 5636 N N . SER A 1 733 ? 8.772 -12.139 23.487 1.00 95.88 733 SER A N 1
ATOM 5637 C CA . SER A 1 733 ? 9.055 -10.797 24.025 1.00 95.88 733 SER A CA 1
ATOM 5638 C C . SER A 1 733 ? 8.698 -10.619 25.513 1.00 95.88 733 SER A C 1
ATOM 5640 O O . SER A 1 733 ? 9.074 -9.613 26.119 1.00 95.88 733 SER A O 1
ATOM 5642 N N . PHE A 1 734 ? 7.999 -11.581 26.126 1.00 96.12 734 PHE A N 1
ATOM 5643 C CA . PHE A 1 734 ? 7.652 -11.614 27.555 1.00 96.12 734 PHE A CA 1
ATOM 5644 C C . PHE A 1 734 ? 8.593 -12.499 28.383 1.00 96.12 734 PHE A C 1
ATOM 5646 O O . PHE A 1 734 ? 8.383 -12.664 29.589 1.00 96.12 734 PHE A O 1
ATOM 5653 N N . ALA A 1 735 ? 9.626 -13.080 27.771 1.00 96.19 735 ALA A N 1
ATOM 5654 C CA . ALA A 1 735 ? 10.681 -13.745 28.515 1.00 96.19 735 ALA A CA 1
ATOM 5655 C C . ALA A 1 735 ? 11.519 -12.738 29.325 1.00 96.19 735 ALA A C 1
ATOM 5657 O O . ALA A 1 735 ? 11.727 -11.586 28.935 1.00 96.19 735 ALA A O 1
ATOM 5658 N N . ARG A 1 736 ? 12.021 -13.192 30.474 1.00 90.75 736 ARG A N 1
ATOM 5659 C CA . ARG A 1 736 ? 12.989 -12.471 31.303 1.00 90.75 736 ARG A CA 1
ATOM 5660 C C . ARG A 1 736 ? 14.376 -12.567 30.672 1.00 90.75 736 ARG A C 1
ATOM 5662 O O . ARG A 1 736 ? 14.735 -13.604 30.126 1.00 90.75 736 ARG A O 1
ATOM 5669 N N . GLY A 1 737 ? 15.171 -11.511 30.831 1.00 81.75 737 GLY A N 1
ATOM 5670 C CA . GLY A 1 737 ? 16.553 -11.448 30.352 1.00 81.75 737 GLY A CA 1
ATOM 5671 C C . GLY A 1 737 ? 16.752 -10.471 29.194 1.00 81.75 737 GLY A C 1
ATOM 5672 O O . GLY A 1 737 ? 15.893 -9.644 28.884 1.00 81.75 737 GLY A O 1
ATOM 5673 N N . SER A 1 738 ? 17.925 -10.548 28.566 1.00 86.12 738 SER A N 1
ATOM 5674 C CA . SER A 1 738 ? 18.292 -9.720 27.413 1.00 86.12 738 SER A CA 1
ATOM 5675 C C . SER A 1 738 ? 17.765 -10.371 26.132 1.00 86.12 738 SER A C 1
ATOM 5677 O O . SER A 1 738 ? 18.507 -11.014 25.399 1.00 86.12 738 SER A O 1
ATOM 5679 N N . VAL A 1 739 ? 16.454 -10.252 25.910 1.00 91.81 739 VAL A N 1
ATOM 5680 C CA . VAL A 1 739 ? 15.765 -10.769 24.709 1.00 91.81 739 VAL A CA 1
ATOM 5681 C C . VAL A 1 739 ? 15.182 -9.660 23.833 1.00 91.81 739 VAL A C 1
ATOM 5683 O O . VAL A 1 739 ? 14.683 -9.942 22.750 1.00 91.81 739 VAL A O 1
ATOM 5686 N N . ALA A 1 740 ? 15.235 -8.399 24.285 1.00 91.94 740 ALA A N 1
ATOM 5687 C CA . ALA A 1 740 ? 14.623 -7.262 23.590 1.00 91.94 740 ALA A CA 1
ATOM 5688 C C . ALA A 1 740 ? 15.106 -7.167 22.137 1.00 91.94 740 ALA A C 1
ATOM 5690 O O . ALA A 1 740 ? 14.293 -7.148 21.226 1.00 91.94 740 ALA A O 1
ATOM 5691 N N . ASP A 1 741 ? 16.419 -7.228 21.933 1.00 90.12 741 ASP A N 1
ATOM 5692 C CA . ASP A 1 741 ? 17.057 -7.004 20.630 1.00 90.12 741 ASP A CA 1
ATOM 5693 C C . ASP A 1 741 ? 16.834 -8.141 19.617 1.00 90.12 741 ASP A C 1
ATOM 5695 O O . ASP A 1 741 ? 17.268 -8.033 18.480 1.00 90.12 741 ASP A O 1
ATOM 5699 N N . VAL A 1 742 ? 16.177 -9.230 20.033 1.00 93.50 742 VAL A N 1
ATOM 5700 C CA . VAL A 1 742 ? 15.797 -10.368 19.175 1.00 93.50 742 VAL A CA 1
ATOM 5701 C C . VAL A 1 742 ? 14.298 -10.666 19.244 1.00 93.50 742 VAL A C 1
ATOM 5703 O O . VAL A 1 742 ? 13.866 -11.723 18.810 1.00 93.50 742 VAL A O 1
ATOM 5706 N N . THR A 1 743 ? 13.498 -9.790 19.853 1.00 95.62 743 THR A N 1
ATOM 5707 C CA . THR A 1 743 ? 12.027 -9.925 19.939 1.00 95.62 743 THR A CA 1
ATOM 5708 C C . THR A 1 743 ? 11.325 -8.601 19.645 1.00 95.62 743 THR A C 1
ATOM 5710 O O . THR A 1 743 ? 10.170 -8.394 20.016 1.00 95.62 743 THR A O 1
ATOM 5713 N N . ASN A 1 744 ? 12.046 -7.676 19.014 1.00 94.12 744 ASN A N 1
ATOM 5714 C CA . ASN A 1 744 ? 11.608 -6.309 18.775 1.00 94.12 744 ASN A CA 1
ATOM 5715 C C . ASN A 1 744 ? 10.850 -6.157 17.443 1.00 94.12 744 ASN A C 1
ATOM 5717 O O . ASN A 1 744 ? 10.271 -5.105 17.198 1.00 94.12 744 ASN A O 1
ATOM 5721 N N . GLY A 1 745 ? 10.814 -7.179 16.582 1.00 92.81 745 GLY A N 1
ATOM 5722 C CA . GLY A 1 745 ? 10.090 -7.118 15.308 1.00 92.81 745 GLY A CA 1
ATOM 5723 C C . GLY A 1 745 ? 10.833 -6.435 14.156 1.00 92.81 745 GLY A C 1
ATOM 5724 O O . GLY A 1 745 ? 10.271 -6.373 13.067 1.00 92.81 745 GLY A O 1
ATOM 5725 N N . MET A 1 746 ? 12.058 -5.941 14.361 1.00 91.69 746 MET A N 1
ATOM 5726 C CA . MET A 1 746 ? 12.907 -5.401 13.291 1.00 91.69 746 MET A CA 1
ATOM 5727 C C . MET A 1 746 ? 13.878 -6.460 12.784 1.00 91.69 746 MET A C 1
ATOM 5729 O O . MET A 1 746 ? 14.223 -7.403 13.493 1.00 91.69 746 MET A O 1
ATOM 5733 N N . VAL A 1 747 ? 14.344 -6.283 11.552 1.00 91.12 747 VAL A N 1
ATOM 5734 C CA . VAL A 1 747 ? 15.344 -7.155 10.929 1.00 91.12 747 VAL A CA 1
ATOM 5735 C C . VAL A 1 747 ? 16.536 -6.352 10.413 1.00 91.12 747 VAL A C 1
ATOM 5737 O O . VAL A 1 747 ? 16.506 -5.122 10.338 1.00 91.12 747 VAL A O 1
ATOM 5740 N N . ASN A 1 748 ? 17.611 -7.038 10.029 1.00 88.56 748 ASN A N 1
ATOM 5741 C CA . ASN A 1 748 ? 18.825 -6.401 9.520 1.00 88.56 748 ASN A CA 1
ATOM 5742 C C . ASN A 1 748 ? 18.566 -5.589 8.246 1.00 88.56 748 ASN A C 1
ATOM 5744 O O . ASN A 1 748 ? 19.248 -4.589 8.009 1.00 88.56 748 ASN A O 1
ATOM 5748 N N . ASP A 1 749 ? 17.570 -6.002 7.453 1.00 85.81 749 ASP A N 1
ATOM 5749 C CA . ASP A 1 749 ? 17.113 -5.244 6.291 1.00 85.81 749 ASP A CA 1
ATOM 5750 C C . ASP A 1 749 ? 16.680 -3.832 6.708 1.00 85.81 749 ASP A C 1
ATOM 5752 O O . ASP A 1 749 ? 17.055 -2.870 6.041 1.00 85.81 749 ASP A O 1
ATOM 5756 N N . ASP A 1 750 ? 15.969 -3.675 7.830 1.00 87.50 750 ASP A N 1
ATOM 5757 C CA . ASP A 1 750 ? 15.559 -2.359 8.327 1.00 87.50 750 ASP A CA 1
ATOM 5758 C C . ASP A 1 750 ? 16.781 -1.527 8.720 1.00 87.50 750 ASP A C 1
ATOM 5760 O O . ASP A 1 750 ? 16.998 -0.439 8.177 1.00 87.50 750 ASP A O 1
ATOM 5764 N N . PHE A 1 751 ? 17.611 -2.052 9.628 1.00 89.06 751 PHE A N 1
ATOM 5765 C CA . PHE A 1 751 ? 18.937 -1.508 9.915 1.00 89.06 751 PHE A CA 1
ATOM 5766 C C . PHE A 1 751 ? 19.755 -2.436 10.824 1.00 89.06 751 PHE A C 1
ATOM 5768 O O . PHE A 1 751 ? 19.269 -2.921 11.843 1.00 89.06 751 PHE A O 1
ATOM 5775 N N . TRP A 1 752 ? 21.056 -2.557 10.559 1.00 87.06 752 TRP A N 1
ATOM 5776 C CA . TRP A 1 752 ? 21.975 -3.416 11.321 1.00 87.06 752 TRP A CA 1
ATOM 5777 C C . TRP A 1 752 ? 22.110 -3.078 12.819 1.00 87.06 752 TRP A C 1
ATOM 5779 O O . TRP A 1 752 ? 22.631 -3.893 13.575 1.00 87.06 752 TRP A O 1
ATOM 5789 N N . ARG A 1 753 ? 21.690 -1.881 13.266 1.00 88.75 753 ARG A N 1
ATOM 5790 C CA . ARG A 1 753 ? 21.710 -1.498 14.696 1.00 88.75 753 ARG A CA 1
ATOM 5791 C C . ARG A 1 753 ? 20.504 -2.006 15.487 1.00 88.75 753 ARG A C 1
ATOM 5793 O O . ARG A 1 753 ? 20.501 -1.841 16.702 1.00 88.75 753 ARG A O 1
ATOM 5800 N N . TYR A 1 754 ? 19.493 -2.562 14.823 1.00 88.44 754 TYR A N 1
ATOM 5801 C CA . TYR A 1 754 ? 18.331 -3.147 15.495 1.00 88.44 754 TYR A CA 1
ATOM 5802 C C . TYR A 1 754 ? 18.538 -4.600 15.912 1.00 88.44 754 TYR A C 1
ATOM 5804 O O . TYR A 1 754 ? 17.792 -5.091 16.755 1.00 88.44 754 TYR A O 1
ATOM 5812 N N . ILE A 1 755 ? 19.526 -5.269 15.316 1.00 87.88 755 ILE A N 1
ATOM 5813 C CA . ILE A 1 755 ? 19.719 -6.708 15.457 1.00 87.88 755 ILE A CA 1
ATOM 5814 C C . ILE A 1 755 ? 20.815 -7.048 16.458 1.00 87.88 755 ILE A C 1
ATOM 5816 O O . ILE A 1 755 ? 21.707 -6.244 16.751 1.00 87.88 755 ILE A O 1
ATOM 5820 N N . ARG A 1 756 ? 20.780 -8.290 16.938 1.00 90.06 756 ARG A N 1
ATOM 5821 C CA . ARG A 1 756 ? 21.806 -8.841 17.812 1.00 90.06 756 ARG A CA 1
ATOM 5822 C C . ARG A 1 756 ? 22.791 -9.689 17.017 1.00 90.06 756 ARG A C 1
ATOM 5824 O O . ARG A 1 756 ? 22.412 -10.540 16.219 1.00 90.06 756 ARG A O 1
ATOM 5831 N N . TYR A 1 757 ? 24.072 -9.507 17.309 1.00 89.62 757 TYR A N 1
ATOM 5832 C CA . TYR A 1 757 ? 25.121 -10.406 16.844 1.00 89.62 757 TYR A CA 1
ATOM 5833 C C . TYR A 1 757 ? 25.532 -11.343 17.967 1.00 89.62 757 TYR A C 1
ATOM 5835 O O . TYR A 1 757 ? 25.720 -10.920 19.112 1.00 89.62 757 TYR A O 1
ATOM 5843 N N . LEU A 1 758 ? 25.659 -12.618 17.631 1.00 89.19 758 LEU A N 1
ATOM 5844 C CA . LEU A 1 758 ? 26.108 -13.660 18.538 1.00 89.19 758 LEU A CA 1
ATOM 5845 C C . LEU A 1 758 ? 27.477 -14.178 18.093 1.00 89.19 758 LEU A C 1
ATOM 5847 O O . LEU A 1 758 ? 27.791 -14.118 16.908 1.00 89.19 758 LEU A O 1
ATOM 5851 N N . ASN A 1 759 ? 28.278 -14.706 19.020 1.00 87.19 759 ASN A N 1
ATOM 5852 C CA . ASN A 1 759 ? 29.498 -15.422 18.638 1.00 87.19 759 ASN A CA 1
ATOM 5853 C C . ASN A 1 759 ? 29.133 -16.656 17.807 1.00 87.19 759 ASN A C 1
ATOM 5855 O O . ASN A 1 759 ? 28.143 -17.324 18.111 1.00 87.19 759 ASN A O 1
ATOM 5859 N N . ALA A 1 760 ? 29.938 -16.948 16.786 1.00 80.62 760 ALA A N 1
ATOM 5860 C CA . ALA A 1 760 ? 29.727 -18.108 15.925 1.00 80.62 760 ALA A CA 1
ATOM 5861 C C . ALA A 1 760 ? 29.824 -19.438 16.702 1.00 80.62 760 ALA A C 1
ATOM 5863 O O . ALA A 1 760 ? 29.017 -20.340 16.481 1.00 80.62 760 ALA A O 1
ATOM 5864 N N . ASP A 1 761 ? 30.735 -19.513 17.679 1.00 72.75 761 ASP A N 1
ATOM 5865 C CA . ASP A 1 761 ? 30.908 -20.671 18.558 1.00 72.75 761 ASP A CA 1
ATOM 5866 C C . ASP A 1 761 ? 29.973 -20.611 19.786 1.00 72.75 761 ASP A C 1
ATOM 5868 O O . ASP A 1 761 ? 30.305 -20.020 20.819 1.00 72.75 761 ASP A O 1
ATOM 5872 N N . GLY A 1 762 ? 28.813 -21.270 19.705 1.00 65.62 762 GLY A N 1
ATOM 5873 C CA . GLY A 1 762 ? 28.041 -21.695 20.884 1.00 65.62 762 GLY A CA 1
ATOM 5874 C C . GLY A 1 762 ? 27.378 -20.578 21.696 1.00 65.62 762 GLY A C 1
ATOM 5875 O O . GLY A 1 762 ? 27.334 -20.643 22.927 1.00 65.62 762 GLY A O 1
ATOM 5876 N N . ALA A 1 763 ? 26.876 -19.539 21.032 1.00 79.44 763 ALA A N 1
ATOM 5877 C CA . ALA A 1 763 ? 26.107 -18.498 21.695 1.00 79.44 763 ALA A CA 1
ATOM 5878 C C . ALA A 1 763 ? 24.642 -18.915 21.909 1.00 79.44 763 ALA A C 1
ATOM 5880 O O . ALA A 1 763 ? 23.908 -19.207 20.962 1.00 79.44 763 ALA A O 1
ATOM 5881 N N . ASP A 1 764 ? 24.225 -18.869 23.173 1.00 90.62 764 ASP A N 1
ATOM 5882 C CA . ASP A 1 764 ? 22.873 -19.185 23.618 1.00 90.62 764 ASP A CA 1
ATOM 5883 C C . ASP A 1 764 ? 22.068 -17.896 23.861 1.00 90.62 764 ASP A C 1
ATOM 5885 O O . ASP A 1 764 ? 22.567 -16.915 24.428 1.00 90.62 764 ASP A O 1
ATOM 5889 N N . VAL A 1 765 ? 20.790 -17.912 23.484 1.00 94.00 765 VAL A N 1
ATOM 5890 C CA . VAL A 1 765 ? 19.803 -16.912 23.902 1.00 94.00 765 VAL A CA 1
ATOM 5891 C C . VAL A 1 765 ? 18.724 -17.603 24.717 1.00 94.00 765 VAL A C 1
ATOM 5893 O O . VAL A 1 765 ? 17.987 -18.451 24.217 1.00 94.00 765 VAL A O 1
ATOM 5896 N N . GLU A 1 766 ? 18.637 -17.233 25.991 1.00 95.50 766 GLU A N 1
ATOM 5897 C CA . GLU A 1 766 ? 17.691 -17.827 26.930 1.00 95.50 766 GLU A CA 1
ATOM 5898 C C . GLU A 1 766 ? 16.393 -17.018 27.017 1.00 95.50 766 GLU A C 1
ATOM 5900 O O . GLU A 1 766 ? 16.397 -15.817 27.294 1.00 95.50 766 GLU A O 1
ATOM 5905 N N . PHE A 1 767 ? 15.272 -17.716 26.863 1.00 96.69 767 PHE A N 1
ATOM 5906 C CA . PHE A 1 767 ? 13.919 -17.212 27.047 1.00 96.69 767 PHE A CA 1
ATOM 5907 C C . PHE A 1 767 ? 13.324 -17.851 28.307 1.00 96.69 767 PHE A C 1
ATOM 5909 O O . PHE A 1 767 ? 12.760 -18.946 28.262 1.00 96.69 767 PHE A O 1
ATOM 5916 N N . ALA A 1 768 ? 13.478 -17.186 29.456 1.00 96.50 768 ALA A N 1
ATOM 5917 C CA . ALA A 1 768 ? 12.980 -17.673 30.742 1.00 96.50 768 ALA A CA 1
ATOM 5918 C C . ALA A 1 768 ? 11.643 -17.022 31.121 1.00 96.50 768 ALA A C 1
ATOM 5920 O O . ALA A 1 768 ? 11.542 -15.805 31.280 1.00 96.50 768 ALA A O 1
ATOM 5921 N N . PHE A 1 769 ? 10.614 -17.825 31.355 1.00 95.31 769 PHE A N 1
ATOM 5922 C CA . PHE A 1 769 ? 9.262 -17.347 31.630 1.00 95.31 769 PHE A CA 1
ATOM 5923 C C . PHE A 1 769 ? 8.969 -17.316 33.134 1.00 95.31 769 PHE A C 1
ATOM 5925 O O . PHE A 1 769 ? 9.611 -18.002 33.929 1.00 95.31 769 PHE A O 1
ATOM 5932 N N . GLU A 1 770 ? 8.032 -16.467 33.565 1.00 89.75 770 GLU A N 1
ATOM 5933 C CA . GLU A 1 770 ? 7.591 -16.437 34.971 1.00 89.75 770 GLU A CA 1
ATOM 5934 C C . GLU A 1 770 ? 6.925 -17.762 35.366 1.00 89.75 770 GLU A C 1
ATOM 5936 O O . GLU A 1 770 ? 7.095 -18.247 36.483 1.00 89.75 770 GLU A O 1
ATOM 5941 N N . ARG A 1 771 ? 6.198 -18.359 34.416 1.00 90.44 771 ARG A N 1
ATOM 5942 C CA . ARG A 1 771 ? 5.474 -19.619 34.569 1.00 90.44 771 ARG A CA 1
ATOM 5943 C C . ARG A 1 771 ? 5.694 -20.499 33.337 1.00 90.44 771 ARG A C 1
ATOM 5945 O O . ARG A 1 771 ? 5.806 -19.929 32.243 1.00 90.44 771 ARG A O 1
ATOM 5952 N N . PRO A 1 772 ? 5.735 -21.837 33.499 1.00 93.06 772 PRO A N 1
ATOM 5953 C CA . PRO A 1 772 ? 5.846 -22.760 32.378 1.00 93.06 772 PRO A CA 1
ATOM 5954 C C . PRO A 1 772 ? 4.704 -22.610 31.375 1.00 93.06 772 PRO A C 1
ATOM 5956 O O . PRO A 1 772 ? 3.554 -22.414 31.762 1.00 93.06 772 PRO A O 1
ATOM 5959 N N . GLU A 1 773 ? 5.035 -22.740 30.097 1.00 95.56 773 GLU A N 1
ATOM 5960 C CA . GLU A 1 773 ? 4.103 -22.702 28.970 1.00 95.56 773 GLU A CA 1
ATOM 5961 C C . GLU A 1 773 ? 4.249 -23.984 28.152 1.00 95.56 773 GLU A C 1
ATOM 5963 O O . GLU A 1 773 ? 5.277 -24.650 28.219 1.00 95.56 773 GLU A O 1
ATOM 5968 N N . THR A 1 774 ? 3.235 -24.338 27.361 1.00 96.94 774 THR A N 1
ATOM 5969 C CA . THR A 1 774 ? 3.378 -25.394 26.346 1.00 96.94 774 THR A CA 1
ATOM 5970 C C . THR A 1 774 ? 3.654 -24.751 24.998 1.00 96.94 774 THR A C 1
ATOM 5972 O O . THR A 1 774 ? 2.749 -24.157 24.422 1.00 96.94 774 THR A O 1
ATOM 5975 N N . PHE A 1 775 ? 4.875 -24.858 24.490 1.00 97.88 775 PHE A N 1
ATOM 5976 C CA . PHE A 1 775 ? 5.278 -24.275 23.211 1.00 97.88 775 PHE A CA 1
ATOM 5977 C C . PHE A 1 775 ? 4.918 -25.186 22.050 1.00 97.88 775 PHE A C 1
ATOM 5979 O O . PHE A 1 775 ? 5.022 -26.401 22.178 1.00 97.88 775 PHE A O 1
ATOM 5986 N N . THR A 1 776 ? 4.492 -24.608 20.931 1.00 97.00 776 THR A N 1
ATOM 5987 C CA . THR A 1 776 ? 4.006 -25.360 19.761 1.00 97.00 776 THR A CA 1
ATOM 5988 C C . THR A 1 776 ? 4.765 -25.052 18.477 1.00 97.00 776 THR A C 1
ATOM 5990 O O . THR A 1 776 ? 4.654 -25.814 17.527 1.00 97.00 776 THR A O 1
ATOM 5993 N N . ARG A 1 777 ? 5.455 -23.909 18.411 1.00 97.75 777 ARG A N 1
ATOM 5994 C CA . ARG A 1 777 ? 6.179 -23.446 17.220 1.00 97.75 777 ARG A CA 1
ATOM 5995 C C . ARG A 1 777 ? 7.132 -22.315 17.591 1.00 97.75 777 ARG A C 1
ATOM 5997 O O . ARG A 1 777 ? 6.818 -21.534 18.494 1.00 97.75 777 ARG A O 1
ATOM 6004 N N . ALA A 1 778 ? 8.232 -22.177 16.863 1.00 98.25 778 ALA A N 1
ATOM 6005 C CA . ALA A 1 778 ? 9.058 -20.975 16.884 1.00 98.25 778 ALA A CA 1
ATOM 6006 C C . ALA A 1 778 ? 9.301 -20.456 15.464 1.00 98.25 778 ALA A C 1
ATOM 6008 O O . ALA A 1 778 ? 9.301 -21.237 14.519 1.00 98.25 778 ALA A O 1
ATOM 6009 N N . ASN A 1 779 ? 9.535 -19.155 15.327 1.00 98.06 779 ASN A N 1
ATOM 6010 C CA . ASN A 1 779 ? 9.996 -18.553 14.079 1.00 98.06 779 ASN A CA 1
ATOM 6011 C C . ASN A 1 779 ? 11.329 -17.854 14.331 1.00 98.06 779 ASN A C 1
ATOM 6013 O O . ASN A 1 779 ? 11.503 -17.207 15.365 1.00 98.06 779 ASN A O 1
ATOM 6017 N N . VAL A 1 780 ? 12.249 -17.951 13.377 1.00 96.38 780 VAL A N 1
ATOM 6018 C CA . VAL A 1 780 ? 13.571 -17.328 13.456 1.00 96.38 780 VAL A CA 1
ATOM 6019 C C . VAL A 1 780 ? 13.872 -16.529 12.195 1.00 96.38 780 VAL A C 1
ATOM 6021 O O . VAL A 1 780 ? 13.545 -16.934 11.078 1.00 96.38 780 VAL A O 1
ATOM 6024 N N . TRP A 1 781 ? 14.523 -15.387 12.388 1.00 94.12 781 TRP A N 1
ATOM 6025 C CA . TRP A 1 781 ? 15.122 -14.580 11.337 1.00 94.12 781 TRP A CA 1
ATOM 6026 C C . TRP A 1 781 ? 16.621 -14.489 11.601 1.00 94.12 781 TRP A C 1
ATOM 6028 O O . TRP A 1 781 ? 17.051 -14.061 12.674 1.00 94.12 781 TRP A O 1
ATOM 6038 N N . GLY A 1 782 ? 17.412 -14.894 10.614 1.00 89.88 782 GLY A N 1
ATOM 6039 C CA . GLY A 1 782 ? 18.852 -14.661 10.589 1.00 89.88 782 GLY A CA 1
ATOM 6040 C C . GLY A 1 782 ? 19.221 -13.627 9.534 1.00 89.88 782 GLY A C 1
ATOM 6041 O O . GLY A 1 782 ? 18.419 -13.315 8.650 1.00 89.88 782 GLY A O 1
ATOM 6042 N N . SER A 1 783 ? 20.460 -13.149 9.590 1.00 87.12 783 SER A N 1
ATOM 6043 C CA . SER A 1 783 ? 21.008 -12.263 8.565 1.00 87.12 783 SER A CA 1
ATOM 6044 C C . SER A 1 783 ? 22.409 -12.651 8.121 1.00 87.12 783 SER A C 1
ATOM 6046 O O . SER A 1 783 ? 23.210 -13.217 8.862 1.00 87.12 783 SER A O 1
ATOM 6048 N N . GLY A 1 784 ? 22.711 -12.279 6.877 1.00 81.19 784 GLY A N 1
ATOM 6049 C CA . GLY A 1 784 ? 24.007 -12.485 6.237 1.00 81.19 784 GLY A CA 1
ATOM 6050 C C . GLY A 1 784 ? 25.009 -11.356 6.448 1.00 81.19 784 GLY A C 1
ATOM 6051 O O . GLY A 1 784 ? 25.921 -11.223 5.638 1.00 81.19 784 GLY A O 1
ATOM 6052 N N . SER A 1 785 ? 24.831 -10.509 7.470 1.00 82.44 785 SER A N 1
ATOM 6053 C CA . SER A 1 785 ? 25.802 -9.450 7.800 1.00 82.44 785 SER A CA 1
ATOM 6054 C C . SER A 1 785 ? 27.164 -10.028 8.213 1.00 82.44 785 SER A C 1
ATOM 6056 O O . SER A 1 785 ? 28.198 -9.412 7.952 1.00 82.44 785 SER A O 1
ATOM 6058 N N . TYR A 1 786 ? 27.160 -11.226 8.809 1.00 87.25 786 TYR A N 1
ATOM 6059 C CA . TYR A 1 786 ? 28.339 -12.053 9.076 1.00 87.25 786 TYR A CA 1
ATOM 6060 C C . TYR A 1 786 ? 28.061 -13.499 8.625 1.00 87.25 786 TYR A C 1
ATOM 6062 O O . TYR A 1 786 ? 27.617 -13.700 7.494 1.00 87.25 786 TYR A O 1
ATOM 6070 N N . TYR A 1 787 ? 28.292 -14.509 9.467 1.00 88.69 787 TYR A N 1
ATOM 6071 C CA . TYR A 1 787 ? 27.901 -15.876 9.146 1.00 88.69 787 TYR A CA 1
ATOM 6072 C C . TYR A 1 787 ? 26.382 -16.065 9.211 1.00 88.69 787 TYR A C 1
ATOM 6074 O O . TYR A 1 787 ? 25.701 -15.551 10.103 1.00 88.69 787 TYR A O 1
ATOM 6082 N N . TRP A 1 788 ? 25.867 -16.881 8.293 1.00 87.88 788 TRP A N 1
ATOM 6083 C CA . TRP A 1 788 ? 24.508 -17.405 8.371 1.00 87.88 788 TRP A CA 1
ATOM 6084 C C . TRP A 1 788 ? 24.455 -18.576 9.346 1.00 87.88 788 TRP A C 1
ATOM 6086 O O . TRP A 1 788 ? 25.211 -19.535 9.184 1.00 87.88 788 TRP A O 1
ATOM 6096 N N . MET A 1 789 ? 23.524 -18.531 10.300 1.00 90.62 789 MET A N 1
ATOM 6097 C CA . MET A 1 789 ? 23.190 -19.691 11.131 1.00 90.62 789 MET A CA 1
ATOM 6098 C C . MET A 1 789 ? 22.795 -20.872 10.233 1.00 90.62 789 MET A C 1
ATOM 6100 O O . MET A 1 789 ? 22.036 -20.692 9.278 1.00 90.62 789 MET A O 1
ATOM 6104 N N . LYS A 1 790 ? 23.322 -22.062 10.530 1.00 92.19 790 LYS A N 1
ATOM 6105 C CA . LYS A 1 790 ? 23.024 -23.295 9.797 1.00 92.19 790 LYS A CA 1
ATOM 6106 C C . LYS A 1 790 ? 22.345 -24.299 10.705 1.00 92.19 790 LYS A C 1
ATOM 6108 O O . LYS A 1 790 ? 21.180 -24.591 10.497 1.00 92.19 790 LYS A O 1
ATOM 6113 N N . ASP A 1 791 ? 23.042 -24.794 11.714 1.00 94.19 791 ASP A N 1
ATOM 6114 C CA . ASP A 1 791 ? 22.479 -25.757 12.651 1.00 94.19 791 ASP A CA 1
ATOM 6115 C C . ASP A 1 791 ? 22.112 -25.033 13.942 1.00 94.19 791 ASP A C 1
ATOM 6117 O O . ASP A 1 791 ? 22.936 -24.314 14.513 1.00 94.19 791 ASP A O 1
ATOM 6121 N N . VAL A 1 792 ? 20.873 -25.203 14.398 1.00 95.31 792 VAL A N 1
ATOM 6122 C CA . VAL A 1 792 ? 20.370 -24.575 15.623 1.00 95.31 792 VAL A CA 1
ATOM 6123 C C . VAL A 1 792 ? 19.611 -25.578 16.479 1.00 95.31 792 VAL A C 1
ATOM 6125 O O . VAL A 1 792 ? 19.030 -26.540 15.979 1.00 95.31 792 VAL A O 1
ATOM 6128 N N . GLU A 1 793 ? 19.600 -25.349 17.786 1.00 96.75 793 GLU A N 1
ATOM 6129 C CA . GLU A 1 793 ? 18.851 -26.148 18.749 1.00 96.75 793 GLU A CA 1
ATOM 6130 C C . GLU A 1 793 ? 17.902 -25.273 19.568 1.00 96.75 793 GLU A C 1
ATOM 6132 O O . GLU A 1 793 ? 18.266 -24.189 20.026 1.00 96.75 793 GLU A O 1
ATOM 6137 N N . LEU A 1 794 ? 16.692 -25.781 19.799 1.00 97.62 794 LEU A N 1
ATOM 6138 C CA . LEU A 1 794 ? 15.800 -25.297 20.847 1.00 97.62 794 LEU A CA 1
ATOM 6139 C C . LEU A 1 794 ? 15.881 -26.259 22.030 1.00 97.62 794 LEU A C 1
ATOM 6141 O O . LEU A 1 794 ? 15.444 -27.404 21.921 1.00 97.62 794 LEU A O 1
ATOM 6145 N N . VAL A 1 795 ? 16.442 -25.801 23.148 1.00 97.25 795 VAL A N 1
ATOM 6146 C CA . VAL A 1 795 ? 16.595 -26.595 24.373 1.00 97.25 795 VAL A CA 1
ATOM 6147 C C . VAL A 1 795 ? 15.536 -26.185 25.392 1.00 97.25 795 VAL A C 1
ATOM 6149 O O . VAL A 1 795 ? 15.516 -25.046 25.855 1.00 97.25 795 VAL A O 1
ATOM 6152 N N . PHE A 1 796 ? 14.665 -27.118 25.759 1.00 97.31 796 PHE A N 1
ATOM 6153 C CA . PHE A 1 796 ? 13.584 -26.939 26.724 1.00 97.31 796 PHE A CA 1
ATOM 6154 C C . PHE A 1 796 ? 14.051 -27.399 28.117 1.00 97.31 796 PHE A C 1
ATOM 6156 O O . PHE A 1 796 ? 14.500 -28.537 28.284 1.00 97.31 796 PHE A O 1
ATOM 6163 N N . ASP A 1 797 ? 13.993 -26.495 29.103 1.00 95.81 797 ASP A N 1
ATOM 6164 C CA . ASP A 1 797 ? 14.401 -26.715 30.505 1.00 95.81 797 ASP A CA 1
ATOM 6165 C C . ASP A 1 797 ? 15.765 -27.434 30.675 1.00 95.81 797 ASP A C 1
ATOM 6167 O O . ASP A 1 797 ? 15.942 -28.281 31.552 1.00 95.81 797 ASP A O 1
ATOM 6171 N N . ASP A 1 798 ? 16.744 -27.084 29.830 1.00 92.56 798 ASP A N 1
ATOM 6172 C CA . ASP A 1 798 ? 18.132 -27.593 29.821 1.00 92.56 798 ASP A CA 1
ATOM 6173 C C . ASP A 1 798 ? 18.312 -29.098 29.550 1.00 92.56 798 ASP A C 1
ATOM 6175 O O . ASP A 1 798 ? 19.416 -29.623 29.711 1.00 92.56 798 ASP A O 1
ATOM 6179 N N . GLN A 1 799 ? 17.259 -29.817 29.156 1.00 88.38 799 GLN A N 1
ATOM 6180 C CA . GLN A 1 799 ? 17.302 -31.284 29.057 1.00 88.38 799 GLN A CA 1
ATOM 6181 C C . GLN A 1 799 ? 16.824 -31.825 27.713 1.00 88.38 799 GLN A C 1
ATOM 6183 O O . GLN A 1 799 ? 17.299 -32.873 27.278 1.00 88.38 799 GLN A O 1
ATOM 6188 N N . ASP A 1 800 ? 15.893 -31.132 27.064 1.00 90.00 800 ASP A N 1
ATOM 6189 C CA . ASP A 1 800 ? 15.192 -31.628 25.886 1.00 90.00 800 ASP A CA 1
ATOM 6190 C C . ASP A 1 800 ? 15.497 -30.731 24.683 1.00 90.00 800 ASP A C 1
ATOM 6192 O O . ASP A 1 800 ? 14.950 -29.641 24.564 1.00 90.00 800 ASP A O 1
ATOM 6196 N N . ALA A 1 801 ? 16.435 -31.153 23.833 1.00 95.25 801 ALA A N 1
ATOM 6197 C CA . ALA A 1 801 ? 16.896 -30.381 22.681 1.00 95.25 801 ALA A CA 1
ATOM 6198 C C . ALA A 1 801 ? 16.241 -30.866 21.382 1.00 95.25 801 ALA A C 1
ATOM 6200 O O . ALA A 1 801 ? 16.223 -32.063 21.087 1.00 95.25 801 ALA A O 1
ATOM 6201 N N . VAL A 1 802 ? 15.744 -29.924 20.581 1.00 97.50 802 VAL A N 1
ATOM 6202 C CA . VAL A 1 802 ? 15.249 -30.172 19.222 1.00 97.50 802 VAL A CA 1
ATOM 6203 C C . VAL A 1 802 ? 16.155 -29.459 18.236 1.00 97.50 802 VAL A C 1
ATOM 6205 O O . VAL A 1 802 ? 16.347 -28.250 18.339 1.00 97.50 802 VAL A O 1
ATOM 6208 N N . HIS A 1 803 ? 16.708 -30.218 17.299 1.00 97.50 803 HIS A N 1
ATOM 6209 C CA . HIS A 1 803 ? 17.666 -29.736 16.315 1.00 97.50 803 HIS A CA 1
ATOM 6210 C C . HIS A 1 803 ? 16.981 -29.361 14.998 1.00 97.50 803 HIS A C 1
ATOM 6212 O O . HIS A 1 803 ? 16.114 -30.093 14.517 1.00 97.50 803 HIS A O 1
ATOM 6218 N N . PHE A 1 804 ? 17.421 -28.257 14.399 1.00 97.75 804 PHE A N 1
ATOM 6219 C CA . PHE A 1 804 ? 16.934 -27.734 13.127 1.00 97.75 804 PHE A CA 1
ATOM 6220 C C . PHE A 1 804 ? 18.098 -27.321 12.230 1.00 97.75 804 PHE A C 1
ATOM 6222 O O . PHE A 1 804 ? 19.107 -26.803 12.709 1.00 97.75 804 PHE A O 1
ATOM 6229 N N . VAL A 1 805 ? 17.908 -27.482 10.920 1.00 96.81 805 VAL A N 1
ATOM 6230 C CA . VAL A 1 805 ? 18.829 -26.985 9.893 1.00 96.81 805 VAL A CA 1
ATOM 6231 C C . VAL A 1 805 ? 18.156 -25.827 9.165 1.00 96.81 805 VAL A C 1
ATOM 6233 O O . VAL A 1 805 ? 17.124 -26.011 8.524 1.00 96.81 805 VAL A O 1
ATOM 6236 N N . LEU A 1 806 ? 18.738 -24.639 9.273 1.00 95.06 806 LEU A N 1
ATOM 6237 C CA . LEU A 1 806 ? 18.284 -23.420 8.623 1.00 95.06 806 LEU A CA 1
ATOM 6238 C C . LEU A 1 806 ? 18.851 -23.313 7.207 1.00 95.06 806 LEU A C 1
ATOM 6240 O O . LEU A 1 806 ? 20.025 -23.588 6.936 1.00 95.06 806 LEU A O 1
ATOM 6244 N N . GLU A 1 807 ? 18.010 -22.845 6.296 1.00 93.62 807 GLU A N 1
ATOM 6245 C CA . GLU A 1 807 ? 18.398 -22.499 4.938 1.00 93.62 807 GLU A CA 1
ATOM 6246 C C . GLU A 1 807 ? 19.153 -21.167 4.919 1.00 93.62 807 GLU A C 1
ATOM 6248 O O . GLU A 1 807 ? 18.861 -20.237 5.676 1.00 93.62 807 GLU A O 1
ATOM 6253 N N . LYS A 1 808 ? 20.100 -21.031 3.991 1.00 89.75 808 LYS A N 1
ATOM 6254 C CA . LYS A 1 808 ? 20.822 -19.776 3.757 1.00 89.75 808 LYS A CA 1
ATOM 6255 C C . LYS A 1 808 ? 19.955 -18.793 2.953 1.00 89.75 808 LYS A C 1
ATOM 6257 O O . LYS A 1 808 ? 20.198 -18.576 1.765 1.00 89.75 808 LYS A O 1
ATOM 6262 N N . ARG A 1 809 ? 18.928 -18.217 3.584 1.00 86.00 809 ARG A N 1
ATOM 6263 C CA . ARG A 1 809 ? 18.021 -17.232 2.968 1.00 86.00 809 ARG A CA 1
ATOM 6264 C C . ARG A 1 809 ? 17.588 -16.137 3.934 1.00 86.00 809 ARG A C 1
ATOM 6266 O O . ARG A 1 809 ? 17.535 -16.345 5.142 1.00 86.00 809 ARG A O 1
ATOM 6273 N N . THR A 1 810 ? 17.227 -14.985 3.377 1.00 79.25 810 THR A N 1
ATOM 6274 C CA . THR A 1 810 ? 16.608 -13.886 4.123 1.00 79.25 810 THR A CA 1
ATOM 6275 C C . THR A 1 810 ? 15.156 -14.208 4.488 1.00 79.25 810 THR A C 1
ATOM 6277 O O . THR A 1 810 ? 14.482 -15.029 3.854 1.00 79.25 810 THR A O 1
ATOM 6280 N N . GLY A 1 811 ? 14.657 -13.527 5.518 1.00 85.44 811 GLY A N 1
ATOM 6281 C CA . GLY A 1 811 ? 13.281 -13.660 5.985 1.00 85.44 811 GLY A CA 1
ATOM 6282 C C . GLY A 1 811 ? 13.067 -14.786 6.998 1.00 85.44 811 GLY A C 1
ATOM 6283 O O . GLY A 1 811 ? 14.003 -15.382 7.521 1.00 85.44 811 GLY A O 1
ATOM 6284 N N . MET A 1 812 ? 11.790 -15.025 7.291 1.00 93.06 812 MET A N 1
ATOM 6285 C CA . MET A 1 812 ? 11.345 -15.936 8.342 1.00 93.06 812 MET A CA 1
ATOM 6286 C C . MET A 1 812 ? 11.584 -17.398 7.957 1.00 93.06 812 MET A C 1
ATOM 6288 O O . MET A 1 812 ? 11.272 -17.807 6.828 1.00 93.06 812 MET A O 1
ATOM 6292 N N . GLN A 1 813 ? 12.091 -18.173 8.911 1.00 96.00 813 GLN A N 1
ATOM 6293 C CA . GLN A 1 813 ? 12.130 -19.631 8.869 1.00 96.00 813 GLN A CA 1
ATOM 6294 C C . GLN A 1 813 ? 11.358 -20.189 10.066 1.00 96.00 813 GLN A C 1
ATOM 6296 O O . GLN A 1 813 ? 11.571 -19.775 11.207 1.00 96.00 813 GLN A O 1
ATOM 6301 N N . GLU A 1 814 ? 10.433 -21.100 9.784 1.00 97.75 814 GLU A N 1
ATOM 6302 C CA . GLU A 1 814 ? 9.554 -21.707 10.777 1.00 97.75 814 GLU A CA 1
ATOM 6303 C C . GLU A 1 814 ? 10.191 -22.981 11.341 1.00 97.75 814 GLU A C 1
ATOM 6305 O O . GLU A 1 814 ? 10.722 -23.803 10.595 1.00 97.75 814 GLU A O 1
ATOM 6310 N N . LEU A 1 815 ? 10.142 -23.134 12.664 1.00 97.62 815 LEU A N 1
ATOM 6311 C CA . LEU A 1 815 ? 10.670 -24.273 13.410 1.00 97.62 815 LEU A CA 1
ATOM 6312 C C . LEU A 1 815 ? 9.496 -25.019 14.052 1.00 97.62 815 LEU A C 1
ATOM 6314 O O . LEU A 1 815 ? 8.980 -24.621 15.105 1.00 97.62 815 LEU A O 1
ATOM 6318 N N . GLU A 1 816 ? 9.057 -26.092 13.399 1.00 96.56 816 GLU A N 1
ATOM 6319 C CA . GLU A 1 816 ? 7.967 -26.943 13.877 1.00 96.56 816 GLU A CA 1
ATOM 6320 C C . GLU A 1 816 ? 8.474 -28.041 14.816 1.00 96.56 816 GLU A C 1
ATOM 6322 O O . GLU A 1 816 ? 9.454 -28.732 14.541 1.00 96.56 816 GLU A O 1
ATOM 6327 N N . PHE A 1 817 ? 7.786 -28.238 15.937 1.00 96.56 817 PHE A N 1
ATOM 6328 C CA . PHE A 1 817 ? 8.098 -29.297 16.891 1.00 96.56 817 PHE A CA 1
ATOM 6329 C C . PHE A 1 817 ? 6.842 -29.743 17.634 1.00 96.56 817 PHE A C 1
ATOM 6331 O O . PHE A 1 817 ? 5.891 -28.980 17.801 1.00 96.56 817 PHE A O 1
ATOM 6338 N N . GLU A 1 818 ? 6.858 -30.983 18.123 1.00 96.56 818 GLU A N 1
ATOM 6339 C CA . GLU A 1 818 ? 5.791 -31.490 18.988 1.00 96.56 818 GLU A CA 1
ATOM 6340 C C . GLU A 1 818 ? 5.597 -30.585 20.212 1.00 96.56 818 GLU A C 1
ATOM 6342 O O . GLU A 1 818 ? 6.599 -30.137 20.777 1.00 96.56 818 GLU A O 1
ATOM 6347 N N . PRO A 1 819 ? 4.353 -30.331 20.663 1.00 96.81 819 PRO A N 1
ATOM 6348 C CA . PRO A 1 819 ? 4.099 -29.441 21.786 1.00 96.81 819 PRO A CA 1
ATOM 6349 C C . PRO A 1 819 ? 4.890 -29.812 23.050 1.00 96.81 819 PRO A C 1
ATOM 6351 O O . PRO A 1 819 ? 4.747 -30.920 23.571 1.00 96.81 819 PRO A O 1
ATOM 6354 N N . ARG A 1 820 ? 5.683 -28.873 23.578 1.00 95.75 820 ARG A N 1
ATOM 6355 C CA . ARG A 1 820 ? 6.608 -29.101 24.706 1.00 95.75 820 ARG A CA 1
ATOM 6356 C C . ARG A 1 820 ? 6.340 -28.146 25.870 1.00 95.75 820 ARG A C 1
ATOM 6358 O O . ARG A 1 820 ? 6.392 -26.932 25.669 1.00 95.75 820 ARG A O 1
ATOM 6365 N N . PRO A 1 821 ? 6.046 -28.649 27.084 1.00 96.25 821 PRO A N 1
ATOM 6366 C CA . PRO A 1 821 ? 5.958 -27.816 28.274 1.00 96.25 821 PRO A CA 1
ATOM 6367 C C . PRO A 1 821 ? 7.357 -27.415 28.753 1.00 96.25 821 PRO A C 1
ATOM 6369 O O . PRO A 1 821 ? 8.198 -28.288 28.943 1.00 96.25 821 PRO A O 1
ATOM 6372 N N . ALA A 1 822 ? 7.601 -26.124 28.979 1.00 97.06 822 ALA A N 1
ATOM 6373 C CA . ALA A 1 822 ? 8.854 -25.656 29.568 1.00 97.06 822 ALA A CA 1
ATOM 6374 C C . ALA A 1 822 ? 8.715 -24.307 30.286 1.00 97.06 822 ALA A C 1
ATOM 6376 O O . ALA A 1 822 ? 7.889 -23.467 29.916 1.00 97.06 822 ALA A O 1
ATOM 6377 N N . GLY A 1 823 ? 9.539 -24.087 31.313 1.00 96.25 823 GLY A N 1
ATOM 6378 C CA . GLY A 1 823 ? 9.725 -22.785 31.968 1.00 96.25 823 GLY A CA 1
ATOM 6379 C C . GLY A 1 823 ? 10.807 -21.924 31.314 1.00 96.25 823 GLY A C 1
ATOM 6380 O O . GLY A 1 823 ? 10.782 -20.696 31.441 1.00 96.25 823 GLY A O 1
ATOM 6381 N N . LYS A 1 824 ? 11.736 -22.558 30.599 1.00 96.56 824 LYS A N 1
ATOM 6382 C CA . LYS A 1 824 ? 12.828 -21.930 29.864 1.00 96.56 824 LYS A CA 1
ATOM 6383 C C . LYS A 1 824 ? 13.007 -22.593 28.499 1.00 96.56 824 LYS A C 1
ATOM 6385 O O . LYS A 1 824 ? 13.000 -23.818 28.396 1.00 96.56 824 LYS A O 1
ATOM 6390 N N . VAL A 1 825 ? 13.221 -21.772 27.474 1.00 97.62 825 VAL A N 1
ATOM 6391 C CA . VAL A 1 825 ? 13.658 -22.216 26.144 1.00 97.62 825 VAL A CA 1
ATOM 6392 C C . VAL A 1 825 ? 14.969 -21.526 25.811 1.00 97.62 825 VAL A C 1
ATOM 6394 O O . VAL A 1 825 ? 15.052 -20.305 25.896 1.00 97.62 825 VAL A O 1
ATOM 6397 N N . THR A 1 826 ? 15.986 -22.287 25.430 1.00 96.62 826 THR A N 1
ATOM 6398 C CA . THR A 1 826 ? 17.273 -21.752 24.982 1.00 96.62 826 THR A CA 1
ATOM 6399 C C . THR A 1 826 ? 17.409 -21.968 23.484 1.00 96.62 826 THR A C 1
ATOM 6401 O O . THR A 1 826 ? 17.349 -23.103 23.020 1.00 96.62 826 THR A O 1
ATOM 6404 N N . PHE A 1 827 ? 17.592 -20.882 22.735 1.00 95.81 827 PHE A N 1
ATOM 6405 C CA . PHE A 1 827 ? 18.002 -20.935 21.337 1.00 95.81 827 PHE A CA 1
ATOM 6406 C C . PHE A 1 827 ? 19.527 -21.008 21.278 1.00 95.81 827 PHE A C 1
ATOM 6408 O O . PHE A 1 827 ? 20.196 -20.097 21.769 1.00 95.81 827 PHE A O 1
ATOM 6415 N N . ARG A 1 828 ? 20.067 -22.073 20.690 1.00 94.31 828 ARG A N 1
ATOM 6416 C CA . ARG A 1 828 ? 21.506 -22.316 20.570 1.00 94.31 828 ARG A CA 1
ATOM 6417 C C . ARG A 1 828 ? 21.912 -22.397 19.111 1.00 94.31 828 ARG A C 1
ATOM 6419 O O . ARG A 1 828 ? 21.337 -23.178 18.359 1.00 94.31 828 ARG A O 1
ATOM 6426 N N . VAL A 1 829 ? 22.948 -21.654 18.734 1.00 92.56 829 VAL A N 1
ATOM 6427 C CA . VAL A 1 829 ? 23.611 -21.829 17.435 1.00 92.56 829 VAL A CA 1
ATOM 6428 C C . VAL A 1 829 ? 24.677 -22.916 17.567 1.00 92.56 829 VAL A C 1
ATOM 6430 O O . VAL A 1 829 ? 25.567 -22.815 18.411 1.00 92.56 829 VAL A O 1
ATOM 6433 N N . VAL A 1 830 ? 24.552 -23.971 16.761 1.00 92.88 830 VAL A N 1
ATOM 6434 C CA . VAL A 1 830 ? 25.429 -25.153 16.768 1.00 92.88 830 VAL A CA 1
ATOM 6435 C C . VAL A 1 830 ? 26.461 -25.095 15.642 1.00 92.88 830 VAL A C 1
ATOM 6437 O O . VAL A 1 830 ? 27.616 -25.445 15.867 1.00 92.88 830 VAL A O 1
ATOM 6440 N N . ASP A 1 831 ? 26.053 -24.664 14.448 1.00 91.44 831 ASP A N 1
ATOM 6441 C CA . ASP A 1 831 ? 26.919 -24.533 13.269 1.00 91.44 831 ASP A CA 1
ATOM 6442 C C . ASP A 1 831 ? 26.459 -23.363 12.393 1.00 91.44 831 ASP A C 1
ATOM 6444 O O . ASP A 1 831 ? 25.310 -22.904 12.463 1.00 91.44 831 ASP A O 1
ATOM 6448 N N . HIS A 1 832 ? 27.339 -22.915 11.505 1.00 90.94 832 HIS A N 1
ATOM 6449 C CA . HIS A 1 832 ? 27.077 -21.839 10.560 1.00 90.94 832 HIS A CA 1
ATOM 6450 C C . HIS A 1 832 ? 27.656 -22.147 9.172 1.00 90.94 832 HIS A C 1
ATOM 6452 O O . HIS A 1 832 ? 28.537 -22.984 8.992 1.00 90.94 832 HIS A O 1
ATOM 6458 N N . TYR A 1 833 ? 27.162 -21.461 8.141 1.00 88.88 833 TYR A N 1
ATOM 6459 C CA . TYR A 1 833 ? 27.718 -21.599 6.792 1.00 88.88 833 TYR A CA 1
ATOM 6460 C C . TYR A 1 833 ? 29.123 -20.972 6.709 1.00 88.88 833 TYR A C 1
ATOM 6462 O O . TYR A 1 833 ? 29.393 -19.944 7.325 1.00 88.88 833 TYR A O 1
ATOM 6470 N N . ALA A 1 834 ? 30.023 -21.581 5.931 1.00 76.94 834 ALA A N 1
ATOM 6471 C CA . ALA A 1 834 ? 31.462 -21.27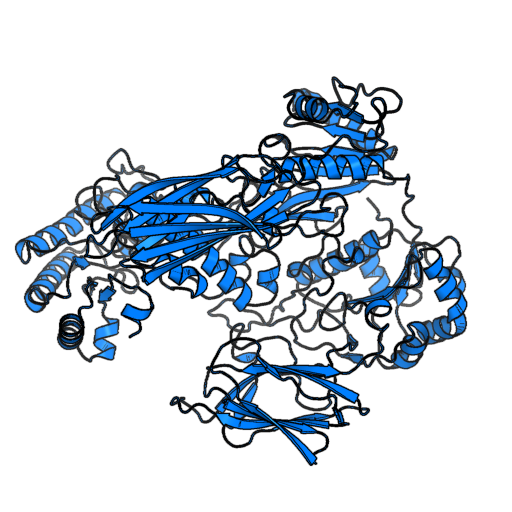8 5.917 1.00 76.94 834 ALA A CA 1
ATOM 6472 C C . ALA A 1 834 ? 31.893 -20.083 5.028 1.00 76.94 834 ALA A C 1
ATOM 6474 O O . ALA A 1 834 ? 33.002 -20.083 4.489 1.00 76.94 834 ALA A O 1
ATOM 6475 N N . ASP A 1 835 ? 31.045 -19.070 4.823 1.00 68.06 835 ASP A N 1
ATOM 6476 C CA . ASP A 1 835 ? 31.433 -17.887 4.035 1.00 68.06 835 ASP A CA 1
ATOM 6477 C C . ASP A 1 835 ? 32.360 -16.981 4.856 1.00 68.06 835 ASP A C 1
ATOM 6479 O O . ASP A 1 835 ? 31.997 -16.663 5.979 1.00 68.06 835 ASP A O 1
ATOM 6483 N N . PRO A 1 836 ? 33.517 -16.518 4.348 1.00 59.03 836 PRO A N 1
ATOM 6484 C CA . PRO A 1 836 ? 34.475 -15.768 5.159 1.00 59.03 836 PRO A CA 1
ATOM 6485 C C . PRO A 1 836 ? 33.921 -14.380 5.538 1.00 59.03 836 PRO A C 1
ATOM 6487 O O . PRO A 1 836 ? 33.855 -13.506 4.667 1.00 59.03 836 PRO A O 1
ATOM 6490 N N . PRO A 1 837 ? 33.569 -14.112 6.809 1.00 69.00 837 PRO A N 1
ATOM 6491 C CA . PRO A 1 837 ? 33.154 -12.801 7.251 1.00 69.00 837 PRO A CA 1
ATOM 6492 C C . PRO A 1 837 ? 34.376 -12.034 7.748 1.00 69.00 837 PRO A C 1
ATOM 6494 O O . PRO A 1 837 ? 35.487 -12.546 7.895 1.00 69.00 837 PRO A O 1
ATOM 6497 N N . THR A 1 838 ? 34.166 -10.759 8.042 1.00 75.19 838 THR A N 1
ATOM 6498 C CA . THR A 1 838 ? 35.201 -9.917 8.647 1.00 75.19 838 THR A CA 1
ATOM 6499 C C . THR A 1 838 ? 35.394 -10.194 10.143 1.00 75.19 838 THR A C 1
ATOM 6501 O O . THR A 1 838 ? 36.406 -9.771 10.702 1.00 75.19 838 THR A O 1
ATOM 6504 N N . GLN A 1 839 ? 34.440 -10.878 10.792 1.00 84.00 839 GLN A N 1
ATOM 6505 C CA . GLN A 1 839 ? 34.425 -11.216 12.221 1.00 84.00 839 GLN A CA 1
ATOM 6506 C C . GLN A 1 839 ? 33.693 -12.542 12.469 1.00 84.00 839 GLN A C 1
ATOM 6508 O O . GLN A 1 839 ? 32.859 -12.946 11.663 1.00 84.00 839 GLN A O 1
ATOM 6513 N N . ASP A 1 840 ? 33.978 -13.175 13.607 1.00 87.75 840 ASP A N 1
ATOM 6514 C CA . ASP A 1 840 ? 33.456 -14.488 14.001 1.00 87.75 840 ASP A CA 1
ATOM 6515 C C . ASP A 1 840 ? 32.081 -14.402 14.693 1.00 87.75 840 ASP A C 1
ATOM 6517 O O . ASP A 1 840 ? 31.922 -14.687 15.881 1.00 87.75 840 ASP A O 1
ATOM 6521 N N . LEU A 1 841 ? 31.090 -13.899 13.951 1.00 90.00 841 LEU A N 1
ATOM 6522 C CA . LEU A 1 841 ? 29.745 -13.601 14.446 1.00 90.00 841 LEU A CA 1
ATOM 6523 C C . LEU A 1 841 ? 28.665 -14.218 13.549 1.00 90.00 841 LEU A C 1
ATOM 6525 O O . LEU A 1 841 ? 28.860 -14.350 12.342 1.00 90.00 841 LEU A O 1
ATOM 6529 N N . VAL A 1 842 ? 27.497 -14.511 14.118 1.00 89.12 842 VAL A N 1
ATOM 6530 C CA . VAL A 1 842 ? 26.258 -14.833 13.389 1.00 89.12 842 VAL A CA 1
ATOM 6531 C C . VAL A 1 842 ? 25.206 -13.750 13.634 1.00 89.12 842 VAL A C 1
ATOM 6533 O O . VAL A 1 842 ? 25.103 -13.203 14.737 1.00 89.12 842 VAL A O 1
ATOM 6536 N N . GLY A 1 843 ? 24.442 -13.408 12.595 1.00 88.25 843 GLY A N 1
ATOM 6537 C CA . GLY A 1 843 ? 23.356 -12.428 12.685 1.00 88.25 843 GLY A CA 1
ATOM 6538 C C . GLY A 1 843 ? 22.060 -13.063 13.186 1.00 88.25 843 GLY A C 1
ATOM 6539 O O . GLY A 1 843 ? 21.550 -13.976 12.536 1.00 88.25 843 GLY A O 1
ATOM 6540 N N . PHE A 1 844 ? 21.528 -12.572 14.310 1.00 91.75 844 PHE A N 1
ATOM 6541 C CA . PHE A 1 844 ? 20.245 -12.987 14.875 1.00 91.75 844 PHE A CA 1
ATOM 6542 C C . PHE A 1 844 ? 19.291 -11.793 14.909 1.00 91.75 844 PHE A C 1
ATOM 6544 O O . PHE A 1 844 ? 19.370 -10.926 15.782 1.00 91.75 844 PHE A O 1
ATOM 6551 N N . ASP A 1 845 ? 18.399 -11.752 13.924 1.00 92.50 845 ASP A N 1
ATOM 6552 C CA . ASP A 1 845 ? 17.540 -10.600 13.688 1.00 92.50 845 ASP A CA 1
ATOM 6553 C C . ASP A 1 845 ? 16.347 -10.600 14.636 1.00 92.50 845 ASP A C 1
ATOM 6555 O O . ASP A 1 845 ? 16.121 -9.634 15.357 1.00 92.50 845 ASP A O 1
ATOM 6559 N N . ASN A 1 846 ? 15.576 -11.689 14.640 1.00 94.62 846 ASN A N 1
ATOM 6560 C CA . ASN A 1 846 ? 14.341 -11.760 15.407 1.00 94.62 846 ASN A CA 1
ATOM 6561 C C . ASN A 1 846 ? 13.945 -13.210 15.708 1.00 94.62 846 ASN A C 1
ATOM 6563 O O . ASN A 1 846 ? 14.304 -14.139 14.979 1.00 94.62 846 ASN A O 1
ATOM 6567 N N . PHE A 1 847 ? 13.171 -13.391 16.770 1.00 96.50 847 PHE A N 1
ATOM 6568 C CA . PHE A 1 847 ? 12.683 -14.670 17.253 1.00 96.50 847 PHE A CA 1
ATOM 6569 C C . PHE A 1 847 ? 11.263 -14.528 17.779 1.00 96.50 847 PHE A C 1
ATOM 6571 O O . PHE A 1 847 ? 10.940 -13.608 18.530 1.00 96.50 847 PHE A O 1
ATOM 6578 N N . GLU A 1 848 ? 10.427 -15.490 17.427 1.00 97.69 848 GLU A N 1
ATOM 6579 C CA . GLU A 1 848 ? 9.076 -15.602 17.952 1.00 97.69 848 GLU A CA 1
ATOM 6580 C C . GLU A 1 848 ? 8.877 -16.989 18.534 1.00 97.69 848 GLU A C 1
ATOM 6582 O O . GLU A 1 848 ? 9.317 -17.988 17.963 1.00 97.69 848 GLU A O 1
ATOM 6587 N N . LEU A 1 849 ? 8.158 -17.057 19.650 1.00 97.75 849 LEU A N 1
ATOM 6588 C CA . LEU A 1 849 ? 7.852 -18.313 20.317 1.00 97.75 849 LEU A CA 1
ATOM 6589 C C . LEU A 1 849 ? 6.359 -18.382 20.594 1.00 97.75 849 LEU A C 1
ATOM 6591 O O . LEU A 1 849 ? 5.799 -17.526 21.278 1.00 97.75 849 LEU A O 1
ATOM 6595 N N . TYR A 1 850 ? 5.712 -19.412 20.060 1.00 97.56 850 TYR A N 1
ATOM 6596 C CA . TYR A 1 850 ? 4.271 -19.586 20.142 1.00 97.56 850 TYR A CA 1
ATOM 6597 C C . TYR A 1 850 ? 3.920 -20.617 21.207 1.00 97.56 850 TYR A C 1
ATOM 6599 O O . TYR A 1 850 ? 4.439 -21.736 21.204 1.00 97.56 850 TYR A O 1
ATOM 6607 N N . ARG A 1 851 ? 3.004 -20.246 22.103 1.00 96.19 851 ARG A N 1
ATOM 6608 C CA . ARG A 1 851 ? 2.429 -21.145 23.109 1.00 96.19 851 ARG A CA 1
ATOM 6609 C C . ARG A 1 851 ? 1.062 -21.673 22.687 1.00 96.19 851 ARG A C 1
ATOM 6611 O O . ARG A 1 851 ? 0.318 -21.040 21.934 1.00 96.19 851 ARG A O 1
ATOM 6618 N N . ARG A 1 852 ? 0.683 -22.809 23.260 1.00 96.00 852 ARG A N 1
ATOM 6619 C CA . ARG A 1 852 ? -0.684 -23.312 23.248 1.00 96.00 852 ARG A CA 1
ATOM 6620 C C . ARG A 1 852 ? -1.561 -22.359 24.056 1.00 96.00 852 ARG A C 1
ATOM 6622 O O . ARG A 1 852 ? -1.291 -22.074 25.217 1.00 96.00 852 ARG A O 1
ATOM 6629 N N . VAL A 1 853 ? -2.638 -21.915 23.427 1.00 94.19 853 VAL A N 1
ATOM 6630 C CA . VAL A 1 853 ? -3.713 -21.129 24.040 1.00 94.19 853 VAL A CA 1
ATOM 6631 C C . VAL A 1 853 ? -5.013 -21.942 23.985 1.00 94.19 853 VAL A C 1
ATOM 6633 O O . VAL A 1 853 ? -5.091 -22.874 23.178 1.00 94.19 853 VAL A O 1
ATOM 6636 N N . PRO A 1 854 ? -6.023 -21.639 24.821 1.00 92.44 854 PRO A N 1
ATOM 6637 C CA . PRO A 1 854 ? -7.336 -22.282 24.737 1.00 92.44 854 PRO A CA 1
ATOM 6638 C C . PRO A 1 854 ? -7.952 -22.193 23.330 1.00 92.44 854 PRO A C 1
ATOM 6640 O O . PRO A 1 854 ? -7.717 -21.216 22.620 1.00 92.44 854 PRO A O 1
ATOM 6643 N N . GLU A 1 855 ? -8.762 -23.180 22.933 1.00 90.94 855 GLU A N 1
ATOM 6644 C CA . GLU A 1 855 ? -9.385 -23.228 21.593 1.00 90.94 855 GLU A CA 1
ATOM 6645 C C . GLU A 1 855 ? -10.280 -22.014 21.298 1.00 90.94 855 GLU A C 1
ATOM 6647 O O . GLU A 1 855 ? -10.400 -21.586 20.154 1.00 90.94 855 GLU A O 1
ATOM 6652 N N . ASP A 1 856 ? -10.880 -21.421 22.330 1.00 90.69 856 ASP A N 1
ATOM 6653 C CA . ASP A 1 856 ? -11.722 -20.230 22.232 1.00 90.69 856 ASP A CA 1
ATOM 6654 C C . ASP A 1 856 ? -10.936 -18.908 22.320 1.00 90.69 856 ASP A C 1
ATOM 6656 O O . ASP A 1 856 ? -11.547 -17.841 22.311 1.00 90.69 856 ASP A O 1
ATOM 6660 N N . PHE A 1 857 ? -9.597 -18.940 22.391 1.00 92.06 857 PHE A N 1
ATOM 6661 C CA . PHE A 1 857 ? -8.761 -17.746 22.565 1.00 92.06 857 PHE A CA 1
ATOM 6662 C C . PHE A 1 857 ? -9.050 -16.663 21.523 1.00 92.06 857 PHE A C 1
ATOM 6664 O O . PHE A 1 857 ? -9.370 -15.543 21.903 1.00 92.06 857 PHE A O 1
ATOM 6671 N N . GLU A 1 858 ? -9.024 -16.999 20.232 1.00 87.44 858 GLU A N 1
ATOM 6672 C CA . GLU A 1 858 ? -9.225 -16.035 19.135 1.00 87.44 858 GLU A CA 1
ATOM 6673 C C . GLU A 1 858 ? -10.647 -15.449 19.106 1.00 87.44 858 GLU A C 1
ATOM 6675 O O . GLU A 1 858 ? -10.866 -14.375 18.555 1.00 87.44 858 GLU A O 1
ATOM 6680 N N . ARG A 1 859 ? -11.617 -16.114 19.750 1.00 89.62 859 ARG A N 1
ATOM 6681 C CA . ARG A 1 859 ? -12.978 -15.581 19.924 1.00 89.62 859 ARG A CA 1
ATOM 6682 C C . ARG A 1 859 ? -13.081 -14.599 21.093 1.00 89.62 859 ARG A C 1
ATOM 6684 O O . ARG A 1 859 ? -13.995 -13.780 21.107 1.00 89.62 859 ARG A O 1
ATOM 6691 N N . ARG A 1 860 ? -12.183 -14.696 22.080 1.00 93.25 860 ARG A N 1
ATOM 6692 C CA . ARG A 1 860 ? -12.196 -13.892 23.318 1.00 93.25 860 ARG A CA 1
ATOM 6693 C C . ARG A 1 860 ? -11.168 -12.766 23.334 1.00 93.25 860 ARG A C 1
ATOM 6695 O O . ARG A 1 860 ? -11.377 -11.785 24.034 1.00 93.25 860 ARG A O 1
ATOM 6702 N N . VAL A 1 861 ? -10.057 -12.926 22.621 1.00 96.69 861 VAL A N 1
ATOM 6703 C CA . VAL A 1 861 ? -8.924 -11.999 22.609 1.00 96.69 861 VAL A CA 1
ATOM 6704 C C . VAL A 1 861 ? -8.529 -11.746 21.162 1.00 96.69 861 VAL A C 1
ATOM 6706 O O . VAL A 1 861 ? -7.998 -12.622 20.481 1.00 96.69 861 VAL A O 1
ATOM 6709 N N . VAL A 1 862 ? -8.769 -10.522 20.707 1.00 97.00 862 VAL A N 1
ATOM 6710 C CA . VAL A 1 862 ? -8.410 -10.053 19.371 1.00 97.00 862 VAL A CA 1
ATOM 6711 C C . VAL A 1 862 ? -7.327 -8.996 19.529 1.00 97.00 862 VAL A C 1
ATOM 6713 O O . VAL A 1 862 ? -7.596 -7.858 19.918 1.00 97.00 862 VAL A O 1
ATOM 6716 N N . LEU A 1 863 ? -6.078 -9.372 19.252 1.00 96.75 863 LEU A N 1
ATOM 6717 C CA . LEU A 1 863 ? -4.986 -8.406 19.172 1.00 96.75 863 LEU A CA 1
ATOM 6718 C C . LEU A 1 863 ? -5.211 -7.531 17.936 1.00 96.75 863 LEU A C 1
ATOM 6720 O O . LEU A 1 863 ? -5.146 -8.019 16.810 1.00 96.75 863 LEU A O 1
ATOM 6724 N N . LEU A 1 864 ? -5.484 -6.243 18.142 1.00 97.31 864 LEU A N 1
ATOM 6725 C CA . LEU A 1 86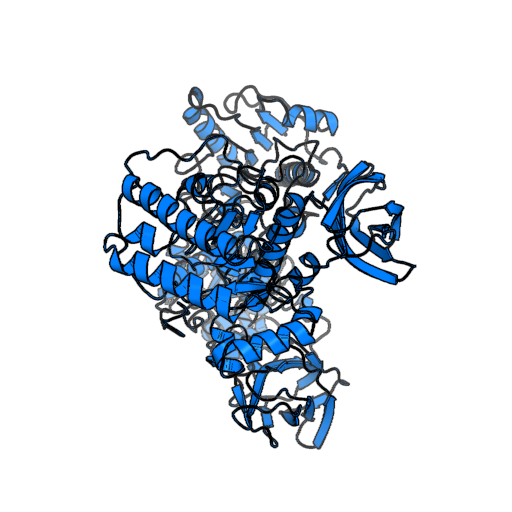4 ? -5.625 -5.293 17.040 1.00 97.31 864 LEU A CA 1
ATOM 6726 C C . LEU A 1 864 ? -4.242 -4.907 16.499 1.00 97.31 864 LEU A C 1
ATOM 6728 O O . LEU A 1 864 ? -4.076 -4.743 15.291 1.00 97.31 864 LEU A O 1
ATOM 6732 N N . THR A 1 865 ? -3.237 -4.843 17.379 1.00 97.06 865 THR A N 1
ATOM 6733 C CA . THR A 1 865 ? -1.831 -4.596 17.032 1.00 97.06 865 THR A CA 1
ATOM 6734 C C . THR A 1 865 ? -0.910 -5.705 17.538 1.00 97.06 865 THR A C 1
ATOM 6736 O O . THR A 1 865 ? -1.208 -6.377 18.526 1.00 97.06 865 THR A O 1
ATOM 6739 N N . LYS A 1 866 ? 0.256 -5.847 16.901 1.00 94.38 866 LYS A N 1
ATOM 6740 C CA . LYS A 1 866 ? 1.419 -6.576 17.420 1.00 94.38 866 LYS A CA 1
ATOM 6741 C C . LYS A 1 866 ? 2.567 -5.578 17.618 1.00 94.38 866 LYS A C 1
ATOM 6743 O O . LYS A 1 866 ? 2.883 -4.892 16.647 1.00 94.38 866 LYS A O 1
ATOM 6748 N N . PRO A 1 867 ? 3.164 -5.484 18.822 1.00 95.31 867 PRO A N 1
ATOM 6749 C CA . PRO A 1 867 ? 2.734 -6.121 20.077 1.00 95.31 867 PRO A CA 1
ATOM 6750 C C . PRO A 1 867 ? 1.346 -5.636 20.550 1.00 95.31 867 PRO A C 1
ATOM 6752 O O . PRO A 1 867 ? 0.801 -4.662 20.023 1.00 95.31 867 PRO A O 1
ATOM 6755 N N . GLY A 1 868 ? 0.767 -6.329 21.539 1.00 96.88 868 GLY A N 1
ATOM 6756 C CA . GLY A 1 868 ? -0.598 -6.121 22.046 1.00 96.88 868 GLY A CA 1
ATOM 6757 C C . GLY A 1 868 ? -0.797 -4.833 22.853 1.00 96.88 868 GLY A C 1
ATOM 6758 O O . GLY A 1 868 ? -1.103 -4.889 24.043 1.00 96.88 868 GLY A O 1
ATOM 6759 N N . GLY A 1 869 ? -0.596 -3.673 22.224 1.00 97.44 869 GLY A N 1
ATOM 6760 C CA . GLY A 1 869 ? -0.927 -2.355 22.775 1.00 97.44 869 GLY A CA 1
ATOM 6761 C C . GLY A 1 869 ? -2.396 -1.968 22.567 1.00 97.44 869 GLY A C 1
ATOM 6762 O O . GLY A 1 869 ? -2.990 -1.311 23.421 1.00 97.44 869 GLY A O 1
ATOM 6763 N N . LEU A 1 870 ? -3.007 -2.427 21.470 1.00 98.50 870 LEU A N 1
ATOM 6764 C CA . LEU A 1 870 ? -4.446 -2.349 21.225 1.00 98.50 870 LEU A CA 1
ATOM 6765 C C . LEU A 1 870 ? -5.036 -3.762 21.197 1.00 98.50 870 LEU A C 1
ATOM 6767 O O . LEU A 1 870 ? -4.638 -4.588 20.371 1.00 98.50 870 LEU A O 1
ATOM 6771 N N . VAL A 1 871 ? -5.985 -4.048 22.091 1.00 98.56 871 VAL A N 1
ATOM 6772 C CA . VAL A 1 871 ? -6.605 -5.379 22.207 1.00 98.56 871 VAL A CA 1
ATOM 6773 C C . VAL A 1 871 ? -8.105 -5.256 22.424 1.00 98.56 871 VAL A C 1
ATOM 6775 O O . VAL A 1 871 ? -8.555 -4.479 23.262 1.00 98.56 871 VAL A O 1
ATOM 6778 N N . LYS A 1 872 ? -8.876 -6.051 21.689 1.00 98.06 872 LYS A N 1
ATOM 6779 C CA . LYS A 1 872 ? -10.329 -6.165 21.793 1.00 98.06 872 LYS A CA 1
ATOM 6780 C C . LYS A 1 872 ? -10.699 -7.480 22.477 1.00 98.06 872 LYS A C 1
ATOM 6782 O O . LYS A 1 872 ? -10.170 -8.535 22.136 1.00 98.06 872 LYS A O 1
ATOM 6787 N N . TYR A 1 873 ? -11.656 -7.410 23.395 1.00 98.19 873 TYR A N 1
ATOM 6788 C CA . TYR A 1 873 ? -12.250 -8.547 24.092 1.00 98.19 873 TYR A CA 1
ATOM 6789 C C . TYR A 1 873 ? -13.756 -8.568 23.801 1.00 98.19 873 TYR A C 1
ATOM 6791 O O . TYR A 1 873 ? -14.505 -7.814 24.434 1.00 98.19 873 TYR A O 1
ATOM 6799 N N . PRO A 1 874 ? -14.214 -9.357 22.811 1.00 96.88 874 PRO A N 1
ATOM 6800 C CA . PRO A 1 874 ? -15.620 -9.392 22.416 1.00 96.88 874 PRO A CA 1
ATOM 6801 C C . PRO A 1 874 ? -16.517 -9.949 23.530 1.00 96.88 874 PRO A C 1
ATOM 6803 O O . PRO A 1 874 ? -16.227 -11.003 24.098 1.00 96.88 874 PRO A O 1
ATOM 6806 N N . ILE A 1 875 ? -17.631 -9.270 23.823 1.00 95.44 875 ILE A N 1
ATOM 6807 C CA . ILE A 1 875 ? -18.650 -9.735 24.776 1.00 95.44 875 ILE A CA 1
ATOM 6808 C C . ILE A 1 875 ? -20.036 -9.390 24.214 1.00 95.44 875 ILE A C 1
ATOM 6810 O O . ILE A 1 875 ? -20.485 -8.250 24.297 1.00 95.44 875 ILE A O 1
ATOM 6814 N N . GLY A 1 876 ? -20.730 -10.387 23.660 1.00 92.50 876 GLY A N 1
ATOM 6815 C CA . GLY A 1 876 ? -22.013 -10.188 22.978 1.00 92.50 876 GLY A CA 1
ATOM 6816 C C . GLY A 1 876 ? -21.874 -9.266 21.764 1.00 92.50 876 GLY A C 1
ATOM 6817 O O . GLY A 1 876 ? -21.049 -9.542 20.898 1.00 92.50 876 GLY A O 1
ATOM 6818 N N . GLN A 1 877 ? -22.687 -8.208 21.686 1.00 90.88 877 GLN A N 1
ATOM 6819 C CA . GLN A 1 877 ? -22.639 -7.234 20.583 1.00 90.88 877 GLN A CA 1
ATOM 6820 C C . GLN A 1 877 ? -21.588 -6.124 20.776 1.00 90.88 877 GLN A C 1
ATOM 6822 O O . GLN A 1 877 ? -21.245 -5.446 19.812 1.00 90.88 877 GLN A O 1
ATOM 6827 N N . GLY A 1 878 ? -21.078 -5.943 21.998 1.00 95.62 878 GLY A N 1
ATOM 6828 C CA . GLY A 1 878 ? -20.038 -4.973 22.338 1.00 95.62 878 GLY A CA 1
ATOM 6829 C C . GLY A 1 878 ? -18.763 -5.647 22.848 1.00 95.62 878 GLY A C 1
ATOM 6830 O O . GLY A 1 878 ? -18.378 -6.736 22.402 1.00 95.62 878 GLY A O 1
ATOM 6831 N N . GLY A 1 879 ? -18.098 -5.022 23.820 1.00 97.56 879 GLY A N 1
ATOM 6832 C CA . GLY A 1 879 ? -16.901 -5.600 24.427 1.00 97.56 879 GLY A CA 1
ATOM 6833 C C . GLY A 1 879 ? -16.025 -4.621 25.198 1.00 97.56 879 GLY A C 1
ATOM 6834 O O . GLY A 1 879 ? -16.394 -3.481 25.474 1.00 97.56 879 GLY A O 1
ATOM 6835 N N . ILE A 1 880 ? -14.828 -5.090 25.543 1.00 98.62 880 ILE A N 1
ATOM 6836 C CA . ILE A 1 880 ? -13.791 -4.288 26.199 1.00 98.62 880 ILE A CA 1
ATOM 6837 C C . ILE A 1 880 ? -12.678 -4.011 25.187 1.00 98.62 880 ILE A C 1
ATOM 6839 O O . ILE A 1 880 ? -12.252 -4.913 24.468 1.00 98.62 880 ILE A O 1
ATOM 6843 N N . VAL A 1 881 ? -12.174 -2.780 25.149 1.00 98.69 881 VAL A N 1
ATOM 6844 C CA . VAL A 1 881 ? -10.989 -2.398 24.373 1.00 98.69 881 VAL A CA 1
ATOM 6845 C C . VAL A 1 881 ? -9.906 -1.942 25.337 1.00 98.69 881 VAL A C 1
ATOM 6847 O O . VAL A 1 881 ? -10.060 -0.942 26.035 1.00 98.69 881 VAL A O 1
ATOM 6850 N N . LEU A 1 882 ? -8.789 -2.660 25.370 1.00 98.75 882 LEU A N 1
ATOM 6851 C CA . LEU A 1 882 ? -7.568 -2.184 26.003 1.00 98.75 882 LEU A CA 1
ATOM 6852 C C . LEU A 1 882 ? -6.846 -1.255 25.025 1.00 98.75 882 LEU A C 1
ATOM 6854 O O . LEU A 1 882 ? -6.466 -1.681 23.934 1.00 98.75 882 LEU A O 1
ATOM 6858 N N . ASN A 1 883 ? -6.640 -0.006 25.437 1.00 98.44 883 ASN A N 1
ATOM 6859 C CA . ASN A 1 883 ? -5.891 0.986 24.679 1.00 98.44 883 ASN A CA 1
ATOM 6860 C C . ASN A 1 883 ? -4.677 1.455 25.489 1.00 98.44 883 ASN A C 1
ATOM 6862 O O . ASN A 1 883 ? -4.811 2.216 26.449 1.00 98.44 883 ASN A O 1
ATOM 6866 N N . GLN A 1 884 ? -3.491 0.983 25.110 1.00 98.31 884 GLN A N 1
ATOM 6867 C CA . GLN A 1 884 ? -2.233 1.311 25.779 1.00 98.31 884 GLN A CA 1
ATOM 6868 C C . GLN A 1 884 ? -1.505 2.516 25.178 1.00 98.31 884 GLN A C 1
ATOM 6870 O O . GLN A 1 884 ? -0.390 2.796 25.625 1.00 98.31 884 GLN A O 1
ATOM 6875 N N . LEU A 1 885 ? -2.072 3.199 24.170 1.00 97.56 885 LEU A N 1
ATOM 6876 C CA . LEU A 1 885 ? -1.407 4.327 23.507 1.00 97.56 885 LEU A CA 1
ATOM 6877 C C . LEU A 1 885 ? -0.936 5.344 24.538 1.00 97.56 885 LEU A C 1
ATOM 6879 O O . LEU A 1 885 ? -1.700 5.762 25.410 1.00 97.56 885 LEU A O 1
ATOM 6883 N N . ASP A 1 886 ? 0.325 5.749 24.426 1.00 96.38 886 ASP A N 1
ATOM 6884 C CA . ASP A 1 886 ? 0.895 6.727 25.337 1.00 96.38 886 ASP A CA 1
ATOM 6885 C C . ASP A 1 886 ? 0.475 8.138 24.919 1.00 96.38 886 ASP A C 1
ATOM 6887 O O . ASP A 1 886 ? 1.178 8.867 24.213 1.00 96.38 886 ASP A O 1
ATOM 6891 N N . TYR A 1 887 ? -0.736 8.496 25.333 1.00 93.12 887 TYR A N 1
ATOM 6892 C CA . TYR A 1 887 ? -1.336 9.803 25.104 1.00 93.12 887 TYR A CA 1
ATOM 6893 C C . TYR A 1 887 ? -0.690 10.926 25.932 1.00 93.12 887 TYR A C 1
ATOM 6895 O O . TYR A 1 887 ? -0.964 12.098 25.671 1.00 93.12 887 TYR A O 1
ATOM 6903 N N . ALA A 1 888 ? 0.124 10.584 26.937 1.00 91.25 888 ALA A N 1
ATOM 6904 C CA . ALA A 1 888 ? 0.750 11.537 27.852 1.00 91.25 888 ALA A CA 1
ATOM 6905 C C . ALA A 1 888 ? 2.217 11.831 27.499 1.00 91.25 888 ALA A C 1
ATOM 6907 O O . ALA A 1 888 ? 2.742 12.858 27.930 1.00 91.25 888 ALA A O 1
ATOM 6908 N N . ALA A 1 889 ? 2.876 10.967 26.722 1.00 90.81 889 ALA A N 1
ATOM 6909 C CA . ALA A 1 889 ? 4.247 11.186 26.279 1.00 90.81 889 ALA A CA 1
ATOM 6910 C C . ALA A 1 889 ? 4.397 12.427 25.384 1.00 90.81 889 ALA A C 1
ATOM 6912 O O . ALA A 1 889 ? 3.681 12.601 24.395 1.00 90.81 889 ALA A O 1
ATOM 6913 N N . GLU A 1 890 ? 5.411 13.239 25.687 1.00 90.81 890 GLU A N 1
ATOM 6914 C CA . GLU A 1 890 ? 5.921 14.264 24.776 1.00 90.81 890 GLU A CA 1
ATOM 6915 C C . GLU A 1 890 ? 6.600 13.590 23.575 1.00 90.81 890 GLU A C 1
ATOM 6917 O O . GLU A 1 890 ? 7.569 12.836 23.727 1.00 90.81 890 GLU A O 1
ATOM 6922 N N . ASP A 1 891 ? 6.083 13.849 22.378 1.00 93.06 891 ASP A N 1
ATOM 6923 C CA . ASP A 1 891 ? 6.470 13.188 21.131 1.00 93.06 891 ASP A CA 1
ATOM 6924 C C . ASP A 1 891 ? 6.447 14.194 19.965 1.00 93.06 891 ASP A C 1
ATOM 6926 O O . ASP A 1 891 ? 6.073 15.358 20.143 1.00 93.06 891 ASP A O 1
ATOM 6930 N N . THR A 1 892 ? 6.848 13.762 18.771 1.00 93.69 892 THR A N 1
ATOM 6931 C CA . THR A 1 892 ? 6.794 14.588 17.559 1.00 93.69 892 THR A CA 1
ATOM 6932 C C . THR A 1 892 ? 5.355 14.995 17.231 1.00 93.69 892 THR A C 1
ATOM 6934 O O . THR A 1 892 ? 4.400 14.280 17.542 1.00 93.69 892 THR A O 1
ATOM 6937 N N . GLU A 1 893 ? 5.177 16.140 16.565 1.00 92.00 893 GLU A N 1
ATOM 6938 C CA . GLU A 1 893 ? 3.847 16.617 16.156 1.00 92.00 893 GLU A CA 1
ATOM 6939 C C . GLU A 1 893 ? 3.106 15.581 15.293 1.00 92.00 893 GLU A C 1
ATOM 6941 O O . GLU A 1 893 ? 1.911 15.353 15.487 1.00 92.00 893 GLU A O 1
ATOM 6946 N N . GLU A 1 894 ? 3.830 14.887 14.408 1.00 89.44 894 GLU A N 1
ATOM 6947 C CA . GLU A 1 894 ? 3.280 13.806 13.587 1.00 89.44 894 GLU A CA 1
ATOM 6948 C C . GLU A 1 894 ? 2.778 12.636 14.445 1.00 89.44 894 GLU A C 1
ATOM 6950 O O . GLU A 1 894 ? 1.628 12.217 14.295 1.00 89.44 894 GLU A O 1
ATOM 6955 N N . ASN A 1 895 ? 3.593 12.134 15.380 1.00 93.69 895 ASN A N 1
ATOM 6956 C CA . ASN A 1 895 ? 3.194 11.026 16.252 1.00 93.69 895 ASN A CA 1
ATOM 6957 C C . ASN A 1 895 ? 2.027 11.416 17.157 1.00 93.69 895 ASN A C 1
ATOM 6959 O O . ASN A 1 895 ? 1.127 10.614 17.386 1.00 93.69 895 ASN A O 1
ATOM 6963 N N . VAL A 1 896 ? 1.989 12.656 17.644 1.00 93.00 896 VAL A N 1
ATOM 6964 C CA . VAL A 1 896 ? 0.852 13.176 18.411 1.00 93.00 896 VAL A CA 1
ATOM 6965 C C . VAL A 1 896 ? -0.420 13.216 17.552 1.00 93.00 896 VAL A C 1
ATOM 6967 O O . VAL A 1 896 ? -1.492 12.846 18.036 1.00 93.00 896 VAL A O 1
ATOM 6970 N N . GLY A 1 897 ? -0.311 13.612 16.281 1.00 90.62 897 GLY A N 1
ATOM 6971 C CA . GLY A 1 897 ? -1.407 13.559 15.311 1.00 90.62 897 GLY A CA 1
ATOM 6972 C C . GLY A 1 897 ? -1.924 12.136 15.080 1.00 90.62 897 GLY A C 1
ATOM 6973 O O . GLY A 1 897 ? -3.128 11.904 15.189 1.00 90.62 897 GLY A O 1
ATOM 6974 N N . LYS A 1 898 ? -1.022 11.168 14.861 1.00 92.25 898 LYS A N 1
ATOM 6975 C CA . LYS A 1 898 ? -1.357 9.733 14.761 1.00 92.25 898 LYS A CA 1
ATOM 6976 C C . LYS A 1 898 ? -2.028 9.220 16.044 1.00 92.25 898 LYS A C 1
ATOM 6978 O O . LYS A 1 898 ? -3.091 8.609 15.980 1.00 92.25 898 LYS A O 1
ATOM 6983 N N . LYS A 1 899 ? -1.469 9.601 17.203 1.00 95.00 899 LYS A N 1
ATOM 6984 C CA . LYS A 1 899 ? -2.042 9.611 18.568 1.00 95.00 899 LYS A CA 1
ATOM 6985 C C . LYS A 1 899 ? -3.562 9.798 18.566 1.00 95.00 899 LYS A C 1
ATOM 6987 O O . LYS A 1 899 ? -4.359 8.928 18.930 1.00 95.00 899 LYS A O 1
ATOM 6992 N N . LEU A 1 900 ? -3.932 11.011 18.167 1.00 92.62 900 LEU A N 1
ATOM 6993 C CA . LEU A 1 900 ? -5.303 11.506 18.159 1.00 92.62 900 LEU A CA 1
ATOM 6994 C C . LEU A 1 900 ? -6.169 10.774 17.133 1.00 92.62 900 LEU A C 1
ATOM 6996 O O . LEU A 1 900 ? -7.302 10.416 17.451 1.00 92.62 900 LEU A O 1
ATOM 7000 N N . ALA A 1 901 ? -5.636 10.523 15.934 1.00 90.56 901 ALA A N 1
ATOM 7001 C CA . ALA A 1 901 ? -6.355 9.842 14.863 1.00 90.56 901 ALA A CA 1
ATOM 7002 C C . ALA A 1 901 ? -6.726 8.401 15.245 1.00 90.56 901 ALA A C 1
ATOM 7004 O O . ALA A 1 901 ? -7.862 7.985 15.011 1.00 90.56 901 ALA A O 1
ATOM 7005 N N . ILE A 1 902 ? -5.822 7.651 15.888 1.00 94.00 902 ILE A N 1
ATOM 7006 C CA . ILE A 1 902 ? -6.113 6.286 16.349 1.00 94.00 902 ILE A CA 1
ATOM 7007 C C . ILE A 1 902 ? -7.227 6.301 17.399 1.00 94.00 902 ILE A C 1
ATOM 7009 O O . ILE A 1 902 ? -8.207 5.572 17.258 1.00 94.00 902 ILE A O 1
ATOM 7013 N N . TYR A 1 903 ? -7.131 7.162 18.419 1.00 94.06 903 TYR A N 1
ATOM 7014 C CA . TYR A 1 903 ? -8.186 7.288 19.431 1.00 94.06 903 TYR A CA 1
ATOM 7015 C C . TYR A 1 903 ? -9.537 7.663 18.815 1.00 94.06 903 TYR A C 1
ATOM 7017 O O . TYR A 1 903 ? -10.549 7.038 19.131 1.00 94.06 903 TYR A O 1
ATOM 7025 N N . ALA A 1 904 ? -9.554 8.663 17.931 1.00 91.00 904 ALA A N 1
ATOM 7026 C CA . ALA A 1 904 ? -10.777 9.138 17.303 1.00 91.00 904 ALA A CA 1
ATOM 7027 C C . ALA A 1 904 ? -11.441 8.053 16.441 1.00 91.00 904 ALA A C 1
ATOM 7029 O O . ALA A 1 904 ? -12.654 7.874 16.529 1.00 91.00 904 ALA A O 1
ATOM 7030 N N . ASN A 1 905 ? -10.668 7.304 15.646 1.00 91.00 905 ASN A 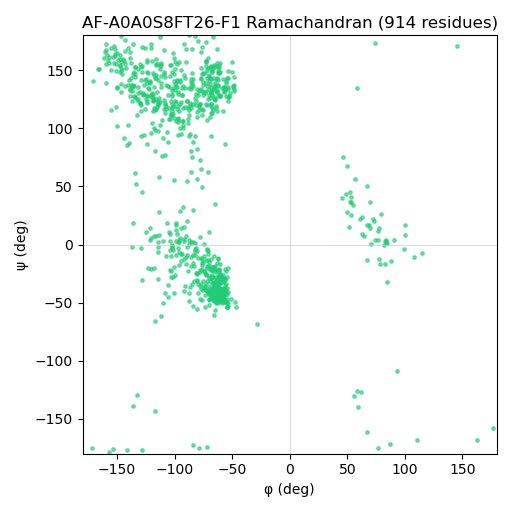N 1
ATOM 7031 C CA . ASN A 1 905 ? -11.207 6.213 14.830 1.00 91.00 905 ASN A CA 1
ATOM 7032 C C . ASN A 1 905 ? -11.720 5.053 15.691 1.00 91.00 905 ASN A C 1
ATOM 7034 O O . ASN A 1 905 ? -12.849 4.622 15.482 1.00 91.00 905 ASN A O 1
ATOM 7038 N N . LEU A 1 906 ? -10.969 4.610 16.710 1.00 94.00 906 LEU A N 1
ATOM 7039 C CA . LEU A 1 906 ? -11.435 3.557 17.625 1.00 94.00 906 LEU A CA 1
ATOM 7040 C C . LEU A 1 906 ? -12.769 3.939 18.284 1.00 94.00 906 LEU A C 1
ATOM 7042 O O . LEU A 1 906 ? -13.714 3.157 18.262 1.00 94.00 906 LEU A O 1
ATOM 7046 N N . LEU A 1 907 ? -12.861 5.151 18.844 1.00 93.31 907 LEU A N 1
ATOM 7047 C CA . LEU A 1 907 ? -14.070 5.671 19.498 1.00 93.31 907 LEU A CA 1
ATOM 7048 C C . LEU A 1 907 ? -15.247 5.797 18.530 1.00 93.31 907 LEU A C 1
ATOM 7050 O O . LEU A 1 907 ? -16.348 5.361 18.859 1.00 93.31 907 LEU A O 1
ATOM 7054 N N . ARG A 1 908 ? -15.019 6.314 17.320 1.00 89.44 908 ARG A N 1
ATOM 7055 C CA . ARG A 1 908 ? -16.055 6.392 16.283 1.00 89.44 908 ARG A CA 1
ATOM 7056 C C . ARG A 1 908 ? -16.566 5.011 15.886 1.00 89.44 908 ARG A C 1
ATOM 7058 O O . ARG A 1 908 ? -17.773 4.821 15.794 1.00 89.44 908 ARG A O 1
ATOM 7065 N N . ASN A 1 909 ? -15.666 4.047 15.708 1.00 90.31 909 ASN A N 1
ATOM 7066 C CA . ASN A 1 909 ? -16.016 2.682 15.320 1.00 90.31 909 ASN A CA 1
ATOM 7067 C C . ASN A 1 909 ? -16.712 1.903 16.456 1.00 90.31 909 ASN A C 1
ATOM 7069 O O . ASN A 1 909 ? -17.401 0.925 16.187 1.00 90.31 909 ASN A O 1
ATOM 7073 N N . MET A 1 910 ? -16.586 2.361 17.709 1.00 92.00 910 MET A N 1
ATOM 7074 C CA . MET A 1 910 ? -17.400 1.908 18.847 1.00 92.00 910 MET A CA 1
ATOM 7075 C C . MET A 1 910 ? -18.770 2.609 18.941 1.00 92.00 910 MET A C 1
ATOM 7077 O O . MET A 1 910 ? -19.574 2.239 19.791 1.00 92.00 910 MET A O 1
ATOM 7081 N N . GLY A 1 911 ? -19.050 3.603 18.089 1.00 88.75 911 GLY A N 1
ATOM 7082 C CA . GLY A 1 911 ? -20.321 4.333 18.044 1.00 88.75 911 GLY A CA 1
ATOM 7083 C C . GLY A 1 911 ? -20.315 5.704 18.728 1.00 88.75 911 GLY A C 1
ATOM 7084 O O . GLY A 1 911 ? -21.374 6.312 18.856 1.00 88.75 911 GLY A O 1
ATOM 7085 N N . ALA A 1 912 ? -19.160 6.217 19.168 1.00 89.44 912 ALA A N 1
ATOM 7086 C CA . ALA A 1 912 ? -19.092 7.495 19.878 1.00 89.44 912 ALA A CA 1
ATOM 7087 C C . ALA A 1 912 ? -19.378 8.714 18.981 1.00 89.44 912 ALA A C 1
ATOM 7089 O O . ALA A 1 912 ? -18.961 8.779 17.820 1.00 89.44 912 ALA A O 1
ATOM 7090 N N . ALA A 1 913 ? -20.014 9.731 19.567 1.00 85.69 913 ALA A N 1
ATOM 7091 C CA . ALA A 1 913 ? -20.279 11.019 18.933 1.00 85.69 913 ALA A CA 1
ATOM 7092 C C . ALA A 1 913 ? -19.092 11.995 19.059 1.00 85.69 913 ALA A C 1
ATOM 7094 O O . ALA A 1 913 ? -18.396 12.035 20.075 1.00 85.69 913 ALA A O 1
ATOM 7095 N N . PHE A 1 914 ? -18.905 12.858 18.058 1.00 83.81 914 PHE A N 1
ATOM 7096 C CA . PHE A 1 914 ? -17.869 13.897 18.047 1.00 83.81 914 PHE A CA 1
ATOM 7097 C C . PHE A 1 914 ? -18.490 15.281 17.859 1.00 83.81 914 PHE A C 1
ATOM 7099 O O . PHE A 1 914 ? -19.516 15.428 17.197 1.00 83.81 914 PHE A O 1
ATOM 7106 N N . ARG A 1 915 ? -17.874 16.300 18.461 1.00 78.06 915 ARG A N 1
ATOM 7107 C CA . ARG A 1 915 ? -18.273 17.704 18.299 1.00 78.06 915 ARG A CA 1
ATOM 7108 C C . ARG A 1 915 ? -17.811 18.207 16.922 1.00 78.06 915 ARG A C 1
ATOM 7110 O O . ARG A 1 915 ? -16.683 17.903 16.526 1.00 78.06 915 ARG A O 1
ATOM 7117 N N . GLY A 1 916 ? -18.680 18.960 16.238 1.00 57.81 916 GLY A N 1
ATOM 7118 C CA . GLY A 1 916 ? -18.391 19.629 14.956 1.00 57.81 916 GLY A CA 1
ATOM 7119 C C . GLY A 1 916 ? -17.205 20.584 15.024 1.00 57.81 916 GLY A C 1
ATOM 7120 O O . GLY A 1 916 ? -17.006 21.205 16.094 1.00 57.81 916 GLY A O 1
#

pLDDT: mean 90.86, std 8.42, range [48.0, 98.75]

Foldseek 3Di:
DVCVVLLHQEDEQDCVVCVVQVHRVSSLVVCLVVVQAYEYEFPAECPVDQDPPVDVVVLVVLLVRLLVVCVVDVPRPSHQEYQSYACCLVHNVVVHDAPVVSLVVLVSQLVSQVSSCVSPVRHAYDHAQNACSQVSGQEGHHEAPFAAAAQPPQVLQPQDAADHRDDGPGDDDPDCNNRGHNLPHAYAHREYLDDDQDLLLQCQQLPLCSLLFSVSSLVSSLVSLQSNLLSCVNSLRPYYDYPDNRPSNSLSSQQWEKDWSAQFAEDEAQDKDKTKMKTHHQDQDQFKKKKKKFWAKQNHTQDIDIDIDRAHHSGMDIDMDIGGHHADPAKIKTWIWIFIDGPNDTSHIDIHIHMYGYPAAAQPQQAALQEEEQAPPCLVVVLCVVRVYHHHYDVALVGRDPNHQEYEYFEQSQDPVCNVVRLVSVQVSQLVQGEYEYEAHPDFQDAPSHPFHPKAFQDQDFPPDVGSNSTHRRQAWGLAKAFQACLQLLNPSHHRSNSRFFPDSSTFFGRFIFQGLAQWFQGMFRGRSSRTRQWIWGHRFNGIYTGHRTCLSVQRVNGVNSVSSVSSSSNCRSPRDSDGQFAEEEACVVPVLVVVLCVVLQFDYHYQPDPCSQLDPRGQEGEYELDLVNLQVCLVVLVSQLVSFQVQHEYEYEAHDPSNQVSVCSNLVHNKDKDFQAQAQKAFDPSNDLLRGRHGSSLQFAFFPADPDVVVRDGGTDSQFFGMFIDAQWCQCQFDDPCCLAARSFFCSNPVVSWDKAFQPKGKDKGAHPDKFWWFKKKFFWDVLPWEQAKKWKQAQNPDIDIDGDDPDGDIDIDGDDTHIHRMIMIIRDHTDDDHGPDRIIITRHMIIGGDDDPCRCVQWPQRMVRRQWIWGRRNNGGYIYHRGNSPDDGDPSSNSSVSSSVSSSCVSSSTDGDD

Solvent-accessible surface area (backbone atoms only — not comparable to full-atom values): 47339 Å² total; per-residue (Å²): 108,67,57,66,74,57,45,58,78,67,39,83,47,45,71,71,47,22,68,77,54,72,34,60,67,58,40,47,55,50,26,45,76,70,71,47,38,20,31,41,45,54,90,44,47,15,82,91,38,82,65,65,83,84,43,65,69,54,55,55,50,48,46,53,48,51,56,49,52,50,70,73,51,68,84,46,79,22,53,58,32,40,28,63,23,37,26,38,57,54,40,25,46,58,76,72,55,59,64,71,56,50,55,54,47,30,53,54,54,40,50,48,39,53,55,47,35,76,76,39,76,87,42,60,42,38,36,34,28,35,11,20,42,65,77,66,43,70,30,27,18,32,51,68,79,54,49,42,44,25,46,42,72,59,43,26,68,53,77,69,68,38,94,66,73,67,73,79,79,90,68,96,68,96,54,63,66,65,49,36,49,65,85,76,53,53,35,27,37,60,37,26,66,81,78,90,57,62,32,57,68,19,17,36,77,33,36,48,55,7,53,73,35,26,64,44,12,44,53,24,44,12,54,52,50,23,51,42,45,45,18,36,52,74,72,61,49,67,41,81,36,54,74,57,85,41,79,85,20,39,73,59,41,43,45,44,39,73,47,69,73,71,66,46,31,65,34,43,33,57,34,74,50,76,40,47,33,38,42,37,21,60,44,91,62,62,66,56,37,34,41,39,38,38,32,34,43,68,89,39,80,68,46,71,50,75,51,76,42,82,41,49,50,72,33,65,49,77,51,70,52,75,44,74,41,64,74,42,93,50,76,31,54,35,30,42,38,40,36,34,24,47,94,88,41,79,65,32,75,52,72,44,66,34,34,32,35,40,80,76,65,49,56,85,87,49,46,34,60,29,30,32,35,30,38,84,80,38,49,56,57,54,49,32,58,74,45,64,36,56,59,35,83,30,93,41,68,82,59,65,65,88,66,55,42,30,36,39,35,28,47,59,52,71,48,82,92,52,33,72,62,39,35,53,33,48,46,53,47,19,63,71,40,20,28,36,40,35,41,28,42,94,68,65,88,38,37,88,54,40,79,34,61,72,40,40,64,31,60,79,53,75,53,90,45,99,44,72,48,47,22,28,27,28,24,52,43,30,14,42,40,30,66,34,16,56,50,40,59,45,38,64,95,63,59,62,69,69,35,38,23,29,65,90,83,32,51,39,32,39,55,17,24,36,52,56,73,53,57,53,35,40,38,24,30,20,20,52,62,46,45,22,23,30,24,32,42,34,62,34,80,45,10,30,35,40,44,29,18,33,48,33,54,84,25,50,95,71,26,43,62,31,42,48,39,53,52,25,41,50,44,46,46,59,68,54,68,85,49,73,62,27,43,24,27,30,43,50,88,92,36,62,65,59,49,56,47,44,55,74,50,30,56,44,66,45,82,23,91,47,73,68,59,37,55,32,90,81,42,27,26,25,41,34,61,30,42,46,70,52,25,45,57,47,37,77,35,41,68,56,54,48,55,38,10,42,79,39,14,30,41,38,33,38,47,62,46,77,88,18,41,71,32,43,23,65,55,71,73,46,90,68,54,72,46,72,44,57,69,43,52,42,38,68,62,42,64,62,38,58,53,38,41,45,51,49,25,60,56,60,43,49,64,41,92,52,73,67,36,78,95,73,76,38,51,33,62,27,48,59,56,29,58,23,30,37,61,69,51,55,44,47,69,69,29,50,71,95,40,60,49,30,36,24,69,48,37,49,77,63,37,70,86,54,33,37,75,37,53,50,81,66,38,72,48,60,39,35,41,98,59,67,43,39,36,47,39,36,37,40,27,47,31,75,90,34,21,34,57,24,32,34,32,46,25,35,65,88,74,49,71,47,79,47,78,52,70,96,59,81,56,82,44,80,48,82,53,79,75,42,76,32,42,28,41,31,44,31,39,71,37,57,49,90,62,90,48,100,56,76,31,24,28,38,13,28,43,44,33,30,40,70,68,64,93,61,40,75,70,40,49,39,52,42,23,41,61,32,27,34,33,39,31,62,31,77,69,20,20,39,33,43,38,11,59,34,78,78,60,90,69,54,73,67,49,49,50,32,54,41,30,53,54,42,35,38,42,44,54,55,37,40,35,65,58,110

Nearest PDB structures (foldseek):
  8dhe-assembly1_C  TM=4.428E-01  e=2.161E-08  Tannerella forsythia
  5axh-assembly1_A  TM=2.073E-01  e=1.706E-08  Thermoanaerobacter pseudethanolicus ATCC 33223
  5axg-assembly1_A  TM=2.020E-01  e=3.905E-08  Thermoanaerobacter pseudethanolicus ATCC 33223
  8eok-assembly1_G  TM=6.817E-01  e=1.750E-02  Homo sapiens
  4rrp-assembly6_R  TM=5.340E-01  e=1.095E-01  Saccharomyces cerevisiae AWRI796

Radius of gyration: 31.36 Å; Cα contacts (8 Å, |Δi|>4): 2167; chains: 1; bounding box: 86×63×79 Å

Mean predicted aligned error: 7.33 Å

Secondary structure (DSSP, 8-state):
-HHHHTT--SEEE-HHHHHHHSSHHHHHHHHHHHT--EEEE-S-BSSS----TT-HHHHHHHHHHHHHHHHHHTT-TTEEEEEEEESIIIIIHHHH--HHHHHHHHHHHHHHHHHHHHH-TTS-EEEET-BTTTTTSSSEEEES-PPPGGGTTGGGG------S-----SS----GGGT---SSSPEEEEEE------SGGGHHHHGGGGGG-HHHHHHHHHHHHHHHHHHHHHTT-SEEEES---GGGGGGG-SEEEEES----EEETTPEEEEEEEEEE-SS----EEEEEEEEETTEEEEEEEEEE-PPTTEEEEEEEEEEPPP-SS-EEEEEEEEEEETTEEEEEEEEEEEEE----PPTT--TTTEEEE-SS-HHHHHHHHHT---EE-S-GGGPPTT--EEEE-TT-S-TTTHHHHHHHHHHHHHTT-EEEE---SS---GGGSSSTT--BPPSPPP--SSGGG----SSEESBEEES-TTSGGGTT--GGGGB-BTTTB--EESPEE--SSSEEEEEEESGGG-EEEEEEEEETTEEEEEE-BSHHHHTTT-HHHHHHHHHHHHHHHT----PPB-EEEE-TT-HHHHHHHHHTTB--EEPSSHHHHT-TT-SEEEEE--HHHHHHHHTTHHHHHHHHHTT-EEEEE---GGGHHHHHHHHTS---EEE--S---EES-TTSGGGTT--HHHH--EEEEEEEGGGTEEEEPS-SBSEEE--SB-GGGSBSS-GGGSSS--TTT-TTSSEEEETTT-EEEEEEEEEEEEEEEEEEEETTSBPEEEEEEEETTTEEEEEE--S-SSEEEEEEEEEEEEEEEEEEEEE-----SSSEEEEEEEEEEEP--TTHHHH-EESEESBSEEEEEETTEEEEEE-B-SSS---HHHHHHHHHHHHHHHHHTTB-B--

Sequence (916 aa):
AAYRAHGDRFHRIASDHDRLWGYREAALEFFDRHGIPGRLSTCIDGMFITHNLHNPLVWDNFERHVRQVVRAYGNHPSIMMWSLGNEMMFITSRLASNAEDNLRWMEKAQHLSDVAGELDPTRPSFQDGGGDLNRRGEVNCQHYSWPSGGSVPTESYAYRLREGPWVPTGTWDRSAEQYAWDGKRPLVQGEVFYYSGNVGDMAWIGGPDVYRGKRFATQAAARYARIGVEGARWQGVTGICPWVILPEAAVSFEPRAVFVREHNSCFRAGAEMKRTIKVFNDGHRDDPLTLRWRLALGGEEAASGEKTYQVPPGRAEQDVIVAALPDADRRLDGELELALYVADEAVFEDAVPVCVLPAGGAVEGLEAEELCVVDPEGSVQGWLEALGQPFTPAASVAALPEGCTVLVIGRDALPEDERDGMANALRRFVEAGNTAVVLEQRRPLEGDELPAAGIAVAGPGRDHAPRPEFRAAGGQSGCIAFPVALAHPVLDGLTEGDFFAWAGDERSFRLSYATPTSGAISLVQAGHELRLTPMMDVRAGQGSYVLSQMLIAEKLGVEPVADRLLHNALAWAGARAEAEPGRTVALLAGEEALRSFLDRTRLSYEPAADLDALLDAGADVAVVRATPEVLSGLAARADAVRSFCSRGGWLMLAGLGEAGLADFNRLVGFEHRIRPFRREAVGLQARTDPLLMGLSDRDVNMVSDEILAPWAHLYWISEKTYTAVVDGREIASFARGSVADVTNGMVNDDFWRYIRYLNADGADVEFAFERPETFTRANVWGSGSYYWMKDVELVFDDQDAVHFVLEKRTGMQELEFEPRPAGKVTFRVVDHYADPPTQDLVGFDNFELYRRVPEDFERRVVLLTKPGGLVKYPIGQGGIVLNQLDYAAEDTEENVGKKLAIYANLLRNMGAAFRG